Protein AF-A0A8J9ZAR3-F1 (afdb_monomer_lite)

InterPro domains:
  IPR009729 Galactose-3-O-sulfotransferase [PF06990] (63-356)
  IPR009729 Galactose-3-O-sulfotransferase [PF06990] (430-595)
  IPR009729 Galactose-3-O-sulfotransferase [PF06990] (702-1009)
  IPR009729 Galactose-3-O-sulfotransferase [PTHR14647] (44-387)
  IPR027417 P-loop containing nucleoside triphosphate hydrolase [G3DSA:3.40.50.300] (74-342)
  IPR027417 P-loop containing nucleoside triphosphate hydrolase [G3DSA:3.40.50.300] (435-631)
  IPR027417 P-loop containing nucleoside triphosphate hydrolase [G3DSA:3.40.50.300] (707-991)
  IPR027417 P-loop containing nucleoside triphosphate hydrolase [SSF52540] (73-200)
  IPR027417 P-loop containing nucleoside triphosphate hydrolase [SSF52540] (433-560)
  IPR027417 P-loop containing nucleoside triphosphate hydrolase [SSF52540] (705-833)

Structure (mmCIF, N/CA/C/O backbone):
data_AF-A0A8J9ZAR3-F1
#
_entry.id   AF-A0A8J9ZAR3-F1
#
loop_
_atom_site.group_PDB
_atom_site.id
_atom_site.type_symbol
_atom_site.label_atom_id
_atom_site.label_alt_id
_atom_site.label_comp_id
_atom_site.label_asym_id
_atom_site.label_entity_id
_atom_site.label_seq_id
_atom_site.pdbx_PDB_ins_code
_atom_site.Cartn_x
_atom_site.Cartn_y
_atom_site.Cartn_z
_atom_site.occupancy
_atom_site.B_iso_or_equiv
_atom_site.auth_seq_id
_atom_site.auth_comp_id
_atom_site.auth_asym_id
_atom_site.auth_atom_id
_atom_site.pdbx_PDB_model_num
ATOM 1 N N . MET A 1 1 ? 20.637 24.891 -60.036 1.00 37.62 1 MET A N 1
ATOM 2 C CA . MET A 1 1 ? 20.717 23.470 -60.463 1.00 37.62 1 MET A CA 1
ATOM 3 C C . MET A 1 1 ? 19.451 22.761 -59.994 1.00 37.62 1 MET A C 1
ATOM 5 O O . MET A 1 1 ? 18.877 23.207 -59.009 1.00 37.62 1 MET A O 1
ATOM 9 N N . THR A 1 2 ? 18.938 21.778 -60.740 1.00 31.28 2 THR A N 1
ATOM 10 C CA . THR A 1 2 ? 17.492 21.476 -60.756 1.00 31.28 2 THR A CA 1
ATOM 11 C C . THR A 1 2 ? 17.072 20.129 -60.167 1.00 31.28 2 THR A C 1
ATOM 13 O O . THR A 1 2 ? 17.750 19.113 -60.273 1.00 31.28 2 THR A O 1
ATOM 16 N N . LEU A 1 3 ? 15.857 20.151 -59.615 1.00 31.67 3 LEU A N 1
ATOM 17 C CA . LEU A 1 3 ? 15.049 19.060 -59.066 1.00 31.67 3 LEU A CA 1
ATOM 18 C C . LEU A 1 3 ? 14.610 18.037 -60.148 1.00 31.67 3 LEU A C 1
ATOM 20 O O . LEU A 1 3 ? 13.417 17.866 -60.385 1.00 31.67 3 LEU A O 1
ATOM 24 N N . ARG A 1 4 ? 15.551 17.414 -60.879 1.00 32.50 4 ARG A N 1
ATOM 25 C CA . ARG A 1 4 ? 15.245 16.622 -62.096 1.00 32.50 4 ARG A CA 1
ATOM 26 C C . ARG A 1 4 ? 15.806 15.193 -62.174 1.00 32.50 4 ARG A C 1
ATOM 28 O O . ARG A 1 4 ? 15.542 14.524 -63.165 1.00 32.50 4 ARG A O 1
ATOM 35 N N . THR A 1 5 ? 16.511 14.696 -61.155 1.00 39.72 5 THR A N 1
ATOM 36 C CA . THR A 1 5 ? 17.269 13.421 -61.251 1.00 39.72 5 THR A CA 1
ATOM 37 C C . THR A 1 5 ? 16.841 12.306 -60.285 1.00 39.72 5 THR A C 1
ATOM 39 O O . THR A 1 5 ? 17.501 11.275 -60.235 1.00 39.72 5 THR A O 1
ATOM 42 N N . LEU A 1 6 ? 15.753 12.477 -59.519 1.00 34.50 6 LEU A N 1
ATOM 43 C CA . LEU A 1 6 ? 15.299 11.499 -58.504 1.00 34.50 6 LEU A CA 1
ATOM 44 C C . LEU A 1 6 ? 13.783 11.192 -58.517 1.00 34.50 6 LEU A C 1
ATOM 46 O O . LEU A 1 6 ? 13.275 10.561 -57.595 1.00 34.50 6 LEU A O 1
ATOM 50 N N . LEU A 1 7 ? 13.054 11.609 -59.560 1.00 33.50 7 LEU A N 1
ATOM 51 C CA . LEU A 1 7 ? 11.605 11.377 -59.724 1.00 33.50 7 LEU A CA 1
ATOM 52 C C . LEU A 1 7 ? 11.243 10.981 -61.174 1.00 33.50 7 LEU A C 1
ATOM 54 O O . LEU A 1 7 ? 10.306 11.519 -61.753 1.00 33.50 7 LEU A O 1
ATOM 58 N N . ALA A 1 8 ? 12.018 10.074 -61.785 1.00 28.86 8 ALA A N 1
ATOM 59 C CA . ALA A 1 8 ? 11.873 9.720 -63.207 1.00 28.86 8 ALA A CA 1
ATOM 60 C C . ALA A 1 8 ? 12.062 8.221 -63.551 1.00 28.86 8 ALA A C 1
ATOM 62 O O . ALA A 1 8 ? 12.377 7.896 -64.688 1.00 28.86 8 ALA A O 1
ATOM 63 N N . TYR A 1 9 ? 11.838 7.311 -62.597 1.00 28.55 9 TYR A N 1
ATOM 64 C CA . TYR A 1 9 ? 11.561 5.884 -62.840 1.00 28.55 9 TYR A CA 1
ATOM 65 C C . TYR A 1 9 ? 10.676 5.367 -61.686 1.00 28.55 9 TYR A C 1
ATOM 67 O O . TYR A 1 9 ? 11.009 5.583 -60.526 1.00 28.55 9 TYR A O 1
ATOM 75 N N . GLY A 1 10 ? 9.543 4.695 -61.903 1.00 27.03 10 GLY A N 1
ATOM 76 C CA . GLY A 1 10 ? 8.927 4.335 -63.185 1.00 27.03 10 GLY A CA 1
ATOM 77 C C . GLY A 1 10 ? 7.759 3.354 -63.015 1.00 27.03 10 GLY A C 1
ATOM 78 O O . GLY A 1 10 ? 7.793 2.257 -63.559 1.00 27.03 10 GLY A O 1
ATOM 79 N N . LEU A 1 11 ? 6.743 3.704 -62.217 1.00 28.27 11 LEU A N 1
ATOM 80 C CA . LEU A 1 11 ? 5.525 2.890 -62.087 1.00 28.27 11 LEU A CA 1
ATOM 81 C C . LEU A 1 11 ? 4.672 2.996 -63.363 1.00 28.27 11 LEU A C 1
ATOM 83 O O . LEU A 1 11 ? 4.103 4.061 -63.579 1.00 28.27 11 LEU A O 1
ATOM 87 N N . THR A 1 12 ? 4.546 1.918 -64.156 1.00 29.23 12 THR A N 1
ATOM 88 C CA . THR A 1 12 ? 3.268 1.360 -64.695 1.00 29.23 12 THR A CA 1
ATOM 89 C C . THR A 1 12 ? 3.455 0.311 -65.813 1.00 29.23 12 THR A C 1
ATOM 91 O O . THR A 1 12 ? 3.510 0.653 -66.986 1.00 29.23 12 THR A O 1
ATOM 94 N N . VAL A 1 13 ? 3.419 -0.980 -65.453 1.00 27.97 13 VAL A N 1
ATOM 95 C CA . VAL A 1 13 ? 2.878 -2.111 -66.253 1.00 27.97 13 VAL A CA 1
ATOM 96 C C . VAL A 1 13 ? 2.355 -3.147 -65.228 1.00 27.97 13 VAL A C 1
ATOM 98 O O . VAL A 1 13 ? 2.977 -3.312 -64.183 1.00 27.97 13 VAL A O 1
ATOM 101 N N . GLY A 1 14 ? 1.234 -3.858 -65.399 1.00 24.89 14 GLY A N 1
ATOM 102 C CA . GLY A 1 14 ? 0.273 -3.765 -66.505 1.00 24.89 14 GLY A CA 1
ATOM 103 C C . GLY A 1 14 ? -0.686 -4.948 -66.740 1.00 24.89 14 GLY A C 1
ATOM 104 O O . GLY A 1 14 ? -1.208 -5.001 -67.837 1.00 24.89 14 GLY A O 1
ATOM 105 N N . VAL A 1 15 ? -0.978 -5.806 -65.741 1.00 28.30 15 VAL A N 1
ATOM 106 C CA . VAL A 1 15 ? -2.230 -6.620 -65.609 1.00 28.30 15 VAL A CA 1
ATOM 107 C C . VAL A 1 15 ? -2.513 -7.728 -66.675 1.00 28.30 15 VAL A C 1
ATOM 109 O O . VAL A 1 15 ? -2.028 -7.667 -67.794 1.00 28.30 15 VAL A O 1
ATOM 112 N N . PHE A 1 16 ? -3.348 -8.726 -66.306 1.00 25.86 16 PHE A N 1
ATOM 113 C CA . PHE A 1 16 ? -3.783 -9.945 -67.051 1.00 25.86 16 PHE A CA 1
ATOM 114 C C . PHE A 1 16 ? -2.709 -11.060 -67.170 1.00 25.86 16 PHE A C 1
ATOM 116 O O . PHE A 1 16 ? -1.546 -10.750 -67.385 1.00 25.86 16 PHE A O 1
ATOM 123 N N . THR A 1 17 ? -2.962 -12.376 -67.011 1.00 27.58 17 THR A N 1
ATOM 124 C CA . THR A 1 17 ? -4.146 -13.257 -66.730 1.00 27.58 17 THR A CA 1
ATOM 125 C C . THR A 1 17 ? -3.843 -14.188 -65.512 1.00 27.58 17 THR A C 1
ATOM 127 O O . THR A 1 17 ? -2.712 -14.152 -65.036 1.00 27.58 17 THR A O 1
ATOM 130 N N . THR A 1 18 ? -4.685 -14.982 -64.810 1.00 28.34 18 THR A N 1
ATOM 131 C CA . THR A 1 18 ? -6.079 -15.534 -64.845 1.00 28.34 18 THR A CA 1
ATOM 132 C C . THR A 1 18 ? -6.320 -16.924 -65.492 1.00 28.34 18 THR A C 1
ATOM 134 O O . THR A 1 18 ? -5.882 -17.132 -66.613 1.00 28.34 18 THR A O 1
ATOM 137 N N . LEU A 1 19 ? -7.136 -17.783 -64.821 1.00 24.70 19 LEU A N 1
ATOM 138 C CA . LEU A 1 19 ? -7.535 -19.206 -65.107 1.00 24.70 19 LEU A CA 1
ATOM 139 C C . LEU A 1 19 ? -6.501 -20.280 -64.661 1.00 24.70 19 LEU A C 1
ATOM 141 O O . LEU A 1 19 ? -5.313 -20.038 -64.824 1.00 24.70 19 LEU A O 1
ATOM 145 N N . LEU A 1 20 ? -6.805 -21.466 -64.083 1.00 23.97 20 LEU A N 1
ATOM 146 C CA . LEU A 1 20 ? -8.003 -22.155 -63.507 1.00 23.97 20 LEU A CA 1
ATOM 147 C C . LEU A 1 20 ? -7.602 -22.735 -62.106 1.00 23.97 20 LEU A C 1
ATOM 149 O O . LEU A 1 20 ? -6.415 -22.942 -61.882 1.00 23.97 20 LEU A O 1
ATOM 153 N N . LEU A 1 21 ? -8.415 -22.857 -61.037 1.00 25.56 21 LEU A N 1
ATOM 154 C CA . LEU A 1 21 ? -9.662 -23.612 -60.730 1.00 25.56 21 LEU A CA 1
ATOM 155 C C . LEU A 1 21 ? -9.514 -25.136 -60.398 1.00 25.56 21 LEU A C 1
ATOM 157 O O . LEU A 1 21 ? -8.838 -25.864 -61.106 1.00 25.56 21 LEU A O 1
ATOM 161 N N . PHE A 1 22 ? -10.235 -25.577 -59.342 1.00 23.91 22 PHE A N 1
ATOM 162 C CA . PHE A 1 22 ? -10.589 -26.956 -58.884 1.00 23.91 22 PHE A CA 1
ATOM 163 C C . PHE A 1 22 ? -9.583 -27.936 -58.186 1.00 23.91 22 PHE A C 1
ATOM 165 O O . PHE A 1 22 ? -8.956 -28.783 -58.801 1.00 23.91 22 PHE A O 1
ATOM 172 N N . THR A 1 23 ? -9.574 -27.889 -56.838 1.00 26.56 23 THR A N 1
ATOM 173 C CA . THR A 1 23 ? -9.995 -28.948 -55.857 1.00 26.56 23 THR A CA 1
ATOM 174 C C . THR A 1 23 ? -9.552 -30.445 -55.873 1.00 26.56 23 THR A C 1
ATOM 176 O O . THR A 1 23 ? -9.944 -31.191 -56.760 1.00 26.56 23 THR A O 1
ATOM 179 N N . VAL A 1 24 ? -9.105 -30.902 -54.675 1.00 25.38 24 VAL A N 1
ATOM 180 C CA . VAL A 1 24 ? -9.596 -32.075 -53.863 1.00 25.38 24 VAL A CA 1
ATOM 181 C C . VAL A 1 24 ? -8.966 -33.499 -53.969 1.00 25.38 24 VAL A C 1
ATOM 183 O O . VAL A 1 24 ? -8.701 -34.002 -55.047 1.00 25.38 24 VAL A O 1
ATOM 186 N N . HIS A 1 25 ? -8.842 -34.137 -52.776 1.00 24.30 25 HIS A N 1
ATOM 187 C CA . HIS A 1 25 ? -8.455 -35.529 -52.399 1.00 24.30 25 HIS A CA 1
ATOM 188 C C . HIS A 1 25 ? -7.043 -36.022 -52.824 1.00 24.30 25 HIS A C 1
ATOM 190 O O . HIS A 1 25 ? -6.526 -35.647 -53.863 1.00 24.30 25 HIS A O 1
ATOM 196 N N . GLN A 1 26 ? -6.232 -36.662 -51.958 1.00 25.14 26 GLN A N 1
ATOM 197 C CA . GLN A 1 26 ? -6.353 -37.986 -51.292 1.00 25.14 26 GLN A CA 1
ATOM 198 C C . GLN A 1 26 ? -6.450 -39.147 -52.308 1.00 25.14 26 GLN A C 1
ATOM 200 O O . GLN A 1 26 ? -7.188 -39.052 -53.276 1.00 25.14 26 GLN A O 1
ATOM 205 N N . SER A 1 27 ? -5.740 -40.271 -52.154 1.00 23.58 27 SER A N 1
ATOM 206 C CA . SER A 1 27 ? -5.442 -41.007 -50.907 1.00 23.58 27 SER A CA 1
ATOM 207 C C . SER A 1 27 ? -4.161 -41.861 -51.003 1.00 23.58 27 SER A C 1
ATOM 209 O O . SER A 1 27 ? -3.676 -42.068 -52.107 1.00 23.58 27 SER A O 1
ATOM 211 N N . SER A 1 28 ? -3.757 -42.487 -49.878 1.00 23.02 28 SER A N 1
ATOM 212 C CA . SER A 1 28 ? -3.041 -43.791 -49.841 1.00 23.02 28 SER A CA 1
ATOM 213 C C . SER A 1 28 ? -1.585 -43.837 -50.363 1.00 23.02 28 SER A C 1
ATOM 215 O O . SER A 1 28 ? -1.177 -43.000 -51.153 1.00 23.02 28 SER A O 1
ATOM 217 N N . LEU A 1 29 ? -0.728 -44.809 -50.014 1.00 22.06 29 LEU A N 1
ATOM 218 C CA . LEU A 1 29 ? -0.491 -45.602 -48.783 1.00 22.06 29 LEU A CA 1
ATOM 219 C C . LEU A 1 29 ? 0.869 -46.320 -48.971 1.00 22.06 29 LEU A C 1
ATOM 221 O O . LEU A 1 29 ? 1.241 -46.569 -50.112 1.00 22.06 29 LEU A O 1
ATOM 225 N N . SER A 1 30 ? 1.507 -46.781 -47.882 1.00 22.69 30 SER A N 1
ATOM 226 C CA . SER A 1 30 ? 2.518 -47.869 -47.899 1.00 22.69 30 SER A CA 1
ATOM 227 C C . SER A 1 30 ? 3.860 -47.612 -48.635 1.00 22.69 30 SER A C 1
ATOM 229 O O . SER A 1 30 ? 3.973 -46.698 -49.437 1.00 22.69 30 SER A O 1
ATOM 231 N N . TYR A 1 31 ? 4.941 -48.385 -48.438 1.00 21.36 31 TYR A N 1
ATOM 232 C CA . TYR A 1 31 ? 5.467 -49.136 -47.272 1.00 21.36 31 TYR A CA 1
ATOM 233 C C . TYR A 1 31 ? 6.929 -49.555 -47.592 1.00 21.36 31 TYR A C 1
ATOM 235 O O . TYR A 1 31 ? 7.305 -49.548 -48.758 1.00 21.36 31 TYR A O 1
ATOM 243 N N . VAL A 1 32 ? 7.708 -50.000 -46.590 1.00 22.78 32 VAL A N 1
ATOM 244 C CA . VAL A 1 32 ? 9.110 -50.503 -46.698 1.00 22.78 32 VAL A CA 1
ATOM 245 C C . VAL A 1 32 ? 10.168 -49.439 -47.097 1.00 22.78 32 VAL A C 1
ATOM 247 O O . VAL A 1 32 ? 9.927 -48.604 -47.954 1.00 22.78 32 VAL A O 1
ATOM 250 N N . GLY A 1 33 ? 11.383 -49.398 -46.532 1.00 23.41 33 GLY A N 1
ATOM 251 C CA . GLY A 1 33 ? 11.920 -50.096 -45.352 1.00 23.41 33 GLY A CA 1
ATOM 252 C C . GLY A 1 33 ? 13.386 -50.545 -45.500 1.00 23.41 33 GLY A C 1
ATOM 253 O O . GLY A 1 33 ? 13.881 -50.672 -46.611 1.00 23.41 33 GLY A O 1
ATOM 254 N N . SER A 1 34 ? 14.019 -50.883 -44.363 1.00 22.75 34 SER A N 1
ATOM 255 C CA . SER A 1 34 ? 15.344 -51.540 -44.231 1.00 22.75 34 SER A CA 1
ATOM 256 C C . SER A 1 34 ? 16.609 -50.741 -44.624 1.00 22.75 34 SER A C 1
ATOM 258 O O . SER A 1 34 ? 16.553 -49.867 -45.476 1.00 22.75 34 SER A O 1
ATOM 260 N N . ARG A 1 35 ? 17.809 -51.033 -44.078 1.00 23.91 35 ARG A N 1
ATOM 261 C CA . ARG A 1 35 ? 18.205 -51.502 -42.715 1.00 23.91 35 ARG A CA 1
ATOM 262 C C . ARG A 1 35 ? 19.744 -51.487 -42.565 1.00 23.91 35 ARG A C 1
ATOM 264 O O . ARG A 1 35 ? 20.446 -51.562 -43.563 1.00 23.91 35 ARG A O 1
ATOM 271 N N . GLY A 1 36 ? 20.227 -51.545 -41.317 1.00 24.03 36 GLY A N 1
ATOM 272 C CA . GLY A 1 36 ? 21.637 -51.788 -40.951 1.00 24.03 36 GLY A CA 1
ATOM 273 C C . GLY A 1 36 ? 22.434 -50.498 -40.693 1.00 24.03 36 GLY A C 1
ATOM 274 O O . GLY A 1 36 ? 22.288 -49.547 -41.448 1.00 24.03 36 GLY A O 1
ATOM 275 N N . GLY A 1 37 ? 23.249 -50.359 -39.639 1.00 25.17 37 GLY A N 1
ATOM 276 C CA . GLY A 1 37 ? 23.625 -51.294 -38.555 1.00 25.17 37 GLY A CA 1
ATOM 277 C C . GLY A 1 37 ? 25.127 -51.647 -38.575 1.00 25.17 37 GLY A C 1
ATOM 278 O O . GLY A 1 37 ? 25.734 -51.587 -39.635 1.00 25.17 37 GLY A O 1
ATOM 279 N N . ASN A 1 38 ? 25.771 -52.041 -37.466 1.00 25.08 38 ASN A N 1
ATOM 280 C CA . ASN A 1 38 ? 25.282 -52.184 -36.082 1.00 25.08 38 ASN A CA 1
ATOM 281 C C . ASN A 1 38 ? 26.459 -52.269 -35.062 1.00 25.08 38 ASN A C 1
ATOM 283 O O . ASN A 1 38 ? 27.609 -52.271 -35.485 1.00 25.08 38 ASN A O 1
ATOM 287 N N . ASP A 1 39 ? 26.134 -52.469 -33.767 1.00 26.23 39 ASP A N 1
ATOM 288 C CA . ASP A 1 39 ? 26.988 -53.011 -32.669 1.00 26.23 39 ASP A CA 1
ATOM 289 C C . ASP A 1 39 ? 28.058 -52.090 -32.017 1.00 26.23 39 ASP A C 1
ATOM 291 O O . ASP A 1 39 ? 28.591 -51.215 -32.686 1.00 26.23 39 ASP A O 1
ATOM 295 N N . ARG A 1 40 ? 28.474 -52.211 -30.729 1.00 26.41 40 ARG A N 1
ATOM 296 C CA . ARG A 1 40 ? 28.032 -52.865 -29.440 1.00 26.41 40 ARG A CA 1
ATOM 297 C C . ARG A 1 40 ? 28.947 -52.300 -28.297 1.00 26.41 40 ARG A C 1
ATOM 299 O O . ARG A 1 40 ? 29.947 -51.685 -28.641 1.00 26.41 40 ARG A O 1
ATOM 306 N N . LEU A 1 41 ? 28.795 -52.418 -26.959 1.00 25.44 41 LEU A N 1
ATOM 307 C CA . LEU A 1 41 ? 27.855 -52.989 -25.952 1.00 25.44 41 LEU A CA 1
ATOM 308 C C . LEU A 1 41 ? 27.579 -51.893 -24.864 1.00 25.44 41 LEU A C 1
ATOM 310 O O . LEU A 1 41 ? 28.288 -50.894 -24.859 1.00 25.44 41 LEU A O 1
ATOM 314 N N . GLN A 1 42 ? 26.641 -51.921 -23.895 1.00 22.75 42 GLN A N 1
ATOM 315 C CA . GLN A 1 42 ? 25.601 -52.868 -23.422 1.00 22.75 42 GLN A CA 1
ATOM 316 C C . GLN A 1 42 ? 25.879 -53.737 -22.151 1.00 22.75 42 GLN A C 1
ATOM 318 O O . GLN A 1 42 ? 25.969 -54.957 -22.249 1.00 22.75 42 GLN A O 1
ATOM 323 N N . THR A 1 43 ? 25.847 -53.133 -20.947 1.00 22.91 43 THR A N 1
ATOM 324 C CA . THR A 1 43 ? 25.549 -53.769 -19.625 1.00 22.91 43 THR A CA 1
ATOM 325 C C . THR A 1 43 ? 24.779 -52.784 -18.716 1.00 22.91 43 THR A C 1
ATOM 327 O O . THR A 1 43 ? 24.940 -51.579 -18.873 1.00 22.91 43 THR A O 1
ATOM 330 N N . SER A 1 44 ? 23.950 -53.164 -17.730 1.00 23.48 44 SER A N 1
ATOM 331 C CA . SER A 1 44 ? 22.990 -54.287 -17.612 1.00 23.48 44 SER A CA 1
ATOM 332 C C . SER A 1 44 ? 22.023 -54.019 -16.432 1.00 23.48 44 SER A C 1
ATOM 334 O O . SER A 1 44 ? 22.478 -53.617 -15.365 1.00 23.48 44 SER A O 1
ATOM 336 N N . LEU A 1 45 ? 20.714 -54.268 -16.592 1.00 28.75 45 LEU A N 1
ATOM 337 C CA . LEU A 1 45 ? 19.658 -54.073 -15.572 1.00 28.75 45 LEU A CA 1
ATOM 338 C C . LEU A 1 45 ? 19.018 -55.404 -15.125 1.00 28.75 45 LEU A C 1
ATOM 340 O O . LEU A 1 45 ? 18.861 -56.296 -15.958 1.00 28.75 45 LEU A O 1
ATOM 344 N N . PRO A 1 46 ? 18.487 -55.465 -13.889 1.00 27.39 46 PRO A N 1
ATOM 345 C CA . PRO A 1 46 ? 17.255 -56.190 -13.537 1.00 27.39 46 PRO A CA 1
ATOM 346 C C . PRO A 1 46 ? 16.130 -55.186 -13.156 1.00 27.39 46 PRO A C 1
ATOM 348 O O . PRO A 1 46 ? 16.427 -54.156 -12.563 1.00 27.39 46 PRO A O 1
ATOM 351 N N . THR A 1 47 ? 14.831 -55.280 -13.495 1.00 24.58 47 THR A N 1
ATOM 352 C CA . THR A 1 47 ? 13.849 -56.388 -13.661 1.00 24.58 47 THR A CA 1
ATOM 353 C C . THR A 1 47 ? 13.467 -57.090 -12.344 1.00 24.58 47 THR A C 1
ATOM 355 O O . THR A 1 47 ? 14.365 -57.411 -11.581 1.00 24.58 47 THR A O 1
ATOM 358 N N . LYS A 1 48 ? 12.200 -57.432 -12.034 1.00 27.75 48 LYS A N 1
ATOM 359 C CA . LYS A 1 48 ? 10.905 -57.328 -12.763 1.00 27.75 48 LYS A CA 1
ATOM 360 C C . LYS A 1 48 ? 9.707 -57.532 -11.793 1.00 27.75 48 LYS A C 1
ATOM 362 O O . LYS A 1 48 ? 9.942 -57.747 -10.611 1.00 27.75 48 LYS A O 1
ATOM 367 N N . ASN A 1 49 ? 8.479 -57.535 -12.349 1.00 23.14 49 ASN A N 1
ATOM 368 C CA . ASN A 1 49 ? 7.160 -58.008 -11.841 1.00 23.14 49 ASN A CA 1
ATOM 369 C C . ASN A 1 49 ? 6.112 -56.875 -11.883 1.00 23.14 49 ASN A C 1
ATOM 371 O O . ASN A 1 49 ? 6.168 -55.975 -11.057 1.00 23.14 49 ASN A O 1
ATOM 375 N N . THR A 1 50 ? 5.188 -56.748 -12.849 1.00 25.62 50 THR A N 1
ATOM 376 C CA . THR A 1 50 ? 4.524 -57.684 -13.796 1.00 25.62 50 THR A CA 1
ATOM 377 C C . THR A 1 50 ? 3.422 -58.549 -13.180 1.00 25.62 50 THR A C 1
ATOM 379 O O . THR A 1 50 ? 3.738 -59.480 -12.456 1.00 25.62 50 THR A O 1
ATOM 382 N N . LEU A 1 51 ? 2.164 -58.253 -13.549 1.00 24.92 51 LEU A N 1
ATOM 383 C CA . LEU A 1 51 ? 0.937 -59.083 -13.646 1.00 24.92 51 LEU A CA 1
ATOM 384 C C . LEU A 1 51 ? -0.233 -58.095 -13.917 1.00 24.92 51 LEU A C 1
ATOM 386 O O . LEU A 1 51 ? -0.240 -57.025 -13.322 1.00 24.92 51 LEU A O 1
ATOM 390 N N . ARG A 1 52 ? -1.241 -58.338 -14.766 1.00 22.12 52 ARG A N 1
ATOM 391 C CA . ARG A 1 52 ? -1.408 -59.264 -15.906 1.00 22.12 52 ARG A CA 1
ATOM 392 C C . ARG A 1 52 ? -2.511 -58.668 -16.810 1.00 22.12 52 ARG A C 1
ATOM 394 O O . ARG A 1 52 ? -3.419 -58.031 -16.290 1.00 22.12 52 ARG A O 1
ATOM 401 N N . TYR A 1 53 ? -2.464 -58.894 -18.121 1.00 24.78 53 TYR A N 1
ATOM 402 C CA . TYR A 1 53 ? -3.586 -58.638 -19.043 1.00 24.78 53 TYR A CA 1
ATOM 403 C C . TYR A 1 53 ? -3.883 -59.939 -19.799 1.00 24.78 53 TYR A C 1
ATOM 405 O O . TYR A 1 53 ? -2.986 -60.780 -19.918 1.00 24.78 53 TYR A O 1
ATOM 413 N N . GLY A 1 54 ? -5.112 -60.127 -20.274 1.00 26.41 54 GLY A N 1
ATOM 414 C CA . GLY A 1 54 ? -5.511 -61.332 -20.999 1.00 26.41 54 GLY A CA 1
ATOM 415 C C . GLY A 1 54 ? -6.919 -61.205 -21.567 1.00 26.41 54 GLY A C 1
ATOM 416 O O . GLY A 1 54 ? -7.877 -61.072 -20.813 1.00 26.41 54 GLY A O 1
ATOM 417 N N . GLU A 1 55 ? -7.019 -61.231 -22.891 1.00 28.44 55 GLU A N 1
ATOM 418 C CA . GLU A 1 55 ? -8.282 -61.274 -23.628 1.00 28.44 55 GLU A CA 1
ATOM 419 C C . GLU A 1 55 ? -8.799 -62.711 -23.741 1.00 28.44 55 GLU A C 1
ATOM 421 O O . GLU A 1 55 ? -8.009 -63.650 -23.861 1.00 28.44 55 GLU A O 1
ATOM 426 N N . GLN A 1 56 ? -10.119 -62.869 -23.851 1.00 25.39 56 GLN A N 1
ATOM 427 C CA . GLN A 1 56 ? -10.687 -63.928 -24.684 1.00 25.39 56 GLN A CA 1
ATOM 428 C C . GLN A 1 56 ? -12.073 -63.512 -25.196 1.00 25.39 56 GLN A C 1
ATOM 430 O O . GLN A 1 56 ? -12.935 -63.116 -24.416 1.00 25.39 56 GLN A O 1
ATOM 435 N N . LEU A 1 57 ? -12.277 -63.587 -26.513 1.00 29.92 57 LEU A N 1
ATOM 436 C CA . LEU A 1 57 ? -13.552 -63.301 -27.176 1.00 29.92 57 LEU A CA 1
ATOM 437 C C . LEU A 1 57 ? -14.310 -64.607 -27.435 1.00 29.92 57 LEU A C 1
ATOM 439 O O . LEU A 1 57 ? -13.801 -65.475 -28.137 1.00 29.92 57 LEU A O 1
ATOM 443 N N . THR A 1 58 ? -15.540 -64.708 -26.930 1.00 25.56 58 THR A N 1
ATOM 444 C CA . THR A 1 58 ? -16.606 -65.578 -27.465 1.00 25.56 58 THR A CA 1
ATOM 445 C C . THR A 1 58 ? -17.955 -64.884 -27.257 1.00 25.56 58 THR A C 1
ATOM 447 O O . THR A 1 58 ? -18.116 -64.094 -26.328 1.00 25.56 58 THR A O 1
ATOM 450 N N . GLU A 1 59 ? -18.907 -65.110 -28.160 1.00 32.47 59 GLU A N 1
ATOM 451 C CA . GLU A 1 59 ? -20.174 -64.371 -28.209 1.00 32.47 59 GLU A CA 1
ATOM 452 C C . GLU A 1 59 ? -21.214 -64.901 -27.210 1.00 32.47 59 GLU A C 1
ATOM 454 O O . GLU A 1 59 ? -21.439 -66.103 -27.143 1.00 32.47 59 GLU A O 1
ATOM 459 N N . THR A 1 60 ? -21.946 -64.011 -26.528 1.00 27.11 60 THR A N 1
ATOM 460 C CA . THR A 1 60 ? -23.402 -64.156 -26.288 1.00 27.11 60 THR A CA 1
ATOM 461 C C . THR A 1 60 ? -24.038 -62.839 -25.808 1.00 27.11 60 THR A C 1
ATOM 463 O O . THR A 1 60 ? -23.548 -62.188 -24.895 1.00 27.11 60 THR A O 1
ATOM 466 N N . GLY A 1 61 ? -25.212 -62.500 -26.352 1.00 26.73 61 GLY A N 1
ATOM 467 C CA . GLY A 1 61 ? -26.328 -62.015 -25.523 1.00 26.73 61 GLY A CA 1
ATOM 468 C C . GLY A 1 61 ? -26.291 -60.610 -24.893 1.00 26.73 61 GLY A C 1
ATOM 469 O O . GLY A 1 61 ? -26.456 -60.496 -23.684 1.00 26.73 61 GLY A O 1
ATOM 470 N N . ARG A 1 62 ? -26.245 -59.555 -25.720 1.00 36.12 62 ARG A N 1
ATOM 471 C CA . ARG A 1 62 ? -27.038 -58.303 -25.575 1.00 36.12 62 ARG A CA 1
ATOM 472 C C . ARG A 1 62 ? -27.380 -57.823 -24.142 1.00 36.12 62 ARG A C 1
ATOM 474 O O . ARG A 1 62 ? -28.413 -58.211 -23.595 1.00 36.12 62 ARG A O 1
ATOM 481 N N . LYS A 1 63 ? -26.643 -56.824 -23.647 1.00 27.33 63 LYS A N 1
ATOM 482 C CA . LYS A 1 63 ? -27.130 -55.779 -22.720 1.00 27.33 63 LYS A CA 1
ATOM 483 C C . LYS A 1 63 ? -26.504 -54.437 -23.096 1.00 27.33 63 LYS A C 1
ATOM 485 O O . LYS A 1 63 ? -25.396 -54.407 -23.621 1.00 27.33 63 LYS A O 1
ATOM 490 N N . ASP A 1 64 ? -27.237 -53.356 -22.870 1.00 31.73 64 ASP A N 1
ATOM 491 C CA . ASP A 1 64 ? -26.868 -52.016 -23.321 1.00 31.73 64 ASP A CA 1
ATOM 492 C C . ASP A 1 64 ? -25.799 -51.396 -22.403 1.00 31.73 64 ASP A C 1
ATOM 494 O O . ASP A 1 64 ? -26.080 -51.054 -21.254 1.00 31.73 64 ASP A O 1
ATOM 498 N N . GLU A 1 65 ? -24.567 -51.235 -22.901 1.00 29.03 65 GLU A N 1
ATOM 499 C CA . GLU A 1 65 ? -23.549 -50.435 -22.210 1.00 29.03 65 GLU A CA 1
ATOM 500 C C . GLU A 1 65 ? -23.816 -48.942 -22.431 1.00 29.03 65 GLU A C 1
ATOM 502 O O . GLU A 1 65 ? -23.446 -48.340 -23.442 1.00 29.03 65 GLU A O 1
ATOM 507 N N . GLU A 1 66 ? -24.486 -48.346 -21.447 1.00 31.88 66 GLU A N 1
ATOM 508 C CA . GLU A 1 66 ? -24.667 -46.906 -21.304 1.00 31.88 66 GLU A CA 1
ATOM 509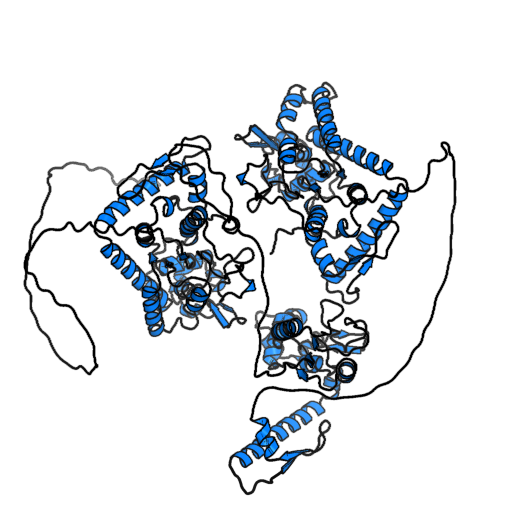 C C . GLU A 1 66 ? -23.307 -46.193 -21.382 1.00 31.88 66 GLU A C 1
ATOM 511 O O . GLU A 1 66 ? -22.418 -46.413 -20.556 1.00 31.88 66 GLU A O 1
ATOM 516 N N . SER A 1 67 ? -23.113 -45.342 -22.397 1.00 30.81 67 SER A N 1
ATOM 517 C CA . SER A 1 67 ? -21.819 -44.696 -22.618 1.00 30.81 67 SER A CA 1
ATOM 518 C C . SER A 1 67 ? -21.496 -43.755 -21.456 1.00 30.81 67 SER A C 1
ATOM 520 O O . SER A 1 67 ? -22.060 -42.661 -21.374 1.00 30.81 67 SER A O 1
ATOM 522 N N . ALA A 1 68 ? -20.576 -44.168 -20.581 1.00 31.09 68 ALA A N 1
ATOM 523 C CA . ALA A 1 68 ? -20.165 -43.420 -19.399 1.00 31.09 68 ALA A CA 1
ATOM 524 C C . ALA A 1 68 ? -19.523 -42.075 -19.787 1.00 31.09 68 ALA A C 1
ATOM 526 O O . ALA A 1 68 ? -18.306 -41.948 -19.949 1.00 31.09 68 ALA A O 1
ATOM 527 N N . SER A 1 69 ? -20.358 -41.047 -19.955 1.00 35.03 69 SER A N 1
ATOM 528 C CA . SER A 1 69 ? -19.921 -39.704 -20.308 1.00 35.03 69 SER A CA 1
ATOM 529 C C . SER A 1 69 ? -19.071 -39.149 -19.170 1.00 35.03 69 SER A C 1
ATOM 531 O O . SER A 1 69 ? -19.597 -38.826 -18.104 1.00 35.03 69 SER A O 1
ATOM 533 N N . ILE A 1 70 ? -17.759 -39.033 -19.390 1.00 45.25 70 ILE A N 1
ATOM 534 C CA . ILE A 1 70 ? -16.824 -38.484 -18.404 1.00 45.25 70 ILE A CA 1
ATOM 535 C C . ILE A 1 70 ? -17.210 -37.023 -18.142 1.00 45.25 70 ILE A C 1
ATOM 537 O O . ILE A 1 70 ? -16.865 -36.118 -18.905 1.00 45.25 70 ILE A O 1
ATOM 541 N N . SER A 1 71 ? -17.959 -36.791 -17.064 1.00 49.69 71 SER A N 1
ATOM 542 C CA . SER A 1 71 ? -18.449 -35.469 -16.693 1.00 49.69 71 SER A CA 1
ATOM 543 C C . SER A 1 71 ? -17.270 -34.602 -16.253 1.00 49.69 71 SER A C 1
ATOM 545 O O . SER A 1 71 ? -16.739 -34.764 -15.154 1.00 49.69 71 SER A O 1
ATOM 547 N N . CYS A 1 72 ? -16.837 -33.693 -17.126 1.00 79.00 72 CYS A N 1
ATOM 548 C CA . CYS A 1 72 ? -15.696 -32.812 -16.886 1.00 79.00 72 CYS A CA 1
ATOM 549 C C . CYS A 1 72 ? -16.038 -31.809 -15.766 1.00 79.00 72 CYS A C 1
ATOM 551 O O . CYS A 1 72 ? -16.672 -30.785 -16.016 1.00 79.00 72 CYS A O 1
ATOM 553 N N . VAL A 1 73 ? -15.650 -32.105 -14.520 1.00 88.62 73 VAL A N 1
ATOM 554 C CA . VAL A 1 73 ? -15.958 -31.255 -13.356 1.00 88.62 73 VAL A CA 1
ATOM 555 C C . VAL A 1 73 ? -15.032 -30.025 -13.322 1.00 88.62 73 VAL A C 1
ATOM 557 O O . VAL A 1 73 ? -13.810 -30.208 -13.254 1.00 88.62 73 VAL A O 1
ATOM 560 N N . PRO A 1 74 ? -15.565 -28.782 -13.305 1.00 93.69 74 PRO A N 1
ATOM 561 C CA . PRO A 1 74 ? -14.768 -27.554 -13.239 1.00 93.69 74 PRO A CA 1
ATOM 562 C C . PRO A 1 74 ? -13.775 -27.550 -12.073 1.00 93.69 74 PRO A C 1
ATOM 564 O O . PRO A 1 74 ? -14.148 -27.612 -10.898 1.00 93.69 74 PRO A O 1
ATOM 567 N N . GLN A 1 75 ? -12.485 -27.468 -12.394 1.00 94.88 75 GLN A N 1
ATOM 568 C CA . GLN A 1 75 ? -11.407 -27.541 -11.415 1.00 94.88 75 GLN A CA 1
ATOM 569 C C . GLN A 1 75 ? -11.360 -26.253 -10.585 1.00 94.88 75 GLN A C 1
ATOM 571 O O . GLN A 1 75 ? -11.262 -25.150 -11.129 1.00 94.88 75 GLN A O 1
ATOM 576 N N . LYS A 1 76 ? -11.443 -26.385 -9.256 1.00 93.94 76 LYS A N 1
ATOM 577 C CA . LYS A 1 76 ? -11.476 -25.250 -8.313 1.00 93.94 76 LYS A CA 1
ATOM 578 C C . LYS A 1 76 ? -10.170 -25.019 -7.552 1.00 93.94 76 LYS A C 1
ATOM 580 O O . LYS A 1 76 ? -9.925 -23.891 -7.146 1.00 93.94 76 LYS A O 1
ATOM 585 N N . LYS A 1 77 ? -9.324 -26.043 -7.407 1.00 95.31 77 LYS A N 1
ATOM 586 C CA . LYS A 1 77 ? -8.065 -25.968 -6.650 1.00 95.31 77 LYS A CA 1
ATOM 587 C C . LYS A 1 77 ? -6.874 -25.792 -7.591 1.00 95.31 77 LYS A C 1
ATOM 589 O O . LYS A 1 77 ? -6.569 -26.709 -8.357 1.00 95.31 77 LYS A O 1
ATOM 594 N N . PHE A 1 78 ? -6.215 -24.633 -7.572 1.00 96.31 78 PHE A N 1
ATOM 595 C CA . PHE A 1 78 ? -5.094 -24.341 -8.475 1.00 96.31 78 PHE A CA 1
ATOM 596 C C . PHE A 1 78 ? -4.079 -23.328 -7.925 1.00 96.31 78 PHE A C 1
ATOM 598 O O . PHE A 1 78 ? -4.401 -22.408 -7.180 1.00 96.31 78 PHE A O 1
ATOM 605 N N . VAL A 1 79 ? -2.831 -23.446 -8.366 1.00 96.38 79 VAL A N 1
ATOM 606 C CA . VAL A 1 79 ? -1.730 -22.546 -7.999 1.00 96.38 79 VAL A CA 1
ATOM 607 C C . VAL A 1 79 ? -1.104 -22.007 -9.281 1.00 96.38 79 VAL A C 1
ATOM 609 O O . VAL A 1 79 ? -0.477 -22.751 -10.032 1.00 96.38 79 VAL A O 1
ATOM 612 N N . PHE A 1 80 ? -1.278 -20.710 -9.541 1.00 96.12 80 PHE A N 1
ATOM 613 C CA . PHE A 1 80 ? -0.675 -20.011 -10.673 1.00 96.12 80 PHE A CA 1
ATOM 614 C C . PHE A 1 80 ? 0.649 -19.361 -10.255 1.00 96.12 80 PHE A C 1
ATOM 616 O O . PHE A 1 80 ? 0.668 -18.269 -9.679 1.00 96.12 80 PHE A O 1
ATOM 623 N N . ILE A 1 81 ? 1.760 -20.025 -10.570 1.00 93.81 81 ILE A N 1
ATOM 624 C CA . ILE A 1 81 ? 3.109 -19.501 -10.349 1.00 93.81 81 ILE A CA 1
ATOM 625 C C . ILE A 1 81 ? 3.375 -18.371 -11.340 1.00 93.81 81 ILE A C 1
ATOM 627 O O . ILE A 1 81 ? 3.253 -18.518 -12.558 1.00 93.81 81 ILE A O 1
ATOM 631 N N . LYS A 1 82 ? 3.710 -17.196 -10.801 1.00 91.31 82 LYS A N 1
ATOM 632 C CA . LYS A 1 82 ? 3.807 -15.963 -11.579 1.00 91.31 82 LYS A CA 1
ATOM 633 C C . LYS A 1 82 ? 5.244 -15.568 -11.861 1.00 91.31 82 LYS A C 1
ATOM 635 O O . LYS A 1 82 ? 5.794 -14.690 -11.196 1.00 91.31 82 LYS A O 1
ATOM 640 N N . THR A 1 83 ? 5.770 -16.129 -12.938 1.00 90.81 83 THR A N 1
ATOM 641 C CA . THR A 1 83 ? 7.025 -15.688 -13.542 1.00 90.81 83 THR A CA 1
ATOM 642 C C . THR A 1 83 ? 6.971 -14.211 -13.985 1.00 90.81 83 THR A C 1
ATOM 644 O O . THR A 1 83 ? 5.923 -13.638 -14.332 1.00 90.81 83 THR A O 1
ATOM 647 N N . HIS A 1 84 ? 8.117 -13.543 -13.956 1.00 90.19 84 HIS A N 1
ATOM 648 C CA . HIS A 1 84 ? 8.261 -12.142 -14.318 1.00 90.19 84 HIS A CA 1
ATOM 649 C C . HIS A 1 84 ? 8.284 -11.961 -15.842 1.00 90.19 84 HIS A C 1
ATOM 651 O O . HIS A 1 84 ? 8.880 -12.738 -16.562 1.00 90.19 84 HIS A O 1
ATOM 657 N N . LYS A 1 85 ? 7.652 -10.901 -16.367 1.00 90.44 85 LYS A N 1
ATOM 658 C CA . LYS A 1 85 ? 7.716 -10.429 -17.784 1.00 90.44 85 LYS A CA 1
ATOM 659 C C . LYS A 1 85 ? 7.233 -11.382 -18.898 1.00 90.44 85 LYS A C 1
ATOM 661 O O . LYS A 1 85 ? 7.228 -10.989 -20.067 1.00 90.44 85 LYS A O 1
ATOM 666 N N . THR A 1 86 ? 6.721 -12.546 -18.535 1.00 88.31 86 THR A N 1
ATOM 667 C CA . THR A 1 86 ? 6.098 -13.590 -19.375 1.00 88.31 86 THR A CA 1
ATOM 668 C C . THR A 1 86 ? 4.629 -13.326 -19.726 1.00 88.31 86 THR A C 1
ATOM 670 O O . THR A 1 86 ? 3.955 -14.177 -20.287 1.00 88.31 86 THR A O 1
ATOM 673 N N . GLY A 1 87 ? 4.096 -12.143 -19.405 1.00 83.69 87 GLY A N 1
ATOM 674 C CA . GLY A 1 87 ? 2.695 -11.790 -19.672 1.00 83.69 87 GLY A CA 1
ATOM 675 C C . GLY A 1 87 ? 1.726 -12.047 -18.513 1.00 83.69 87 GLY A C 1
ATOM 676 O O . GLY A 1 87 ? 0.561 -11.676 -18.636 1.00 83.69 87 GLY A O 1
ATOM 677 N N . THR A 1 88 ? 2.203 -12.549 -17.367 1.00 85.06 88 THR A N 1
ATOM 678 C CA . THR A 1 88 ? 1.423 -12.816 -16.136 1.00 85.06 88 THR A CA 1
ATOM 679 C C . THR A 1 88 ? 0.445 -11.710 -15.713 1.00 85.06 88 THR A C 1
ATOM 681 O O . THR A 1 88 ? -0.654 -12.022 -15.265 1.00 85.06 88 THR A O 1
ATOM 684 N N . SER A 1 89 ? 0.770 -10.422 -15.896 1.00 75.69 89 SER A N 1
ATOM 685 C CA . SER A 1 89 ? -0.152 -9.293 -15.628 1.00 75.69 89 SER A CA 1
ATOM 686 C C . SER A 1 89 ? -1.373 -9.209 -16.557 1.00 75.69 89 SER A C 1
ATOM 688 O O . SER A 1 89 ? -2.250 -8.384 -16.330 1.00 75.69 89 SER A O 1
ATOM 690 N N . THR A 1 90 ? -1.416 -9.989 -17.633 1.00 78.94 90 THR A N 1
ATOM 691 C CA . THR A 1 90 ? -2.593 -10.153 -18.496 1.00 78.94 90 THR A CA 1
ATOM 692 C C . THR A 1 90 ? -3.323 -11.440 -18.111 1.00 78.94 90 THR A C 1
ATOM 694 O O . THR A 1 90 ? -4.527 -11.415 -17.884 1.00 78.94 90 THR A O 1
ATOM 697 N N . THR A 1 91 ? -2.584 -12.544 -17.952 1.00 85.94 91 THR A N 1
ATOM 698 C CA . THR A 1 91 ? -3.128 -13.872 -17.619 1.00 85.94 91 THR A CA 1
ATOM 699 C C . THR A 1 91 ? -3.832 -13.915 -16.262 1.00 85.94 91 THR A C 1
ATOM 701 O O . THR A 1 91 ? -4.851 -14.585 -16.126 1.00 85.94 91 THR A O 1
ATOM 704 N N . ILE A 1 92 ? -3.349 -13.156 -15.268 1.00 85.94 92 ILE A N 1
ATOM 705 C CA . ILE A 1 92 ? -3.931 -13.112 -13.915 1.00 85.94 92 ILE A CA 1
ATOM 706 C C . ILE A 1 92 ? -5.427 -12.738 -13.910 1.00 85.94 92 ILE A C 1
ATOM 708 O O . ILE A 1 92 ? -6.150 -13.173 -13.021 1.00 85.94 92 ILE A O 1
ATOM 712 N N . ASN A 1 93 ? -5.922 -11.993 -14.908 1.00 85.88 93 ASN A N 1
ATOM 713 C CA . ASN A 1 93 ? -7.336 -11.613 -14.994 1.00 85.88 93 ASN A CA 1
ATOM 714 C C . ASN A 1 93 ? -8.282 -12.825 -15.120 1.00 85.88 93 ASN A C 1
ATOM 716 O O . ASN A 1 93 ? -9.359 -12.787 -14.534 1.00 85.88 93 ASN A O 1
ATOM 720 N N . ILE A 1 94 ? -7.864 -13.902 -15.802 1.00 89.56 94 ILE A N 1
ATOM 721 C CA . ILE A 1 94 ? -8.624 -15.164 -15.898 1.00 89.56 94 ILE A CA 1
ATOM 722 C C . ILE A 1 94 ? -8.789 -15.763 -14.502 1.00 89.56 94 ILE A C 1
ATOM 724 O O . ILE A 1 94 ? -9.901 -15.883 -13.994 1.00 89.56 94 ILE A O 1
ATOM 728 N N . PHE A 1 95 ? -7.665 -16.061 -13.847 1.00 91.75 95 PHE A N 1
ATOM 729 C CA . PHE A 1 95 ? -7.647 -16.709 -12.538 1.00 91.75 95 PHE A CA 1
ATOM 730 C C . PHE A 1 95 ? -8.364 -15.885 -11.460 1.00 91.75 95 PHE A C 1
ATOM 732 O O . PHE A 1 95 ? -9.050 -16.442 -10.609 1.00 91.75 95 PHE A O 1
ATOM 739 N N . GLN A 1 96 ? -8.256 -14.554 -11.523 1.00 84.81 96 GLN A N 1
ATOM 740 C CA . GLN A 1 96 ? -8.984 -13.642 -10.640 1.00 84.81 96 GLN A CA 1
ATOM 741 C C . GLN A 1 96 ? -10.496 -13.696 -10.855 1.00 84.81 96 GLN A C 1
ATOM 743 O O . GLN A 1 96 ? -11.237 -13.815 -9.884 1.00 84.81 96 GLN A O 1
ATOM 748 N N . ARG A 1 97 ? -10.960 -13.613 -12.109 1.00 87.69 97 ARG A N 1
ATOM 749 C CA . ARG A 1 97 ? -12.390 -13.682 -12.436 1.00 87.69 97 ARG A CA 1
ATOM 750 C C . ARG A 1 97 ? -12.974 -15.031 -12.037 1.00 87.69 97 ARG A C 1
ATOM 752 O O . ARG A 1 97 ? -13.980 -15.057 -11.337 1.00 87.69 97 ARG A O 1
ATOM 759 N N . TYR A 1 98 ? -12.298 -16.128 -12.377 1.00 88.50 98 TYR A N 1
ATOM 760 C CA . TYR A 1 98 ? -12.728 -17.471 -11.997 1.00 88.50 98 TYR A CA 1
ATOM 761 C C . TYR A 1 98 ? -12.804 -17.647 -10.471 1.00 88.50 98 TYR A C 1
ATOM 763 O O . TYR A 1 98 ? -13.806 -18.159 -9.973 1.00 88.50 98 TYR A O 1
ATOM 771 N N . ALA A 1 99 ? -11.811 -17.155 -9.714 1.00 86.94 99 ALA A N 1
ATOM 772 C CA . ALA A 1 99 ? -11.827 -17.199 -8.249 1.00 86.94 99 ALA A CA 1
ATOM 773 C C . ALA A 1 99 ? -12.959 -16.366 -7.622 1.00 86.94 99 ALA A C 1
ATOM 775 O O . ALA A 1 99 ? -13.578 -16.812 -6.657 1.00 86.94 99 ALA A O 1
ATOM 776 N N . ILE A 1 100 ? -13.264 -15.194 -8.191 1.00 80.88 100 ILE A N 1
ATOM 777 C CA . ILE A 1 100 ? -14.380 -14.337 -7.763 1.00 80.88 100 ILE A CA 1
ATOM 778 C C . ILE A 1 100 ? -15.729 -15.012 -8.055 1.00 80.88 100 ILE A C 1
ATOM 780 O O . ILE A 1 100 ? -16.566 -15.097 -7.157 1.00 80.88 100 ILE A O 1
ATOM 784 N N . TYR A 1 101 ? -15.940 -15.527 -9.272 1.00 82.94 101 TYR A N 1
ATOM 785 C CA . TYR A 1 101 ? -17.197 -16.184 -9.652 1.00 82.94 101 TYR A CA 1
ATOM 786 C C . TYR A 1 101 ? -17.438 -17.490 -8.873 1.00 82.94 101 TYR A C 1
ATOM 788 O O . TYR A 1 101 ? -18.573 -17.774 -8.498 1.00 82.94 101 TYR A O 1
ATOM 796 N N . ASN A 1 102 ? -16.381 -18.248 -8.557 1.00 84.38 102 ASN A N 1
ATOM 797 C CA . ASN A 1 102 ? -16.475 -19.517 -7.822 1.00 84.38 102 ASN A CA 1
ATOM 798 C C . ASN A 1 102 ? -16.335 -19.393 -6.292 1.00 84.38 102 ASN A C 1
ATOM 800 O O . ASN A 1 102 ? -16.373 -20.420 -5.617 1.00 84.38 102 ASN A O 1
ATOM 804 N N . LYS A 1 103 ? -16.203 -18.173 -5.742 1.00 85.12 103 LYS A N 1
ATOM 805 C CA . LYS A 1 103 ? -16.062 -17.895 -4.294 1.00 85.12 103 LYS A CA 1
ATOM 806 C C . LYS A 1 103 ? -14.891 -18.657 -3.624 1.00 85.12 103 LYS A C 1
ATOM 808 O O . LYS A 1 103 ? -15.035 -19.159 -2.515 1.00 85.12 103 LYS A O 1
ATOM 813 N N . LEU A 1 104 ? -13.748 -18.777 -4.306 1.00 87.25 104 LEU A N 1
ATOM 814 C CA . LEU A 1 104 ? -12.616 -19.617 -3.870 1.00 87.25 104 LEU A CA 1
ATOM 815 C C . LEU A 1 104 ? -11.832 -19.023 -2.687 1.00 87.25 104 LEU A C 1
ATOM 817 O O . LEU A 1 104 ? -11.566 -17.820 -2.668 1.00 87.25 104 LEU A O 1
ATOM 821 N N . LYS A 1 105 ? -11.339 -19.861 -1.764 1.00 88.31 105 LYS A N 1
ATOM 822 C CA . LYS A 1 105 ? -10.368 -19.439 -0.740 1.00 88.31 105 LYS A CA 1
ATOM 823 C C . LYS A 1 105 ? -9.023 -19.075 -1.386 1.00 88.31 105 LYS A C 1
ATOM 825 O O . LYS A 1 105 ? -8.177 -19.941 -1.617 1.00 88.31 105 LYS A O 1
ATOM 830 N N . VAL A 1 106 ? -8.804 -17.797 -1.684 1.00 87.44 106 VAL A N 1
ATOM 831 C CA . VAL A 1 106 ? -7.512 -17.312 -2.198 1.00 87.44 106 VAL A CA 1
ATOM 832 C C . VAL A 1 106 ? -6.521 -17.138 -1.044 1.00 87.44 106 VAL A C 1
ATOM 834 O O . VAL A 1 106 ? -6.837 -16.466 -0.064 1.00 87.44 106 VAL A O 1
ATOM 837 N N . LEU A 1 107 ? -5.310 -17.683 -1.174 1.00 86.25 107 LEU A N 1
ATOM 838 C CA . LEU A 1 107 ? -4.197 -17.392 -0.268 1.00 86.25 107 LEU A CA 1
ATOM 839 C C . LEU A 1 107 ? -3.672 -15.979 -0.575 1.00 86.25 107 LEU A C 1
ATOM 841 O O . LEU A 1 107 ? -3.064 -15.731 -1.622 1.00 86.25 107 LEU A O 1
ATOM 845 N N . MET A 1 108 ? -3.969 -15.047 0.331 1.00 79.38 108 MET A N 1
ATOM 846 C CA . MET A 1 108 ? -3.682 -13.617 0.202 1.00 79.38 108 MET A CA 1
ATOM 847 C C . MET A 1 108 ? -2.498 -13.211 1.093 1.00 79.38 108 MET A C 1
ATOM 849 O O . MET A 1 108 ? -2.504 -13.575 2.267 1.00 79.38 108 MET A O 1
ATOM 853 N N . PRO A 1 109 ? -1.522 -12.425 0.601 1.00 75.81 109 PRO A N 1
ATOM 854 C CA . PRO A 1 109 ? -0.490 -11.842 1.454 1.00 75.81 109 PRO A CA 1
ATOM 855 C C . PRO A 1 109 ? -1.066 -10.752 2.374 1.00 75.81 109 PRO A C 1
ATOM 857 O O . PRO A 1 109 ? -2.076 -10.121 2.048 1.00 75.81 109 PRO A O 1
ATOM 860 N N . VAL A 1 110 ? -0.391 -10.487 3.491 1.00 63.41 110 VAL A N 1
ATOM 861 C CA . VAL A 1 110 ? -0.668 -9.341 4.367 1.00 63.41 110 VAL A CA 1
ATOM 862 C C . VAL A 1 110 ? -0.197 -8.055 3.675 1.00 63.41 110 VAL A C 1
ATOM 864 O O . VAL A 1 110 ? 0.959 -7.921 3.280 1.00 63.41 110 VAL A O 1
ATOM 867 N N . GLY A 1 111 ? -1.102 -7.087 3.514 1.00 55.06 111 GLY A N 1
ATOM 868 C CA . GLY A 1 111 ? -0.810 -5.807 2.863 1.00 55.06 111 GLY A CA 1
ATOM 869 C C . GLY A 1 111 ? -0.791 -5.860 1.326 1.00 55.06 111 GLY A C 1
ATOM 870 O O . GLY A 1 111 ? -1.576 -6.561 0.687 1.00 55.06 111 GLY A O 1
ATOM 871 N N . GLN A 1 112 ? 0.062 -5.042 0.699 1.00 49.44 112 GLN A N 1
ATOM 872 C CA . GLN A 1 112 ? 0.117 -4.868 -0.762 1.00 49.44 112 GLN A CA 1
ATOM 873 C C . GLN A 1 112 ? 1.442 -5.383 -1.339 1.00 49.44 112 GLN A C 1
ATOM 875 O O . GLN A 1 112 ? 2.415 -4.635 -1.410 1.00 49.44 112 GLN A O 1
ATOM 880 N N . GLY A 1 113 ? 1.484 -6.630 -1.819 1.00 59.56 113 GLY A N 1
ATOM 881 C CA . GLY A 1 113 ? 2.757 -7.200 -2.265 1.00 59.56 113 GLY A CA 1
ATOM 882 C C . GLY A 1 113 ? 2.715 -8.496 -3.085 1.00 59.56 113 GLY A C 1
ATOM 883 O O . GLY A 1 113 ? 1.647 -8.963 -3.511 1.00 59.56 113 GLY A O 1
ATOM 884 N N . PRO A 1 114 ? 3.906 -9.073 -3.347 1.00 72.69 114 PRO A N 1
ATOM 885 C CA . PRO A 1 114 ? 4.038 -10.510 -3.565 1.00 72.69 114 PRO A CA 1
ATOM 886 C C . PRO A 1 114 ? 3.577 -11.288 -2.319 1.00 72.69 114 PRO A C 1
ATOM 888 O O . PRO A 1 114 ? 3.395 -10.714 -1.252 1.00 72.69 114 PRO A O 1
ATOM 891 N N . LEU A 1 115 ? 3.435 -12.602 -2.461 1.00 74.12 115 LEU A N 1
ATOM 892 C CA . LEU A 1 115 ? 3.516 -13.532 -1.341 1.00 74.12 115 LEU A CA 1
ATOM 893 C C . LEU A 1 115 ? 5.007 -13.868 -1.166 1.00 74.12 115 LEU A C 1
ATOM 895 O O . LEU A 1 115 ? 5.514 -14.819 -1.760 1.00 74.12 115 LEU A O 1
ATOM 899 N N . SER A 1 116 ? 5.708 -12.975 -0.467 1.00 74.75 116 SER A N 1
ATOM 900 C CA . SER A 1 116 ? 7.104 -13.113 -0.011 1.00 74.75 116 SER A CA 1
ATOM 901 C C . SER A 1 116 ? 8.218 -13.210 -1.064 1.00 74.75 116 SER A C 1
ATOM 903 O O . SER A 1 116 ? 9.386 -13.226 -0.692 1.00 74.75 116 SER A O 1
ATOM 905 N N . TRP A 1 117 ? 7.922 -13.209 -2.373 1.00 82.00 117 TRP A N 1
ATOM 906 C CA . TRP A 1 117 ? 8.950 -13.229 -3.435 1.00 82.00 117 TRP A CA 1
ATOM 907 C C . TRP A 1 117 ? 10.067 -12.182 -3.205 1.00 82.00 117 TRP A C 1
ATOM 909 O O . TRP A 1 117 ? 9.735 -11.009 -2.996 1.00 82.00 117 TRP A O 1
ATOM 919 N N . PRO A 1 118 ? 11.364 -12.547 -3.320 1.00 80.31 118 PRO A N 1
ATOM 920 C CA . PRO A 1 118 ? 11.910 -13.811 -3.839 1.00 80.31 118 PRO A CA 1
ATOM 921 C C . PRO A 1 118 ? 12.165 -14.894 -2.768 1.00 80.31 118 PRO A C 1
ATOM 923 O O . PRO A 1 118 ? 12.946 -15.814 -2.999 1.00 80.31 118 PRO A O 1
ATOM 926 N N . PHE A 1 119 ? 11.544 -14.786 -1.595 1.00 81.81 119 PHE A N 1
ATOM 927 C CA . PHE A 1 119 ? 11.804 -15.619 -0.420 1.00 81.81 119 PHE A CA 1
ATOM 928 C C . PHE A 1 119 ? 10.708 -16.685 -0.196 1.00 81.81 119 PHE A C 1
ATOM 930 O O . PHE A 1 119 ? 9.597 -16.549 -0.721 1.00 81.81 119 PHE A O 1
ATOM 937 N N . PRO A 1 120 ? 10.979 -17.743 0.597 1.00 75.75 120 PRO A N 1
ATOM 938 C CA . PRO A 1 120 ? 9.932 -18.581 1.183 1.00 75.75 120 PRO A CA 1
ATOM 939 C C . PRO A 1 120 ? 9.068 -17.747 2.151 1.00 75.75 120 PRO A C 1
ATOM 941 O O . PRO A 1 120 ? 9.651 -16.972 2.907 1.00 75.75 120 PRO A O 1
ATOM 944 N N . PRO A 1 121 ? 7.730 -17.900 2.180 1.00 79.31 121 PRO A N 1
ATOM 945 C CA . PRO A 1 121 ? 6.891 -17.117 3.085 1.00 79.31 121 PRO A CA 1
ATOM 946 C C . PRO A 1 121 ? 7.090 -17.449 4.563 1.00 79.31 121 PRO A C 1
ATOM 948 O O . PRO A 1 121 ? 7.013 -18.618 4.951 1.00 79.31 121 PRO A O 1
ATOM 951 N N . GLU A 1 122 ? 7.263 -16.416 5.388 1.00 79.00 122 GLU A N 1
ATOM 952 C CA . GLU A 1 122 ? 7.059 -16.514 6.836 1.00 79.00 122 GLU A CA 1
ATOM 953 C C . GLU A 1 122 ? 5.549 -16.492 7.151 1.00 79.00 122 GLU A C 1
ATOM 955 O O . GLU A 1 122 ? 4.761 -15.874 6.433 1.00 79.00 122 GLU A O 1
ATOM 960 N N . GLU A 1 123 ? 5.117 -17.165 8.226 1.00 76.19 123 GLU A N 1
ATOM 961 C CA . GLU A 1 123 ? 3.685 -17.331 8.548 1.00 76.19 123 GLU A CA 1
ATOM 962 C C . GLU A 1 123 ? 2.939 -15.981 8.653 1.00 76.19 123 GLU A C 1
ATOM 964 O O . GLU A 1 123 ? 1.834 -15.828 8.144 1.00 76.19 123 GLU A O 1
ATOM 969 N N . ASN A 1 124 ? 3.579 -14.952 9.215 1.00 71.75 124 ASN A N 1
ATOM 970 C CA . ASN A 1 124 ? 3.009 -13.609 9.371 1.00 71.75 124 ASN A CA 1
ATOM 971 C C . ASN A 1 124 ? 2.896 -12.787 8.070 1.00 71.75 124 ASN A C 1
ATOM 973 O O . ASN A 1 124 ? 2.462 -11.635 8.127 1.00 71.75 124 ASN A O 1
ATOM 977 N N . GLU A 1 125 ? 3.308 -13.318 6.917 1.00 66.25 125 GLU A N 1
ATOM 978 C CA . GLU A 1 125 ? 3.237 -12.617 5.628 1.00 66.25 125 GLU A CA 1
ATOM 979 C C . GLU A 1 125 ? 1.943 -12.894 4.847 1.00 66.25 125 GLU A C 1
ATOM 981 O O . GLU A 1 125 ? 1.745 -12.317 3.774 1.00 66.25 125 GLU A O 1
ATOM 986 N N . TYR A 1 126 ? 1.032 -13.730 5.360 1.00 74.31 126 TYR A N 1
ATOM 987 C CA . TYR A 1 126 ? -0.241 -14.035 4.702 1.00 74.31 126 TYR A CA 1
ATOM 988 C C . TYR A 1 126 ? -1.432 -14.191 5.653 1.00 74.31 126 TYR A C 1
ATOM 990 O O . TYR A 1 126 ? -1.306 -14.287 6.870 1.00 74.31 126 TYR A O 1
ATOM 998 N N . VAL A 1 127 ? -2.632 -14.127 5.074 1.00 72.81 127 VAL A N 1
ATOM 999 C CA . VAL A 1 127 ? -3.896 -14.208 5.807 1.00 72.81 127 VAL A CA 1
ATOM 1000 C C . VAL A 1 127 ? -4.179 -15.667 6.154 1.00 72.81 127 VAL A C 1
ATOM 1002 O O . VAL A 1 127 ? -4.637 -16.441 5.308 1.00 72.81 127 VAL A O 1
ATOM 1005 N N . HIS A 1 128 ? -3.896 -16.025 7.404 1.00 76.31 128 HIS A N 1
ATOM 1006 C CA . HIS A 1 128 ? -4.208 -17.330 7.979 1.00 76.31 128 HIS A CA 1
ATOM 1007 C C . HIS A 1 128 ? -5.697 -17.681 7.894 1.00 76.31 128 HIS A C 1
ATOM 1009 O O . HIS A 1 128 ? -6.569 -16.820 8.042 1.00 76.31 128 HIS A O 1
ATOM 1015 N N . MET A 1 129 ? -5.978 -18.969 7.708 1.00 70.12 129 MET A N 1
ATOM 1016 C CA . MET A 1 129 ? -7.324 -19.545 7.763 1.00 70.12 129 MET A CA 1
ATOM 1017 C C . MET A 1 129 ? -7.389 -20.574 8.901 1.00 70.12 129 MET A C 1
ATOM 1019 O O . MET A 1 129 ? -6.397 -21.260 9.128 1.00 70.12 129 MET A O 1
ATOM 1023 N N . PRO A 1 130 ? -8.532 -20.763 9.594 1.00 70.06 130 PRO A N 1
ATOM 1024 C CA . PRO A 1 130 ? -8.615 -21.689 10.733 1.00 70.06 130 PRO A CA 1
ATOM 1025 C C . PRO A 1 130 ? -8.235 -23.147 10.425 1.00 70.06 130 PRO A C 1
ATOM 1027 O O . PRO A 1 130 ? -7.891 -23.891 11.337 1.00 70.06 130 PRO A O 1
ATOM 1030 N N . ASP A 1 131 ? -8.304 -23.553 9.154 1.00 79.31 131 ASP A N 1
ATOM 1031 C CA . ASP A 1 131 ? -7.904 -24.870 8.659 1.00 79.31 131 ASP A CA 1
ATOM 1032 C C . ASP A 1 131 ? -6.586 -24.869 7.859 1.00 79.31 131 ASP A C 1
ATOM 1034 O O . ASP A 1 131 ? -6.148 -25.928 7.416 1.00 79.31 131 ASP A O 1
ATOM 1038 N N . GLU A 1 132 ? -5.959 -23.704 7.644 1.00 80.12 132 GLU A N 1
ATOM 1039 C CA . GLU A 1 132 ? -4.763 -23.504 6.803 1.00 80.12 132 GLU A CA 1
ATOM 1040 C C . GLU A 1 132 ? -4.848 -24.157 5.404 1.00 80.12 132 GLU A C 1
ATOM 1042 O O . GLU A 1 132 ? -3.829 -24.491 4.792 1.00 80.12 132 GLU A O 1
ATOM 1047 N N . LYS A 1 133 ? -6.070 -24.329 4.872 1.00 84.50 133 LYS A N 1
ATOM 1048 C CA . LYS A 1 133 ? -6.325 -24.885 3.535 1.00 84.50 133 LYS A CA 1
ATOM 1049 C C . LYS A 1 133 ? -6.974 -23.873 2.605 1.00 84.50 133 LYS A C 1
ATOM 1051 O O . LYS A 1 133 ? -8.066 -23.363 2.869 1.00 84.50 133 LYS A O 1
ATOM 1056 N N . TYR A 1 134 ? -6.312 -23.662 1.472 1.00 91.25 134 TYR A N 1
ATOM 1057 C CA . TYR A 1 134 ? -6.673 -22.697 0.439 1.00 91.25 134 TYR A CA 1
ATOM 1058 C C . TYR A 1 134 ? -7.014 -23.402 -0.884 1.00 91.25 134 TYR A C 1
ATOM 1060 O O . TYR A 1 134 ? -6.538 -24.503 -1.162 1.00 91.25 134 TYR A O 1
ATOM 1068 N N . ASP A 1 135 ? -7.826 -22.746 -1.714 1.00 93.25 135 ASP A N 1
ATOM 1069 C CA . ASP A 1 135 ? -8.205 -23.220 -3.050 1.00 93.25 135 ASP A CA 1
ATOM 1070 C C . ASP A 1 135 ? -7.304 -22.626 -4.141 1.00 93.25 135 ASP A C 1
ATOM 1072 O O . ASP A 1 135 ? -6.977 -23.309 -5.110 1.00 93.25 135 ASP A O 1
ATOM 1076 N N . ALA A 1 136 ? -6.899 -21.355 -4.009 1.00 93.69 136 ALA A N 1
ATOM 1077 C CA . ALA A 1 136 ? -6.190 -20.640 -5.071 1.00 93.69 136 ALA A CA 1
ATOM 1078 C C . ALA A 1 136 ? -4.961 -19.844 -4.596 1.00 93.69 136 ALA A C 1
ATOM 1080 O O . ALA A 1 136 ? -5.053 -19.052 -3.660 1.00 93.69 136 ALA A O 1
ATOM 1081 N N . LEU A 1 137 ? -3.836 -19.953 -5.316 1.00 92.31 137 LEU A N 1
ATOM 1082 C CA . LEU A 1 137 ? -2.708 -19.006 -5.230 1.00 92.31 137 LEU A CA 1
ATOM 1083 C C . LEU A 1 137 ? -2.468 -18.329 -6.582 1.00 92.31 137 LEU A C 1
ATOM 1085 O O . LEU A 1 137 ? -2.368 -18.988 -7.611 1.00 92.31 137 LEU A O 1
ATOM 1089 N N . ILE A 1 138 ? -2.365 -16.999 -6.564 1.00 89.00 138 ILE A N 1
ATOM 1090 C CA . ILE A 1 138 ? -2.310 -16.131 -7.758 1.00 89.00 138 ILE A CA 1
ATOM 1091 C C . ILE A 1 138 ? -1.426 -14.881 -7.552 1.00 89.00 138 ILE A C 1
ATOM 1093 O O . ILE A 1 138 ? -1.495 -13.916 -8.319 1.00 89.00 138 ILE A O 1
ATOM 1097 N N . HIS A 1 139 ? -0.579 -14.885 -6.519 1.00 83.19 139 HIS A N 1
ATOM 1098 C CA . HIS A 1 139 ? 0.388 -13.822 -6.209 1.00 83.19 139 HIS A CA 1
ATOM 1099 C C . HIS A 1 139 ? 1.794 -14.157 -6.753 1.00 83.19 139 HIS A C 1
ATOM 1101 O O . HIS A 1 139 ? 1.991 -15.189 -7.386 1.00 83.19 139 HIS A O 1
ATOM 1107 N N . HIS A 1 140 ? 2.768 -13.244 -6.633 1.00 82.00 140 HIS A N 1
ATOM 1108 C CA . HIS A 1 140 ? 4.171 -13.591 -6.926 1.00 82.00 140 HIS A CA 1
ATOM 1109 C C . HIS A 1 140 ? 4.743 -14.371 -5.742 1.00 82.00 140 HIS A C 1
ATOM 1111 O O . HIS A 1 140 ? 4.662 -13.878 -4.625 1.00 82.00 140 HIS A O 1
ATOM 1117 N N . PHE A 1 141 ? 5.282 -15.553 -6.013 1.00 87.69 141 PHE A N 1
ATOM 1118 C CA . PHE A 1 141 ? 5.785 -16.548 -5.066 1.00 87.69 141 PHE A CA 1
ATOM 1119 C C . PHE A 1 141 ? 6.766 -17.434 -5.851 1.00 87.69 141 PHE A C 1
ATOM 1121 O O . PHE A 1 141 ? 6.517 -17.683 -7.034 1.00 87.69 141 PHE A O 1
ATOM 1128 N N . VAL A 1 142 ? 7.867 -17.867 -5.234 1.00 92.19 142 VAL A N 1
ATOM 1129 C CA . VAL A 1 142 ? 8.846 -18.783 -5.852 1.00 92.19 142 VAL A CA 1
ATOM 1130 C C . VAL A 1 142 ? 8.368 -20.220 -5.646 1.00 92.19 142 VAL A C 1
ATOM 1132 O O . VAL A 1 142 ? 8.083 -20.598 -4.513 1.00 92.19 142 VAL A O 1
ATOM 1135 N N . TYR A 1 143 ? 8.254 -21.023 -6.711 1.00 94.12 143 TYR A N 1
ATOM 1136 C CA . TYR A 1 143 ? 7.677 -22.373 -6.604 1.00 94.12 143 TYR A CA 1
ATOM 1137 C C . TYR A 1 143 ? 8.425 -23.265 -5.595 1.00 94.12 143 TYR A C 1
ATOM 1139 O O . TYR A 1 143 ? 9.578 -23.637 -5.790 1.00 94.12 143 TYR A O 1
ATOM 1147 N N . ASN A 1 144 ? 7.724 -23.653 -4.528 1.00 92.44 144 ASN A N 1
ATOM 1148 C CA . ASN A 1 144 ? 8.190 -24.593 -3.517 1.00 92.44 144 ASN A CA 1
ATOM 1149 C C . ASN A 1 144 ? 7.083 -25.620 -3.248 1.00 92.44 144 ASN A C 1
ATOM 1151 O O . ASN A 1 144 ? 6.144 -25.352 -2.494 1.00 92.44 144 ASN A O 1
ATOM 1155 N N . LYS A 1 145 ? 7.187 -26.797 -3.879 1.00 91.38 145 LYS A N 1
ATOM 1156 C CA . LYS A 1 145 ? 6.184 -27.870 -3.777 1.00 91.38 145 LYS A CA 1
ATOM 1157 C C . LYS A 1 145 ? 5.929 -28.301 -2.331 1.00 91.38 145 LYS A C 1
ATOM 1159 O O . LYS A 1 145 ? 4.780 -28.478 -1.943 1.00 91.38 145 LYS A O 1
ATOM 1164 N N . THR A 1 146 ? 6.983 -28.442 -1.527 1.00 91.31 146 THR A N 1
ATOM 1165 C CA . THR A 1 146 ? 6.893 -28.904 -0.134 1.00 91.31 146 THR A CA 1
ATOM 1166 C C . THR A 1 146 ? 6.096 -27.928 0.729 1.00 91.31 146 THR A C 1
ATOM 1168 O O . THR A 1 146 ? 5.215 -28.349 1.476 1.00 91.31 146 THR A O 1
ATOM 1171 N N . TRP A 1 147 ? 6.342 -26.621 0.582 1.00 91.00 147 TRP A N 1
ATOM 1172 C CA . TRP A 1 147 ? 5.552 -25.590 1.261 1.00 91.00 147 TRP A CA 1
ATOM 1173 C C . TRP A 1 147 ? 4.105 -25.570 0.750 1.00 91.00 147 TRP A C 1
ATOM 1175 O O . TRP A 1 147 ? 3.170 -25.571 1.551 1.00 91.00 147 TRP A O 1
ATOM 1185 N N . LEU A 1 148 ? 3.904 -25.643 -0.571 1.00 92.44 148 LEU A N 1
ATOM 1186 C CA . LEU A 1 148 ? 2.571 -25.646 -1.182 1.00 92.44 148 LEU A CA 1
ATOM 1187 C C . LEU A 1 148 ? 1.714 -26.830 -0.710 1.00 92.44 148 LEU A C 1
ATOM 1189 O O . LEU A 1 148 ? 0.562 -26.614 -0.352 1.00 92.44 148 LEU A O 1
ATOM 1193 N N . LEU A 1 149 ? 2.265 -28.042 -0.596 1.00 92.00 149 LEU A N 1
ATOM 1194 C CA . LEU A 1 149 ? 1.545 -29.215 -0.071 1.00 92.00 149 LEU A CA 1
ATOM 1195 C C . LEU A 1 149 ? 1.112 -29.068 1.403 1.00 92.00 149 LEU A C 1
ATOM 1197 O O . LEU A 1 149 ? 0.165 -29.727 1.834 1.00 92.00 149 LEU A O 1
ATOM 1201 N N . SER A 1 150 ? 1.748 -28.184 2.182 1.00 90.81 150 SER A N 1
ATOM 1202 C CA . SER A 1 150 ? 1.281 -27.880 3.542 1.00 90.81 150 SER A CA 1
ATOM 1203 C C . SER A 1 150 ? -0.005 -27.039 3.541 1.00 90.81 150 SER A C 1
ATOM 1205 O O . SER A 1 150 ? -0.897 -27.305 4.348 1.00 90.81 150 SER A O 1
ATOM 1207 N N . LYS A 1 151 ? -0.159 -26.102 2.592 1.00 90.50 151 LYS A N 1
ATOM 1208 C CA . LYS A 1 151 ? -1.278 -25.136 2.525 1.00 90.50 151 LYS A CA 1
ATOM 1209 C C . LYS A 1 151 ? -2.364 -25.488 1.489 1.00 90.50 151 LYS A C 1
ATOM 1211 O O . LYS A 1 151 ? -3.490 -25.003 1.576 1.00 90.50 151 LYS A O 1
ATOM 1216 N N . PHE A 1 152 ? -2.067 -26.368 0.533 1.00 92.88 152 PHE A N 1
ATOM 1217 C CA . PHE A 1 152 ? -2.969 -26.790 -0.547 1.00 92.88 152 PHE A CA 1
ATOM 1218 C C . PHE A 1 152 ? -3.197 -28.313 -0.540 1.00 92.88 152 PHE A C 1
ATOM 1220 O O . PHE A 1 152 ? -2.287 -29.067 -0.192 1.00 92.88 152 PHE A O 1
ATOM 1227 N N . PRO A 1 153 ? -4.395 -28.802 -0.914 1.00 90.56 153 PRO A N 1
ATOM 1228 C CA . PRO A 1 153 ? -4.656 -30.236 -1.080 1.00 90.56 153 PRO A CA 1
ATOM 1229 C C . PRO A 1 153 ? -3.836 -30.879 -2.226 1.00 90.56 153 PRO A C 1
ATOM 1231 O O . PRO A 1 153 ? -3.544 -30.185 -3.206 1.00 90.56 153 PRO A O 1
ATOM 1234 N N . PRO A 1 154 ? -3.474 -32.179 -2.163 1.00 89.69 154 PRO A N 1
ATOM 1235 C CA . PRO A 1 154 ? -2.590 -32.822 -3.148 1.00 89.69 154 PRO A CA 1
ATOM 1236 C C . PRO A 1 154 ? -3.087 -32.808 -4.603 1.00 89.69 154 PRO A C 1
ATOM 1238 O O . PRO A 1 154 ? -2.279 -32.848 -5.525 1.00 89.69 154 PRO A O 1
ATOM 1241 N N . GLU A 1 155 ? -4.400 -32.733 -4.829 1.00 89.81 155 GLU A N 1
ATOM 1242 C CA . GLU A 1 155 ? -5.027 -32.736 -6.156 1.00 89.81 155 GLU A CA 1
ATOM 1243 C C . GLU A 1 155 ? -4.946 -31.392 -6.913 1.00 89.81 155 GLU A C 1
ATOM 1245 O O . GLU A 1 155 ? -5.368 -31.311 -8.076 1.00 89.81 155 GLU A O 1
ATOM 1250 N N . THR A 1 156 ? -4.417 -30.353 -6.256 1.00 95.50 156 THR A N 1
ATOM 1251 C CA . THR A 1 156 ? -4.300 -28.964 -6.735 1.00 95.50 156 THR A CA 1
ATOM 1252 C C . THR A 1 156 ? -3.523 -28.857 -8.049 1.00 95.50 156 THR A C 1
ATOM 1254 O O . THR A 1 156 ? -2.432 -29.405 -8.192 1.00 95.50 156 THR A O 1
ATOM 1257 N N . LYS A 1 157 ? -4.064 -28.109 -9.019 1.00 96.69 157 LYS A N 1
ATOM 1258 C CA . LYS A 1 157 ? -3.459 -27.950 -10.352 1.00 96.69 157 LYS A CA 1
ATOM 1259 C C . LYS A 1 157 ? -2.398 -26.850 -10.362 1.00 96.69 157 LYS A C 1
ATOM 1261 O O . LYS A 1 157 ? -2.722 -25.675 -10.186 1.00 96.69 157 LYS A O 1
ATOM 1266 N N . TYR A 1 158 ? -1.138 -27.214 -10.592 1.00 97.31 158 TYR A N 1
ATOM 1267 C CA . TYR A 1 158 ? -0.039 -26.255 -10.743 1.00 97.31 158 TYR A CA 1
ATOM 1268 C C . TYR A 1 158 ? 0.011 -25.716 -12.174 1.00 97.31 158 TYR A C 1
ATOM 1270 O O . TYR A 1 158 ? 0.006 -26.473 -13.147 1.00 97.31 158 TYR A O 1
ATOM 1278 N N . ILE A 1 159 ? 0.020 -24.390 -12.304 1.00 97.69 159 ILE A N 1
ATOM 1279 C CA . ILE A 1 159 ? -0.109 -23.673 -13.574 1.00 97.69 159 ILE A CA 1
ATOM 1280 C C . ILE A 1 159 ? 0.945 -22.563 -13.628 1.00 97.69 159 ILE A C 1
ATOM 1282 O O . ILE A 1 159 ? 1.216 -21.905 -12.627 1.00 97.69 159 ILE A O 1
ATOM 1286 N N . SER A 1 160 ? 1.533 -22.313 -14.796 1.00 96.94 160 SER A N 1
ATOM 1287 C CA . SER A 1 160 ? 2.468 -21.199 -15.010 1.00 96.94 160 SER A CA 1
ATOM 1288 C C . SER A 1 160 ? 2.348 -20.638 -16.431 1.00 96.94 160 SER A C 1
ATOM 1290 O O . SER A 1 160 ? 1.540 -21.099 -17.239 1.00 96.94 160 SER A O 1
ATOM 1292 N N . ILE A 1 161 ? 3.136 -19.614 -16.746 1.00 96.44 161 ILE A N 1
ATOM 1293 C CA . ILE A 1 161 ? 3.360 -19.116 -18.105 1.00 96.44 161 ILE A CA 1
ATOM 1294 C C . ILE A 1 161 ? 4.835 -18.753 -18.271 1.00 96.44 161 ILE A C 1
ATOM 1296 O O . ILE A 1 161 ? 5.418 -18.126 -17.391 1.00 96.44 161 ILE A O 1
ATOM 1300 N N . ILE A 1 162 ? 5.439 -19.116 -19.396 1.00 97.19 162 ILE A N 1
ATOM 1301 C CA . ILE A 1 162 ? 6.814 -18.755 -19.762 1.00 97.19 162 ILE A CA 1
ATOM 1302 C C . ILE A 1 162 ? 6.850 -18.099 -21.146 1.00 97.19 162 ILE A C 1
ATOM 1304 O O . ILE A 1 162 ? 5.811 -17.834 -21.757 1.00 97.19 162 ILE A O 1
ATOM 1308 N N . ARG A 1 163 ? 8.049 -17.746 -21.606 1.00 95.50 163 ARG A N 1
ATOM 1309 C CA . ARG A 1 163 ? 8.264 -16.936 -22.805 1.00 95.50 163 ARG A CA 1
ATOM 1310 C C . ARG A 1 163 ? 9.598 -17.272 -23.460 1.00 95.50 163 ARG A C 1
ATOM 1312 O O . ARG A 1 163 ? 10.523 -17.642 -22.754 1.00 95.50 163 ARG A O 1
ATOM 1319 N N . GLU A 1 164 ? 9.717 -17.066 -24.767 1.00 96.38 164 GLU A N 1
ATOM 1320 C CA . GLU A 1 164 ? 10.993 -17.172 -25.490 1.00 96.38 164 GLU A CA 1
ATOM 1321 C C . GLU A 1 164 ? 12.097 -16.331 -24.785 1.00 96.38 164 GLU A C 1
ATOM 1323 O O . GLU A 1 164 ? 11.907 -15.114 -24.623 1.00 96.38 164 GLU A O 1
ATOM 1328 N N . PRO A 1 165 ? 13.221 -16.931 -24.324 1.00 96.94 165 PRO A N 1
ATOM 1329 C CA . PRO A 1 165 ? 14.157 -16.274 -23.403 1.00 96.94 165 PRO A CA 1
ATOM 1330 C C . PRO A 1 165 ? 14.804 -14.980 -23.915 1.00 96.94 165 PRO A C 1
ATOM 1332 O O . PRO A 1 165 ? 14.972 -14.033 -23.150 1.00 96.94 165 PRO A O 1
ATOM 1335 N N . PHE A 1 166 ? 15.132 -14.855 -25.201 1.00 95.38 166 PHE A N 1
ATOM 1336 C CA . PHE A 1 166 ? 15.706 -13.615 -25.733 1.00 95.38 166 PHE A CA 1
ATOM 1337 C C . PHE A 1 166 ? 14.668 -12.480 -25.777 1.00 95.38 166 PHE A C 1
ATOM 1339 O O . PHE A 1 166 ? 14.934 -11.318 -25.437 1.00 95.38 166 PHE A O 1
ATOM 1346 N N . SER A 1 167 ? 13.431 -12.807 -26.143 1.00 93.62 167 SER A N 1
ATOM 1347 C CA . SER A 1 167 ? 12.277 -11.912 -26.047 1.00 93.62 167 SER A CA 1
ATOM 1348 C C . SER A 1 167 ? 11.929 -11.549 -24.602 1.00 93.62 167 SER A C 1
ATOM 1350 O O . SER A 1 167 ? 11.439 -10.436 -24.352 1.00 93.62 167 SER A O 1
ATOM 1352 N N . HIS A 1 168 ? 12.225 -12.439 -23.654 1.00 94.94 168 HIS A N 1
ATOM 1353 C CA . HIS A 1 168 ? 12.148 -12.206 -22.216 1.00 94.94 168 HIS A CA 1
ATOM 1354 C C . HIS A 1 168 ? 13.229 -11.234 -21.724 1.00 94.94 168 HIS A C 1
ATOM 1356 O O . HIS A 1 168 ? 12.854 -10.181 -21.200 1.00 94.94 168 HIS A O 1
ATOM 1362 N N . LEU A 1 169 ? 14.518 -11.464 -22.018 1.00 94.94 169 LEU A N 1
ATOM 1363 C CA . LEU A 1 169 ? 15.631 -10.550 -21.704 1.00 94.94 169 LEU A CA 1
ATOM 1364 C C . LEU A 1 169 ? 15.357 -9.131 -22.219 1.00 94.94 169 LEU A C 1
ATOM 1366 O O . LEU A 1 169 ? 15.439 -8.158 -21.462 1.00 94.94 169 LEU A O 1
ATOM 1370 N N . LYS A 1 170 ? 14.934 -8.994 -23.486 1.00 93.19 170 LYS A N 1
ATOM 1371 C CA . LYS A 1 170 ? 14.531 -7.699 -24.071 1.00 93.19 170 LYS A CA 1
ATOM 1372 C C . LYS A 1 170 ? 13.456 -6.991 -23.235 1.00 93.19 170 LYS A C 1
ATOM 1374 O O . LYS A 1 170 ? 13.394 -5.762 -23.230 1.00 93.19 170 LYS A O 1
ATOM 1379 N N . SER A 1 171 ? 12.597 -7.728 -22.531 1.00 91.38 171 SER A N 1
ATOM 1380 C CA . SER A 1 171 ? 11.579 -7.173 -21.634 1.00 91.38 171 SER A CA 1
ATOM 1381 C C . SER A 1 171 ? 12.050 -6.971 -20.188 1.00 91.38 171 SER A C 1
ATOM 1383 O O . SER A 1 171 ? 11.505 -6.080 -19.529 1.00 91.38 171 SER A O 1
ATOM 1385 N N . GLN A 1 172 ? 13.018 -7.749 -19.699 1.00 90.12 172 GLN A N 1
ATOM 1386 C CA . GLN A 1 172 ? 13.672 -7.556 -18.399 1.00 90.12 172 GLN A CA 1
ATOM 1387 C C . GLN A 1 172 ? 14.504 -6.270 -18.404 1.00 90.12 172 GLN A C 1
ATOM 1389 O O . GLN A 1 172 ? 14.238 -5.354 -17.619 1.00 90.12 172 GLN A O 1
ATOM 1394 N N . MET A 1 173 ? 15.407 -6.148 -19.385 1.00 90.12 173 MET A N 1
ATOM 1395 C CA . MET A 1 173 ? 16.294 -5.002 -19.614 1.00 90.12 173 MET A CA 1
ATOM 1396 C C . MET A 1 173 ? 15.530 -3.667 -19.597 1.00 90.12 173 MET A C 1
ATOM 1398 O O . MET A 1 173 ? 15.925 -2.719 -18.914 1.00 90.12 173 MET A O 1
ATOM 1402 N N . ASN A 1 174 ? 14.377 -3.602 -20.277 1.00 90.25 174 ASN A N 1
ATOM 1403 C CA . ASN A 1 174 ? 13.538 -2.402 -20.287 1.00 90.25 174 ASN A CA 1
ATOM 1404 C C . ASN A 1 174 ? 12.727 -2.202 -18.996 1.00 90.25 174 ASN A C 1
ATOM 1406 O O . ASN A 1 174 ? 12.480 -1.057 -18.617 1.00 90.25 174 ASN A O 1
ATOM 1410 N N . TYR A 1 175 ? 12.261 -3.262 -18.333 1.00 87.38 175 TYR A N 1
ATOM 1411 C CA . TYR A 1 175 ? 11.387 -3.114 -17.168 1.00 87.38 175 TYR A CA 1
ATOM 1412 C C . TYR A 1 175 ? 12.163 -2.737 -15.906 1.00 87.38 175 TYR A C 1
ATOM 1414 O O . TYR A 1 175 ? 11.880 -1.695 -15.320 1.00 87.38 175 TYR A O 1
ATOM 1422 N N . PHE A 1 176 ? 13.169 -3.533 -15.542 1.00 85.31 176 PHE A N 1
ATOM 1423 C CA . PHE A 1 176 ? 14.011 -3.299 -14.366 1.00 85.31 176 PHE A CA 1
ATOM 1424 C C . PHE A 1 176 ? 15.140 -2.284 -14.622 1.00 85.31 176 PHE A C 1
ATOM 1426 O O . PHE A 1 176 ? 15.897 -1.959 -13.714 1.00 85.31 176 PHE A O 1
ATOM 1433 N N . LYS A 1 177 ? 15.242 -1.743 -15.849 1.00 87.75 177 LYS A N 1
ATOM 1434 C CA . LYS A 1 177 ? 16.278 -0.777 -16.269 1.00 87.75 177 LYS A CA 1
ATOM 1435 C C . LYS A 1 177 ? 17.698 -1.307 -16.055 1.00 87.75 177 LYS A C 1
ATOM 1437 O O . LYS A 1 177 ? 18.594 -0.546 -15.693 1.00 87.75 177 LYS A O 1
ATOM 1442 N N . LEU A 1 178 ? 17.892 -2.599 -16.329 1.00 87.81 178 LEU A N 1
ATOM 1443 C CA . LEU A 1 178 ? 19.125 -3.331 -16.030 1.00 87.81 178 LEU A CA 1
ATOM 1444 C C . LEU A 1 178 ? 20.361 -2.667 -16.648 1.00 87.81 178 LEU A C 1
ATOM 1446 O O . LEU A 1 178 ? 21.385 -2.608 -15.987 1.00 87.81 178 LEU A O 1
ATOM 1450 N N . SER A 1 179 ? 20.257 -2.017 -17.812 1.00 87.00 179 SER A N 1
ATOM 1451 C CA . SER A 1 179 ? 21.369 -1.253 -18.404 1.00 87.00 179 SER A CA 1
ATOM 1452 C C . SER A 1 179 ? 22.001 -0.218 -17.454 1.00 87.00 179 SER A C 1
ATOM 1454 O O . SER A 1 179 ? 23.202 0.023 -17.532 1.00 87.00 179 SER A O 1
ATOM 1456 N N . LYS A 1 180 ? 21.225 0.356 -16.518 1.00 86.06 180 LYS A N 1
ATOM 1457 C CA . LYS A 1 180 ? 21.735 1.238 -15.453 1.00 86.06 180 LYS A CA 1
ATOM 1458 C C . LYS A 1 180 ? 22.428 0.474 -14.320 1.00 86.06 180 LYS A C 1
ATOM 1460 O O . LYS A 1 180 ? 23.399 0.981 -13.770 1.00 86.06 180 LYS A O 1
ATOM 1465 N N . VAL A 1 181 ? 21.931 -0.714 -13.977 1.00 84.25 181 VAL A N 1
ATOM 1466 C CA . VAL A 1 181 ? 22.468 -1.594 -12.921 1.00 84.25 181 VAL A CA 1
ATOM 1467 C C . VAL A 1 181 ? 23.809 -2.188 -13.364 1.00 84.25 181 VAL A C 1
ATOM 1469 O O . VAL A 1 181 ? 24.820 -2.025 -12.686 1.00 84.25 181 VAL A O 1
ATOM 1472 N N . LEU A 1 182 ? 23.842 -2.741 -14.580 1.00 86.88 182 LEU A N 1
ATOM 1473 C CA . LEU A 1 182 ? 25.029 -3.291 -15.242 1.00 86.88 182 LEU A CA 1
ATOM 1474 C C . LEU A 1 182 ? 26.070 -2.213 -15.611 1.00 86.88 182 LEU A C 1
ATOM 1476 O O . LEU A 1 182 ? 27.225 -2.534 -15.897 1.00 86.88 182 LEU A O 1
ATOM 1480 N N . LYS A 1 183 ? 25.679 -0.930 -15.573 1.00 87.62 183 LYS A N 1
ATOM 1481 C CA . LYS A 1 183 ? 26.465 0.248 -15.989 1.00 87.62 183 LYS A CA 1
ATOM 1482 C C . LYS A 1 183 ? 26.918 0.194 -17.456 1.00 87.62 183 LYS A C 1
ATOM 1484 O O . LYS A 1 183 ? 28.044 0.573 -17.767 1.00 87.62 183 LYS A O 1
ATOM 1489 N N . ILE A 1 184 ? 26.038 -0.260 -18.349 1.00 86.62 184 ILE A N 1
ATOM 1490 C CA . ILE A 1 184 ? 26.265 -0.226 -19.801 1.00 86.62 184 ILE A CA 1
ATOM 1491 C C . ILE A 1 184 ? 26.248 1.242 -20.250 1.00 86.62 184 ILE A C 1
ATOM 1493 O O . ILE A 1 184 ? 25.243 1.934 -20.069 1.00 86.62 184 ILE A O 1
ATOM 1497 N N . GLN A 1 185 ? 27.369 1.720 -20.794 1.00 70.81 185 GLN A N 1
ATOM 1498 C CA . GLN A 1 185 ? 27.551 3.110 -21.228 1.00 70.81 185 GLN A CA 1
ATOM 1499 C C . GLN A 1 185 ? 27.307 3.284 -22.737 1.00 70.81 185 GLN A C 1
ATOM 1501 O O . GLN A 1 185 ? 27.325 2.321 -23.501 1.00 70.81 185 GLN A O 1
ATOM 1506 N N . GLY A 1 186 ? 27.096 4.534 -23.163 1.00 62.22 186 GLY A N 1
ATOM 1507 C CA . GLY A 1 186 ? 26.882 4.912 -24.563 1.00 62.22 186 GLY A CA 1
ATOM 1508 C C . GLY A 1 186 ? 25.410 5.067 -24.971 1.00 62.22 186 GLY A C 1
ATOM 1509 O O . GLY A 1 186 ? 24.487 4.703 -24.245 1.00 62.22 186 GLY A O 1
ATOM 1510 N N . HIS A 1 187 ? 25.195 5.629 -26.163 1.00 60.56 187 HIS A N 1
ATOM 1511 C CA . HIS A 1 187 ? 23.865 5.941 -26.717 1.00 60.56 187 HIS A CA 1
ATOM 1512 C C . HIS A 1 187 ? 23.241 4.791 -27.541 1.00 60.56 187 HIS A C 1
ATOM 1514 O O . HIS A 1 187 ? 22.188 4.967 -28.153 1.00 60.56 187 HIS A O 1
ATOM 1520 N N . GLY A 1 188 ? 23.892 3.623 -27.585 1.00 75.19 188 GLY A N 1
ATOM 1521 C CA . GLY A 1 188 ? 23.485 2.473 -28.396 1.00 75.19 188 GLY A CA 1
ATOM 1522 C C . GLY A 1 188 ? 22.368 1.613 -27.791 1.00 75.19 188 GLY A C 1
ATOM 1523 O O . GLY A 1 188 ? 21.778 1.921 -26.756 1.00 75.19 188 GLY A O 1
ATOM 1524 N N . ASN A 1 189 ? 22.084 0.480 -28.440 1.00 89.12 189 ASN A N 1
ATOM 1525 C CA . ASN A 1 189 ? 21.171 -0.534 -27.912 1.00 89.12 189 ASN A CA 1
ATOM 1526 C C . ASN A 1 189 ? 21.837 -1.297 -26.743 1.00 89.12 189 ASN A C 1
ATOM 1528 O O . ASN A 1 189 ? 22.746 -2.087 -27.003 1.00 89.12 189 ASN A O 1
ATOM 1532 N N . PRO A 1 190 ? 21.367 -1.168 -25.485 1.00 90.94 190 PRO A N 1
ATOM 1533 C CA . PRO A 1 190 ? 21.991 -1.844 -24.350 1.00 90.94 190 PRO A CA 1
ATOM 1534 C C . PRO A 1 190 ? 21.793 -3.363 -24.363 1.00 90.94 190 PRO A C 1
ATOM 1536 O O . PRO A 1 190 ? 22.539 -4.065 -23.695 1.00 90.94 190 PRO A O 1
ATOM 1539 N N . VAL A 1 191 ? 20.814 -3.886 -25.117 1.00 93.44 191 VAL A N 1
ATOM 1540 C CA . VAL A 1 191 ? 20.709 -5.335 -25.336 1.00 93.44 191 VAL A CA 1
ATOM 1541 C C . VAL A 1 191 ? 21.866 -5.803 -26.213 1.00 93.44 191 VAL A C 1
ATOM 1543 O O . VAL A 1 191 ? 22.534 -6.744 -25.822 1.00 93.44 191 VAL A O 1
ATOM 1546 N N . LYS A 1 192 ? 22.177 -5.118 -27.326 1.00 93.88 192 LYS A N 1
ATOM 1547 C CA . LYS A 1 192 ? 23.326 -5.486 -28.175 1.00 93.88 192 LYS A CA 1
ATOM 1548 C C . LYS A 1 192 ? 24.628 -5.508 -27.371 1.00 93.88 192 LYS A C 1
ATOM 1550 O O . LYS A 1 192 ? 25.328 -6.507 -27.408 1.00 93.88 192 LYS A O 1
ATOM 1555 N N . VAL A 1 193 ? 24.910 -4.452 -26.600 1.00 92.62 193 VAL A N 1
ATOM 1556 C CA . VAL A 1 193 ? 26.152 -4.358 -25.804 1.00 92.62 193 VAL A CA 1
ATOM 1557 C C . VAL A 1 193 ? 26.244 -5.452 -24.730 1.00 92.62 193 VAL A C 1
ATOM 1559 O O . VAL A 1 193 ? 27.329 -5.951 -24.457 1.00 92.62 193 VAL A O 1
ATOM 1562 N N . PHE A 1 194 ? 25.114 -5.868 -24.150 1.00 94.19 194 PHE A N 1
ATOM 1563 C CA . PHE A 1 194 ? 25.075 -7.000 -23.220 1.00 94.19 194 PHE A CA 1
ATOM 1564 C C . PHE A 1 194 ? 25.376 -8.348 -23.899 1.00 94.19 194 PHE A C 1
ATOM 1566 O O . PHE A 1 194 ? 26.024 -9.193 -23.298 1.00 94.19 194 PHE A O 1
ATOM 1573 N N . LEU A 1 195 ? 24.933 -8.553 -25.144 1.00 95.00 195 LEU A N 1
ATOM 1574 C CA . LEU A 1 195 ? 25.123 -9.816 -25.873 1.00 95.00 195 LEU A CA 1
ATOM 1575 C C . LEU A 1 195 ? 26.542 -10.025 -26.422 1.00 95.00 195 LEU A C 1
ATOM 1577 O O . LEU A 1 195 ? 26.869 -11.145 -26.800 1.00 95.00 195 LEU A O 1
ATOM 1581 N N . GLN A 1 196 ? 27.375 -8.981 -26.489 1.00 93.25 196 GLN A N 1
ATOM 1582 C CA . GLN A 1 196 ? 28.764 -9.108 -26.955 1.00 93.25 196 GLN A CA 1
ATOM 1583 C C . GLN A 1 196 ? 29.608 -9.956 -25.993 1.00 93.25 196 GLN A C 1
ATOM 1585 O O . GLN A 1 196 ? 30.398 -10.778 -26.434 1.00 93.25 196 GLN A O 1
ATOM 1590 N N . ASP A 1 197 ? 29.393 -9.777 -24.690 1.00 91.44 197 ASP A N 1
ATOM 1591 C CA . ASP A 1 197 ? 29.888 -10.644 -23.619 1.00 91.44 197 ASP A CA 1
ATOM 1592 C C . ASP A 1 197 ? 28.970 -10.430 -22.398 1.00 91.44 197 ASP A C 1
ATOM 1594 O O . ASP A 1 197 ? 29.067 -9.384 -21.744 1.00 91.44 197 ASP A O 1
ATOM 1598 N N . PRO A 1 198 ? 28.057 -11.373 -22.102 1.00 93.19 198 PRO A N 1
ATOM 1599 C CA . PRO A 1 198 ? 27.239 -11.349 -20.889 1.00 93.19 198 PRO A CA 1
ATOM 1600 C C . PRO A 1 198 ? 28.032 -11.549 -19.586 1.00 93.19 198 PRO A C 1
ATOM 1602 O O . PRO A 1 198 ? 27.679 -10.970 -18.556 1.00 93.19 198 PRO A O 1
ATOM 1605 N N . TRP A 1 199 ? 29.110 -12.339 -19.610 1.00 92.00 199 TRP A N 1
ATOM 1606 C CA . TRP A 1 199 ? 29.847 -12.771 -18.419 1.00 92.00 199 TRP A CA 1
ATOM 1607 C C . TRP A 1 199 ? 30.597 -11.622 -17.734 1.00 92.00 199 TRP A C 1
ATOM 1609 O O . TRP A 1 199 ? 30.626 -11.592 -16.500 1.00 92.00 199 TRP A O 1
ATOM 1619 N N . GLN A 1 200 ? 31.080 -10.607 -18.470 1.00 92.00 200 GLN A N 1
ATOM 1620 C CA . GLN A 1 200 ? 31.636 -9.377 -17.863 1.00 92.00 200 GLN A CA 1
ATOM 1621 C C . GLN A 1 200 ? 30.664 -8.679 -16.887 1.00 92.00 200 GLN A C 1
ATOM 1623 O O . GLN A 1 200 ? 31.082 -7.883 -16.038 1.00 92.00 200 GLN A O 1
ATOM 1628 N N . TYR A 1 201 ? 29.356 -8.930 -17.025 1.00 90.00 201 TYR A N 1
ATOM 1629 C CA . TYR A 1 201 ? 28.307 -8.291 -16.239 1.00 90.00 201 TYR A CA 1
ATOM 1630 C C . TYR A 1 201 ? 27.841 -9.115 -15.029 1.00 90.00 201 TYR A C 1
ATOM 1632 O O . TYR A 1 201 ? 27.122 -8.539 -14.212 1.00 90.00 201 TYR A O 1
ATOM 1640 N N . ARG A 1 202 ? 28.290 -10.373 -14.848 1.00 86.69 202 ARG A N 1
ATOM 1641 C CA . ARG A 1 202 ? 27.856 -11.292 -13.767 1.00 86.69 202 ARG A CA 1
ATOM 1642 C C . ARG A 1 202 ? 27.811 -10.623 -12.390 1.00 86.69 202 ARG A C 1
ATOM 1644 O O . ARG A 1 202 ? 26.754 -10.465 -11.787 1.00 86.69 202 ARG A O 1
ATOM 1651 N N . ASN A 1 203 ? 28.945 -10.068 -11.966 1.00 83.81 203 ASN A N 1
ATOM 1652 C CA . ASN A 1 203 ? 29.114 -9.398 -10.666 1.00 83.81 203 ASN A CA 1
ATOM 1653 C C . ASN A 1 203 ? 28.324 -8.069 -10.527 1.00 83.81 203 ASN A C 1
ATOM 1655 O O . ASN A 1 203 ? 28.514 -7.329 -9.559 1.00 83.81 203 ASN A O 1
ATOM 1659 N N . ARG A 1 204 ? 27.507 -7.699 -11.524 1.00 85.62 204 ARG A N 1
ATOM 1660 C CA . ARG A 1 204 ? 26.611 -6.529 -11.539 1.00 85.62 204 ARG A CA 1
ATOM 1661 C C . ARG A 1 204 ? 25.150 -6.897 -11.828 1.00 85.62 204 ARG A C 1
ATOM 1663 O O . ARG A 1 204 ? 24.291 -6.033 -11.656 1.00 85.62 204 ARG A O 1
ATOM 1670 N N . SER A 1 205 ? 24.873 -8.104 -12.320 1.00 81.00 205 SER A N 1
ATOM 1671 C CA . SER A 1 205 ? 23.530 -8.616 -12.605 1.00 81.00 205 SER A CA 1
ATOM 1672 C C . SER A 1 205 ? 22.961 -9.395 -11.416 1.00 81.00 205 SER A C 1
ATOM 1674 O O . SER A 1 205 ? 21.779 -9.244 -11.097 1.00 81.00 205 SER A O 1
ATOM 1676 N N . GLU A 1 206 ? 23.822 -10.130 -10.708 1.00 84.75 206 GLU A N 1
ATOM 1677 C CA . GLU A 1 206 ? 23.515 -10.820 -9.456 1.00 84.75 206 GLU A CA 1
ATOM 1678 C C . GLU A 1 206 ? 23.166 -9.829 -8.324 1.00 84.75 206 GLU A C 1
ATOM 1680 O O . GLU A 1 206 ? 23.894 -8.881 -8.021 1.00 84.75 206 GLU A O 1
ATOM 1685 N N . THR A 1 207 ? 22.034 -10.069 -7.661 1.00 81.44 207 THR A N 1
ATOM 1686 C CA . THR A 1 207 ? 21.561 -9.368 -6.461 1.00 81.44 207 THR A CA 1
ATOM 1687 C C . THR A 1 207 ? 21.464 -10.371 -5.316 1.00 81.44 207 THR A C 1
ATOM 1689 O O . THR A 1 207 ? 20.519 -11.154 -5.247 1.00 81.44 207 THR A O 1
ATOM 1692 N N . PHE A 1 208 ? 22.444 -10.358 -4.412 1.00 79.94 208 PHE A N 1
ATOM 1693 C CA . PHE A 1 208 ? 22.457 -11.221 -3.229 1.00 79.94 208 PHE A CA 1
ATOM 1694 C C . PHE A 1 208 ? 21.621 -10.631 -2.081 1.00 79.94 208 PHE A C 1
ATOM 1696 O O . PHE A 1 208 ? 21.734 -9.442 -1.769 1.00 79.94 208 PHE A O 1
ATOM 1703 N N . PHE A 1 209 ? 20.825 -11.472 -1.416 1.00 74.56 209 PHE A N 1
ATOM 1704 C CA . PHE A 1 209 ? 20.005 -11.150 -0.245 1.00 74.56 209 PHE A CA 1
ATOM 1705 C C . PHE A 1 209 ? 20.569 -11.857 1.011 1.00 74.56 209 PHE A C 1
ATOM 1707 O O . PHE A 1 209 ? 20.175 -12.984 1.326 1.00 74.56 209 PHE A O 1
ATOM 1714 N N . PRO A 1 210 ? 21.464 -11.213 1.794 1.00 67.88 210 PRO A N 1
ATOM 1715 C CA . PRO A 1 210 ? 22.243 -11.899 2.838 1.00 67.88 210 PRO A CA 1
ATOM 1716 C C . PRO A 1 210 ? 21.444 -12.370 4.061 1.00 67.88 210 PRO A C 1
ATOM 1718 O O . PRO A 1 210 ? 22.000 -13.024 4.935 1.00 67.88 210 PRO A O 1
ATOM 1721 N N . HIS A 1 211 ? 20.172 -11.982 4.172 1.00 55.72 211 HIS A N 1
ATOM 1722 C CA . HIS A 1 211 ? 19.293 -12.316 5.298 1.00 55.72 211 HIS A CA 1
ATOM 1723 C C . HIS A 1 211 ? 18.552 -13.650 5.111 1.00 55.72 211 HIS A C 1
ATOM 1725 O O . HIS A 1 211 ? 18.063 -14.204 6.088 1.00 55.72 211 HIS A O 1
ATOM 1731 N N . VAL A 1 212 ? 18.516 -14.165 3.879 1.00 65.31 212 VAL A N 1
ATOM 1732 C CA . VAL A 1 212 ? 17.902 -15.451 3.494 1.00 65.31 212 VAL A CA 1
ATOM 1733 C C . VAL A 1 212 ? 18.876 -16.382 2.760 1.00 65.31 212 VAL A C 1
ATOM 1735 O O . VAL A 1 212 ? 18.535 -17.527 2.496 1.00 65.31 212 VAL A O 1
ATOM 1738 N N . ASN A 1 213 ? 20.080 -15.896 2.425 1.00 77.19 213 ASN A N 1
ATOM 1739 C CA . ASN A 1 213 ? 21.060 -16.575 1.572 1.00 77.19 213 ASN A CA 1
ATOM 1740 C C . ASN A 1 213 ? 20.467 -17.006 0.213 1.00 77.19 213 ASN A C 1
ATOM 1742 O O . ASN A 1 213 ? 20.533 -18.172 -0.169 1.00 77.19 213 ASN A O 1
ATOM 1746 N N . ILE A 1 214 ? 19.867 -16.041 -0.489 1.00 81.94 214 ILE A N 1
ATOM 1747 C CA . ILE A 1 214 ? 19.305 -16.205 -1.836 1.00 81.94 214 ILE A CA 1
ATOM 1748 C C . ILE A 1 214 ? 19.911 -15.141 -2.750 1.00 81.94 214 ILE A C 1
ATOM 1750 O O . ILE A 1 214 ? 19.978 -13.966 -2.383 1.00 81.94 214 ILE A O 1
ATOM 1754 N N . THR A 1 215 ? 20.307 -15.538 -3.951 1.00 85.38 215 THR A N 1
ATOM 1755 C CA . THR A 1 215 ? 20.738 -14.660 -5.041 1.00 85.38 215 THR A CA 1
ATOM 1756 C C . THR A 1 215 ? 19.650 -14.601 -6.103 1.00 85.38 215 THR A C 1
ATOM 1758 O O . THR A 1 215 ? 18.988 -15.595 -6.385 1.00 85.38 215 THR A O 1
ATOM 1761 N N . TRP A 1 216 ? 19.463 -13.437 -6.719 1.00 87.81 216 TRP A N 1
ATOM 1762 C CA . TRP A 1 216 ? 18.598 -13.273 -7.885 1.00 87.81 216 TRP A CA 1
ATOM 1763 C C . TRP A 1 216 ? 19.333 -12.535 -8.998 1.00 87.81 216 TRP A C 1
ATOM 1765 O O . TRP A 1 216 ? 19.949 -11.503 -8.742 1.00 87.81 216 TRP A O 1
ATOM 1775 N N . ASP A 1 217 ? 19.220 -13.012 -10.236 1.00 88.31 217 ASP A N 1
ATOM 1776 C CA . ASP A 1 217 ? 19.750 -12.332 -11.417 1.00 88.31 217 ASP A CA 1
ATOM 1777 C C . ASP A 1 217 ? 18.606 -12.006 -12.396 1.00 88.31 217 ASP A C 1
ATOM 1779 O O . ASP A 1 217 ? 17.861 -12.874 -12.849 1.00 88.31 217 ASP A O 1
ATOM 1783 N N . GLY A 1 218 ? 18.446 -10.723 -12.735 1.00 87.50 218 GLY A N 1
ATOM 1784 C CA . GLY A 1 218 ? 17.411 -10.259 -13.669 1.00 87.50 218 GLY A CA 1
ATOM 1785 C C . GLY A 1 218 ? 17.712 -10.509 -15.154 1.00 87.50 218 GLY A C 1
ATOM 1786 O O . GLY A 1 218 ? 16.869 -10.211 -16.005 1.00 87.50 218 GLY A O 1
ATOM 1787 N N . THR A 1 219 ? 18.908 -11.009 -15.462 1.00 90.75 219 THR A N 1
ATOM 1788 C CA . THR A 1 219 ? 19.436 -11.344 -16.793 1.00 90.75 219 THR A CA 1
ATOM 1789 C C . THR A 1 219 ? 19.699 -12.838 -16.982 1.00 90.75 219 THR A C 1
ATOM 1791 O O . THR A 1 219 ? 19.677 -13.286 -18.125 1.00 90.75 219 THR A O 1
ATOM 1794 N N . ARG A 1 220 ? 19.963 -13.591 -15.903 1.00 92.38 220 ARG A N 1
ATOM 1795 C CA . ARG A 1 220 ? 20.406 -14.992 -15.947 1.00 92.38 220 ARG A CA 1
ATOM 1796 C C . ARG A 1 220 ? 19.371 -15.938 -15.347 1.00 92.38 220 ARG A C 1
ATOM 1798 O O . ARG A 1 220 ? 19.095 -15.873 -14.155 1.00 92.38 220 ARG A O 1
ATOM 1805 N N . ASN A 1 221 ? 18.799 -16.810 -16.177 1.00 94.62 221 ASN A N 1
ATOM 1806 C CA . ASN A 1 221 ? 17.807 -17.817 -15.777 1.00 94.62 221 ASN A CA 1
ATOM 1807 C C . ASN A 1 221 ? 16.611 -17.302 -14.913 1.00 94.62 221 ASN A C 1
ATOM 1809 O O . ASN A 1 221 ? 16.156 -17.999 -14.000 1.00 94.62 221 ASN A O 1
ATOM 1813 N N . PRO A 1 222 ? 16.065 -16.084 -15.146 1.00 93.25 222 PRO A N 1
ATOM 1814 C CA . PRO A 1 222 ? 15.049 -15.501 -14.268 1.00 93.25 222 PRO A CA 1
ATOM 1815 C C . PRO A 1 222 ? 13.685 -16.215 -14.288 1.00 93.25 222 PRO A C 1
ATOM 1817 O O . PRO A 1 222 ? 12.920 -16.045 -13.339 1.00 93.25 222 PRO A O 1
ATOM 1820 N N . MET A 1 223 ? 13.324 -16.967 -15.338 1.00 95.56 223 MET A N 1
ATOM 1821 C CA . MET A 1 223 ? 12.054 -17.711 -15.361 1.00 95.56 223 MET A CA 1
ATOM 1822 C C . MET A 1 223 ? 12.141 -18.997 -14.542 1.00 95.56 223 MET A C 1
ATOM 1824 O O . MET A 1 223 ? 11.198 -19.309 -13.817 1.00 95.56 223 MET A O 1
ATOM 1828 N N . THR A 1 224 ? 13.257 -19.725 -14.620 1.00 95.31 224 THR A N 1
ATOM 1829 C CA . THR A 1 224 ? 13.501 -20.896 -13.769 1.00 95.31 224 THR A CA 1
ATOM 1830 C C . THR A 1 224 ? 13.687 -20.515 -12.309 1.00 95.31 224 THR A C 1
ATOM 1832 O O . THR A 1 224 ? 13.202 -21.255 -11.456 1.00 95.31 224 THR A O 1
ATOM 1835 N N . PHE A 1 225 ? 14.228 -19.329 -12.008 1.00 95.06 225 PHE A N 1
ATOM 1836 C CA . PHE A 1 225 ? 14.207 -18.786 -10.647 1.00 95.06 225 PHE A CA 1
ATOM 1837 C C . PHE A 1 225 ? 12.788 -18.665 -10.080 1.00 95.06 225 PHE A C 1
ATOM 1839 O O . PHE A 1 225 ? 12.494 -19.201 -9.014 1.00 95.06 225 PHE A O 1
ATOM 1846 N N . ASP A 1 226 ? 11.868 -18.029 -10.810 1.00 94.12 226 ASP A N 1
ATOM 1847 C CA . ASP A 1 226 ? 10.462 -17.936 -10.389 1.00 94.12 226 ASP A CA 1
ATOM 1848 C C . ASP A 1 226 ? 9.790 -19.328 -10.255 1.00 94.12 226 ASP A C 1
ATOM 1850 O O . ASP A 1 226 ? 8.866 -19.505 -9.458 1.00 94.12 226 ASP A O 1
ATOM 1854 N N . MET A 1 227 ? 10.281 -20.325 -11.002 1.00 94.75 227 MET A N 1
ATOM 1855 C CA . MET A 1 227 ? 9.865 -21.736 -10.953 1.00 94.75 227 MET A CA 1
ATOM 1856 C C . MET A 1 227 ? 10.664 -22.594 -9.946 1.00 94.75 227 MET A C 1
ATOM 1858 O O . MET A 1 227 ? 10.508 -23.812 -9.962 1.00 94.75 227 MET A O 1
ATOM 1862 N N . GLY A 1 228 ? 11.465 -21.994 -9.056 1.00 92.75 228 GLY A N 1
ATOM 1863 C CA . GLY A 1 228 ? 12.100 -22.677 -7.918 1.00 92.75 228 GLY A CA 1
ATOM 1864 C C . GLY A 1 228 ? 13.555 -23.133 -8.102 1.00 92.75 228 GLY A C 1
ATOM 1865 O O . GLY A 1 228 ? 14.087 -23.802 -7.215 1.00 92.75 228 GLY A O 1
ATOM 1866 N N . TRP A 1 229 ? 14.224 -22.773 -9.204 1.00 94.00 229 TRP A N 1
ATOM 1867 C CA . TRP A 1 229 ? 15.652 -23.054 -9.407 1.00 94.00 229 TRP A CA 1
ATOM 1868 C C . TRP A 1 229 ? 16.544 -21.929 -8.837 1.00 94.00 229 TRP A C 1
ATOM 1870 O O . TRP A 1 229 ? 16.425 -20.787 -9.278 1.00 94.00 229 TRP A O 1
ATOM 1880 N N . PRO A 1 230 ? 17.447 -22.191 -7.874 1.00 90.94 230 PRO A N 1
ATOM 1881 C CA . PRO A 1 230 ? 18.278 -21.144 -7.268 1.00 90.94 230 PRO A CA 1
ATOM 1882 C C . PRO A 1 230 ? 19.311 -20.575 -8.256 1.00 90.94 230 PRO A C 1
ATOM 1884 O O . PRO A 1 230 ? 19.936 -21.319 -9.014 1.00 90.94 230 PRO A O 1
ATOM 1887 N N . ALA A 1 231 ? 19.527 -19.255 -8.229 1.00 88.31 231 ALA A N 1
ATOM 1888 C CA . ALA A 1 231 ? 20.416 -18.571 -9.176 1.00 88.31 231 ALA A CA 1
ATOM 1889 C C . ALA A 1 231 ? 21.902 -18.924 -8.968 1.00 88.31 231 ALA A C 1
ATOM 1891 O O . ALA A 1 231 ? 22.685 -18.883 -9.912 1.00 88.31 231 ALA A O 1
ATOM 1892 N N . GLU A 1 232 ? 22.279 -19.336 -7.756 1.00 87.44 232 GLU A N 1
ATOM 1893 C CA . GLU A 1 232 ? 23.590 -19.900 -7.420 1.00 87.44 232 GLU A CA 1
ATOM 1894 C C . GLU A 1 232 ? 23.934 -21.115 -8.293 1.00 87.44 232 GLU A C 1
ATOM 1896 O O . GLU A 1 232 ? 25.091 -21.308 -8.656 1.00 87.44 232 GLU A O 1
ATOM 1901 N N . ARG A 1 233 ? 22.916 -21.896 -8.677 1.00 90.31 233 ARG A N 1
ATOM 1902 C CA . ARG A 1 233 ? 23.030 -23.118 -9.486 1.00 90.31 233 ARG A CA 1
ATOM 1903 C C . ARG A 1 233 ? 22.740 -22.851 -10.970 1.00 90.31 233 ARG A C 1
ATOM 1905 O O . ARG A 1 233 ? 22.352 -23.749 -11.713 1.00 90.31 233 ARG A O 1
ATOM 1912 N N . ALA A 1 234 ? 22.892 -21.605 -11.428 1.00 86.25 234 ALA A N 1
ATOM 1913 C CA . ALA A 1 234 ? 22.669 -21.217 -12.826 1.00 86.25 234 ALA A CA 1
ATOM 1914 C C . ALA A 1 234 ? 23.674 -21.835 -13.819 1.00 86.25 234 ALA A C 1
ATOM 1916 O O . ALA A 1 234 ? 23.411 -21.804 -15.019 1.00 86.25 234 ALA A O 1
ATOM 1917 N N . ASP A 1 235 ? 24.795 -22.367 -13.319 1.00 87.00 235 ASP A N 1
ATOM 1918 C CA . ASP A 1 235 ? 25.827 -23.087 -14.077 1.00 87.00 235 ASP A CA 1
ATOM 1919 C C . ASP A 1 235 ? 25.630 -24.632 -14.055 1.00 87.00 235 ASP A C 1
ATOM 1921 O O . ASP A 1 235 ? 26.316 -25.349 -14.777 1.00 87.00 235 ASP A O 1
ATOM 1925 N N . GLU A 1 236 ? 24.694 -25.167 -13.255 1.00 92.56 236 GLU A N 1
ATOM 1926 C CA . GLU A 1 236 ? 24.480 -26.617 -13.051 1.00 92.56 236 GLU A CA 1
ATOM 1927 C C . GLU A 1 236 ? 23.422 -27.190 -14.014 1.00 92.56 236 GLU A C 1
ATOM 1929 O O . GLU A 1 236 ? 22.277 -27.471 -13.647 1.00 92.56 236 GLU A O 1
ATOM 1934 N N . GLU A 1 237 ? 23.790 -27.320 -15.291 1.00 92.19 237 GLU A N 1
ATOM 1935 C CA . GLU A 1 237 ? 22.858 -27.676 -16.371 1.00 92.19 237 GLU A CA 1
ATOM 1936 C C . GLU A 1 237 ? 22.219 -29.075 -16.265 1.00 92.19 237 GLU A C 1
ATOM 1938 O O . GLU A 1 237 ? 21.076 -29.253 -16.696 1.00 92.19 237 GLU A O 1
ATOM 1943 N N . GLU A 1 238 ? 22.912 -30.075 -15.712 1.00 93.25 238 GLU A N 1
ATOM 1944 C CA . GLU A 1 238 ? 22.398 -31.452 -15.647 1.00 93.25 238 GLU A CA 1
ATOM 1945 C C . GLU A 1 238 ? 21.333 -31.596 -14.552 1.00 93.25 238 GLU A C 1
ATOM 1947 O O . GLU A 1 238 ? 20.220 -32.075 -14.791 1.00 93.25 238 GLU A O 1
ATOM 1952 N N . GLU A 1 239 ? 21.624 -31.101 -13.352 1.00 94.50 239 GLU A N 1
ATOM 1953 C CA . GLU A 1 239 ? 20.682 -31.052 -12.241 1.00 94.50 239 GLU A CA 1
ATOM 1954 C C . GLU A 1 239 ? 19.491 -30.141 -12.562 1.00 94.50 239 GLU A C 1
ATOM 1956 O O . GLU A 1 239 ? 18.355 -30.469 -12.199 1.00 94.50 239 GLU A O 1
ATOM 1961 N N . ALA A 1 240 ? 19.714 -29.048 -13.301 1.00 95.31 240 ALA A N 1
ATOM 1962 C CA . ALA A 1 240 ? 18.644 -28.197 -13.809 1.00 95.31 240 ALA A CA 1
ATOM 1963 C C . ALA A 1 240 ? 17.726 -28.952 -14.785 1.00 95.31 240 ALA A C 1
ATOM 1965 O O . ALA A 1 240 ? 16.502 -28.844 -14.688 1.00 95.31 240 ALA A O 1
ATOM 1966 N N . ARG A 1 241 ? 18.279 -29.778 -15.683 1.00 95.50 241 ARG A N 1
ATOM 1967 C CA . ARG A 1 241 ? 17.497 -30.625 -16.601 1.00 95.50 241 ARG A CA 1
ATOM 1968 C C . ARG A 1 241 ? 16.665 -31.665 -15.850 1.00 95.50 241 ARG A C 1
ATOM 1970 O O . ARG A 1 241 ? 15.481 -31.840 -16.147 1.00 95.50 241 ARG A O 1
ATOM 1977 N N . GLN A 1 242 ? 17.238 -32.296 -14.825 1.00 95.88 242 GLN A N 1
ATOM 1978 C CA . GLN A 1 242 ? 16.508 -33.202 -13.931 1.00 95.88 242 GLN A CA 1
ATOM 1979 C C . GLN A 1 242 ? 15.405 -32.481 -13.137 1.00 95.88 242 GLN A C 1
ATOM 1981 O O . GLN A 1 242 ? 14.349 -33.063 -12.881 1.00 95.88 242 GLN A O 1
ATOM 1986 N N . TYR A 1 243 ? 15.620 -31.222 -12.747 1.00 96.81 243 TYR A N 1
ATOM 1987 C CA . TYR A 1 243 ? 14.607 -30.400 -12.085 1.00 96.81 243 TYR A CA 1
ATOM 1988 C C . TYR A 1 243 ? 13.475 -30.003 -13.041 1.00 96.81 243 TYR A C 1
ATOM 1990 O O . TYR A 1 243 ? 12.308 -30.182 -12.706 1.00 96.81 243 TYR A O 1
ATOM 1998 N N . ILE A 1 244 ? 13.793 -29.573 -14.264 1.00 97.44 244 ILE A N 1
ATOM 1999 C CA . ILE A 1 244 ? 12.806 -29.254 -15.308 1.00 97.44 244 ILE A CA 1
ATOM 2000 C C . ILE A 1 244 ? 11.957 -30.485 -15.670 1.00 97.44 244 ILE A C 1
ATOM 2002 O O . ILE A 1 244 ? 10.747 -30.357 -15.834 1.00 97.44 244 ILE A O 1
ATOM 2006 N N . SER A 1 245 ? 12.543 -31.687 -15.694 1.00 95.12 245 SER A N 1
ATOM 2007 C CA . SER A 1 245 ? 11.793 -32.945 -15.857 1.00 95.12 245 SER A CA 1
ATOM 2008 C C . SER A 1 245 ? 10.780 -33.189 -14.722 1.00 95.12 245 SER A C 1
ATOM 2010 O O . SER A 1 245 ? 9.654 -33.617 -14.969 1.00 95.12 245 SER A O 1
ATOM 2012 N N . LYS A 1 246 ? 11.125 -32.831 -13.475 1.00 95.56 246 LYS A N 1
ATOM 2013 C CA . LYS A 1 246 ? 10.183 -32.865 -12.338 1.00 95.56 246 LYS A CA 1
ATOM 2014 C C . LYS A 1 246 ? 9.095 -31.795 -12.477 1.00 95.56 246 LYS A C 1
ATOM 2016 O O . LYS A 1 246 ? 7.942 -32.074 -12.168 1.00 95.56 246 LYS A O 1
ATOM 2021 N N . LEU A 1 247 ? 9.419 -30.610 -13.004 1.00 96.56 247 LEU A N 1
ATOM 2022 C CA . LEU A 1 247 ? 8.417 -29.583 -13.309 1.00 96.56 247 LEU A CA 1
ATOM 2023 C C . LEU A 1 247 ? 7.417 -30.046 -14.391 1.00 96.56 247 LEU A C 1
ATOM 2025 O O . LEU A 1 247 ? 6.238 -29.729 -14.264 1.00 96.56 247 LEU A O 1
ATOM 2029 N N . ASP A 1 248 ? 7.839 -30.796 -15.422 1.00 94.38 248 ASP A N 1
ATOM 2030 C CA . ASP A 1 248 ? 6.929 -31.321 -16.470 1.00 94.38 248 ASP A CA 1
ATOM 2031 C C . ASP A 1 248 ? 5.951 -32.382 -15.931 1.00 94.38 248 ASP A C 1
ATOM 2033 O O . ASP A 1 248 ? 4.858 -32.544 -16.468 1.00 94.38 248 ASP A O 1
ATOM 2037 N N . ALA A 1 249 ? 6.314 -33.066 -14.839 1.00 92.44 249 ALA A N 1
ATOM 2038 C CA . ALA A 1 249 ? 5.429 -33.974 -14.105 1.00 92.44 249 ALA A CA 1
ATOM 2039 C C . ALA A 1 249 ? 4.541 -33.257 -13.063 1.00 92.44 249 ALA A C 1
ATOM 2041 O O . ALA A 1 249 ? 3.427 -33.702 -12.790 1.00 92.44 249 ALA A O 1
ATOM 2042 N N . ASP A 1 250 ? 5.021 -32.157 -12.474 1.00 93.81 250 ASP A N 1
ATOM 2043 C CA . ASP A 1 250 ? 4.305 -31.385 -11.450 1.00 93.81 250 ASP A CA 1
ATOM 2044 C C . ASP A 1 250 ? 3.233 -30.449 -12.032 1.00 93.81 250 ASP A C 1
ATOM 2046 O O . ASP A 1 250 ? 2.161 -30.281 -11.443 1.00 93.81 250 ASP A O 1
ATOM 2050 N N . PHE A 1 251 ? 3.523 -29.791 -13.158 1.00 96.69 251 PHE A N 1
ATOM 2051 C CA . PHE A 1 251 ? 2.666 -28.742 -13.706 1.00 96.69 251 PHE A CA 1
ATOM 2052 C C . PHE A 1 251 ? 1.599 -29.301 -14.643 1.00 96.69 251 PHE A C 1
ATOM 2054 O O . PHE A 1 251 ? 1.882 -29.839 -15.707 1.00 96.69 251 PHE A O 1
ATOM 2061 N N . THR A 1 252 ? 0.335 -29.052 -14.295 1.00 96.00 252 THR A N 1
ATOM 2062 C CA . THR A 1 252 ? -0.823 -29.342 -15.151 1.00 96.00 252 THR A CA 1
ATOM 2063 C C . THR A 1 252 ? -0.749 -28.568 -16.469 1.00 96.00 252 THR A C 1
ATOM 2065 O O . THR A 1 252 ? -1.127 -29.095 -17.513 1.00 96.00 252 THR A O 1
ATOM 2068 N N . LEU A 1 253 ? -0.253 -27.323 -16.438 1.00 97.50 253 LEU A N 1
ATOM 2069 C CA . LEU A 1 253 ? 0.051 -26.557 -17.647 1.00 97.50 253 LEU A CA 1
ATOM 2070 C C . LEU A 1 253 ? 1.059 -25.430 -17.389 1.00 97.50 253 LEU A C 1
ATOM 2072 O O . LEU A 1 253 ? 0.791 -24.507 -16.619 1.00 97.50 253 LEU A O 1
ATOM 2076 N N . VAL A 1 254 ? 2.161 -25.420 -18.137 1.00 97.88 254 VAL A N 1
ATOM 2077 C CA . VAL A 1 254 ? 2.970 -24.212 -18.344 1.00 97.88 254 VAL A CA 1
ATOM 2078 C C . VAL A 1 254 ? 2.633 -23.640 -19.719 1.00 97.88 254 VAL A C 1
ATOM 2080 O O . VAL A 1 254 ? 2.908 -24.245 -20.751 1.00 97.88 254 VAL A O 1
ATOM 2083 N N . MET A 1 255 ? 1.984 -22.479 -19.731 1.00 98.00 255 MET A N 1
ATOM 2084 C CA . MET A 1 255 ? 1.577 -21.786 -20.954 1.00 98.00 255 MET A CA 1
ATOM 2085 C C . MET A 1 255 ? 2.784 -21.148 -21.658 1.00 98.00 255 MET A C 1
ATOM 2087 O O . MET A 1 255 ? 3.708 -20.675 -20.998 1.00 98.00 255 MET A O 1
ATOM 2091 N N . ILE A 1 256 ? 2.744 -21.038 -22.986 1.00 97.31 256 ILE A N 1
ATOM 2092 C CA . ILE A 1 256 ? 3.771 -20.343 -23.778 1.00 97.31 256 ILE A CA 1
ATOM 2093 C C . ILE A 1 256 ? 3.199 -19.011 -24.276 1.00 97.31 256 ILE A C 1
ATOM 2095 O O . ILE A 1 256 ? 2.171 -18.998 -24.951 1.00 97.31 256 ILE A O 1
ATOM 2099 N N . LEU A 1 257 ? 3.840 -17.877 -23.968 1.00 94.06 257 LEU A N 1
ATOM 2100 C CA . LEU A 1 257 ? 3.336 -16.550 -24.364 1.00 94.06 257 LEU A CA 1
ATOM 2101 C C . LEU A 1 257 ? 3.289 -16.357 -25.891 1.00 94.06 257 LEU A C 1
ATOM 2103 O O . LEU A 1 257 ? 2.410 -15.667 -26.410 1.00 94.06 257 LEU A O 1
ATOM 2107 N N . GLU A 1 258 ? 4.219 -16.970 -26.615 1.00 93.19 258 GLU A N 1
ATOM 2108 C CA . GLU A 1 258 ? 4.262 -16.983 -28.078 1.00 93.19 258 GLU A CA 1
ATOM 2109 C C . GLU A 1 258 ? 3.098 -17.799 -28.693 1.00 93.19 258 GLU A C 1
ATOM 2111 O O . GLU A 1 258 ? 2.658 -17.503 -29.805 1.00 93.19 258 GLU A O 1
ATOM 2116 N N . HIS A 1 259 ? 2.524 -18.743 -27.936 1.00 95.56 259 HIS A N 1
ATOM 2117 C CA . HIS A 1 259 ? 1.383 -19.597 -28.301 1.00 95.56 259 HIS A CA 1
ATOM 2118 C C . HIS A 1 259 ? 0.238 -19.436 -27.285 1.00 95.56 259 HIS A C 1
ATOM 2120 O O . HIS A 1 259 ? -0.309 -20.401 -26.744 1.00 95.56 259 HIS A O 1
ATOM 2126 N N . PHE A 1 260 ? -0.074 -18.182 -26.941 1.00 93.56 260 PHE A N 1
ATOM 2127 C CA . PHE A 1 260 ? -0.943 -17.873 -25.805 1.00 93.56 260 PHE A CA 1
ATOM 2128 C C . PHE A 1 260 ? -2.409 -18.267 -26.030 1.00 93.56 260 PHE A C 1
ATOM 2130 O O . PHE A 1 260 ? -3.057 -18.721 -25.096 1.00 93.56 260 PHE A O 1
ATOM 2137 N N . ASP A 1 261 ? -2.940 -18.152 -27.251 1.00 94.69 261 ASP A N 1
ATOM 2138 C CA . ASP A 1 261 ? -4.330 -18.553 -27.525 1.00 94.69 261 ASP A CA 1
ATOM 2139 C C . ASP A 1 261 ? -4.488 -20.079 -27.465 1.00 94.69 261 ASP A C 1
ATOM 2141 O O . ASP A 1 261 ? -5.423 -20.582 -26.851 1.00 94.69 261 ASP A O 1
ATOM 2145 N N . GLU A 1 262 ? -3.535 -20.805 -28.052 1.00 97.31 262 GLU A N 1
ATOM 2146 C CA . GLU A 1 262 ? -3.393 -22.257 -27.961 1.00 97.31 262 GLU A CA 1
ATOM 2147 C C . GLU A 1 262 ? -3.325 -22.697 -26.489 1.00 97.31 262 GLU A C 1
ATOM 2149 O O . GLU A 1 262 ? -4.079 -23.564 -26.047 1.00 97.31 262 GLU A O 1
ATOM 2154 N N . SER A 1 263 ? -2.481 -22.026 -25.702 1.00 97.12 263 SER A N 1
ATOM 2155 C CA . SER A 1 263 ? -2.328 -22.272 -24.267 1.00 97.12 263 SER A CA 1
ATOM 2156 C C . SER A 1 263 ? -3.629 -22.055 -23.480 1.00 97.12 263 SER A C 1
ATOM 2158 O O . SER A 1 263 ? -3.906 -22.808 -22.551 1.00 97.12 263 SER A O 1
ATOM 2160 N N . LEU A 1 264 ? -4.450 -21.062 -23.843 1.00 96.75 264 LEU A N 1
ATOM 2161 C CA . LEU A 1 264 ? -5.721 -20.778 -23.163 1.00 96.75 264 LEU A CA 1
ATOM 2162 C C . LEU A 1 264 ? -6.844 -21.756 -23.526 1.00 96.75 264 LEU A C 1
ATOM 2164 O O . LEU A 1 264 ? -7.652 -22.092 -22.662 1.00 96.75 264 LEU A O 1
ATOM 2168 N N . VAL A 1 265 ? -6.884 -22.252 -24.765 1.00 97.19 265 VAL A N 1
ATOM 2169 C CA . VAL A 1 265 ? -7.821 -23.321 -25.153 1.00 97.19 265 VAL A CA 1
ATOM 2170 C C . VAL A 1 265 ? -7.450 -24.632 -24.453 1.00 97.19 265 VAL A C 1
ATOM 2172 O O . VAL A 1 265 ? -8.329 -25.318 -23.933 1.00 97.19 265 VAL A O 1
ATOM 2175 N N . LEU A 1 266 ? -6.153 -24.948 -24.347 1.00 97.62 266 LEU A N 1
ATOM 2176 C CA . LEU A 1 266 ? -5.697 -26.106 -23.575 1.00 97.62 266 LEU A CA 1
ATOM 2177 C C . LEU A 1 266 ? -6.001 -25.944 -22.075 1.00 97.62 266 LEU A C 1
ATOM 2179 O O . LEU A 1 266 ? -6.535 -26.873 -21.473 1.00 97.62 266 LEU A O 1
ATOM 2183 N N . LEU A 1 267 ? -5.748 -24.764 -21.490 1.00 97.44 267 LEU A N 1
ATOM 2184 C CA . LEU A 1 267 ? -6.115 -24.443 -20.103 1.00 97.44 267 LEU A CA 1
ATOM 2185 C C . LEU A 1 267 ? -7.606 -24.690 -19.849 1.00 97.44 267 LEU A C 1
ATOM 2187 O O . LEU A 1 267 ? -7.957 -25.334 -18.863 1.00 97.44 267 LEU A O 1
ATOM 2191 N N . ARG A 1 268 ? -8.479 -24.219 -20.752 1.00 96.12 268 ARG A N 1
ATOM 2192 C CA . ARG A 1 268 ? -9.931 -24.402 -20.636 1.00 96.12 268 ARG A CA 1
ATOM 2193 C C . ARG A 1 268 ? -10.307 -25.878 -20.525 1.00 96.12 268 ARG A C 1
ATOM 2195 O O . ARG A 1 268 ? -11.084 -26.241 -19.645 1.00 96.12 268 ARG A O 1
ATOM 2202 N N . ARG A 1 269 ? -9.747 -26.720 -21.400 1.00 95.31 269 ARG A N 1
ATOM 2203 C CA . ARG A 1 269 ? -10.025 -28.162 -21.428 1.00 95.31 269 ARG A CA 1
ATOM 2204 C C . ARG A 1 269 ? -9.473 -28.882 -20.199 1.00 95.31 269 ARG A C 1
ATOM 2206 O O . ARG A 1 269 ? -10.227 -29.587 -19.541 1.00 95.31 269 ARG A O 1
ATOM 2213 N N . LEU A 1 270 ? -8.202 -28.661 -19.852 1.00 95.44 270 LEU A N 1
ATOM 2214 C CA . LEU A 1 270 ? -7.553 -29.312 -18.703 1.00 95.44 270 LEU A CA 1
ATOM 2215 C C . LEU A 1 270 ? -8.186 -28.936 -17.354 1.00 95.44 270 LEU A C 1
ATOM 2217 O O . LEU A 1 270 ? -8.127 -29.720 -16.410 1.00 95.44 270 LEU A O 1
ATOM 2221 N N . MET A 1 271 ? -8.797 -27.752 -17.261 1.00 95.81 271 MET A N 1
ATOM 2222 C CA . MET A 1 271 ? -9.478 -27.282 -16.054 1.00 95.81 271 MET A CA 1
ATOM 2223 C C . MET A 1 271 ? -11.002 -27.497 -16.073 1.00 95.81 271 MET A C 1
ATOM 2225 O O . MET A 1 271 ? -11.667 -27.143 -15.101 1.00 95.81 271 MET A O 1
ATOM 2229 N N . CYS A 1 272 ? -11.572 -28.060 -17.146 1.00 94.38 272 CYS A N 1
ATOM 2230 C CA . CYS A 1 272 ? -13.023 -28.151 -17.368 1.00 94.38 272 CYS A CA 1
ATOM 2231 C C . CYS A 1 272 ? -13.760 -26.799 -17.203 1.00 94.38 272 CYS A C 1
ATOM 2233 O O . CYS A 1 272 ? -14.860 -26.744 -16.656 1.00 94.38 272 CYS A O 1
ATOM 2235 N N . TRP A 1 273 ? -13.146 -25.689 -17.625 1.00 94.44 273 TRP A N 1
ATOM 2236 C CA . TRP A 1 273 ? -13.720 -24.340 -17.495 1.00 94.44 273 TRP A CA 1
ATOM 2237 C C . TRP A 1 273 ? -14.612 -23.972 -18.686 1.00 94.44 273 TRP A C 1
ATOM 2239 O O . TRP A 1 273 ? -14.519 -24.551 -19.774 1.00 94.44 273 TRP A O 1
ATOM 2249 N N . GLU A 1 274 ? -15.475 -22.974 -18.515 1.00 92.50 274 GLU A N 1
ATOM 2250 C CA . GLU A 1 274 ? -16.266 -22.453 -19.624 1.00 92.50 274 GLU A CA 1
ATOM 2251 C C . GLU A 1 274 ? -15.433 -21.524 -20.513 1.00 92.50 274 GLU A C 1
ATOM 2253 O O . GLU A 1 274 ? -14.403 -20.974 -20.116 1.00 92.50 274 GLU A O 1
ATOM 2258 N N . LEU A 1 275 ? -15.906 -21.294 -21.742 1.00 93.00 275 LEU A N 1
ATOM 2259 C CA . LEU A 1 275 ? -15.275 -20.336 -22.650 1.00 93.00 275 LEU A CA 1
ATOM 2260 C C . LEU A 1 275 ? -15.169 -18.943 -22.012 1.00 93.00 275 LEU A C 1
ATOM 2262 O O . LEU A 1 275 ? -14.118 -18.310 -22.100 1.00 93.00 275 LEU A O 1
ATOM 2266 N N . ARG A 1 276 ? -16.229 -18.487 -21.330 1.00 91.88 276 ARG A N 1
ATOM 2267 C CA . ARG A 1 276 ? -16.282 -17.168 -20.680 1.00 91.88 276 ARG A CA 1
ATOM 2268 C C . ARG A 1 276 ? -15.153 -16.949 -19.668 1.00 91.88 276 ARG A C 1
ATOM 2270 O O . ARG A 1 276 ? -14.636 -15.836 -19.574 1.00 91.88 276 ARG A O 1
ATOM 2277 N N . ASP A 1 277 ? -14.712 -17.989 -18.964 1.00 91.88 277 ASP A N 1
ATOM 2278 C CA . ASP A 1 277 ? -13.694 -17.871 -17.915 1.00 91.88 277 ASP A CA 1
ATOM 2279 C C . ASP A 1 277 ? -12.322 -17.511 -18.500 1.00 91.88 277 ASP A C 1
ATOM 2281 O O . ASP A 1 277 ? -11.649 -16.598 -18.017 1.00 91.88 277 ASP A O 1
ATOM 2285 N N . VAL A 1 278 ? -11.942 -18.173 -19.599 1.00 92.88 278 VAL A N 1
ATOM 2286 C CA . VAL A 1 278 ? -10.630 -18.023 -20.259 1.00 92.88 278 VAL A CA 1
ATOM 2287 C C . VAL A 1 278 ? -10.546 -16.871 -21.271 1.00 92.88 278 VAL A C 1
ATOM 2289 O O . VAL A 1 278 ? -9.459 -16.566 -21.767 1.00 92.88 278 VAL A O 1
ATOM 2292 N N . LEU A 1 279 ? -11.659 -16.206 -21.601 1.00 90.75 279 LEU A N 1
ATOM 2293 C CA . LEU A 1 279 ? -11.650 -15.058 -22.516 1.00 90.75 279 LEU A CA 1
ATOM 2294 C C . LEU A 1 279 ? -10.875 -13.861 -21.937 1.00 90.75 279 LEU A C 1
ATOM 2296 O O . LEU A 1 279 ? -11.032 -13.499 -20.771 1.00 90.75 279 LEU A O 1
ATOM 2300 N N . LEU A 1 280 ? -10.096 -13.188 -22.794 1.00 85.06 280 LEU A N 1
ATOM 2301 C CA . LEU A 1 280 ? -9.296 -12.001 -22.463 1.00 85.06 280 LEU A CA 1
ATOM 2302 C C . LEU A 1 280 ? -9.466 -10.865 -23.480 1.00 85.06 280 LEU A C 1
ATOM 2304 O O . LEU A 1 280 ? -9.689 -11.087 -24.669 1.00 85.06 280 LEU A O 1
ATOM 2308 N N . TYR A 1 281 ? -9.290 -9.627 -23.012 1.00 82.00 281 TYR A N 1
ATOM 2309 C CA . TYR A 1 281 ? -9.424 -8.427 -23.835 1.00 82.00 281 TYR A CA 1
ATOM 2310 C C . TYR A 1 281 ? -8.228 -8.226 -24.780 1.00 82.00 281 TYR A C 1
ATOM 2312 O O . TYR A 1 281 ? -7.090 -8.008 -24.359 1.00 82.00 281 TYR A O 1
ATOM 2320 N N . SER A 1 282 ? -8.499 -8.246 -26.085 1.00 72.69 282 SER A N 1
ATOM 2321 C CA . SER A 1 282 ? -7.484 -8.341 -27.144 1.00 72.69 282 SER A CA 1
ATOM 2322 C C . SER A 1 282 ? -6.651 -7.070 -27.358 1.00 72.69 282 SER A C 1
ATOM 2324 O O . SER A 1 282 ? -5.548 -7.149 -27.910 1.00 72.69 282 SER A O 1
ATOM 2326 N N . LYS A 1 283 ? -7.113 -5.882 -26.927 1.00 65.75 283 LYS A N 1
ATOM 2327 C CA . LYS A 1 283 ? -6.299 -4.657 -27.047 1.00 65.75 283 LYS A CA 1
ATOM 2328 C C . LYS A 1 283 ? -5.179 -4.695 -26.005 1.00 65.75 283 LYS A C 1
ATOM 2330 O O . LYS A 1 283 ? -5.420 -4.537 -24.810 1.00 65.75 283 LYS A O 1
ATOM 2335 N N . ARG A 1 284 ? -3.942 -4.885 -26.479 1.00 59.78 284 ARG A N 1
ATOM 2336 C CA . ARG A 1 284 ? -2.726 -5.184 -25.694 1.00 59.78 284 ARG A CA 1
ATOM 2337 C C . ARG A 1 284 ? -2.261 -4.038 -24.760 1.00 59.78 284 ARG A C 1
ATOM 2339 O O . ARG A 1 284 ? -1.140 -3.555 -24.911 1.00 59.78 284 ARG A O 1
ATOM 2346 N N . LYS A 1 285 ? -3.062 -3.634 -23.759 1.00 55.69 285 LYS A N 1
ATOM 2347 C CA . LYS A 1 285 ? -2.763 -2.556 -22.777 1.00 55.69 285 LYS A CA 1
ATOM 2348 C C . LYS A 1 285 ? -1.376 -2.682 -22.115 1.00 55.69 285 LYS A C 1
ATOM 2350 O O . LYS A 1 285 ? -0.725 -1.678 -21.845 1.00 55.69 285 LYS A O 1
ATOM 2355 N N . ASN A 1 286 ? -0.898 -3.911 -21.907 1.00 56.31 286 ASN A N 1
ATOM 2356 C CA . ASN A 1 286 ? 0.409 -4.201 -21.304 1.00 56.31 286 ASN A CA 1
ATOM 2357 C C . ASN A 1 286 ? 1.599 -4.183 -22.303 1.00 56.31 286 ASN A C 1
ATOM 2359 O O . ASN A 1 286 ? 2.754 -4.200 -21.880 1.00 56.31 286 ASN A O 1
ATOM 2363 N N . SER A 1 287 ? 1.366 -4.116 -23.621 1.00 64.31 287 SER A N 1
ATOM 2364 C CA . SER A 1 287 ? 2.407 -4.206 -24.665 1.00 64.31 287 SER A CA 1
ATOM 2365 C C . SER A 1 287 ? 3.052 -2.850 -24.989 1.00 64.31 287 SER A C 1
ATOM 2367 O O . SER A 1 287 ? 3.015 -2.374 -26.125 1.00 64.31 287 SER A O 1
ATOM 2369 N N . ARG A 1 288 ? 3.700 -2.227 -23.999 1.00 65.88 288 ARG A N 1
ATOM 2370 C CA . ARG A 1 288 ? 4.407 -0.945 -24.189 1.00 65.88 288 ARG A CA 1
ATOM 2371 C C . ARG A 1 288 ? 5.486 -1.042 -25.291 1.00 65.88 288 ARG A C 1
ATOM 2373 O O . ARG A 1 288 ? 6.151 -2.083 -25.379 1.00 65.88 288 ARG A O 1
ATOM 2380 N N . PRO A 1 289 ? 5.676 -0.013 -26.137 1.00 76.00 289 PRO A N 1
ATOM 2381 C CA . PRO A 1 289 ? 6.839 0.088 -27.017 1.00 76.00 289 PRO A CA 1
ATOM 2382 C C . PRO A 1 289 ? 8.105 0.418 -26.208 1.00 76.00 289 PRO A C 1
ATOM 2384 O O . PRO A 1 289 ? 8.025 0.956 -25.104 1.00 76.00 289 PRO A O 1
ATOM 2387 N N . TYR A 1 290 ? 9.270 0.068 -26.749 1.00 82.69 290 TYR A N 1
ATOM 2388 C CA . TYR A 1 290 ? 10.597 0.469 -26.264 1.00 82.69 290 TYR A CA 1
ATOM 2389 C C . TYR A 1 290 ? 11.631 0.244 -27.386 1.00 82.69 290 TYR A C 1
ATOM 2391 O O . TYR A 1 290 ? 11.374 -0.611 -28.239 1.00 82.69 290 TYR A O 1
ATOM 2399 N N . PRO A 1 291 ? 12.766 0.975 -27.423 1.00 83.12 291 PRO A N 1
ATOM 2400 C CA . PRO A 1 291 ? 13.593 1.095 -28.634 1.00 83.12 291 PRO A CA 1
ATOM 2401 C C . PRO A 1 291 ? 14.041 -0.246 -29.230 1.00 83.12 291 PRO A C 1
ATOM 2403 O O . PRO A 1 291 ? 13.816 -0.523 -30.402 1.00 83.12 291 PRO A O 1
ATOM 2406 N N . TYR A 1 292 ? 14.572 -1.136 -28.392 1.00 88.12 292 TYR A N 1
ATOM 2407 C CA . TYR A 1 292 ? 15.089 -2.451 -28.784 1.00 88.12 292 TYR A CA 1
ATOM 2408 C C . TYR A 1 292 ? 14.044 -3.583 -28.748 1.00 88.12 292 TYR A C 1
ATOM 2410 O O . TYR A 1 292 ? 14.396 -4.759 -28.782 1.00 88.12 292 TYR A O 1
ATOM 2418 N N . LYS A 1 293 ? 12.739 -3.275 -28.702 1.00 87.25 293 LYS A N 1
ATOM 2419 C CA . LYS A 1 293 ? 11.682 -4.308 -28.688 1.00 87.25 293 LYS A CA 1
ATOM 2420 C C . LYS A 1 293 ? 11.668 -5.159 -29.961 1.00 87.25 293 LYS A C 1
ATOM 2422 O O . LYS A 1 293 ? 11.447 -6.363 -29.881 1.00 87.25 293 LYS A O 1
ATOM 2427 N N . LYS A 1 294 ? 11.913 -4.526 -31.113 1.00 88.75 294 LYS A N 1
ATOM 2428 C CA . LYS A 1 294 ? 12.047 -5.175 -32.428 1.00 88.75 294 LYS A CA 1
ATOM 2429 C C . LYS A 1 294 ? 13.485 -5.632 -32.733 1.00 88.75 294 LYS A C 1
ATOM 2431 O O . LYS A 1 294 ? 13.756 -5.997 -33.868 1.00 88.75 294 LYS A O 1
ATOM 2436 N N . TYR A 1 295 ? 14.411 -5.582 -31.768 1.00 91.25 295 TYR A N 1
ATOM 2437 C CA . TYR A 1 295 ? 15.802 -5.953 -32.027 1.00 91.25 295 TYR A CA 1
ATOM 2438 C C . TYR A 1 295 ? 15.924 -7.446 -32.364 1.00 91.25 295 TYR A C 1
ATOM 2440 O O . TYR A 1 295 ? 15.458 -8.305 -31.602 1.00 91.25 295 TYR A O 1
ATOM 2448 N N . VAL A 1 296 ? 16.556 -7.711 -33.505 1.00 92.81 296 VAL A N 1
ATOM 2449 C CA . VAL A 1 296 ? 17.010 -9.024 -33.967 1.00 92.81 296 VAL A CA 1
ATOM 2450 C C . VAL A 1 296 ? 18.511 -9.071 -33.695 1.00 92.81 296 VAL A C 1
ATOM 2452 O O . VAL A 1 296 ? 19.217 -8.130 -34.048 1.00 92.81 296 VAL A O 1
ATOM 2455 N N . ALA A 1 297 ? 18.960 -10.120 -33.016 1.00 92.62 297 ALA A N 1
ATOM 2456 C CA . ALA A 1 297 ? 20.365 -10.351 -32.703 1.00 92.62 297 ALA A CA 1
ATOM 2457 C C . ALA A 1 297 ? 21.047 -11.144 -33.831 1.00 92.62 297 ALA A C 1
ATOM 2459 O O . ALA A 1 297 ? 20.367 -11.807 -34.619 1.00 92.62 297 ALA A O 1
ATOM 2460 N N . THR A 1 298 ? 22.377 -11.077 -33.910 1.00 95.38 298 THR A N 1
ATOM 2461 C CA . THR A 1 298 ? 23.168 -11.968 -34.779 1.00 95.38 298 THR A CA 1
ATOM 2462 C C . THR A 1 298 ? 23.136 -13.413 -34.246 1.00 95.38 298 THR A C 1
ATOM 2464 O O . THR A 1 298 ? 22.761 -13.621 -33.090 1.00 95.38 298 THR A O 1
ATOM 2467 N N . PRO A 1 299 ? 23.525 -14.432 -35.040 1.00 95.19 299 PRO A N 1
ATOM 2468 C CA . PRO A 1 299 ? 23.644 -15.805 -34.540 1.00 95.19 299 PRO A CA 1
ATOM 2469 C C . PRO A 1 299 ? 24.587 -15.917 -33.331 1.00 95.19 299 PRO A C 1
ATOM 2471 O O . PRO A 1 299 ? 24.232 -16.536 -32.337 1.00 95.19 299 PRO A O 1
ATOM 2474 N N . GLU A 1 300 ? 25.728 -15.228 -33.383 1.00 94.94 300 GLU A N 1
ATOM 2475 C CA . GLU A 1 300 ? 26.710 -15.089 -32.296 1.00 94.94 300 GLU A CA 1
ATOM 2476 C C . GLU A 1 300 ? 26.105 -14.449 -31.032 1.00 94.94 300 GLU A C 1
ATOM 2478 O O . GLU A 1 300 ? 26.174 -15.017 -29.946 1.00 94.94 300 GLU A O 1
ATOM 2483 N N . GLU A 1 301 ? 25.425 -13.305 -31.171 1.00 95.12 301 GLU A N 1
ATOM 2484 C CA . GLU A 1 301 ? 24.736 -12.635 -30.059 1.00 95.12 301 GLU A CA 1
ATOM 2485 C C . GLU A 1 301 ? 23.634 -13.516 -29.432 1.00 95.12 301 GLU A C 1
ATOM 2487 O O . GLU A 1 301 ? 23.357 -13.409 -28.236 1.00 95.12 301 GLU A O 1
ATOM 2492 N N . LEU A 1 302 ? 22.986 -14.382 -30.222 1.00 94.75 302 LEU A N 1
ATOM 2493 C CA . LEU A 1 302 ? 22.016 -15.361 -29.722 1.00 94.75 302 LEU A CA 1
ATOM 2494 C C . LEU A 1 302 ? 22.691 -16.537 -29.012 1.00 94.75 302 LEU A C 1
ATOM 2496 O O . LEU A 1 302 ? 22.152 -16.999 -28.008 1.00 94.75 302 LEU A O 1
ATOM 2500 N N . GLU A 1 303 ? 23.845 -17.006 -29.482 1.00 95.31 303 GLU A N 1
ATOM 2501 C CA . GLU A 1 303 ? 24.577 -18.105 -28.845 1.00 95.31 303 GLU A CA 1
ATOM 2502 C C . GLU A 1 303 ? 25.181 -17.674 -27.503 1.00 95.31 303 GLU A C 1
ATOM 2504 O O . GLU A 1 303 ? 25.008 -18.361 -26.497 1.00 95.31 303 GLU A O 1
ATOM 2509 N N . ASN A 1 304 ? 25.725 -16.456 -27.426 1.00 95.62 304 ASN A N 1
ATOM 2510 C CA . ASN A 1 304 ? 26.124 -15.839 -26.159 1.00 95.62 304 ASN A CA 1
ATOM 2511 C C . ASN A 1 304 ? 24.947 -15.754 -25.168 1.00 95.62 304 ASN A C 1
ATOM 2513 O O . ASN A 1 304 ? 25.116 -15.993 -23.972 1.00 95.62 304 ASN A O 1
ATOM 2517 N N . HIS A 1 305 ? 23.726 -15.472 -25.646 1.00 96.12 305 HIS A N 1
ATOM 2518 C CA . HIS A 1 305 ? 22.533 -15.501 -24.794 1.00 96.12 305 HIS A CA 1
ATOM 2519 C C . HIS A 1 305 ? 22.136 -16.919 -24.352 1.00 96.12 305 HIS A C 1
ATOM 2521 O O . HIS A 1 305 ? 21.664 -17.093 -23.225 1.00 96.12 305 HIS A O 1
ATOM 2527 N N . ARG A 1 306 ? 22.316 -17.926 -25.218 1.00 95.31 306 ARG A N 1
ATOM 2528 C CA . ARG A 1 306 ? 22.069 -19.337 -24.888 1.00 95.31 306 ARG A CA 1
ATOM 2529 C C . ARG A 1 306 ? 23.025 -19.821 -23.810 1.00 95.31 306 ARG A C 1
ATOM 2531 O O . ARG A 1 306 ? 22.536 -20.309 -22.803 1.00 95.31 306 ARG A O 1
ATOM 2538 N N . GLY A 1 307 ? 24.332 -19.603 -23.959 1.00 94.12 307 GLY A N 1
ATOM 2539 C CA . GLY A 1 307 ? 25.317 -19.961 -22.932 1.00 94.12 307 GLY A CA 1
ATOM 2540 C C . GLY A 1 307 ? 25.123 -19.194 -21.618 1.00 94.12 307 GLY A C 1
ATOM 2541 O O . GLY A 1 307 ? 25.274 -19.760 -20.538 1.00 94.12 307 GLY A O 1
ATOM 2542 N N . TRP A 1 308 ? 24.718 -17.919 -21.673 1.00 94.94 308 TRP A N 1
ATOM 2543 C CA . TRP A 1 308 ? 24.426 -17.158 -20.456 1.00 94.94 308 TRP A CA 1
ATOM 2544 C C . TRP A 1 308 ? 23.207 -17.705 -19.701 1.00 94.94 308 TRP A C 1
ATOM 2546 O O . TRP A 1 308 ? 23.271 -17.894 -18.486 1.00 94.94 308 TRP A O 1
ATOM 2556 N N . SER A 1 309 ? 22.100 -17.965 -20.406 1.00 95.31 309 SER A N 1
ATOM 2557 C CA . SER A 1 309 ? 20.798 -18.304 -19.813 1.00 95.31 309 SER A CA 1
ATOM 2558 C C . SER A 1 309 ? 20.275 -19.688 -20.239 1.00 95.31 309 SER A C 1
ATOM 2560 O O . SER A 1 309 ? 19.084 -19.850 -20.528 1.00 95.31 309 SER A O 1
ATOM 2562 N N . ALA A 1 310 ? 21.166 -20.684 -20.288 1.00 95.75 310 ALA A N 1
ATOM 2563 C CA . ALA A 1 310 ? 20.906 -22.020 -20.831 1.00 95.75 310 ALA A CA 1
ATOM 2564 C C . ALA A 1 310 ? 19.703 -22.727 -20.187 1.00 95.75 310 ALA A C 1
ATOM 2566 O O . ALA A 1 310 ? 18.868 -23.309 -20.882 1.00 95.75 310 ALA A O 1
ATOM 2567 N N . VAL A 1 311 ? 19.558 -22.618 -18.866 1.00 97.31 311 VAL A N 1
ATOM 2568 C CA . VAL A 1 311 ? 18.501 -23.292 -18.099 1.00 97.31 311 VAL A CA 1
ATOM 2569 C C . VAL A 1 311 ? 17.104 -22.747 -18.446 1.00 97.31 311 VAL A C 1
ATOM 2571 O O . VAL A 1 311 ? 16.163 -23.526 -18.611 1.00 97.31 311 VAL A O 1
ATOM 2574 N N . ASP A 1 312 ? 16.959 -21.439 -18.691 1.00 97.31 312 ASP A N 1
ATOM 2575 C CA . ASP A 1 312 ? 15.703 -20.860 -19.205 1.00 97.31 312 ASP A CA 1
ATOM 2576 C C . ASP A 1 312 ? 15.399 -21.288 -20.657 1.00 97.31 312 ASP A C 1
ATOM 2578 O O . ASP A 1 312 ? 14.226 -21.416 -21.023 1.00 97.31 312 ASP A O 1
ATOM 2582 N N . TYR A 1 313 ? 16.416 -21.573 -21.481 1.00 97.38 313 TYR A N 1
ATOM 2583 C CA . TYR A 1 313 ? 16.213 -22.196 -22.797 1.00 97.38 313 TYR A CA 1
ATOM 2584 C C . TYR A 1 313 ? 15.771 -23.659 -22.687 1.00 97.38 313 TYR A C 1
ATOM 2586 O O . TYR A 1 313 ? 14.874 -24.070 -23.426 1.00 97.38 313 TYR A O 1
ATOM 2594 N N . MET A 1 314 ? 16.326 -24.438 -21.754 1.00 97.19 314 MET A N 1
ATOM 2595 C CA . MET A 1 314 ? 15.864 -25.807 -21.489 1.00 97.19 314 MET A CA 1
ATOM 2596 C C . MET A 1 314 ? 14.416 -25.825 -20.992 1.00 97.19 314 MET A C 1
ATOM 2598 O O . MET A 1 314 ? 13.616 -26.633 -21.472 1.00 97.19 314 MET A O 1
ATOM 2602 N N . LEU A 1 315 ? 14.055 -24.900 -20.095 1.00 97.75 315 LEU A N 1
ATOM 2603 C CA . LEU A 1 315 ? 12.685 -24.713 -19.617 1.00 97.75 315 LEU A CA 1
ATOM 2604 C C . LEU A 1 315 ? 11.736 -24.407 -20.784 1.00 97.75 315 LEU A C 1
ATOM 2606 O O . LEU A 1 315 ? 10.707 -25.069 -20.934 1.00 97.75 315 LEU A O 1
ATOM 2610 N N . TYR A 1 316 ? 12.096 -23.434 -21.629 1.00 98.12 316 TYR A N 1
ATOM 2611 C CA . TYR A 1 316 ? 11.285 -23.041 -22.780 1.00 98.12 316 TYR A CA 1
ATOM 2612 C C . TYR A 1 316 ? 11.098 -24.185 -23.780 1.00 98.12 316 TYR A C 1
ATOM 2614 O O . TYR A 1 316 ? 9.969 -24.481 -24.169 1.00 98.12 316 TYR A O 1
ATOM 2622 N N . ASN A 1 317 ? 12.183 -24.862 -24.162 1.00 97.44 317 ASN A N 1
ATOM 2623 C CA . ASN A 1 317 ? 12.136 -25.964 -25.120 1.00 97.44 317 ASN A CA 1
ATOM 2624 C C . ASN A 1 317 ? 11.303 -27.140 -24.589 1.00 97.44 317 ASN A C 1
ATOM 2626 O O . ASN A 1 317 ? 10.475 -27.678 -25.325 1.00 97.44 317 ASN A O 1
ATOM 2630 N N . THR A 1 318 ? 11.473 -27.500 -23.311 1.00 97.50 318 THR A N 1
ATOM 2631 C CA . THR A 1 318 ? 10.712 -28.587 -22.674 1.00 97.50 318 THR A CA 1
ATOM 2632 C C . THR A 1 318 ? 9.222 -28.273 -22.686 1.00 97.50 318 THR A C 1
ATOM 2634 O O . THR A 1 318 ? 8.449 -29.015 -23.289 1.00 97.50 318 THR A O 1
ATOM 2637 N N . PHE A 1 319 ? 8.812 -27.137 -22.117 1.00 97.81 319 PHE A N 1
ATOM 2638 C CA . PHE A 1 319 ? 7.391 -26.817 -21.990 1.00 97.81 319 PHE A CA 1
ATOM 2639 C C . PHE A 1 319 ? 6.717 -26.412 -23.303 1.00 97.81 319 PHE A C 1
ATOM 2641 O O . PHE A 1 319 ? 5.520 -26.645 -23.454 1.00 97.81 319 PHE A O 1
ATOM 2648 N N . ASN A 1 320 ? 7.452 -25.899 -24.295 1.00 97.88 320 ASN A N 1
ATOM 2649 C CA . ASN A 1 320 ? 6.921 -25.760 -25.651 1.00 97.88 320 ASN A CA 1
ATOM 2650 C C . ASN A 1 320 ? 6.628 -27.137 -26.269 1.00 97.88 320 ASN A C 1
ATOM 2652 O O . ASN A 1 320 ? 5.540 -27.355 -26.802 1.00 97.88 320 ASN A O 1
ATOM 2656 N N . ASN A 1 321 ? 7.547 -28.098 -26.138 1.00 97.25 321 ASN A N 1
ATOM 2657 C CA . ASN A 1 321 ? 7.317 -29.462 -26.613 1.00 97.25 321 ASN A CA 1
ATOM 2658 C C . ASN A 1 321 ? 6.159 -30.140 -25.858 1.00 97.25 321 ASN A C 1
ATOM 2660 O O . ASN A 1 321 ? 5.340 -30.810 -26.486 1.00 97.25 321 ASN A O 1
ATOM 2664 N N . SER A 1 322 ? 6.034 -29.929 -24.544 1.00 95.50 322 SER A N 1
ATOM 2665 C CA . SER A 1 322 ? 4.911 -30.425 -23.737 1.00 95.50 322 SER A CA 1
ATOM 2666 C C . SER A 1 322 ? 3.577 -29.770 -24.103 1.00 95.50 322 SER A C 1
ATOM 2668 O O . SER A 1 322 ? 2.570 -30.469 -24.194 1.00 95.50 322 SER A O 1
ATOM 2670 N N . LEU A 1 323 ? 3.552 -28.466 -24.404 1.00 97.25 323 LEU A N 1
ATOM 2671 C CA . LEU A 1 323 ? 2.362 -27.781 -24.918 1.00 97.25 323 LEU A CA 1
ATOM 2672 C C . LEU A 1 323 ? 1.872 -28.448 -26.212 1.00 97.25 323 LEU A C 1
ATOM 2674 O O . LEU A 1 323 ? 0.705 -28.826 -26.299 1.00 97.25 323 LEU A O 1
ATOM 2678 N N . TRP A 1 324 ? 2.754 -28.660 -27.193 1.00 97.50 324 TRP A N 1
ATOM 2679 C CA . TRP A 1 324 ? 2.375 -29.289 -28.464 1.00 97.50 324 TRP A CA 1
ATOM 2680 C C . TRP A 1 324 ? 2.025 -30.779 -28.325 1.00 97.50 324 TRP A C 1
ATOM 2682 O O . TRP A 1 324 ? 1.087 -31.242 -28.976 1.00 97.50 324 TRP A O 1
ATOM 2692 N N . ARG A 1 325 ? 2.700 -31.515 -27.430 1.00 96.31 325 ARG A N 1
ATOM 2693 C CA . ARG A 1 325 ? 2.353 -32.895 -27.032 1.00 96.31 325 ARG A CA 1
ATOM 2694 C C . ARG A 1 325 ? 0.924 -32.960 -26.482 1.00 96.31 325 ARG A C 1
ATOM 2696 O O . ARG A 1 325 ? 0.117 -33.759 -26.956 1.00 96.31 325 ARG A O 1
ATOM 2703 N N . ASN A 1 326 ? 0.597 -32.071 -25.546 1.00 95.56 326 ASN A N 1
ATOM 2704 C CA . ASN A 1 326 ? -0.708 -32.016 -24.894 1.00 95.56 326 ASN A CA 1
ATOM 2705 C C . ASN A 1 326 ? -1.806 -31.557 -25.864 1.00 95.56 326 ASN A C 1
ATOM 2707 O O . ASN A 1 326 ? -2.880 -32.151 -25.866 1.00 95.56 326 ASN A O 1
ATOM 2711 N N . ILE A 1 327 ? -1.535 -30.580 -26.742 1.00 97.31 327 ILE A N 1
ATOM 2712 C CA . ILE A 1 327 ? -2.446 -30.169 -27.827 1.00 97.31 327 ILE A CA 1
ATOM 2713 C C . ILE A 1 327 ? -2.722 -31.330 -28.790 1.00 97.31 327 ILE A C 1
ATOM 2715 O O . ILE A 1 327 ? -3.877 -31.568 -29.131 1.00 97.31 327 ILE A O 1
ATOM 2719 N N . LYS A 1 328 ? -1.702 -32.100 -29.194 1.00 95.25 328 LYS A N 1
ATOM 2720 C CA . LYS A 1 328 ? -1.893 -33.268 -30.072 1.00 95.25 328 LYS A CA 1
ATOM 2721 C C . LYS A 1 328 ? -2.814 -34.318 -29.433 1.00 95.25 328 LYS A C 1
ATOM 2723 O O . LYS A 1 328 ? -3.634 -34.906 -30.134 1.00 95.25 328 LYS A O 1
ATOM 2728 N N . ALA A 1 329 ? -2.738 -34.497 -28.113 1.00 94.75 329 ALA A N 1
ATOM 2729 C CA . ALA A 1 329 ? -3.635 -35.374 -27.358 1.00 94.75 329 ALA A CA 1
ATOM 2730 C C . ALA A 1 329 ? -5.089 -34.853 -27.244 1.00 94.75 329 ALA A C 1
ATOM 2732 O O . ALA A 1 329 ? -5.980 -35.626 -26.908 1.00 94.75 329 ALA A O 1
ATOM 2733 N N . GLN A 1 330 ? -5.366 -33.579 -27.558 1.00 92.62 330 GLN A N 1
ATOM 2734 C CA . GLN A 1 330 ? -6.726 -33.006 -27.554 1.00 92.62 330 GLN A CA 1
ATOM 2735 C C . GLN A 1 330 ? -7.560 -33.325 -28.813 1.00 92.62 330 GLN A C 1
ATOM 2737 O O . GLN A 1 330 ? -8.732 -32.936 -28.889 1.00 92.62 330 GLN A O 1
ATOM 2742 N N . GLY A 1 331 ? -6.973 -34.008 -29.802 1.00 90.50 331 GLY A N 1
ATOM 2743 C CA . GLY A 1 331 ? -7.628 -34.369 -31.061 1.00 90.50 331 GLY A CA 1
ATOM 2744 C C . GLY A 1 331 ? -7.867 -33.187 -32.021 1.00 90.50 331 GLY A C 1
ATOM 2745 O O . GLY A 1 331 ? -7.708 -32.019 -31.654 1.00 90.50 331 GLY A O 1
ATOM 2746 N N . PRO A 1 332 ? -8.276 -33.457 -33.276 1.00 86.44 332 PRO A N 1
ATOM 2747 C CA . PRO A 1 332 ? -8.348 -32.441 -34.334 1.00 86.44 332 PRO A CA 1
ATOM 2748 C C . PRO A 1 332 ? -9.334 -31.301 -34.030 1.00 86.44 332 PRO A C 1
ATOM 2750 O O . PRO A 1 332 ? -9.071 -30.149 -34.377 1.00 86.44 332 PRO A O 1
ATOM 2753 N N . GLY A 1 333 ? -10.420 -31.584 -33.298 1.00 90.69 333 GLY A N 1
ATOM 2754 C CA . GLY A 1 333 ? -11.415 -30.587 -32.883 1.00 90.69 333 GLY A CA 1
ATOM 2755 C C . GLY A 1 333 ? -10.879 -29.475 -31.966 1.00 90.69 333 GLY A C 1
ATOM 2756 O O . GLY A 1 333 ? -11.598 -28.511 -31.702 1.00 90.69 333 GLY A O 1
ATOM 2757 N N . PHE A 1 334 ? -9.632 -29.574 -31.489 1.00 95.94 334 PHE A N 1
ATOM 2758 C CA . PHE A 1 334 ? -8.925 -28.476 -30.826 1.00 95.94 334 PHE A CA 1
ATOM 2759 C C . PHE A 1 334 ? -8.691 -27.276 -31.759 1.00 95.94 334 PHE A C 1
ATOM 2761 O O . PHE A 1 334 ? -8.821 -26.130 -31.333 1.00 95.94 334 PHE A O 1
ATOM 2768 N N . TYR A 1 335 ? -8.381 -27.504 -33.039 1.00 95.44 335 TYR A N 1
ATOM 2769 C CA . TYR A 1 335 ? -8.075 -26.413 -33.973 1.00 95.44 335 TYR A CA 1
ATOM 2770 C C . TYR A 1 335 ? -9.334 -25.659 -34.427 1.00 95.44 335 TYR A C 1
ATOM 2772 O O . TYR A 1 335 ? -9.296 -24.432 -34.557 1.00 95.44 335 TYR A O 1
ATOM 2780 N N . ASP A 1 336 ? -10.468 -26.356 -34.562 1.00 95.25 336 ASP A N 1
ATOM 2781 C CA . ASP A 1 336 ? -11.781 -25.713 -34.690 1.00 95.25 336 ASP A CA 1
ATOM 2782 C C . ASP A 1 336 ? -12.073 -24.820 -33.468 1.00 95.25 336 ASP A C 1
ATOM 2784 O O . ASP A 1 336 ? -12.491 -23.670 -33.619 1.00 95.25 336 ASP A O 1
ATOM 2788 N N . GLU A 1 337 ? -11.834 -25.337 -32.254 1.00 96.25 337 GLU A N 1
ATOM 2789 C CA . GLU A 1 337 ? -12.067 -24.603 -31.005 1.00 96.25 337 GLU A CA 1
ATOM 2790 C C . GLU A 1 337 ? -11.189 -23.360 -30.918 1.00 96.25 337 GLU A C 1
ATOM 2792 O O . GLU A 1 337 ? -11.665 -22.289 -30.562 1.00 96.25 337 GLU A O 1
ATOM 2797 N N . LEU A 1 338 ? -9.922 -23.466 -31.311 1.00 96.56 338 LEU A N 1
ATOM 2798 C CA . LEU A 1 338 ? -8.986 -22.350 -31.371 1.00 96.56 338 LEU A CA 1
ATOM 2799 C C . LEU A 1 338 ? -9.431 -21.268 -32.366 1.00 96.56 338 LEU A C 1
ATOM 2801 O O . LEU A 1 338 ? -9.322 -20.075 -32.069 1.00 96.56 338 LEU A O 1
ATOM 2805 N N . LYS A 1 339 ? -9.979 -21.662 -33.522 1.00 96.38 339 LYS A N 1
ATOM 2806 C CA . LYS A 1 339 ? -10.580 -20.742 -34.503 1.00 96.38 339 LYS A CA 1
ATOM 2807 C C . LYS A 1 339 ? -11.817 -20.044 -33.923 1.00 96.38 339 LYS A C 1
ATOM 2809 O O . LYS A 1 339 ? -11.961 -18.830 -34.077 1.00 96.38 339 LYS A O 1
ATOM 2814 N N . TYR A 1 340 ? -12.668 -20.777 -33.204 1.00 96.00 340 TYR A N 1
ATOM 2815 C CA . TYR A 1 340 ? -13.855 -20.239 -32.537 1.00 96.00 340 TYR A CA 1
ATOM 2816 C C . TYR A 1 340 ? -13.509 -19.308 -31.362 1.00 96.00 340 TYR A C 1
ATOM 2818 O O . TYR A 1 340 ? -13.984 -18.174 -31.320 1.00 96.00 340 TYR A O 1
ATOM 2826 N N . PHE A 1 341 ? -12.610 -19.727 -30.468 1.00 95.94 341 PHE A N 1
ATOM 2827 C CA . PHE A 1 341 ? -12.057 -18.934 -29.366 1.00 95.94 341 PHE A CA 1
ATOM 2828 C C . PHE A 1 341 ? -11.491 -17.609 -29.879 1.00 95.94 341 PHE A C 1
ATOM 2830 O O . PHE A 1 341 ? -11.839 -16.549 -29.364 1.00 95.94 341 PHE A O 1
ATOM 2837 N N . ARG A 1 342 ? -10.675 -17.643 -30.943 1.00 95.00 342 ARG A N 1
ATOM 2838 C CA . ARG A 1 342 ? -10.115 -16.438 -31.576 1.00 95.00 342 ARG A CA 1
ATOM 2839 C C . ARG A 1 342 ? -11.196 -15.485 -32.090 1.00 95.00 342 ARG A C 1
ATOM 2841 O O . ARG A 1 342 ? -11.049 -14.279 -31.891 1.00 95.00 342 ARG A O 1
ATOM 2848 N N . ARG A 1 343 ? -12.278 -16.010 -32.678 1.00 94.81 343 ARG A N 1
ATOM 2849 C CA . ARG A 1 343 ? -13.449 -15.229 -33.109 1.00 94.81 343 ARG A CA 1
ATOM 2850 C C . ARG A 1 343 ? -14.160 -14.584 -31.915 1.00 94.81 343 ARG A C 1
ATOM 2852 O O . ARG A 1 343 ? -14.123 -13.364 -31.796 1.00 94.81 343 ARG A O 1
ATOM 2859 N N . ILE A 1 344 ? -14.680 -15.374 -30.971 1.00 94.75 344 ILE A N 1
ATOM 2860 C CA . ILE A 1 344 ? -15.436 -14.857 -29.814 1.00 94.75 344 ILE A CA 1
ATOM 2861 C C . ILE A 1 344 ? -14.592 -13.876 -28.982 1.00 94.75 344 ILE A C 1
ATOM 2863 O O . ILE A 1 344 ? -15.071 -12.812 -28.598 1.00 94.75 344 ILE A O 1
ATOM 2867 N N . LYS A 1 345 ? -13.300 -14.162 -28.772 1.00 92.56 345 LYS A N 1
ATOM 2868 C CA . LYS A 1 345 ? -12.357 -13.248 -28.109 1.00 92.56 345 LYS A CA 1
ATOM 2869 C C . LYS A 1 345 ? -12.212 -11.916 -28.850 1.00 92.56 345 LYS A C 1
ATOM 2871 O O . LYS A 1 345 ? -12.120 -10.878 -28.192 1.00 92.56 345 LYS A O 1
ATOM 2876 N N . SER A 1 346 ? -12.195 -11.919 -30.185 1.00 90.94 346 SER A N 1
ATOM 2877 C CA . SER A 1 346 ? -12.213 -10.696 -31.001 1.00 90.94 346 SER A CA 1
ATOM 2878 C C . SER A 1 346 ? -13.525 -9.936 -30.806 1.00 90.94 346 SER A C 1
ATOM 2880 O O . SER A 1 346 ? -13.499 -8.760 -30.450 1.00 90.94 346 SER A O 1
ATOM 2882 N N . ASP A 1 347 ? -14.663 -10.611 -30.949 1.00 90.88 347 ASP A N 1
ATOM 2883 C CA . ASP A 1 347 ? -15.994 -9.993 -30.950 1.00 90.88 347 ASP A CA 1
ATOM 2884 C C . ASP A 1 347 ? -16.330 -9.360 -29.595 1.00 90.88 347 ASP A C 1
ATOM 2886 O O . ASP A 1 347 ? -16.643 -8.170 -29.523 1.00 90.88 347 ASP A O 1
ATOM 2890 N N . VAL A 1 348 ? -16.109 -10.102 -28.506 1.00 90.44 348 VAL A N 1
ATOM 2891 C CA . VAL A 1 348 ? -16.218 -9.617 -27.120 1.00 90.44 348 VAL A CA 1
ATOM 2892 C C . VAL A 1 348 ? -15.254 -8.455 -26.860 1.00 90.44 348 VAL A C 1
ATOM 2894 O O . VAL A 1 348 ? -15.622 -7.465 -26.228 1.00 90.44 348 VAL A O 1
ATOM 2897 N N . SER A 1 349 ? -14.028 -8.504 -27.398 1.00 88.31 349 SER A N 1
ATOM 2898 C CA . SER A 1 349 ? -13.086 -7.378 -27.292 1.00 88.31 349 SER A CA 1
ATOM 2899 C C . SER A 1 349 ? -13.531 -6.153 -28.089 1.00 88.31 349 SER A C 1
ATOM 2901 O O . SER A 1 349 ? -13.277 -5.023 -27.673 1.00 88.31 349 SER A O 1
ATOM 2903 N N . ASN A 1 350 ? -14.185 -6.347 -29.232 1.00 87.56 350 ASN A N 1
ATOM 2904 C CA . ASN A 1 350 ? -14.711 -5.266 -30.052 1.00 87.56 350 ASN A CA 1
ATOM 2905 C C . ASN A 1 350 ? -15.905 -4.608 -29.354 1.00 87.56 350 ASN A C 1
ATOM 2907 O O . ASN A 1 350 ? -15.888 -3.384 -29.199 1.00 87.56 350 ASN A O 1
ATOM 2911 N N . PHE A 1 351 ? -16.857 -5.403 -28.854 1.00 87.19 351 PHE A N 1
ATOM 2912 C CA . PHE A 1 351 ? -17.997 -4.963 -28.046 1.00 87.19 351 PHE A CA 1
ATOM 2913 C C . PHE A 1 351 ? -17.541 -4.182 -26.804 1.00 87.19 351 PHE A C 1
ATOM 2915 O O . PHE A 1 351 ? -17.788 -2.978 -26.723 1.00 87.19 351 PHE A O 1
ATOM 2922 N N . CYS A 1 352 ? -16.736 -4.797 -25.928 1.00 85.25 352 CYS A N 1
ATOM 2923 C CA . CYS A 1 352 ? -16.194 -4.165 -24.716 1.00 85.25 352 CYS A CA 1
ATOM 2924 C C . CYS A 1 352 ? -15.201 -3.012 -24.976 1.00 85.25 352 CYS A C 1
ATOM 2926 O O . CYS A 1 352 ? -14.658 -2.437 -24.033 1.00 85.25 352 CYS A O 1
ATOM 2928 N N . SER A 1 353 ? -14.925 -2.669 -26.240 1.00 79.69 353 SER A N 1
ATOM 2929 C CA . SER A 1 353 ? -14.163 -1.471 -26.618 1.00 79.69 353 SER A CA 1
ATOM 2930 C C . SER A 1 353 ? -14.993 -0.374 -27.292 1.00 79.69 353 SER A C 1
ATOM 2932 O O . SER A 1 353 ? -14.457 0.700 -27.570 1.00 79.69 353 SER A O 1
ATOM 2934 N N . LYS A 1 354 ? -16.274 -0.651 -27.565 1.00 70.69 354 LYS A N 1
ATOM 2935 C CA . LYS A 1 354 ? -17.271 0.254 -28.162 1.00 70.69 354 LYS A CA 1
ATOM 2936 C C . LYS A 1 354 ? -18.421 0.582 -27.191 1.00 70.69 354 LYS A C 1
ATOM 2938 O O . LYS A 1 354 ? -19.304 1.368 -27.541 1.00 70.69 354 LYS A O 1
ATOM 2943 N N . THR A 1 355 ? -18.437 -0.008 -25.995 1.00 56.53 355 THR A N 1
ATOM 2944 C CA . THR A 1 355 ? -19.400 0.280 -24.927 1.00 56.53 355 THR A CA 1
ATOM 2945 C C . THR A 1 355 ? -19.093 1.614 -24.237 1.00 56.53 355 THR A C 1
ATOM 2947 O O . THR A 1 355 ? -18.139 1.755 -23.475 1.00 56.53 355 THR A O 1
ATOM 2950 N N . LYS A 1 356 ? -19.954 2.604 -24.485 1.00 50.44 356 LYS A N 1
ATOM 2951 C CA . LYS A 1 356 ? -20.320 3.624 -23.488 1.00 50.44 356 LYS A CA 1
ATOM 2952 C C . LYS A 1 356 ? -21.498 3.051 -22.668 1.00 50.44 356 LYS A C 1
ATOM 2954 O O . LYS A 1 356 ? -22.201 2.189 -23.203 1.00 50.44 356 LYS A O 1
ATOM 2959 N N . LYS A 1 357 ? -21.722 3.486 -21.411 1.00 44.03 357 LYS A N 1
ATOM 2960 C CA . LYS A 1 357 ? -22.900 3.059 -20.608 1.00 44.03 357 LYS A CA 1
ATOM 2961 C C . LYS A 1 357 ? -24.182 3.249 -21.451 1.00 44.03 357 LYS A C 1
ATOM 2963 O O . LYS A 1 357 ? -24.321 4.288 -22.092 1.00 44.03 357 LYS A O 1
ATOM 2968 N N . GLY A 1 358 ? -25.085 2.260 -21.452 1.00 50.62 358 GLY A N 1
ATOM 2969 C CA . GLY A 1 358 ? -26.397 2.338 -22.124 1.00 50.62 358 GLY A CA 1
ATOM 2970 C C . GLY A 1 358 ? -26.621 1.449 -23.360 1.00 50.62 358 GLY A C 1
ATOM 2971 O O . GLY A 1 358 ? -27.652 1.588 -24.007 1.00 50.62 358 GLY A O 1
ATOM 2972 N N . ARG A 1 359 ? -25.704 0.533 -23.714 1.00 57.84 359 ARG A N 1
ATOM 2973 C CA . ARG A 1 359 ? -25.976 -0.514 -24.725 1.00 57.84 359 ARG A CA 1
ATOM 2974 C C . ARG A 1 359 ? -26.509 -1.800 -24.088 1.00 57.84 359 ARG A C 1
ATOM 2976 O O . ARG A 1 359 ? -26.024 -2.197 -23.030 1.00 57.84 359 ARG A O 1
ATOM 2983 N N . GLN A 1 360 ? -27.439 -2.452 -24.789 1.00 68.44 360 GLN A N 1
ATOM 2984 C CA . GLN A 1 360 ? -27.852 -3.838 -24.549 1.00 68.44 360 GLN A CA 1
ATOM 2985 C C . GLN A 1 360 ? -26.630 -4.770 -24.599 1.00 68.44 360 GLN A C 1
ATOM 2987 O O . GLN A 1 360 ? -25.688 -4.524 -25.362 1.00 68.44 360 GLN A O 1
ATOM 2992 N N . ALA A 1 361 ? -26.632 -5.805 -23.762 1.00 80.25 361 ALA A N 1
ATOM 2993 C CA . ALA A 1 361 ? -25.540 -6.763 -23.669 1.00 80.25 361 ALA A CA 1
ATOM 2994 C C . ALA A 1 361 ? -25.390 -7.612 -24.940 1.00 80.25 361 ALA A C 1
ATOM 2996 O O . ALA A 1 361 ? -26.340 -7.817 -25.697 1.00 80.25 361 ALA A O 1
ATOM 2997 N N . MET A 1 362 ? -24.180 -8.123 -25.169 1.00 88.19 362 MET A N 1
ATOM 2998 C CA . MET A 1 362 ? -23.907 -9.056 -26.259 1.00 88.19 362 MET A CA 1
ATOM 2999 C C . MET A 1 362 ? -24.133 -10.488 -25.765 1.00 88.19 362 MET A C 1
ATOM 3001 O O . MET A 1 362 ? -23.374 -10.976 -24.934 1.00 88.19 362 MET A O 1
ATOM 3005 N N . VAL A 1 363 ? -25.132 -11.184 -26.302 1.00 91.25 363 VAL A N 1
ATOM 3006 C CA . VAL A 1 363 ? -25.307 -12.623 -26.057 1.00 91.25 363 VAL A CA 1
ATOM 3007 C C . VAL A 1 363 ? -24.352 -13.410 -26.958 1.00 91.25 363 VAL A C 1
ATOM 3009 O O . VAL A 1 363 ? -24.316 -13.205 -28.173 1.00 91.25 363 VAL A O 1
ATOM 3012 N N . VAL A 1 364 ? -23.564 -14.310 -26.370 1.00 91.88 364 VAL A N 1
ATOM 3013 C CA . VAL A 1 364 ? -22.776 -15.310 -27.096 1.00 91.88 364 VAL A CA 1
ATOM 3014 C C . VAL A 1 364 ? -23.594 -16.595 -27.144 1.00 91.88 364 VAL A C 1
ATOM 3016 O O . VAL A 1 364 ? -23.673 -17.317 -26.152 1.00 91.88 364 VAL A O 1
ATOM 3019 N N . ALA A 1 365 ? -24.192 -16.854 -28.309 1.00 89.38 365 ALA A N 1
ATOM 3020 C CA . ALA A 1 365 ? -25.032 -18.018 -28.588 1.00 89.38 365 ALA A CA 1
ATOM 3021 C C . ALA A 1 365 ? -24.361 -19.360 -28.204 1.00 89.38 365 ALA A C 1
ATOM 3023 O O . ALA A 1 365 ? -23.123 -19.467 -28.230 1.00 89.38 365 ALA A O 1
ATOM 3024 N N . PRO A 1 366 ? -25.150 -20.403 -27.880 1.00 91.88 366 PRO A N 1
ATOM 3025 C CA . PRO A 1 366 ? -24.621 -21.716 -27.532 1.00 91.88 366 PRO A CA 1
ATOM 3026 C C . PRO A 1 366 ? -23.903 -22.367 -28.725 1.00 91.88 366 PRO A C 1
ATOM 3028 O O . PRO A 1 366 ? -24.237 -22.141 -29.889 1.00 91.88 366 PRO A O 1
ATOM 3031 N N . SER A 1 367 ? -22.894 -23.189 -28.442 1.00 91.88 367 SER A N 1
ATOM 3032 C CA . SER A 1 367 ? -22.110 -23.906 -29.454 1.00 91.88 367 SER A CA 1
ATOM 3033 C C . SER A 1 367 ? -21.548 -25.221 -28.905 1.00 91.88 367 SER A C 1
ATOM 3035 O O . SER A 1 367 ? -21.624 -25.476 -27.704 1.00 91.88 367 SER A O 1
ATOM 3037 N N . LYS A 1 368 ? -20.859 -26.012 -29.746 1.00 90.62 368 LYS A N 1
ATOM 3038 C CA . LYS A 1 368 ? -20.127 -27.222 -29.310 1.00 90.62 368 LYS A CA 1
ATOM 3039 C C . LYS A 1 368 ? -18.979 -26.964 -28.305 1.00 90.62 368 LYS A C 1
ATOM 3041 O O . LYS A 1 368 ? -18.287 -27.905 -27.929 1.00 90.62 368 LYS A O 1
ATOM 3046 N N . TRP A 1 369 ? -18.766 -25.713 -27.873 1.00 90.88 369 TRP A N 1
ATOM 3047 C CA . TRP A 1 369 ? -17.727 -25.302 -26.914 1.00 90.88 369 TRP A CA 1
ATOM 3048 C C . TRP A 1 369 ? -18.206 -24.405 -25.764 1.00 90.88 369 TRP A C 1
ATOM 3050 O O . TRP A 1 369 ? -17.417 -24.127 -24.858 1.00 90.88 369 TRP A O 1
ATOM 3060 N N . ASN A 1 370 ? -19.448 -23.914 -25.790 1.00 91.25 370 ASN A N 1
ATOM 3061 C CA . ASN A 1 370 ? -19.987 -23.052 -24.736 1.00 91.25 370 ASN A CA 1
ATOM 3062 C C . ASN A 1 370 ? -21.514 -23.188 -24.607 1.00 91.25 370 ASN A C 1
ATOM 3064 O O . ASN A 1 370 ? -22.188 -23.228 -25.638 1.00 91.25 370 ASN A O 1
ATOM 3068 N N . PRO A 1 371 ? -22.071 -23.161 -23.380 1.00 90.06 371 PRO A N 1
ATOM 3069 C CA . PRO A 1 371 ? -23.467 -22.774 -23.190 1.00 90.06 371 PRO A CA 1
ATOM 3070 C C . PRO A 1 371 ? -23.652 -21.306 -23.599 1.00 90.06 371 PRO A C 1
ATOM 3072 O O . PRO A 1 371 ? -22.672 -20.574 -23.771 1.00 90.06 371 PRO A O 1
ATOM 3075 N N . GLU A 1 372 ? -24.894 -20.854 -23.745 1.00 91.88 372 GLU A N 1
ATOM 3076 C CA . GLU A 1 372 ? -25.161 -19.429 -23.954 1.00 91.88 372 GLU A CA 1
ATOM 3077 C C . GLU A 1 372 ? -24.645 -18.595 -22.770 1.00 91.88 372 GLU A C 1
ATOM 3079 O O . GLU A 1 372 ? -24.792 -18.996 -21.613 1.00 91.88 372 GLU A O 1
ATOM 3084 N N . PHE A 1 373 ? -24.031 -17.439 -23.039 1.00 91.88 373 PHE A N 1
ATOM 3085 C CA . PHE A 1 373 ? -23.673 -16.495 -21.979 1.00 91.88 373 PHE A CA 1
ATOM 3086 C C . PHE A 1 373 ? -23.768 -15.034 -22.418 1.00 91.88 373 PHE A C 1
ATOM 3088 O O . PHE A 1 373 ? -23.452 -14.668 -23.550 1.00 91.88 373 PHE A O 1
ATOM 3095 N N . GLU A 1 374 ? -24.172 -14.184 -21.479 1.00 89.94 374 GLU A N 1
ATOM 3096 C CA . GLU A 1 374 ? -24.275 -12.740 -21.659 1.00 89.94 374 GLU A CA 1
ATOM 3097 C C . GLU A 1 374 ? -22.929 -12.041 -21.401 1.00 89.94 374 GLU A C 1
ATOM 3099 O O . GLU A 1 374 ? -22.194 -12.364 -20.464 1.00 89.94 374 GLU A O 1
ATOM 3104 N N . VAL A 1 375 ? -22.608 -11.056 -22.239 1.00 87.44 375 VAL A N 1
ATOM 3105 C CA . VAL A 1 375 ? -21.469 -10.144 -22.096 1.00 87.44 375 VAL A CA 1
ATOM 3106 C C . VAL A 1 375 ? -22.021 -8.750 -21.818 1.00 87.44 375 VAL A C 1
ATOM 3108 O O . VAL A 1 375 ? -22.323 -7.973 -22.728 1.00 87.44 375 VAL A O 1
ATOM 3111 N N . ASP A 1 376 ? -22.173 -8.460 -20.530 1.00 85.50 376 ASP A N 1
ATOM 3112 C CA . ASP A 1 376 ? -22.735 -7.219 -20.007 1.00 85.50 376 ASP A CA 1
ATOM 3113 C C . ASP A 1 376 ? -21.648 -6.161 -19.700 1.00 85.50 376 ASP A C 1
ATOM 3115 O O . ASP A 1 376 ? -20.448 -6.338 -19.950 1.00 85.50 376 ASP A O 1
ATOM 3119 N N . ASN A 1 377 ? -22.060 -5.028 -19.122 1.00 81.25 377 ASN A N 1
ATOM 3120 C CA . ASN A 1 377 ? -21.136 -3.969 -18.708 1.00 81.25 377 ASN A CA 1
ATOM 3121 C C . ASN A 1 377 ? -20.187 -4.413 -17.574 1.00 81.25 377 ASN A C 1
ATOM 3123 O O . ASN A 1 377 ? -19.030 -3.987 -17.552 1.00 81.25 377 ASN A O 1
ATOM 3127 N N . THR A 1 378 ? -20.634 -5.288 -16.673 1.00 80.12 378 THR A N 1
ATOM 3128 C CA . THR A 1 378 ? -19.866 -5.859 -15.555 1.00 80.12 378 THR A CA 1
ATOM 3129 C C . THR A 1 378 ? -18.766 -6.789 -16.066 1.00 80.12 378 THR A C 1
ATOM 3131 O O . THR A 1 378 ? -17.593 -6.638 -15.713 1.00 80.12 378 THR A O 1
ATOM 3134 N N . TYR A 1 379 ? -19.104 -7.696 -16.982 1.00 83.06 379 TYR A N 1
ATOM 3135 C CA . TYR A 1 379 ? -18.152 -8.552 -17.680 1.00 83.06 379 TYR A CA 1
ATOM 3136 C C . TYR A 1 379 ? -17.123 -7.716 -18.455 1.00 83.06 379 TYR A C 1
ATOM 3138 O O . TYR A 1 379 ? -15.914 -7.931 -18.317 1.00 83.06 379 TYR A O 1
ATOM 3146 N N . CYS A 1 380 ? -17.572 -6.699 -19.203 1.00 84.50 380 CYS A N 1
ATOM 3147 C CA . CYS A 1 380 ? -16.678 -5.766 -19.890 1.00 84.50 380 CYS A CA 1
ATOM 3148 C C . CYS A 1 380 ? -15.769 -4.979 -18.925 1.00 84.50 380 CYS A C 1
ATOM 3150 O O . CYS A 1 380 ? -14.593 -4.755 -19.229 1.00 84.50 380 CYS A O 1
ATOM 3152 N N . HIS A 1 381 ? -16.256 -4.589 -17.746 1.00 80.94 381 HIS A N 1
ATOM 3153 C CA . HIS A 1 381 ? -15.449 -3.936 -16.714 1.00 80.94 381 HIS A CA 1
ATOM 3154 C C . HIS A 1 381 ? -14.328 -4.857 -16.206 1.00 80.94 381 HIS A C 1
ATOM 3156 O O . HIS A 1 381 ? -13.170 -4.435 -16.139 1.00 80.94 381 HIS A O 1
ATOM 3162 N N . TYR A 1 382 ? -14.637 -6.123 -15.905 1.00 77.75 382 TYR A N 1
ATOM 3163 C CA . TYR A 1 382 ? -13.636 -7.082 -15.436 1.00 77.75 382 TYR A CA 1
ATOM 3164 C C . TYR A 1 382 ? -12.622 -7.465 -16.520 1.00 77.75 382 TYR A C 1
ATOM 3166 O O . TYR A 1 382 ? -11.421 -7.404 -16.262 1.00 77.75 382 TYR A O 1
ATOM 3174 N N . ILE A 1 383 ? -13.060 -7.815 -17.734 1.00 80.00 383 ILE A N 1
ATOM 3175 C CA . ILE A 1 383 ? -12.159 -8.300 -18.798 1.00 80.00 383 ILE A CA 1
ATOM 3176 C C . ILE A 1 383 ? -11.235 -7.198 -19.349 1.00 80.00 383 ILE A C 1
ATOM 3178 O O . ILE A 1 383 ? -10.126 -7.478 -19.804 1.00 80.00 383 ILE A O 1
ATOM 3182 N N . THR A 1 384 ? -11.652 -5.925 -19.302 1.00 76.00 384 THR A N 1
ATOM 3183 C CA . THR A 1 384 ? -10.837 -4.802 -19.805 1.00 76.00 384 THR A CA 1
ATOM 3184 C C . THR A 1 384 ? -9.819 -4.267 -18.790 1.00 76.00 384 THR A C 1
ATOM 3186 O O . THR A 1 384 ? -8.942 -3.480 -19.178 1.00 76.00 384 THR A O 1
ATOM 3189 N N . ARG A 1 385 ? -9.892 -4.649 -17.507 1.00 66.19 385 ARG A N 1
ATOM 3190 C CA . ARG A 1 385 ? -8.952 -4.211 -16.459 1.00 66.19 385 ARG A CA 1
ATOM 3191 C C . ARG A 1 385 ? -7.689 -5.083 -16.432 1.00 66.19 385 ARG A C 1
ATOM 3193 O O . ARG A 1 385 ? -7.742 -6.302 -16.479 1.00 66.19 385 ARG A O 1
ATOM 3200 N N . THR A 1 386 ? -6.521 -4.446 -16.310 1.00 51.81 386 THR A N 1
ATOM 3201 C CA . THR A 1 386 ? -5.205 -5.127 -16.259 1.00 51.81 386 THR A CA 1
ATOM 3202 C C . THR A 1 386 ? -4.846 -5.695 -14.882 1.00 51.81 386 THR A C 1
ATOM 3204 O O . THR A 1 386 ? -3.810 -6.334 -14.738 1.00 51.81 386 THR A O 1
ATOM 3207 N N . ARG A 1 387 ? -5.675 -5.434 -13.867 1.00 47.41 387 ARG A N 1
ATOM 3208 C CA . ARG A 1 387 ? -5.750 -6.148 -12.586 1.00 47.41 387 ARG A CA 1
ATOM 3209 C C . ARG A 1 387 ? -7.192 -6.048 -12.093 1.00 47.41 387 ARG A C 1
ATOM 3211 O O . ARG A 1 387 ? -7.763 -4.959 -12.116 1.00 47.41 387 ARG A O 1
ATOM 3218 N N . SER A 1 388 ? -7.742 -7.157 -11.624 1.00 38.88 388 SER A N 1
ATOM 3219 C CA . SER A 1 388 ? -8.878 -7.173 -10.696 1.00 38.88 388 SER A CA 1
ATOM 3220 C C . SER A 1 388 ? -8.299 -7.096 -9.279 1.00 38.88 388 SER A C 1
ATOM 3222 O O . SER A 1 388 ? -7.237 -7.672 -9.025 1.00 38.88 388 SER A O 1
ATOM 3224 N N . ASN A 1 389 ? -8.953 -6.395 -8.353 1.00 37.31 389 ASN A N 1
ATOM 3225 C CA . ASN A 1 389 ? -8.515 -6.392 -6.957 1.00 37.31 389 ASN A CA 1
ATOM 3226 C C . ASN A 1 389 ? -9.028 -7.664 -6.271 1.00 37.31 389 ASN A C 1
ATOM 3228 O O . ASN A 1 389 ? -10.225 -7.932 -6.277 1.00 37.31 389 ASN A O 1
ATOM 3232 N N . LEU A 1 390 ? -8.111 -8.453 -5.704 1.00 36.38 390 LEU A N 1
ATOM 3233 C CA . LEU A 1 390 ? -8.413 -9.725 -5.032 1.00 36.38 390 LEU A CA 1
ATOM 3234 C C . LEU A 1 390 ? -8.827 -9.581 -3.565 1.00 36.38 390 LEU A C 1
ATOM 3236 O O . LEU A 1 390 ? -9.190 -10.566 -2.929 1.00 36.38 390 LEU A O 1
ATOM 3240 N N . SER A 1 391 ? -8.849 -8.355 -3.046 1.00 34.53 391 SER A N 1
ATOM 3241 C CA . SER A 1 391 ? -9.357 -7.967 -1.724 1.00 34.53 391 SER A CA 1
ATOM 3242 C C . SER A 1 391 ? -10.888 -8.120 -1.589 1.00 34.53 391 SER A C 1
ATOM 3244 O O . SER A 1 391 ? -11.548 -7.276 -0.991 1.00 34.53 391 SER A O 1
ATOM 3246 N N . HIS A 1 392 ? -11.464 -9.151 -2.214 1.00 32.69 392 HIS A N 1
ATOM 3247 C CA . HIS A 1 392 ? -12.903 -9.368 -2.398 1.00 32.69 392 HIS A CA 1
ATOM 3248 C C . HIS A 1 392 ? -13.350 -10.831 -2.236 1.00 32.69 392 HIS A C 1
ATOM 3250 O O . HIS A 1 392 ? -14.551 -11.084 -2.271 1.00 32.69 392 HIS A O 1
ATOM 3256 N N . VAL A 1 393 ? -12.433 -11.796 -2.067 1.00 33.31 393 VAL A N 1
ATOM 3257 C CA . VAL A 1 393 ? -12.801 -13.229 -1.992 1.00 33.31 393 VAL A CA 1
ATOM 3258 C C . VAL A 1 393 ? -12.806 -13.792 -0.559 1.00 33.31 393 VAL A C 1
ATOM 3260 O O . VAL A 1 393 ? -13.393 -14.838 -0.317 1.00 33.31 393 VAL A O 1
ATOM 3263 N N . GLY A 1 394 ? -12.252 -13.070 0.422 1.00 26.45 394 GLY A N 1
ATOM 3264 C CA . GLY A 1 394 ? -12.211 -13.495 1.833 1.00 26.45 394 GLY A CA 1
ATOM 3265 C C . GLY A 1 394 ? -13.491 -13.256 2.652 1.00 26.45 394 GLY A C 1
ATOM 3266 O O . GLY A 1 394 ? -13.457 -13.405 3.868 1.00 26.45 394 GLY A O 1
ATOM 3267 N N . SER A 1 395 ? -14.602 -12.827 2.037 1.00 28.53 395 SER A N 1
ATOM 3268 C CA . SER A 1 395 ? -15.763 -12.276 2.771 1.00 28.53 395 SER A CA 1
ATOM 3269 C C . SER A 1 395 ? -17.128 -12.730 2.230 1.00 28.53 395 SER A C 1
ATOM 3271 O O . SER A 1 395 ? -18.067 -11.938 2.183 1.00 28.53 395 SER A O 1
ATOM 3273 N N . ARG A 1 396 ? -17.257 -13.991 1.782 1.00 29.39 396 ARG A N 1
ATOM 3274 C CA . ARG A 1 396 ? -18.537 -14.569 1.305 1.00 29.39 396 ARG A CA 1
ATOM 3275 C C . ARG A 1 396 ? -18.766 -16.028 1.733 1.00 29.39 396 ARG A C 1
ATOM 3277 O O . ARG A 1 396 ? -18.865 -16.917 0.890 1.00 29.39 396 ARG A O 1
ATOM 3284 N N . GLY A 1 397 ? -18.915 -16.251 3.039 1.00 25.25 397 GLY A N 1
ATOM 3285 C CA . GLY A 1 397 ? -19.519 -17.465 3.606 1.00 25.25 397 GLY A CA 1
ATOM 3286 C C . GLY A 1 397 ? -20.863 -17.135 4.264 1.00 25.25 397 GLY A C 1
ATOM 3287 O O . GLY A 1 397 ? -20.868 -16.561 5.346 1.00 25.25 397 GLY A O 1
ATOM 3288 N N . GLY A 1 398 ? -21.981 -17.475 3.607 1.00 25.83 398 GLY A N 1
ATOM 3289 C CA . GLY A 1 398 ? -23.342 -17.061 4.001 1.00 25.83 398 GLY A CA 1
ATOM 3290 C C . GLY A 1 398 ? -23.623 -15.569 3.716 1.00 25.83 398 GLY A C 1
ATOM 3291 O O . GLY A 1 398 ? -22.755 -14.728 3.905 1.00 25.83 398 GLY A O 1
ATOM 3292 N N . ASN A 1 399 ? -24.788 -15.143 3.225 1.00 25.23 399 ASN A N 1
ATOM 3293 C CA . ASN A 1 399 ? -26.054 -15.846 2.991 1.00 25.23 399 ASN A CA 1
ATOM 3294 C C . ASN A 1 399 ? -26.752 -15.282 1.726 1.00 25.23 399 ASN A C 1
ATOM 3296 O O . ASN A 1 399 ? -26.323 -14.251 1.200 1.00 25.23 399 ASN A O 1
ATOM 3300 N N . ASP A 1 400 ? -27.796 -15.938 1.215 1.00 28.56 400 ASP A N 1
ATOM 3301 C CA . ASP A 1 400 ? -28.379 -15.606 -0.097 1.00 28.56 400 ASP A CA 1
ATOM 3302 C C . ASP A 1 400 ? -29.439 -14.490 -0.093 1.00 28.56 400 ASP A C 1
ATOM 3304 O O . ASP A 1 400 ? -30.339 -14.457 0.746 1.00 28.56 400 ASP A O 1
ATOM 3308 N N . ARG A 1 401 ? -29.412 -13.663 -1.151 1.00 24.02 401 ARG A N 1
ATOM 3309 C CA . ARG A 1 401 ? -30.607 -13.089 -1.802 1.00 24.02 401 ARG A CA 1
ATOM 3310 C C . ARG A 1 401 ? -30.389 -13.000 -3.313 1.00 24.02 401 ARG A C 1
ATOM 3312 O O . ARG A 1 401 ? -29.873 -12.006 -3.815 1.00 24.02 401 ARG A O 1
ATOM 3319 N N . LEU A 1 402 ? -30.790 -14.051 -4.028 1.00 26.83 402 LEU A N 1
ATOM 3320 C CA . LEU A 1 402 ? -30.786 -14.105 -5.493 1.00 26.83 402 LEU A CA 1
ATOM 3321 C C . LEU A 1 402 ? -32.153 -14.596 -6.006 1.00 26.83 402 LEU A C 1
ATOM 3323 O O . LEU A 1 402 ? -32.334 -15.744 -6.396 1.00 26.83 402 LEU A O 1
ATOM 3327 N N . GLN A 1 403 ? -33.133 -13.696 -5.951 1.00 24.30 403 GLN A N 1
ATOM 3328 C CA . GLN A 1 403 ? -34.419 -13.757 -6.654 1.00 24.30 403 GLN A CA 1
ATOM 3329 C C . GLN A 1 403 ? -34.700 -12.321 -7.127 1.00 24.30 403 GLN A C 1
ATOM 3331 O O . GLN A 1 403 ? -34.420 -11.381 -6.388 1.00 24.30 403 GLN A O 1
ATOM 3336 N N . THR A 1 404 ? -35.211 -12.063 -8.327 1.00 24.02 404 THR A N 1
ATOM 3337 C CA . THR A 1 404 ? -35.976 -12.909 -9.265 1.00 24.02 404 THR A CA 1
ATOM 3338 C C . THR A 1 404 ? -35.160 -13.243 -10.541 1.00 24.02 404 THR A C 1
ATOM 3340 O O . THR A 1 404 ? -34.086 -12.688 -10.738 1.00 24.02 404 THR A O 1
ATOM 3343 N N . SER A 1 405 ? -35.542 -14.170 -11.430 1.00 22.30 405 SER A N 1
ATOM 3344 C CA . SER A 1 405 ? -36.883 -14.668 -11.797 1.00 22.30 405 SER A CA 1
ATOM 3345 C C . SER A 1 405 ? -36.862 -16.089 -12.417 1.00 22.30 405 SER A C 1
ATOM 3347 O O . SER A 1 405 ? -35.788 -16.629 -12.666 1.00 22.30 405 SER A O 1
ATOM 3349 N N . LEU A 1 406 ? -38.057 -16.635 -12.722 1.00 21.81 406 LEU A N 1
ATOM 3350 C CA . LEU A 1 406 ? -38.324 -17.909 -13.436 1.00 21.81 406 LEU A CA 1
ATOM 3351 C C . LEU A 1 406 ? -38.060 -19.203 -12.602 1.00 21.81 406 LEU A C 1
ATOM 3353 O O . LEU A 1 406 ? -37.486 -19.118 -11.520 1.00 21.81 406 LEU A O 1
ATOM 3357 N N . PRO A 1 407 ? -38.687 -20.358 -12.937 1.00 26.38 407 PRO A N 1
ATOM 3358 C CA . PRO A 1 407 ? -40.048 -20.623 -12.451 1.00 26.38 407 PRO A CA 1
ATOM 3359 C C . PRO A 1 407 ? -40.206 -21.896 -11.582 1.00 26.38 407 PRO A C 1
ATOM 3361 O O . PRO A 1 407 ? -39.269 -22.631 -11.292 1.00 26.38 407 PRO A O 1
ATOM 3364 N N . THR A 1 408 ? -41.439 -22.140 -11.131 1.00 28.31 408 THR A N 1
ATOM 3365 C CA . THR A 1 408 ? -41.828 -23.151 -10.130 1.00 28.31 408 THR A CA 1
ATOM 3366 C C . THR A 1 408 ? -41.825 -24.608 -10.612 1.00 28.31 408 THR A C 1
ATOM 3368 O O . THR A 1 408 ? -42.489 -24.899 -11.606 1.00 28.31 408 THR A O 1
ATOM 3371 N N . LYS A 1 409 ? -41.263 -25.527 -9.802 1.00 26.08 409 LYS A N 1
ATOM 3372 C CA . LYS A 1 409 ? -41.947 -26.694 -9.169 1.00 26.08 409 LYS A CA 1
ATOM 3373 C C . LYS A 1 409 ? -40.955 -27.782 -8.708 1.00 26.08 409 LYS A C 1
ATOM 3375 O O . LYS A 1 409 ? -40.448 -28.535 -9.529 1.00 26.08 409 LYS A O 1
ATOM 3380 N N . ASN A 1 410 ? -40.771 -27.939 -7.395 1.00 25.58 410 ASN A N 1
ATOM 3381 C CA . ASN A 1 410 ? -41.281 -29.103 -6.645 1.00 25.58 410 ASN A CA 1
ATOM 3382 C C . ASN A 1 410 ? -40.845 -29.063 -5.174 1.00 25.58 410 ASN A C 1
ATOM 3384 O O . ASN A 1 410 ? -39.747 -28.634 -4.833 1.00 25.58 410 ASN A O 1
ATOM 3388 N N . THR A 1 411 ? -41.743 -29.507 -4.300 1.00 25.38 411 THR A N 1
ATOM 3389 C CA . THR A 1 411 ? -41.556 -29.567 -2.849 1.00 25.38 411 THR A CA 1
ATOM 3390 C C . THR A 1 411 ? -40.864 -30.860 -2.440 1.00 25.38 411 THR A C 1
ATOM 3392 O O . THR A 1 411 ? -41.253 -31.924 -2.908 1.00 25.38 411 THR A O 1
ATOM 3395 N N . LEU A 1 412 ? -39.980 -30.793 -1.445 1.00 23.92 412 LEU A N 1
ATOM 3396 C CA . LEU A 1 412 ? -39.872 -31.839 -0.426 1.00 23.92 412 LEU A CA 1
ATOM 3397 C C . LEU A 1 412 ? -39.381 -31.210 0.883 1.00 23.92 412 LEU A C 1
ATOM 3399 O O . LEU A 1 412 ? -38.387 -30.487 0.902 1.00 23.92 412 LEU A O 1
ATOM 3403 N N . ARG A 1 413 ? -40.119 -31.443 1.972 1.00 24.64 413 ARG A N 1
ATOM 3404 C CA . ARG A 1 413 ? -39.675 -31.121 3.333 1.00 24.64 413 ARG A CA 1
ATOM 3405 C C . ARG A 1 413 ? -38.850 -32.293 3.852 1.00 24.64 413 ARG A C 1
ATOM 3407 O O . ARG A 1 413 ? -39.283 -33.423 3.680 1.00 24.64 413 ARG A O 1
ATOM 3414 N N . TYR A 1 414 ? -37.796 -32.008 4.603 1.00 22.12 414 TYR A N 1
ATOM 3415 C CA . TYR A 1 414 ? -37.610 -32.555 5.949 1.00 22.12 414 TYR A CA 1
ATOM 3416 C C . TYR A 1 414 ? -36.643 -31.640 6.707 1.00 22.12 414 TYR A C 1
ATOM 3418 O O . TYR A 1 414 ? -35.873 -30.899 6.097 1.00 22.12 414 TYR A O 1
ATOM 3426 N N . GLY A 1 415 ? -36.712 -31.652 8.030 1.00 24.69 415 GLY A N 1
ATOM 3427 C CA . GLY A 1 415 ? -35.799 -30.921 8.897 1.00 24.69 415 GLY A CA 1
ATOM 3428 C C . GLY A 1 415 ? -36.025 -31.345 10.337 1.00 24.69 415 GLY A C 1
ATOM 3429 O O . GLY A 1 415 ? -37.121 -31.789 10.670 1.00 24.69 415 GLY A O 1
ATOM 3430 N N . GLU A 1 416 ? -35.004 -31.207 11.175 1.00 25.81 416 GLU A N 1
ATOM 3431 C CA . GLU A 1 416 ? -35.121 -31.442 12.612 1.00 25.81 416 GLU A CA 1
ATOM 3432 C C . GLU A 1 416 ? -34.066 -30.637 13.387 1.00 25.81 416 GLU A C 1
ATOM 3434 O O . GLU A 1 416 ? -33.202 -29.986 12.795 1.00 25.81 416 GLU A O 1
ATOM 3439 N N . GLN A 1 417 ? -34.214 -30.598 14.710 1.00 27.27 417 GLN A N 1
ATOM 3440 C CA . GLN A 1 417 ? -33.429 -29.768 15.630 1.00 27.27 417 GLN A CA 1
ATOM 3441 C C . GLN A 1 417 ? -32.281 -30.572 16.282 1.00 27.27 417 GLN A C 1
ATOM 3443 O O . GLN A 1 417 ? -31.991 -31.684 15.856 1.00 27.27 417 GLN A O 1
ATOM 3448 N N . LEU A 1 418 ? -31.720 -29.997 17.362 1.00 24.61 418 LEU A N 1
ATOM 3449 C CA . LEU A 1 418 ? -30.899 -30.556 18.462 1.00 24.61 418 LEU A CA 1
ATOM 3450 C C . LEU A 1 418 ? -29.514 -29.877 18.545 1.00 24.61 418 LEU A C 1
ATOM 3452 O O . LEU A 1 418 ? -28.619 -30.177 17.766 1.00 24.61 418 LEU A O 1
ATOM 3456 N N . THR A 1 419 ? -29.373 -28.757 19.271 1.00 26.55 419 THR A N 1
ATOM 3457 C CA . THR A 1 419 ? -29.254 -28.569 20.749 1.00 26.55 419 THR A CA 1
ATOM 3458 C C . THR A 1 419 ? -27.834 -28.744 21.295 1.00 26.55 419 THR A C 1
ATOM 3460 O O . THR A 1 419 ? -27.120 -29.670 20.931 1.00 26.55 419 THR A O 1
ATOM 3463 N N . GLU A 1 420 ? -27.443 -27.852 22.208 1.00 38.44 420 GLU A N 1
ATOM 3464 C CA . GLU A 1 420 ? -26.125 -27.821 22.854 1.00 38.44 420 GLU A CA 1
ATOM 3465 C C . GLU A 1 420 ? -25.947 -28.904 23.933 1.00 38.44 420 GLU A C 1
ATOM 3467 O O . GLU A 1 420 ? -26.901 -29.276 24.612 1.00 38.44 420 GLU A O 1
ATOM 3472 N N . THR A 1 421 ? -24.702 -29.348 24.148 1.00 30.81 421 THR A N 1
ATOM 3473 C CA . THR A 1 421 ? -24.067 -29.707 25.445 1.00 30.81 421 THR A CA 1
ATOM 3474 C C . THR A 1 421 ? -22.631 -30.206 25.177 1.00 30.81 421 THR A C 1
ATOM 3476 O O . THR A 1 421 ? -22.290 -30.514 24.037 1.00 30.81 421 THR A O 1
ATOM 3479 N N . GLY A 1 422 ? -21.744 -30.273 26.183 1.00 29.75 422 GLY A N 1
ATOM 3480 C CA . GLY A 1 422 ? -20.358 -30.737 25.969 1.00 29.75 422 GLY A CA 1
ATOM 3481 C C . GLY A 1 422 ? -19.564 -31.056 27.242 1.00 29.75 422 GLY A C 1
ATOM 3482 O O . GLY A 1 422 ? -19.992 -30.708 28.345 1.00 29.75 422 GLY A O 1
ATOM 3483 N N . ARG A 1 423 ? -18.404 -31.735 27.109 1.00 32.31 423 ARG A N 1
ATOM 3484 C CA . ARG A 1 423 ? -17.504 -32.052 28.245 1.00 32.31 423 ARG A CA 1
ATOM 3485 C C . ARG A 1 423 ? -16.058 -32.476 27.865 1.00 32.31 423 ARG A C 1
ATOM 3487 O O . ARG A 1 423 ? -15.870 -33.479 27.196 1.00 32.31 423 ARG A O 1
ATOM 3494 N N . LYS A 1 424 ? -15.081 -31.719 28.386 1.00 33.41 424 LYS A N 1
ATOM 3495 C CA . LYS A 1 424 ? -13.790 -32.084 29.040 1.00 33.41 424 LYS A CA 1
ATOM 3496 C C . LYS A 1 424 ? -12.840 -33.212 28.543 1.00 33.41 424 LYS A C 1
ATOM 3498 O O . LYS A 1 424 ? -13.173 -34.387 28.595 1.00 33.41 424 LYS A O 1
ATOM 3503 N N . ASP A 1 425 ? -11.584 -32.783 28.336 1.00 39.62 425 ASP A N 1
ATOM 3504 C CA . ASP A 1 425 ? -10.304 -33.209 28.971 1.00 39.62 425 ASP A CA 1
ATOM 3505 C C . ASP A 1 425 ? -9.733 -34.655 28.861 1.00 39.62 425 ASP A C 1
ATOM 3507 O O . ASP A 1 425 ? -10.360 -35.625 29.285 1.00 39.62 425 ASP A O 1
ATOM 3511 N N . LYS A 1 426 ? -8.443 -34.765 28.460 1.00 34.09 426 LYS A N 1
ATOM 3512 C CA . LYS A 1 426 ? -7.443 -35.800 28.863 1.00 34.09 426 LYS A CA 1
ATOM 3513 C C . LYS A 1 426 ? -5.999 -35.388 28.475 1.00 34.09 426 LYS A C 1
ATOM 3515 O O . LYS A 1 426 ? -5.831 -34.634 27.523 1.00 34.09 426 LYS A O 1
ATOM 3520 N N . GLU A 1 427 ? -4.970 -35.858 29.199 1.00 40.66 427 GLU A N 1
ATOM 3521 C CA . GLU A 1 427 ? -3.569 -35.363 29.117 1.00 40.66 427 GLU A CA 1
ATOM 3522 C C . GLU A 1 427 ? -2.514 -36.419 29.583 1.00 40.66 427 GLU A C 1
ATOM 3524 O O . GLU A 1 427 ? -2.897 -37.398 30.223 1.00 40.66 427 GLU A O 1
ATOM 3529 N N . ASN A 1 428 ? -1.209 -36.143 29.350 1.00 40.34 428 ASN A N 1
ATOM 3530 C CA . ASN A 1 428 ? 0.031 -36.689 29.979 1.00 40.34 428 ASN A CA 1
ATOM 3531 C C . ASN A 1 428 ? 0.673 -37.994 29.421 1.00 40.34 428 ASN A C 1
ATOM 3533 O O . ASN A 1 428 ? -0.043 -38.897 29.007 1.00 40.34 428 ASN A O 1
ATOM 3537 N N . ALA A 1 429 ? 2.015 -38.196 29.413 1.00 42.59 429 ALA A N 1
ATOM 3538 C CA . ALA A 1 429 ? 3.192 -37.301 29.613 1.00 42.59 429 ALA A CA 1
ATOM 3539 C C . ALA A 1 429 ? 4.554 -37.991 29.246 1.00 42.59 429 ALA A C 1
ATOM 3541 O O . ALA A 1 429 ? 4.570 -39.169 28.901 1.00 42.59 429 ALA A O 1
ATOM 3542 N N . SER A 1 430 ? 5.685 -37.274 29.453 1.00 37.28 430 SER A N 1
ATOM 3543 C CA . SER A 1 430 ? 7.116 -37.709 29.445 1.00 37.28 430 SER A CA 1
ATOM 3544 C C . SER A 1 430 ? 7.880 -37.611 28.101 1.00 37.28 430 SER A C 1
ATOM 3546 O O . SER A 1 430 ? 7.314 -37.902 27.057 1.00 37.28 430 SER A O 1
ATOM 3548 N N . THR A 1 431 ? 9.164 -37.208 28.017 1.00 39.34 431 THR A N 1
ATOM 3549 C CA . THR A 1 431 ? 10.139 -36.716 29.029 1.00 39.34 431 THR A CA 1
ATOM 3550 C C . THR A 1 431 ? 10.472 -35.227 28.822 1.00 39.34 431 THR A C 1
ATOM 3552 O O . THR A 1 431 ? 10.848 -34.829 27.719 1.00 39.34 431 THR A O 1
ATOM 3555 N N . SER A 1 432 ? 10.419 -34.389 29.864 1.00 42.88 432 SER A N 1
ATOM 3556 C CA . SER A 1 432 ? 10.607 -32.933 29.729 1.00 42.88 432 SER A CA 1
ATOM 3557 C C . SER A 1 432 ? 12.040 -32.445 29.990 1.00 42.88 432 SER A C 1
ATOM 3559 O O . SER A 1 432 ? 12.501 -32.437 31.132 1.00 42.88 432 SER A O 1
ATOM 3561 N N . CYS A 1 433 ? 12.704 -31.897 28.966 1.00 40.69 433 CYS A N 1
ATOM 3562 C CA . CYS A 1 433 ? 13.818 -30.968 29.183 1.00 40.69 433 CYS A CA 1
ATOM 3563 C C . CYS A 1 433 ? 13.256 -29.671 29.787 1.00 40.69 433 CYS A C 1
ATOM 3565 O O . CYS A 1 433 ? 12.545 -28.935 29.102 1.00 40.69 433 CYS A O 1
ATOM 3567 N N . VAL A 1 434 ? 13.551 -29.391 31.060 1.00 59.78 434 VAL A N 1
ATOM 3568 C CA . VAL A 1 434 ? 13.029 -28.199 31.750 1.00 59.78 434 VAL A CA 1
ATOM 3569 C C . VAL A 1 434 ? 13.592 -26.931 31.083 1.00 59.78 434 VAL A C 1
ATOM 3571 O O . VAL A 1 434 ? 14.816 -26.777 31.035 1.00 59.78 434 VAL A O 1
ATOM 3574 N N . PRO A 1 435 ? 12.751 -26.018 30.553 1.00 66.56 435 PRO A N 1
ATOM 3575 C CA . PRO A 1 435 ? 13.238 -24.827 29.858 1.00 66.56 435 PRO A CA 1
ATOM 3576 C C . PRO A 1 435 ? 14.012 -23.897 30.805 1.00 66.56 435 PRO A C 1
ATOM 3578 O O . PRO A 1 435 ? 13.525 -23.574 31.887 1.00 66.56 435 PRO A O 1
ATOM 3581 N N . GLN A 1 436 ? 15.199 -23.427 30.404 1.00 78.25 436 GLN A N 1
ATOM 3582 C CA . GLN A 1 436 ? 15.970 -22.445 31.180 1.00 78.25 436 GLN A CA 1
ATOM 3583 C C . GLN A 1 436 ? 15.275 -21.076 31.125 1.00 78.25 436 GLN A C 1
ATOM 3585 O O . GLN A 1 436 ? 15.179 -20.468 30.058 1.00 78.25 436 GLN A O 1
ATOM 3590 N N . LYS A 1 437 ? 14.777 -20.600 32.269 1.00 83.56 437 LYS A N 1
ATOM 3591 C CA . LYS A 1 437 ? 13.997 -19.360 32.405 1.00 83.56 437 LYS A CA 1
ATOM 3592 C C . LYS A 1 437 ? 14.803 -18.144 32.882 1.00 83.56 437 LYS A C 1
ATOM 3594 O O . LYS A 1 437 ? 14.283 -17.042 32.799 1.00 83.56 437 LYS A O 1
ATOM 3599 N N . LYS A 1 438 ? 16.051 -18.320 33.337 1.00 88.31 438 LYS A N 1
ATOM 3600 C CA . LYS A 1 438 ? 16.932 -17.250 33.839 1.00 88.31 438 LYS A CA 1
ATOM 3601 C C . LYS A 1 438 ? 18.119 -17.005 32.887 1.00 88.31 438 LYS A C 1
ATOM 3603 O O . LYS A 1 438 ? 19.090 -17.769 32.904 1.00 88.31 438 LYS A O 1
ATOM 3608 N N . PHE A 1 439 ? 18.074 -15.966 32.045 1.00 89.00 439 PHE A N 1
ATOM 3609 C CA . PHE A 1 439 ? 19.171 -15.647 31.104 1.00 89.00 439 PHE A CA 1
ATOM 3610 C C . PHE A 1 439 ? 19.298 -14.152 30.757 1.00 89.00 439 PHE A C 1
ATOM 3612 O O . PHE A 1 439 ? 18.305 -13.447 30.641 1.00 89.00 439 PHE A O 1
ATOM 3619 N N . VAL A 1 440 ? 20.514 -13.667 30.486 1.00 89.62 440 VAL A N 1
ATOM 3620 C CA . VAL A 1 440 ? 20.739 -12.309 29.956 1.00 89.62 440 VAL A CA 1
ATOM 3621 C C . VAL A 1 440 ? 21.448 -12.364 28.611 1.00 89.62 440 VAL A C 1
ATOM 3623 O O . VAL A 1 440 ? 22.569 -12.854 28.534 1.00 89.62 440 VAL A O 1
ATOM 3626 N N . PHE A 1 441 ? 20.827 -11.824 27.560 1.00 88.44 441 PHE A N 1
ATOM 3627 C CA . PHE A 1 441 ? 21.439 -11.642 26.245 1.00 88.44 441 PHE A CA 1
ATOM 3628 C C . PHE A 1 441 ? 21.952 -10.206 26.056 1.00 88.44 441 PHE A C 1
ATOM 3630 O O . PHE A 1 441 ? 21.179 -9.277 25.816 1.00 88.44 441 PHE A O 1
ATOM 3637 N N . ILE A 1 442 ? 23.267 -10.023 26.127 1.00 85.75 442 ILE A N 1
ATOM 3638 C CA . ILE A 1 442 ? 23.928 -8.739 25.880 1.00 85.75 442 ILE A CA 1
ATOM 3639 C C . ILE A 1 442 ? 23.993 -8.531 24.363 1.00 85.75 442 ILE A C 1
ATOM 3641 O O . ILE A 1 442 ? 24.703 -9.247 23.652 1.00 85.75 442 ILE A O 1
ATOM 3645 N N . LYS A 1 443 ? 23.252 -7.549 23.838 1.00 81.69 443 LYS A N 1
ATOM 3646 C CA . LYS A 1 443 ? 23.433 -7.113 22.449 1.00 81.69 443 LYS A CA 1
ATOM 3647 C C . LYS A 1 443 ? 24.664 -6.211 22.376 1.00 81.69 443 LYS A C 1
ATOM 3649 O O . LYS A 1 443 ? 24.662 -5.132 22.946 1.00 81.69 443 LYS A O 1
ATOM 3654 N N . THR A 1 444 ? 25.647 -6.637 21.596 1.00 78.38 444 THR A N 1
ATOM 3655 C CA . THR A 1 444 ? 26.748 -5.817 21.076 1.00 78.38 444 THR A CA 1
ATOM 3656 C C . THR A 1 444 ? 26.394 -5.211 19.703 1.00 78.38 444 THR A C 1
ATOM 3658 O O . THR A 1 444 ? 25.472 -5.660 18.996 1.00 78.38 444 THR A O 1
ATOM 3661 N N . HIS A 1 445 ? 27.135 -4.186 19.294 1.00 72.50 445 HIS A N 1
ATOM 3662 C CA . HIS A 1 445 ? 27.003 -3.485 18.025 1.00 72.50 445 HIS A CA 1
ATOM 3663 C C . HIS A 1 445 ? 27.280 -4.398 16.817 1.00 72.50 445 HIS A C 1
ATOM 3665 O O . HIS A 1 445 ? 28.327 -5.011 16.695 1.00 72.50 445 HIS A O 1
ATOM 3671 N N . LYS A 1 446 ? 26.327 -4.461 15.872 1.00 72.06 446 LYS A N 1
ATOM 3672 C CA . LYS A 1 446 ? 26.468 -5.024 14.500 1.00 72.06 446 LYS A CA 1
ATOM 3673 C C . LYS A 1 446 ? 27.092 -6.430 14.380 1.00 72.06 446 LYS A C 1
ATOM 3675 O O . LYS A 1 446 ? 27.574 -6.818 13.311 1.00 72.06 446 LYS A O 1
ATOM 3680 N N . THR A 1 447 ? 26.968 -7.233 15.427 1.00 62.75 447 THR A N 1
ATOM 3681 C CA . THR A 1 447 ? 27.377 -8.644 15.511 1.00 62.75 447 THR A CA 1
ATOM 3682 C C . THR A 1 447 ? 26.297 -9.643 15.057 1.00 62.75 447 THR A C 1
ATOM 3684 O O . THR A 1 447 ? 26.553 -10.839 15.027 1.00 62.75 447 THR A O 1
ATOM 3687 N N . GLY A 1 448 ? 25.103 -9.170 14.665 1.00 60.03 448 GLY A N 1
ATOM 3688 C CA . GLY A 1 448 ? 23.938 -9.998 14.270 1.00 60.03 448 GLY A CA 1
ATOM 3689 C C . GLY A 1 448 ? 22.775 -9.981 15.281 1.00 60.03 448 GLY A C 1
ATOM 3690 O O . GLY A 1 448 ? 21.689 -10.493 15.022 1.00 60.03 448 GLY A O 1
ATOM 3691 N N . THR A 1 449 ? 22.981 -9.307 16.409 1.00 58.50 449 THR A N 1
ATOM 3692 C CA . THR A 1 449 ? 22.171 -9.303 17.640 1.00 58.50 449 THR A CA 1
ATOM 3693 C C . THR A 1 449 ? 20.673 -9.008 17.542 1.00 58.50 449 THR A C 1
ATOM 3695 O O . THR A 1 449 ? 19.947 -9.360 18.468 1.00 58.50 449 THR A O 1
ATOM 3698 N N . SER A 1 450 ? 20.159 -8.365 16.487 1.00 57.53 450 SER A N 1
ATOM 3699 C CA . SER A 1 450 ? 18.705 -8.133 16.370 1.00 57.53 450 SER A CA 1
ATOM 3700 C C . SER A 1 450 ? 17.923 -9.420 16.089 1.00 57.53 450 SER A C 1
ATOM 3702 O O . SER A 1 450 ? 16.859 -9.609 16.667 1.00 57.53 450 SER A O 1
ATOM 3704 N N . THR A 1 451 ? 18.455 -10.331 15.270 1.00 56.62 451 THR A N 1
ATOM 3705 C CA . THR A 1 451 ? 17.782 -11.605 14.967 1.00 56.62 451 THR A CA 1
ATOM 3706 C C . THR A 1 451 ? 17.755 -12.514 16.197 1.00 56.62 451 THR A C 1
ATOM 3708 O O . THR A 1 451 ? 16.734 -13.128 16.499 1.00 56.62 451 THR A O 1
ATOM 3711 N N . THR A 1 452 ? 18.845 -12.533 16.970 1.00 54.94 452 THR A N 1
ATOM 3712 C CA . THR A 1 452 ? 18.946 -13.287 18.229 1.00 54.94 452 THR A CA 1
ATOM 3713 C C . THR A 1 452 ? 17.982 -12.760 19.298 1.00 54.94 452 THR A C 1
ATOM 3715 O O . THR A 1 452 ? 17.369 -13.554 20.012 1.00 54.94 452 THR A O 1
ATOM 3718 N N . ILE A 1 453 ? 17.765 -11.439 19.360 1.00 63.88 453 ILE A N 1
ATOM 3719 C CA . ILE A 1 453 ? 16.724 -10.835 20.209 1.00 63.88 453 ILE A CA 1
ATOM 3720 C C . ILE A 1 453 ? 15.325 -11.334 19.812 1.00 63.88 453 ILE A C 1
ATOM 3722 O O . ILE A 1 453 ? 14.557 -11.720 20.685 1.00 63.88 453 ILE A O 1
ATOM 3726 N N . ASN A 1 454 ? 14.994 -11.462 18.526 1.00 55.94 454 ASN A N 1
ATOM 3727 C CA . ASN A 1 454 ? 13.679 -11.993 18.139 1.00 55.94 454 ASN A CA 1
ATOM 3728 C C . ASN A 1 454 ? 13.476 -13.475 18.530 1.00 55.94 454 ASN A C 1
ATOM 3730 O O . ASN A 1 454 ? 12.337 -13.925 18.657 1.00 55.94 454 ASN A O 1
ATOM 3734 N N . ILE A 1 455 ? 14.540 -14.262 18.726 1.00 64.25 455 ILE A N 1
ATOM 3735 C CA . ILE A 1 455 ? 14.444 -15.650 19.222 1.00 64.25 455 ILE A CA 1
ATOM 3736 C C . ILE A 1 455 ? 14.137 -15.647 20.722 1.00 64.25 455 ILE A C 1
ATOM 3738 O O . ILE A 1 455 ? 13.109 -16.172 21.153 1.00 64.25 455 ILE A O 1
ATOM 3742 N N . PHE A 1 456 ? 14.998 -15.005 21.510 1.00 67.62 456 PHE A N 1
ATOM 3743 C CA . PHE A 1 456 ? 14.869 -14.965 22.964 1.00 67.62 456 PHE A CA 1
ATOM 3744 C C . PHE A 1 456 ? 13.603 -14.200 23.431 1.00 67.62 456 PHE A C 1
ATOM 3746 O O . PHE A 1 456 ? 13.038 -14.576 24.452 1.00 67.62 456 PHE A O 1
ATOM 3753 N N . GLN A 1 457 ? 13.084 -13.213 22.675 1.00 59.31 457 GLN A N 1
ATOM 3754 C CA . GLN A 1 457 ? 11.851 -12.481 23.024 1.00 59.31 457 GLN A CA 1
ATOM 3755 C C . GLN A 1 457 ? 10.626 -13.377 22.865 1.00 59.31 457 GLN A C 1
ATOM 3757 O O . GLN A 1 457 ? 9.791 -13.436 23.762 1.00 59.31 457 GLN A O 1
ATOM 3762 N N . ARG A 1 458 ? 10.538 -14.127 21.757 1.00 60.03 458 ARG A N 1
ATOM 3763 C CA . ARG A 1 458 ? 9.467 -15.116 21.554 1.00 60.03 458 ARG A CA 1
ATOM 3764 C C . ARG A 1 458 ? 9.511 -16.196 22.631 1.00 60.03 458 ARG A C 1
ATOM 3766 O O . ARG A 1 458 ? 8.475 -16.517 23.201 1.00 60.03 458 ARG A O 1
ATOM 3773 N N . TYR A 1 459 ? 10.703 -16.693 22.965 1.00 62.78 459 TYR A N 1
ATOM 3774 C CA . TYR A 1 459 ? 10.890 -17.652 24.055 1.00 62.78 459 TYR A CA 1
ATOM 3775 C C . TYR A 1 459 ? 10.458 -17.088 25.420 1.00 62.78 459 TYR A C 1
ATOM 3777 O O . TYR A 1 459 ? 9.785 -17.784 26.182 1.00 62.78 459 TYR A O 1
ATOM 3785 N N . ALA A 1 460 ? 10.791 -15.828 25.712 1.00 59.94 460 ALA A N 1
ATOM 3786 C CA . ALA A 1 460 ? 10.420 -15.157 26.952 1.00 59.94 460 ALA A CA 1
ATOM 3787 C C . ALA A 1 460 ? 8.908 -14.907 27.062 1.00 59.94 460 ALA A C 1
ATOM 3789 O O . ALA A 1 460 ? 8.312 -15.241 28.083 1.00 59.94 460 ALA A O 1
ATOM 3790 N N . ILE A 1 461 ? 8.272 -14.407 25.998 1.00 54.94 461 ILE A N 1
ATOM 3791 C CA . ILE A 1 461 ? 6.815 -14.206 25.926 1.00 54.94 461 ILE A CA 1
ATOM 3792 C C . ILE A 1 461 ? 6.079 -15.545 26.077 1.00 54.94 461 ILE A C 1
ATOM 3794 O O . ILE A 1 461 ? 5.160 -15.651 26.887 1.00 54.94 461 ILE A O 1
ATOM 3798 N N . TYR A 1 462 ? 6.517 -16.589 25.364 1.00 55.78 462 TYR A N 1
ATOM 3799 C CA . TYR A 1 462 ? 5.917 -17.927 25.428 1.00 55.78 462 TYR A CA 1
ATOM 3800 C C . TYR A 1 462 ? 5.995 -18.540 26.836 1.00 55.78 462 TYR A C 1
ATOM 3802 O O . TYR A 1 462 ? 5.018 -19.096 27.332 1.00 55.78 462 TYR A O 1
ATOM 3810 N N . ASN A 1 463 ? 7.135 -18.386 27.518 1.00 60.00 463 ASN A N 1
ATOM 3811 C CA . ASN A 1 463 ? 7.326 -18.861 28.892 1.00 60.00 463 ASN A CA 1
ATOM 3812 C C . ASN A 1 463 ? 6.796 -17.895 29.972 1.00 60.00 463 ASN A C 1
ATOM 3814 O O . ASN A 1 463 ? 6.929 -18.211 31.156 1.00 60.00 463 ASN A O 1
ATOM 3818 N N . LYS A 1 464 ? 6.198 -16.756 29.578 1.00 71.81 464 LYS A N 1
ATOM 3819 C CA . LYS A 1 464 ? 5.698 -15.673 30.450 1.00 71.81 464 LYS A CA 1
ATOM 3820 C C . LYS A 1 464 ? 6.756 -15.124 31.420 1.00 71.81 464 LYS A C 1
ATOM 3822 O O . LYS A 1 464 ? 6.467 -14.871 32.586 1.00 71.81 464 LYS A O 1
ATOM 3827 N N . LEU A 1 465 ? 7.985 -14.968 30.932 1.00 76.31 465 LEU A N 1
ATOM 3828 C CA . LEU A 1 465 ? 9.126 -14.501 31.719 1.00 76.31 465 LEU A CA 1
ATOM 3829 C C . LEU A 1 465 ? 9.015 -13.012 32.071 1.00 76.31 465 LEU A C 1
ATOM 3831 O O . LEU A 1 465 ? 8.636 -12.189 31.237 1.00 76.31 465 LEU A O 1
ATOM 3835 N N . LYS A 1 466 ? 9.446 -12.659 33.283 1.00 77.88 466 LYS A N 1
ATOM 3836 C CA . LYS A 1 466 ? 9.661 -11.287 33.759 1.00 77.88 466 LYS A CA 1
ATOM 3837 C C . LYS A 1 466 ? 10.872 -10.665 33.053 1.00 77.88 466 LYS A C 1
ATOM 3839 O O . LYS A 1 466 ? 11.993 -10.709 33.563 1.00 77.88 466 LYS A O 1
ATOM 3844 N N . VAL A 1 467 ? 10.662 -10.130 31.850 1.00 75.31 467 VAL A N 1
ATOM 3845 C CA . VAL A 1 467 ? 11.726 -9.481 31.066 1.00 75.31 467 VAL A CA 1
ATOM 3846 C C . VAL A 1 467 ? 12.002 -8.070 31.592 1.00 75.31 467 VAL A C 1
ATOM 3848 O O . VAL A 1 467 ? 11.100 -7.236 31.620 1.00 75.31 467 VAL A O 1
ATOM 3851 N N . LEU A 1 468 ? 13.256 -7.783 31.940 1.00 75.38 468 LEU A N 1
ATOM 3852 C CA . LEU A 1 468 ? 13.767 -6.433 32.165 1.00 75.38 468 LEU A CA 1
ATOM 3853 C C . LEU A 1 468 ? 13.802 -5.710 30.813 1.00 75.38 468 LEU A C 1
ATOM 3855 O O . LEU A 1 468 ? 14.634 -5.997 29.945 1.00 75.38 468 LEU A O 1
ATOM 3859 N N . MET A 1 469 ? 12.848 -4.802 30.629 1.00 65.44 469 MET A N 1
ATOM 3860 C CA . MET A 1 469 ? 12.642 -4.029 29.406 1.00 65.44 469 MET A CA 1
ATOM 3861 C C . MET A 1 469 ? 13.061 -2.572 29.638 1.00 65.44 469 MET A C 1
ATOM 3863 O O . MET A 1 469 ? 12.737 -2.029 30.694 1.00 65.44 469 MET A O 1
ATOM 3867 N N . PRO A 1 470 ? 13.751 -1.915 28.687 1.00 63.81 470 PRO A N 1
ATOM 3868 C CA . PRO A 1 470 ? 14.168 -0.525 28.846 1.00 63.81 470 PRO A CA 1
ATOM 3869 C C . PRO A 1 470 ? 12.982 0.447 28.902 1.00 63.81 470 PRO A C 1
ATOM 3871 O O . PRO A 1 470 ? 11.947 0.233 28.262 1.00 63.81 470 PRO A O 1
ATOM 3874 N N . VAL A 1 471 ? 13.181 1.573 29.586 1.00 51.59 471 VAL A N 1
ATOM 3875 C CA . VAL A 1 471 ? 12.259 2.717 29.689 1.00 51.59 471 VAL A CA 1
ATOM 3876 C C . VAL A 1 471 ? 12.370 3.579 28.422 1.00 51.59 471 VAL A C 1
ATOM 3878 O O . VAL A 1 471 ? 12.651 4.772 28.433 1.00 51.59 471 VAL A O 1
ATOM 3881 N N . GLY A 1 472 ? 12.168 2.956 27.256 1.00 52.28 472 GLY A N 1
ATOM 3882 C CA . GLY A 1 472 ? 12.203 3.658 25.977 1.00 52.28 472 GLY A CA 1
ATOM 3883 C C . GLY A 1 472 ? 12.246 2.770 24.734 1.00 52.28 472 GLY A C 1
ATOM 3884 O O . GLY A 1 472 ? 12.119 1.551 24.777 1.00 52.28 472 GLY A O 1
ATOM 3885 N N . GLN A 1 473 ? 12.448 3.421 23.587 1.00 42.25 473 GLN A N 1
ATOM 3886 C CA . GLN A 1 473 ? 12.859 2.779 22.334 1.00 42.25 473 GLN A CA 1
ATOM 3887 C C . GLN A 1 473 ? 14.212 3.359 21.915 1.00 42.25 473 GLN A C 1
ATOM 3889 O O . GLN A 1 473 ? 14.303 4.246 21.064 1.00 42.25 473 GLN A O 1
ATOM 3894 N N . GLY A 1 474 ? 15.245 2.829 22.546 1.00 51.50 474 GLY A N 1
ATOM 3895 C CA . GLY A 1 474 ? 16.664 3.062 22.314 1.00 51.50 474 GLY A CA 1
ATOM 3896 C C . GLY A 1 474 ? 17.423 1.914 22.981 1.00 51.50 474 GLY A C 1
ATOM 3897 O O . GLY A 1 474 ? 16.773 1.006 23.503 1.00 51.50 474 GLY A O 1
ATOM 3898 N N . PRO A 1 475 ? 18.763 1.895 22.961 1.00 56.00 475 PRO A N 1
ATOM 3899 C CA . PRO A 1 475 ? 19.527 1.044 23.866 1.00 56.00 475 PRO A CA 1
ATOM 3900 C C . PRO A 1 475 ? 19.050 1.181 25.318 1.00 56.00 475 PRO A C 1
ATOM 3902 O O . PRO A 1 475 ? 18.495 2.207 25.698 1.00 56.00 475 PRO A O 1
ATOM 3905 N N . LEU A 1 476 ? 19.278 0.143 26.117 1.00 69.31 476 LEU A N 1
ATOM 3906 C CA . LEU A 1 476 ? 19.230 0.269 27.565 1.00 69.31 476 LEU A CA 1
ATOM 3907 C C . LEU A 1 476 ? 20.559 0.934 27.936 1.00 69.31 476 LEU A C 1
ATOM 3909 O O . LEU A 1 476 ? 21.593 0.272 27.887 1.00 69.31 476 LEU A O 1
ATOM 3913 N N . SER A 1 477 ? 20.537 2.241 28.191 1.00 65.56 477 SER A N 1
ATOM 3914 C CA . SER A 1 477 ? 21.634 2.981 28.844 1.00 65.56 477 SER A CA 1
ATOM 3915 C C . SER A 1 477 ? 22.934 3.167 28.063 1.00 65.56 477 SER A C 1
ATOM 3917 O O . SER A 1 477 ? 23.719 4.055 28.374 1.00 65.56 477 SER A O 1
ATOM 3919 N N . TRP A 1 478 ? 23.177 2.376 27.016 1.00 64.25 478 TRP A N 1
ATOM 3920 C CA . TRP A 1 478 ? 24.372 2.467 26.177 1.00 64.25 478 TRP A CA 1
ATOM 3921 C C . TRP A 1 478 ? 24.591 3.909 25.664 1.00 64.25 478 TRP A C 1
ATOM 3923 O O . TRP A 1 478 ? 23.653 4.468 25.082 1.00 64.25 478 TRP A O 1
ATOM 3933 N N . PRO A 1 479 ? 25.801 4.496 25.786 1.00 58.72 479 PRO A N 1
ATOM 3934 C CA . PRO A 1 479 ? 27.090 3.850 26.072 1.00 58.72 479 PRO A CA 1
ATOM 3935 C C . PRO A 1 479 ? 27.469 3.693 27.563 1.00 58.72 479 PRO A C 1
ATOM 3937 O O . PRO A 1 479 ? 28.652 3.614 27.883 1.00 58.72 479 PRO A O 1
ATOM 3940 N N . PHE A 1 480 ? 26.497 3.602 28.475 1.00 68.44 480 PHE A N 1
ATOM 3941 C CA . PHE A 1 480 ? 26.708 3.536 29.928 1.00 68.44 480 PHE A CA 1
ATOM 3942 C C . PHE A 1 480 ? 26.126 2.252 30.567 1.00 68.44 480 PHE A C 1
ATOM 3944 O O . PHE A 1 480 ? 25.331 1.543 29.932 1.00 68.44 480 PHE A O 1
ATOM 3951 N N . PRO A 1 481 ? 26.531 1.907 31.809 1.00 62.50 481 PRO A N 1
ATOM 3952 C CA . PRO A 1 481 ? 25.849 0.906 32.634 1.00 62.50 481 PRO A CA 1
ATOM 3953 C C . PRO A 1 481 ? 24.409 1.332 32.969 1.00 62.50 481 PRO A C 1
ATOM 3955 O O . PRO A 1 481 ? 24.182 2.532 33.088 1.00 62.50 481 PRO A O 1
ATOM 3958 N N . PRO A 1 482 ? 23.453 0.405 33.183 1.00 68.06 482 PRO A N 1
ATOM 3959 C CA . PRO A 1 482 ? 22.065 0.825 33.362 1.00 68.06 482 PRO A CA 1
ATOM 3960 C C . PRO A 1 482 ? 21.698 1.450 34.706 1.00 68.06 482 PRO A C 1
ATOM 3962 O O . PRO A 1 482 ? 21.892 0.841 35.759 1.00 68.06 482 PRO A O 1
ATOM 3965 N N . GLU A 1 483 ? 21.094 2.639 34.652 1.00 67.88 483 GLU A N 1
ATOM 3966 C CA . GLU A 1 483 ? 20.555 3.340 35.817 1.00 67.88 483 GLU A CA 1
ATOM 3967 C C . GLU A 1 483 ? 19.118 2.900 36.146 1.00 67.88 483 GLU A C 1
ATOM 3969 O O . GLU A 1 483 ? 18.378 2.394 35.301 1.00 67.88 483 GLU A O 1
ATOM 3974 N N . GLU A 1 484 ? 18.705 3.071 37.406 1.00 64.81 484 GLU A N 1
ATOM 3975 C CA . GLU A 1 484 ? 17.423 2.558 37.919 1.00 64.81 484 GLU A CA 1
ATOM 3976 C C . GLU A 1 484 ? 16.193 3.112 37.184 1.00 64.81 484 GLU A C 1
ATOM 3978 O O . GLU A 1 484 ? 15.169 2.446 37.110 1.00 64.81 484 GLU A O 1
ATOM 3983 N N . ASN A 1 485 ? 16.270 4.316 36.628 1.00 63.19 485 ASN A N 1
ATOM 3984 C CA . ASN A 1 485 ? 15.196 4.955 35.866 1.00 63.19 485 ASN A CA 1
ATOM 3985 C C . ASN A 1 485 ? 15.104 4.481 34.400 1.00 63.19 485 ASN A C 1
ATOM 3987 O O . ASN A 1 485 ? 14.145 4.838 33.717 1.00 63.19 485 ASN A O 1
ATOM 3991 N N . GLU A 1 486 ? 16.057 3.687 33.902 1.00 58.72 486 GLU A N 1
ATOM 3992 C CA . GLU A 1 486 ? 16.156 3.321 32.482 1.00 58.72 486 GLU A CA 1
ATOM 3993 C C . GLU A 1 486 ? 15.531 1.965 32.124 1.00 58.72 486 GLU A C 1
ATOM 3995 O O . GLU A 1 486 ? 15.592 1.541 30.966 1.00 58.72 486 GLU A O 1
ATOM 4000 N N . TYR A 1 487 ? 14.887 1.281 33.071 1.00 64.38 487 TYR A N 1
ATOM 4001 C CA . TYR A 1 487 ? 14.165 0.031 32.830 1.00 64.38 487 TYR A CA 1
ATOM 4002 C C . TYR A 1 487 ? 12.931 -0.129 33.724 1.00 64.38 487 TYR A C 1
ATOM 4004 O O . TYR A 1 487 ? 12.815 0.470 34.788 1.00 64.38 487 TYR A O 1
ATOM 4012 N N . VAL A 1 488 ? 11.958 -0.898 33.229 1.00 63.91 488 VAL A N 1
ATOM 4013 C CA . VAL A 1 488 ? 10.622 -0.995 33.825 1.00 63.91 488 VAL A CA 1
ATOM 4014 C C . VAL A 1 488 ? 10.692 -1.805 35.113 1.00 63.91 488 VAL A C 1
ATOM 4016 O O . VAL A 1 488 ? 10.911 -3.018 35.067 1.00 63.91 488 VAL A O 1
ATOM 4019 N N . HIS A 1 489 ? 10.477 -1.137 36.249 1.00 59.91 489 HIS A N 1
ATOM 4020 C CA . HIS A 1 489 ? 10.498 -1.789 37.556 1.00 59.91 489 HIS A CA 1
ATOM 4021 C C . HIS A 1 489 ? 9.262 -2.630 37.837 1.00 59.91 489 HIS A C 1
ATOM 4023 O O . HIS A 1 489 ? 8.133 -2.190 37.626 1.00 59.91 489 HIS A O 1
ATOM 4029 N N . MET A 1 490 ? 9.490 -3.824 38.384 1.00 56.97 490 MET A N 1
ATOM 4030 C CA . MET A 1 490 ? 8.455 -4.658 38.990 1.00 56.97 490 MET A CA 1
ATOM 4031 C C . MET A 1 490 ? 8.727 -4.831 40.494 1.00 56.97 490 MET A C 1
ATOM 4033 O O . MET A 1 490 ? 9.888 -5.005 40.864 1.00 56.97 490 MET A O 1
ATOM 4037 N N . PRO A 1 491 ? 7.698 -4.783 41.364 1.00 45.72 491 PRO A N 1
ATOM 4038 C CA . PRO A 1 491 ? 7.891 -4.900 42.809 1.00 45.72 491 PRO A CA 1
ATOM 4039 C C . PRO A 1 491 ? 8.540 -6.227 43.230 1.00 45.72 491 PRO A C 1
ATOM 4041 O O . PRO A 1 491 ? 8.157 -7.292 42.747 1.00 45.72 491 PRO A O 1
ATOM 4044 N N . ASP A 1 492 ? 9.499 -6.126 44.152 1.00 50.91 492 ASP A N 1
ATOM 4045 C CA . ASP A 1 492 ? 10.056 -7.175 45.021 1.00 50.91 492 ASP A CA 1
ATOM 4046 C C . ASP A 1 492 ? 10.614 -8.474 44.398 1.00 50.91 492 ASP A C 1
ATOM 4048 O O . ASP A 1 492 ? 10.986 -9.388 45.135 1.00 50.91 492 ASP A O 1
ATOM 4052 N N . GLU A 1 493 ? 10.795 -8.571 43.075 1.00 57.56 493 GLU A N 1
ATOM 4053 C CA . GLU A 1 493 ? 11.426 -9.745 42.452 1.00 57.56 493 GLU A CA 1
ATOM 4054 C C . GLU A 1 493 ? 12.522 -9.428 41.426 1.00 57.56 493 GLU A C 1
ATOM 4056 O O . GLU A 1 493 ? 12.412 -8.531 40.591 1.00 57.56 493 GLU A O 1
ATOM 4061 N N . LYS A 1 494 ? 13.575 -10.257 41.442 1.00 74.94 494 LYS A N 1
ATOM 4062 C CA . LYS A 1 494 ? 14.623 -10.257 40.416 1.00 74.94 494 LYS A CA 1
ATOM 4063 C C . LYS A 1 494 ? 14.105 -10.809 39.085 1.00 74.94 494 LYS A C 1
ATOM 4065 O O . LYS A 1 494 ? 13.378 -11.803 39.047 1.00 74.94 494 LYS A O 1
ATOM 4070 N N . TYR A 1 495 ? 14.566 -10.217 37.991 1.00 82.38 495 TYR A N 1
ATOM 4071 C CA . TYR A 1 495 ? 14.074 -10.493 36.642 1.00 82.38 495 TYR A CA 1
ATOM 4072 C C . TYR A 1 495 ? 14.448 -11.895 36.139 1.00 82.38 495 TYR A C 1
ATOM 4074 O O . TYR A 1 495 ? 15.416 -12.519 36.580 1.00 82.38 495 TYR A O 1
ATOM 4082 N N . ASP A 1 496 ? 13.664 -12.389 35.182 1.00 82.25 496 ASP A N 1
ATOM 4083 C CA . ASP A 1 496 ? 13.907 -13.658 34.496 1.00 82.25 496 ASP A CA 1
ATOM 4084 C C . ASP A 1 496 ? 14.871 -13.479 33.324 1.00 82.25 496 ASP A C 1
ATOM 4086 O O . ASP A 1 496 ? 15.820 -14.247 33.166 1.00 82.25 496 ASP A O 1
ATOM 4090 N N . ALA A 1 497 ? 14.651 -12.447 32.504 1.00 82.75 497 ALA A N 1
ATOM 4091 C CA . ALA A 1 497 ? 15.501 -12.193 31.352 1.00 82.75 497 ALA A CA 1
ATOM 4092 C C . ALA A 1 497 ? 15.800 -10.713 31.122 1.00 82.75 497 ALA A C 1
ATOM 4094 O O . ALA A 1 497 ? 14.932 -9.869 31.287 1.00 82.75 497 ALA A O 1
ATOM 4095 N N . LEU A 1 498 ? 17.009 -10.395 30.666 1.00 84.06 498 LEU A N 1
ATOM 4096 C CA . LEU A 1 498 ? 17.318 -9.128 29.994 1.00 84.06 498 LEU A CA 1
ATOM 4097 C C . LEU A 1 498 ? 17.848 -9.464 28.618 1.00 84.06 498 LEU A C 1
ATOM 4099 O O . LEU A 1 498 ? 18.611 -10.406 28.442 1.00 84.06 498 LEU A O 1
ATOM 4103 N N . MET A 1 499 ? 17.456 -8.689 27.624 1.00 80.81 499 MET A N 1
ATOM 4104 C CA . MET A 1 499 ? 17.909 -8.924 26.270 1.00 80.81 499 MET A CA 1
ATOM 4105 C C . MET A 1 499 ? 17.926 -7.654 25.441 1.00 80.81 499 MET A C 1
ATOM 4107 O O . MET A 1 499 ? 17.134 -7.454 24.518 1.00 80.81 499 MET A O 1
ATOM 4111 N N . HIS A 1 500 ? 18.838 -6.769 25.821 1.00 74.50 500 HIS A N 1
ATOM 4112 C CA . HIS A 1 500 ? 18.923 -5.446 25.242 1.00 74.50 500 HIS A CA 1
ATOM 4113 C C . HIS A 1 500 ? 20.356 -5.027 24.925 1.00 74.50 500 HIS A C 1
ATOM 4115 O O . HIS A 1 500 ? 21.316 -5.749 25.185 1.00 74.50 500 HIS A O 1
ATOM 4121 N N . HIS A 1 501 ? 20.476 -3.875 24.273 1.00 76.75 501 HIS A N 1
ATOM 4122 C CA . HIS A 1 501 ? 21.750 -3.230 23.980 1.00 76.75 501 HIS A CA 1
ATOM 4123 C C . HIS A 1 501 ? 22.145 -2.392 25.193 1.00 76.75 501 HIS A C 1
ATOM 4125 O O . HIS A 1 501 ? 21.467 -1.403 25.437 1.00 76.75 501 HIS A O 1
ATOM 4131 N N . PHE A 1 502 ? 23.164 -2.792 25.945 1.00 78.88 502 PHE A N 1
ATOM 4132 C CA . PHE A 1 502 ? 23.661 -2.076 27.125 1.00 78.88 502 PHE A CA 1
ATOM 4133 C C . PHE A 1 502 ? 25.145 -2.375 27.313 1.00 78.88 502 PHE A C 1
ATOM 4135 O O . PHE A 1 502 ? 25.631 -3.369 26.770 1.00 78.88 502 PHE A O 1
ATOM 4142 N N . VAL A 1 503 ? 25.857 -1.536 28.067 1.00 79.00 503 VAL A N 1
ATOM 4143 C CA . VAL A 1 503 ? 27.239 -1.833 28.459 1.00 79.00 503 VAL A CA 1
ATOM 4144 C C . VAL A 1 503 ? 27.228 -2.817 29.626 1.00 79.00 503 VAL A C 1
ATOM 4146 O O . VAL A 1 503 ? 26.591 -2.572 30.653 1.00 79.00 503 VAL A O 1
ATOM 4149 N N . TYR A 1 504 ? 27.914 -3.951 29.472 1.00 82.69 504 TYR A N 1
ATOM 4150 C CA . TYR A 1 504 ? 27.960 -4.990 30.501 1.00 82.69 504 TYR A CA 1
ATOM 4151 C C . TYR A 1 504 ? 28.556 -4.469 31.819 1.00 82.69 504 TYR A C 1
ATOM 4153 O O . TYR A 1 504 ? 29.724 -4.096 31.892 1.00 82.69 504 TYR A O 1
ATOM 4161 N N . ASN A 1 505 ? 27.759 -4.523 32.888 1.00 80.88 505 ASN A N 1
ATOM 4162 C CA . ASN A 1 505 ? 28.191 -4.255 34.255 1.00 80.88 505 ASN A CA 1
ATOM 4163 C C . ASN A 1 505 ? 27.788 -5.436 35.150 1.00 80.88 505 ASN A C 1
ATOM 4165 O O . ASN A 1 505 ? 26.604 -5.662 35.410 1.00 80.88 505 ASN A O 1
ATOM 4169 N N . LYS A 1 506 ? 28.785 -6.198 35.618 1.00 78.94 506 LYS A N 1
ATOM 4170 C CA . LYS A 1 506 ? 28.590 -7.404 36.439 1.00 78.94 506 LYS A CA 1
ATOM 4171 C C . LYS A 1 506 ? 27.877 -7.104 37.763 1.00 78.94 506 LYS A C 1
ATOM 4173 O O . LYS A 1 506 ? 27.022 -7.881 38.175 1.00 78.94 506 LYS A O 1
ATOM 4178 N N . THR A 1 507 ? 28.211 -5.993 38.416 1.00 78.56 507 THR A N 1
ATOM 4179 C CA . THR A 1 507 ? 27.666 -5.613 39.729 1.00 78.56 507 THR A CA 1
ATOM 4180 C C . THR A 1 507 ? 26.186 -5.251 39.630 1.00 78.56 507 THR A C 1
ATOM 4182 O O . THR A 1 507 ? 25.379 -5.740 40.418 1.00 78.56 507 THR A O 1
ATOM 4185 N N . TRP A 1 508 ? 25.808 -4.470 38.612 1.00 82.00 508 TRP A N 1
ATOM 4186 C CA . TRP A 1 508 ? 24.404 -4.152 38.332 1.00 82.00 508 TRP A CA 1
ATOM 4187 C C . TRP A 1 508 ? 23.605 -5.398 37.910 1.00 82.00 508 TRP A C 1
ATOM 4189 O O . TRP A 1 508 ? 22.521 -5.653 38.431 1.00 82.00 508 TRP A O 1
ATOM 4199 N N . LEU A 1 509 ? 24.162 -6.245 37.039 1.00 83.44 509 LEU A N 1
ATOM 4200 C CA . LEU A 1 509 ? 23.492 -7.483 36.632 1.00 83.44 509 LEU A CA 1
ATOM 4201 C C . LEU A 1 509 ? 23.249 -8.433 37.812 1.00 83.44 509 LEU A C 1
ATOM 4203 O O . LEU A 1 509 ? 22.157 -8.982 37.931 1.00 83.44 509 LEU A O 1
ATOM 4207 N N . LEU A 1 510 ? 24.213 -8.587 38.724 1.00 81.19 510 LEU A N 1
ATOM 4208 C CA . LEU A 1 510 ? 24.044 -9.424 39.916 1.00 81.19 510 LEU A CA 1
ATOM 4209 C C . LEU A 1 510 ? 23.047 -8.849 40.934 1.00 81.19 510 LEU A C 1
ATOM 4211 O O . LEU A 1 510 ? 22.469 -9.626 41.697 1.00 81.19 510 LEU A O 1
ATOM 4215 N N . SER A 1 511 ? 22.786 -7.536 40.950 1.00 81.12 511 SER A N 1
ATOM 4216 C CA . SER A 1 511 ? 21.717 -6.979 41.791 1.00 81.12 511 SER A CA 1
ATOM 4217 C C . SER A 1 511 ? 20.329 -7.258 41.198 1.00 81.12 511 SER A C 1
ATOM 4219 O O . SER A 1 511 ? 19.425 -7.633 41.944 1.00 81.12 511 SER A O 1
ATOM 4221 N N . LYS A 1 512 ? 20.165 -7.193 39.867 1.00 81.56 512 LYS A N 1
ATOM 4222 C CA . LYS A 1 512 ? 18.859 -7.352 39.191 1.00 81.56 512 LYS A CA 1
ATOM 4223 C C . LYS A 1 512 ? 18.507 -8.775 38.751 1.00 81.56 512 LYS A C 1
ATOM 4225 O O . LYS A 1 512 ? 17.322 -9.074 38.612 1.00 81.56 512 LYS A O 1
ATOM 4230 N N . PHE A 1 513 ? 19.486 -9.667 38.601 1.00 85.75 513 PHE A N 1
ATOM 4231 C CA . PHE A 1 513 ? 19.283 -11.060 38.184 1.00 85.75 513 PHE A CA 1
ATOM 4232 C C . PHE A 1 513 ? 19.672 -12.075 39.271 1.00 85.75 513 PHE A C 1
ATOM 4234 O O . PHE A 1 513 ? 20.559 -11.803 40.091 1.00 85.75 513 PHE A O 1
ATOM 4241 N N . PRO A 1 514 ? 19.005 -13.243 39.340 1.00 82.12 514 PRO A N 1
ATOM 4242 C CA . PRO A 1 514 ? 19.428 -14.341 40.208 1.00 82.12 514 PRO A CA 1
ATOM 4243 C C . PRO A 1 514 ? 20.838 -14.848 39.850 1.00 82.12 514 PRO A C 1
ATOM 4245 O O . PRO A 1 514 ? 21.216 -14.790 38.677 1.00 82.12 514 PRO A O 1
ATOM 4248 N N . PRO A 1 515 ? 21.626 -15.360 40.810 1.00 78.25 515 PRO A N 1
ATOM 4249 C CA . PRO A 1 515 ? 23.016 -15.762 40.573 1.00 78.25 515 PRO A CA 1
ATOM 4250 C C . PRO A 1 515 ? 23.163 -16.912 39.563 1.00 78.25 515 PRO A C 1
ATOM 4252 O O . PRO A 1 515 ? 24.180 -16.999 38.880 1.00 78.25 515 PRO A O 1
ATOM 4255 N N . GLU A 1 516 ? 22.141 -17.754 39.386 1.00 81.38 516 GLU A N 1
ATOM 4256 C CA . GLU A 1 516 ? 22.135 -18.819 38.378 1.00 81.38 516 GLU A CA 1
ATOM 4257 C C . GLU A 1 516 ? 21.999 -18.353 36.920 1.00 81.38 516 GLU A C 1
ATOM 4259 O O . GLU A 1 516 ? 22.157 -19.165 35.998 1.00 81.38 516 GLU A O 1
ATOM 4264 N N . THR A 1 517 ? 21.673 -17.075 36.713 1.00 88.31 517 THR A N 1
ATOM 4265 C CA . THR A 1 517 ? 21.323 -16.496 35.412 1.00 88.31 517 THR A CA 1
ATOM 4266 C C . THR A 1 517 ? 22.465 -16.633 34.416 1.00 88.31 517 THR A C 1
ATOM 4268 O O . THR A 1 517 ? 23.599 -16.231 34.677 1.00 88.31 517 THR A O 1
ATOM 4271 N N . LYS A 1 518 ? 22.174 -17.198 33.240 1.00 89.06 518 LYS A N 1
ATOM 4272 C CA . LYS A 1 518 ? 23.199 -17.425 32.215 1.00 89.06 518 LYS A CA 1
ATOM 4273 C C . LYS A 1 518 ? 23.375 -16.186 31.340 1.00 89.06 518 LYS A C 1
ATOM 4275 O O . LYS A 1 518 ? 22.454 -15.789 30.629 1.00 89.06 518 LYS A O 1
ATOM 4280 N N . TYR A 1 519 ? 24.566 -15.595 31.388 1.00 86.50 519 TYR A N 1
ATOM 4281 C CA . TYR A 1 519 ? 24.965 -14.485 30.524 1.00 86.50 519 TYR A CA 1
ATOM 4282 C C . TYR A 1 519 ? 25.380 -15.013 29.150 1.00 86.50 519 TYR A C 1
ATOM 4284 O O . TYR A 1 519 ? 26.177 -15.943 29.037 1.00 86.50 519 TYR A O 1
ATOM 4292 N N . ILE A 1 520 ? 24.809 -14.428 28.104 1.00 85.44 520 ILE A N 1
ATOM 4293 C CA . ILE A 1 520 ? 24.968 -14.819 26.707 1.00 85.44 520 ILE A CA 1
ATOM 4294 C C . ILE A 1 520 ? 25.262 -13.542 25.918 1.00 85.44 520 ILE A C 1
ATOM 4296 O O . ILE A 1 520 ? 24.617 -12.516 26.108 1.00 85.44 520 ILE A O 1
ATOM 4300 N N . SER A 1 521 ? 26.230 -13.595 25.015 1.00 84.81 521 SER A N 1
ATOM 4301 C CA . SER A 1 521 ? 26.548 -12.507 24.090 1.00 84.81 521 SER A CA 1
ATOM 4302 C C . SER A 1 521 ? 26.955 -13.109 22.748 1.00 84.81 521 SER A C 1
ATOM 4304 O O . SER A 1 521 ? 27.136 -14.323 22.628 1.00 84.81 521 SER A O 1
ATOM 4306 N N . ILE A 1 522 ? 27.090 -12.273 21.726 1.00 79.12 522 ILE A N 1
ATOM 4307 C CA . ILE A 1 522 ? 27.665 -12.660 20.439 1.00 79.12 522 ILE A CA 1
ATOM 4308 C C . ILE A 1 522 ? 28.692 -11.612 20.022 1.00 79.12 522 ILE A C 1
ATOM 4310 O O . ILE A 1 522 ? 28.422 -10.412 20.024 1.00 79.12 522 ILE A O 1
ATOM 4314 N N . ILE A 1 523 ? 29.881 -12.081 19.664 1.00 78.44 523 ILE A N 1
ATOM 4315 C CA . ILE A 1 523 ? 30.967 -11.274 19.105 1.00 78.44 523 ILE A CA 1
ATOM 4316 C C . ILE A 1 523 ? 31.148 -11.619 17.626 1.00 78.44 523 ILE A C 1
ATOM 4318 O O . ILE A 1 523 ? 30.703 -12.668 17.160 1.00 78.44 523 ILE A O 1
ATOM 4322 N N . ARG A 1 524 ? 31.786 -10.726 16.870 1.00 74.00 524 ARG A N 1
ATOM 4323 C CA . ARG A 1 524 ? 32.030 -10.886 15.432 1.00 74.00 524 ARG A CA 1
ATOM 4324 C C . ARG A 1 524 ? 33.510 -10.688 15.137 1.00 74.00 524 ARG A C 1
ATOM 4326 O O . ARG A 1 524 ? 34.194 -9.974 15.859 1.00 74.00 524 ARG A O 1
ATOM 4333 N N . GLU A 1 525 ? 33.989 -11.286 14.052 1.00 79.69 525 GLU A N 1
ATOM 4334 C CA . GLU A 1 525 ? 35.322 -11.010 13.509 1.00 79.69 525 GLU A CA 1
ATOM 4335 C C . GLU A 1 525 ? 35.508 -9.475 13.327 1.00 79.69 525 GLU A C 1
ATOM 4337 O O . GLU A 1 525 ? 34.665 -8.853 12.662 1.00 79.69 525 GLU A O 1
ATOM 4342 N N . PRO A 1 526 ? 36.529 -8.838 13.945 1.00 74.31 526 PRO A N 1
ATOM 4343 C CA . PRO A 1 526 ? 36.617 -7.377 14.059 1.00 74.31 526 PRO A CA 1
ATOM 4344 C C . PRO A 1 526 ? 36.595 -6.598 12.738 1.00 74.31 526 PRO A C 1
ATOM 4346 O O . PRO A 1 526 ? 35.971 -5.540 12.666 1.00 74.31 526 PRO A O 1
ATOM 4349 N N . PHE A 1 527 ? 37.209 -7.099 11.667 1.00 72.00 527 PHE A N 1
ATOM 4350 C CA . PHE A 1 527 ? 37.228 -6.418 10.373 1.00 72.00 527 PHE A CA 1
ATOM 4351 C C . PHE A 1 527 ? 35.873 -6.511 9.656 1.00 72.00 527 PHE A C 1
ATOM 4353 O O . PHE A 1 527 ? 35.384 -5.535 9.077 1.00 72.00 527 PHE A O 1
ATOM 4360 N N . SER A 1 528 ? 35.206 -7.661 9.746 1.00 75.56 528 SER A N 1
ATOM 4361 C CA . SER A 1 528 ? 33.817 -7.848 9.317 1.00 75.56 528 SER A CA 1
ATOM 4362 C C . SER A 1 528 ? 32.842 -7.001 10.135 1.00 75.56 528 SER A C 1
ATOM 4364 O O . SER A 1 528 ? 31.838 -6.530 9.594 1.00 75.56 528 SER A O 1
ATOM 4366 N N . HIS A 1 529 ? 33.147 -6.753 11.411 1.00 80.25 529 HIS A N 1
ATOM 4367 C CA . HIS A 1 529 ? 32.428 -5.781 12.224 1.00 80.25 529 HIS A CA 1
ATOM 4368 C C . HIS A 1 529 ? 32.680 -4.340 11.742 1.00 80.25 529 HIS A C 1
ATOM 4370 O O . HIS A 1 529 ? 31.710 -3.641 11.447 1.00 80.25 529 HIS A O 1
ATOM 4376 N N . LEU A 1 530 ? 33.933 -3.914 11.539 1.00 78.19 530 LEU A N 1
ATOM 4377 C CA . LEU A 1 530 ? 34.283 -2.573 11.042 1.00 78.19 530 LEU A CA 1
ATOM 4378 C C . LEU A 1 530 ? 33.592 -2.247 9.705 1.00 78.19 530 LEU A C 1
ATOM 4380 O O . LEU A 1 530 ? 32.992 -1.181 9.560 1.00 78.19 530 LEU A O 1
ATOM 4384 N N . LYS A 1 531 ? 33.573 -3.190 8.750 1.00 76.62 531 LYS A N 1
ATOM 4385 C CA . LYS A 1 531 ? 32.802 -3.067 7.492 1.00 76.62 531 LYS A CA 1
ATOM 4386 C C . LYS A 1 531 ? 31.309 -2.820 7.746 1.00 76.62 531 LYS A C 1
ATOM 4388 O O . LYS A 1 531 ? 30.663 -2.072 7.011 1.00 76.62 531 LYS A O 1
ATOM 4393 N N . SER A 1 532 ? 30.751 -3.439 8.786 1.00 75.25 532 SER A N 1
ATOM 4394 C CA . SER A 1 532 ? 29.350 -3.289 9.184 1.00 75.25 532 SER A CA 1
ATOM 4395 C C . SER A 1 532 ? 29.070 -1.953 9.886 1.00 75.25 532 SER A C 1
ATOM 4397 O O . SER A 1 532 ? 28.010 -1.373 9.648 1.00 75.25 532 SER A O 1
ATOM 4399 N N . GLN A 1 533 ? 30.008 -1.439 10.691 1.00 71.88 533 GLN A N 1
ATOM 4400 C CA . GLN A 1 533 ? 29.935 -0.107 11.312 1.00 71.88 533 GLN A CA 1
ATOM 4401 C C . GLN A 1 533 ? 29.998 0.991 10.244 1.00 71.88 533 GLN A C 1
ATOM 4403 O O . GLN A 1 533 ? 29.081 1.809 10.145 1.00 71.88 533 GLN A O 1
ATOM 4408 N N . MET A 1 534 ? 31.012 0.933 9.371 1.00 73.94 534 MET A N 1
ATOM 4409 C CA . MET A 1 534 ? 31.207 1.834 8.227 1.00 73.94 534 MET A CA 1
ATOM 4410 C C . MET A 1 534 ? 29.943 1.954 7.366 1.00 73.94 534 MET A C 1
ATOM 4412 O O . MET A 1 534 ? 29.500 3.062 7.054 1.00 73.94 534 MET A O 1
ATOM 4416 N N . ASN A 1 535 ? 29.313 0.820 7.036 1.00 73.88 535 ASN A N 1
ATOM 4417 C CA . ASN A 1 535 ? 28.090 0.791 6.235 1.00 73.88 535 ASN A CA 1
ATOM 4418 C C . ASN A 1 535 ? 26.825 1.228 6.988 1.00 73.88 535 ASN A C 1
ATOM 4420 O O . ASN A 1 535 ? 25.939 1.806 6.354 1.00 73.88 535 ASN A O 1
ATOM 4424 N N . TYR A 1 536 ? 26.700 0.962 8.293 1.00 69.62 536 TYR A N 1
ATOM 4425 C CA . TYR A 1 536 ? 25.507 1.330 9.064 1.00 69.62 536 TYR A CA 1
ATOM 4426 C C . TYR A 1 536 ? 25.520 2.811 9.456 1.00 69.62 536 TYR A C 1
ATOM 4428 O O . TYR A 1 536 ? 24.632 3.558 9.052 1.00 69.62 536 TYR A O 1
ATOM 4436 N N . PHE A 1 537 ? 26.552 3.244 10.185 1.00 69.00 537 PHE A N 1
ATOM 4437 C CA . PHE A 1 537 ? 26.689 4.617 10.683 1.00 69.00 537 PHE A CA 1
ATOM 4438 C C . PHE A 1 537 ? 27.146 5.612 9.604 1.00 69.00 537 PHE A C 1
ATOM 4440 O O . PHE A 1 537 ? 27.247 6.804 9.867 1.00 69.00 537 PHE A O 1
ATOM 4447 N N . LYS A 1 538 ? 27.404 5.136 8.375 1.00 74.00 538 LYS A N 1
ATOM 4448 C CA . LYS A 1 538 ? 27.926 5.935 7.252 1.00 74.00 538 LYS A CA 1
ATOM 4449 C C . LYS A 1 538 ? 29.222 6.659 7.622 1.00 74.00 538 LYS A C 1
ATOM 4451 O O . LYS A 1 538 ? 29.423 7.802 7.217 1.00 74.00 538 LYS A O 1
ATOM 4456 N N . LEU A 1 539 ? 30.111 5.979 8.353 1.00 72.88 539 LEU A N 1
ATOM 4457 C CA . LEU A 1 539 ? 31.347 6.566 8.886 1.00 72.88 539 LEU A CA 1
ATOM 4458 C C . LEU A 1 539 ? 32.232 7.172 7.788 1.00 72.88 539 LEU A C 1
ATOM 4460 O O . LEU A 1 539 ? 32.864 8.188 8.022 1.00 72.88 539 LEU A O 1
ATOM 4464 N N . SER A 1 540 ? 32.178 6.669 6.550 1.00 74.25 540 SER A N 1
ATOM 4465 C CA . SER A 1 540 ? 32.850 7.305 5.405 1.00 74.25 540 SER A CA 1
ATOM 4466 C C . SER A 1 540 ? 32.463 8.776 5.175 1.00 74.25 540 SER A C 1
ATOM 4468 O O . SER A 1 540 ? 33.239 9.515 4.583 1.00 74.25 540 SER A O 1
ATOM 4470 N N . LYS A 1 541 ? 31.268 9.199 5.613 1.00 74.81 541 LYS A N 1
ATOM 4471 C CA . LYS A 1 541 ? 30.831 10.602 5.622 1.00 74.81 541 LYS A CA 1
ATOM 4472 C C . LYS A 1 541 ? 31.229 11.335 6.901 1.00 74.81 541 LYS A C 1
ATOM 4474 O O . LYS A 1 541 ? 31.603 12.491 6.809 1.00 74.81 541 LYS A O 1
ATOM 4479 N N . VAL A 1 542 ? 31.146 10.674 8.059 1.00 74.69 542 VAL A N 1
ATOM 4480 C CA . VAL A 1 542 ? 31.498 11.253 9.373 1.00 74.69 542 VAL A CA 1
ATOM 4481 C C . VAL A 1 542 ? 32.992 11.589 9.443 1.00 74.69 542 VAL A C 1
ATOM 4483 O O . VAL A 1 542 ? 33.368 12.663 9.886 1.00 74.69 542 VAL A O 1
ATOM 4486 N N . LEU A 1 543 ? 33.833 10.700 8.912 1.00 76.50 543 LEU A N 1
ATOM 4487 C CA . LEU A 1 543 ? 35.285 10.864 8.813 1.00 76.50 543 LEU A CA 1
ATOM 4488 C C . LEU A 1 543 ? 35.712 11.714 7.591 1.00 76.50 543 LEU A C 1
ATOM 4490 O O . LEU A 1 543 ? 36.896 11.996 7.420 1.00 76.50 543 LEU A O 1
ATOM 4494 N N . GLU A 1 544 ? 34.753 12.113 6.744 1.00 79.88 544 GLU A N 1
ATOM 4495 C CA . GLU A 1 544 ? 34.931 12.838 5.472 1.00 79.88 544 GLU A CA 1
ATOM 4496 C C . GLU A 1 544 ? 35.935 12.188 4.496 1.00 79.88 544 GLU A C 1
ATOM 4498 O O . GLU A 1 544 ? 36.758 12.864 3.879 1.00 79.88 544 GLU A O 1
ATOM 4503 N N . ILE A 1 545 ? 35.883 10.862 4.336 1.00 77.69 545 ILE A N 1
ATOM 4504 C CA . ILE A 1 545 ? 36.824 10.119 3.483 1.00 77.69 545 ILE A CA 1
ATOM 4505 C C . ILE A 1 545 ? 36.619 10.513 2.011 1.00 77.69 545 ILE A C 1
ATOM 4507 O O . ILE A 1 545 ? 35.645 10.098 1.377 1.00 77.69 545 ILE A O 1
ATOM 4511 N N . GLN A 1 546 ? 37.540 11.313 1.468 1.00 60.84 546 GLN A N 1
ATOM 4512 C CA . GLN A 1 546 ? 37.471 11.813 0.094 1.00 60.84 546 GLN A CA 1
ATOM 4513 C C . GLN A 1 546 ? 38.011 10.806 -0.938 1.00 60.84 546 GLN A C 1
ATOM 4515 O O . GLN A 1 546 ? 38.862 9.968 -0.644 1.00 60.84 546 GLN A O 1
ATOM 4520 N N . GLY A 1 547 ? 37.521 10.923 -2.178 1.00 57.12 547 GLY A N 1
ATOM 4521 C CA . GLY A 1 547 ? 37.943 10.118 -3.330 1.00 57.12 547 GLY A CA 1
ATOM 4522 C C . GLY A 1 547 ? 36.921 9.066 -3.784 1.00 57.12 547 GLY A C 1
ATOM 4523 O O . GLY A 1 547 ? 36.108 8.560 -3.013 1.00 57.12 547 GLY A O 1
ATOM 4524 N N . HIS A 1 548 ? 36.966 8.703 -5.069 1.00 51.19 548 HIS A N 1
ATOM 4525 C CA . HIS A 1 548 ? 36.049 7.735 -5.694 1.00 51.19 548 HIS A CA 1
ATOM 4526 C C . HIS A 1 548 ? 36.464 6.263 -5.464 1.00 51.19 548 HIS A C 1
ATOM 4528 O O . HIS A 1 548 ? 36.452 5.449 -6.386 1.00 51.19 548 HIS A O 1
ATOM 4534 N N . GLY A 1 549 ? 36.851 5.920 -4.230 1.00 58.75 549 GLY A N 1
ATOM 4535 C CA . GLY A 1 549 ? 37.340 4.593 -3.836 1.00 58.75 549 GLY A CA 1
ATOM 4536 C C . GLY A 1 549 ? 36.428 3.847 -2.854 1.00 58.75 549 GLY A C 1
ATOM 4537 O O . GLY A 1 549 ? 35.369 4.330 -2.460 1.00 58.75 549 GLY A O 1
ATOM 4538 N N . ASN A 1 550 ? 36.853 2.653 -2.423 1.00 73.25 550 ASN A N 1
ATOM 4539 C CA . ASN A 1 550 ? 36.227 1.945 -1.301 1.00 73.25 550 ASN A CA 1
ATOM 4540 C C . ASN A 1 550 ? 36.660 2.616 0.021 1.00 73.25 550 ASN A C 1
ATOM 4542 O O . ASN A 1 550 ? 37.847 2.526 0.348 1.00 73.25 550 ASN A O 1
ATOM 4546 N N . PRO A 1 551 ? 35.751 3.223 0.813 1.00 74.75 551 PRO A N 1
ATOM 4547 C CA . PRO A 1 551 ? 36.143 3.977 2.004 1.00 74.75 551 PRO A CA 1
ATOM 4548 C C . PRO A 1 551 ? 36.850 3.137 3.069 1.00 74.75 551 PRO A C 1
ATOM 4550 O O . PRO A 1 551 ? 37.699 3.655 3.783 1.00 74.75 551 PRO A O 1
ATOM 4553 N N . VAL A 1 552 ? 36.562 1.831 3.147 1.00 79.50 552 VAL A N 1
ATOM 4554 C CA . VAL A 1 552 ? 37.246 0.921 4.081 1.00 79.50 552 VAL A CA 1
ATOM 4555 C C . VAL A 1 552 ? 38.711 0.726 3.678 1.00 79.50 552 VAL A C 1
ATOM 4557 O O . VAL A 1 552 ? 39.567 0.619 4.548 1.00 79.50 552 VAL A O 1
ATOM 4560 N N . LYS A 1 553 ? 39.026 0.728 2.372 1.00 79.56 553 LYS A N 1
ATOM 4561 C CA . LYS A 1 553 ? 40.418 0.651 1.898 1.00 79.56 553 LYS A CA 1
ATOM 4562 C C . LYS A 1 553 ? 41.182 1.934 2.235 1.00 79.56 553 LYS A C 1
ATOM 4564 O O . LYS A 1 553 ? 42.301 1.835 2.714 1.00 79.56 553 LYS A O 1
ATOM 4569 N N . VAL A 1 554 ? 40.566 3.102 2.033 1.00 79.06 554 VAL A N 1
ATOM 4570 C CA . VAL A 1 554 ? 41.193 4.402 2.337 1.00 79.06 554 VAL A CA 1
ATOM 4571 C C . VAL A 1 554 ? 41.398 4.579 3.846 1.00 79.06 554 VAL A C 1
ATOM 4573 O O . VAL A 1 554 ? 42.486 4.955 4.271 1.00 79.06 554 VAL A O 1
ATOM 4576 N N . PHE A 1 555 ? 40.410 4.201 4.667 1.00 82.56 555 PHE A N 1
ATOM 4577 C CA . PHE A 1 555 ? 40.544 4.178 6.127 1.00 82.56 555 PHE A CA 1
ATOM 4578 C C . PHE A 1 555 ? 41.724 3.310 6.592 1.00 82.56 555 PHE A C 1
ATOM 4580 O O . PHE A 1 555 ? 42.519 3.748 7.415 1.00 82.56 555 PHE A O 1
ATOM 4587 N N . LEU A 1 556 ? 41.884 2.106 6.030 1.00 80.12 556 LEU A N 1
ATOM 4588 C CA . LEU A 1 556 ? 42.981 1.198 6.387 1.00 80.12 556 LEU A CA 1
ATOM 4589 C C . LEU A 1 556 ? 44.380 1.686 5.977 1.00 80.12 556 LEU A C 1
ATOM 4591 O O . LEU A 1 556 ? 45.353 1.200 6.544 1.00 80.12 556 LEU A O 1
ATOM 4595 N N . GLN A 1 557 ? 44.513 2.603 5.010 1.00 79.69 557 GLN A N 1
ATOM 4596 C CA . GLN A 1 557 ? 45.831 3.095 4.579 1.00 79.69 557 GLN A CA 1
ATOM 4597 C C . GLN A 1 557 ? 46.502 3.975 5.642 1.00 79.69 557 GLN A C 1
ATOM 4599 O O . GLN A 1 557 ? 47.721 3.950 5.772 1.00 79.69 557 GLN A O 1
ATOM 4604 N N . ASN A 1 558 ? 45.711 4.725 6.412 1.00 77.38 558 ASN A N 1
ATOM 4605 C CA . ASN A 1 558 ? 46.145 5.406 7.629 1.00 77.38 558 ASN A CA 1
ATOM 4606 C C . ASN A 1 558 ? 44.897 5.675 8.496 1.00 77.38 558 ASN A C 1
ATOM 4608 O O . ASN A 1 558 ? 44.208 6.670 8.258 1.00 77.38 558 ASN A O 1
ATOM 4612 N N . PRO A 1 559 ? 44.579 4.806 9.476 1.00 75.12 559 PRO A N 1
ATOM 4613 C CA . PRO A 1 559 ? 43.435 5.009 10.365 1.00 75.12 559 PRO A CA 1
ATOM 4614 C C . PRO A 1 559 ? 43.609 6.224 11.285 1.00 75.12 559 PRO A C 1
ATOM 4616 O O . PRO A 1 559 ? 42.646 6.937 11.559 1.00 75.12 559 PRO A O 1
ATOM 4619 N N . TRP A 1 560 ? 44.843 6.490 11.726 1.00 75.69 560 TRP A N 1
ATOM 4620 C CA . TRP A 1 560 ? 45.164 7.514 12.723 1.00 75.69 560 TRP A CA 1
ATOM 4621 C C . TRP A 1 560 ? 44.825 8.937 12.268 1.00 75.69 560 TRP A C 1
ATOM 4623 O O . TRP A 1 560 ? 44.389 9.736 13.091 1.00 75.69 560 TRP A O 1
ATOM 4633 N N . GLN A 1 561 ? 44.911 9.243 10.965 1.00 78.06 561 GLN A N 1
ATOM 4634 C CA . GLN A 1 561 ? 44.489 10.551 10.426 1.00 78.06 561 GLN A CA 1
ATOM 4635 C C . GLN A 1 561 ? 43.002 10.869 10.697 1.00 78.06 561 GLN A C 1
ATOM 4637 O O . GLN A 1 561 ? 42.593 12.027 10.649 1.00 78.06 561 GLN A O 1
ATOM 4642 N N . TYR A 1 562 ? 42.186 9.839 10.950 1.00 77.12 562 TYR A N 1
ATOM 4643 C CA . TYR A 1 562 ? 40.753 9.959 11.199 1.00 77.12 562 TYR A CA 1
ATOM 4644 C C . TYR A 1 562 ? 40.390 9.928 12.692 1.00 77.12 562 TYR A C 1
ATOM 4646 O O . TYR A 1 562 ? 39.218 10.130 12.999 1.00 77.12 562 TYR A O 1
ATOM 4654 N N . ARG A 1 563 ? 41.357 9.734 13.607 1.00 70.75 563 ARG A N 1
ATOM 4655 C CA . ARG A 1 563 ? 41.138 9.583 15.062 1.00 70.75 563 ARG A CA 1
ATOM 4656 C C . ARG A 1 563 ? 40.244 10.686 15.640 1.00 70.75 563 ARG A C 1
ATOM 4658 O O . ARG A 1 563 ? 39.152 10.416 16.127 1.00 70.75 563 ARG A O 1
ATOM 4665 N N . ASN A 1 564 ? 40.639 11.945 15.453 1.00 67.81 564 ASN A N 1
ATOM 4666 C CA . ASN A 1 564 ? 39.924 13.128 15.953 1.00 67.81 564 ASN A CA 1
ATOM 4667 C C . ASN A 1 564 ? 38.546 13.355 15.275 1.00 67.81 564 ASN A C 1
ATOM 4669 O O . ASN A 1 564 ? 37.913 14.387 15.486 1.00 67.81 564 ASN A O 1
ATOM 4673 N N . ARG A 1 565 ? 38.115 12.436 14.399 1.00 74.31 565 ARG A N 1
ATOM 4674 C CA . ARG A 1 565 ? 36.823 12.414 13.693 1.00 74.31 565 ARG A CA 1
ATOM 4675 C C . ARG A 1 565 ? 36.026 11.130 13.979 1.00 74.31 565 ARG A C 1
ATOM 4677 O O . ARG A 1 565 ? 34.831 11.095 13.690 1.00 74.31 565 ARG A O 1
ATOM 4684 N N . SER A 1 566 ? 36.670 10.073 14.488 1.00 69.12 566 SER A N 1
ATOM 4685 C CA . SER A 1 566 ? 36.045 8.807 14.898 1.00 69.12 566 SER A CA 1
ATOM 4686 C C . SER A 1 566 ? 35.699 8.783 16.386 1.00 69.12 566 SER A C 1
ATOM 4688 O O . SER A 1 566 ? 34.685 8.191 16.762 1.00 69.12 566 SER A O 1
ATOM 4690 N N . GLU A 1 567 ? 36.497 9.463 17.210 1.00 70.94 567 GLU A N 1
ATOM 4691 C CA . GLU A 1 567 ? 36.265 9.639 18.642 1.00 70.94 567 GLU A CA 1
ATOM 4692 C C . GLU A 1 567 ? 35.093 10.601 18.901 1.00 70.94 567 GLU A C 1
ATOM 4694 O O . GLU A 1 567 ? 35.074 11.750 18.463 1.00 70.94 567 GLU A O 1
ATOM 4699 N N . THR A 1 568 ? 34.094 10.115 19.635 1.00 67.25 568 THR A N 1
ATOM 4700 C CA . THR A 1 568 ? 32.952 10.871 20.154 1.00 67.25 568 THR A CA 1
ATOM 4701 C C . THR A 1 568 ? 33.101 10.960 21.669 1.00 67.25 568 THR A C 1
ATOM 4703 O O . THR A 1 568 ? 32.833 9.993 22.380 1.00 67.25 568 THR A O 1
ATOM 4706 N N . PHE A 1 569 ? 33.558 12.108 22.164 1.00 66.62 569 PHE A N 1
ATOM 4707 C CA . PHE A 1 569 ? 33.650 12.379 23.599 1.00 66.62 569 PHE A CA 1
ATOM 4708 C C . PHE A 1 569 ? 32.281 12.778 24.169 1.00 66.62 569 PHE A C 1
ATOM 4710 O O . PHE A 1 569 ? 31.568 13.582 23.565 1.00 66.62 569 PHE A O 1
ATOM 4717 N N . PHE A 1 570 ? 31.924 12.243 25.339 1.00 61.47 570 PHE A N 1
ATOM 4718 C CA . PHE A 1 570 ? 30.713 12.571 26.093 1.00 61.47 570 PHE A CA 1
ATOM 4719 C C . PHE A 1 570 ? 31.089 13.363 27.363 1.00 61.47 570 PHE A C 1
ATOM 4721 O O . PHE A 1 570 ? 31.392 12.759 28.398 1.00 61.47 570 PHE A O 1
ATOM 4728 N N . PRO A 1 571 ? 31.049 14.714 27.334 1.00 52.12 571 PRO A N 1
ATOM 4729 C CA . PRO A 1 571 ? 31.619 15.544 28.403 1.00 52.12 571 PRO A CA 1
ATOM 4730 C C . PRO A 1 571 ? 30.937 15.385 29.764 1.00 52.12 571 PRO A C 1
ATOM 4732 O O . PRO A 1 571 ? 31.544 15.648 30.793 1.00 52.12 571 PRO A O 1
ATOM 4735 N N . HIS A 1 572 ? 29.672 14.960 29.776 1.00 50.84 572 HIS A N 1
ATOM 4736 C CA . HIS A 1 572 ? 28.849 14.865 30.986 1.00 50.84 572 HIS A CA 1
ATOM 4737 C C . HIS A 1 572 ? 29.204 13.682 31.900 1.00 50.84 572 HIS A C 1
ATOM 4739 O O . HIS A 1 572 ? 28.715 13.621 33.021 1.00 50.84 572 HIS A O 1
ATOM 4745 N N . VAL A 1 573 ? 30.033 12.752 31.418 1.00 52.75 573 VAL A N 1
ATOM 4746 C CA . VAL A 1 573 ? 30.426 11.515 32.120 1.00 52.75 573 VAL A CA 1
ATOM 4747 C C . VAL A 1 573 ? 31.914 11.177 31.961 1.00 52.75 573 VAL A C 1
ATOM 4749 O O . VAL A 1 573 ? 32.366 10.167 32.486 1.00 52.75 573 VAL A O 1
ATOM 4752 N N . ASN A 1 574 ? 32.676 12.009 31.237 1.00 61.34 574 ASN A N 1
ATOM 4753 C CA . ASN A 1 574 ? 34.088 11.792 30.904 1.00 61.34 574 ASN A CA 1
ATOM 4754 C C . ASN A 1 574 ? 34.366 10.408 30.274 1.00 61.34 574 ASN A C 1
ATOM 4756 O O . ASN A 1 574 ? 35.269 9.691 30.698 1.00 61.34 574 ASN A O 1
ATOM 4760 N N . ILE A 1 575 ? 33.557 10.039 29.273 1.00 64.62 575 ILE A N 1
ATOM 4761 C CA . ILE A 1 575 ? 33.691 8.793 28.502 1.00 64.62 575 ILE A CA 1
ATOM 4762 C C . ILE A 1 575 ? 33.791 9.128 27.015 1.00 64.62 575 ILE A C 1
ATOM 4764 O O . ILE A 1 575 ? 32.999 9.905 26.481 1.00 64.62 575 ILE A O 1
ATOM 4768 N N . THR A 1 576 ? 34.725 8.486 26.332 1.00 65.81 576 THR A N 1
ATOM 4769 C CA . THR A 1 576 ? 34.930 8.540 24.886 1.00 65.81 576 THR A CA 1
ATOM 4770 C C . THR A 1 576 ? 34.415 7.253 24.256 1.00 65.81 576 THR A C 1
ATOM 4772 O O . THR A 1 576 ? 34.593 6.162 24.794 1.00 65.81 576 THR A O 1
ATOM 4775 N N . TRP A 1 577 ? 33.796 7.352 23.084 1.00 71.38 577 TRP A N 1
ATOM 4776 C CA . TRP A 1 577 ? 33.465 6.191 22.261 1.00 71.38 577 TRP A CA 1
ATOM 4777 C C . TRP A 1 577 ? 33.978 6.364 20.838 1.00 71.38 577 TRP A C 1
ATOM 4779 O O . TRP A 1 577 ? 33.848 7.436 20.257 1.00 71.38 577 TRP A O 1
ATOM 4789 N N . ASP A 1 578 ? 34.497 5.294 20.243 1.00 69.12 578 ASP A N 1
ATOM 4790 C CA . ASP A 1 578 ? 34.934 5.282 18.851 1.00 69.12 578 ASP A CA 1
ATOM 4791 C C . ASP A 1 578 ? 34.293 4.098 18.105 1.00 69.12 578 ASP A C 1
ATOM 4793 O O . ASP A 1 578 ? 34.512 2.923 18.405 1.00 69.12 578 ASP A O 1
ATOM 4797 N N . GLY A 1 579 ? 33.487 4.405 17.084 1.00 69.31 579 GLY A N 1
ATOM 4798 C CA . GLY A 1 579 ? 32.798 3.396 16.269 1.00 69.31 579 GLY A CA 1
ATOM 4799 C C . GLY A 1 579 ? 33.708 2.555 15.363 1.00 69.31 579 GLY A C 1
ATOM 4800 O O . GLY A 1 579 ? 33.231 1.602 14.738 1.00 69.31 579 GLY A O 1
ATOM 4801 N N . THR A 1 580 ? 34.993 2.903 15.284 1.00 69.88 580 THR A N 1
ATOM 4802 C CA . THR A 1 580 ? 36.063 2.222 14.544 1.00 69.88 580 THR A CA 1
ATOM 4803 C C . THR A 1 580 ? 37.076 1.514 15.454 1.00 69.88 580 THR A C 1
ATOM 4805 O O . THR A 1 580 ? 37.616 0.486 15.040 1.00 69.88 580 THR A O 1
ATOM 4808 N N . ARG A 1 581 ? 37.292 1.996 16.689 1.00 69.06 581 ARG A N 1
ATOM 4809 C CA . ARG A 1 581 ? 38.270 1.474 17.663 1.00 69.06 581 ARG A CA 1
ATOM 4810 C C . ARG A 1 581 ? 37.578 0.765 18.836 1.00 69.06 581 ARG A C 1
ATOM 4812 O O . ARG A 1 581 ? 36.924 1.382 19.662 1.00 69.06 581 ARG A O 1
ATOM 4819 N N . ASN A 1 582 ? 37.747 -0.558 18.910 1.00 70.19 582 ASN A N 1
ATOM 4820 C CA . ASN A 1 582 ? 37.306 -1.420 20.021 1.00 70.19 582 ASN A CA 1
ATOM 4821 C C . ASN A 1 582 ? 35.802 -1.390 20.444 1.00 70.19 582 ASN A C 1
ATOM 4823 O O . ASN A 1 582 ? 35.501 -1.679 21.604 1.00 70.19 582 ASN A O 1
ATOM 4827 N N . PRO A 1 583 ? 34.805 -1.175 19.553 1.00 73.81 583 PRO A N 1
ATOM 4828 C CA . PRO A 1 583 ? 33.404 -1.030 19.978 1.00 73.81 583 PRO A CA 1
ATOM 4829 C C . PRO A 1 583 ? 32.786 -2.272 20.655 1.00 73.81 583 PRO A C 1
ATOM 4831 O O . PRO A 1 583 ? 31.894 -2.115 21.478 1.00 73.81 583 PRO A O 1
ATOM 4834 N N . MET A 1 584 ? 33.240 -3.502 20.363 1.00 80.31 584 MET A N 1
ATOM 4835 C CA . MET A 1 584 ? 32.678 -4.711 21.006 1.00 80.31 584 MET A CA 1
ATOM 4836 C C . MET A 1 584 ? 33.143 -4.905 22.449 1.00 80.31 584 MET A C 1
ATOM 4838 O O . MET A 1 584 ? 32.381 -5.425 23.256 1.00 80.31 584 MET A O 1
ATOM 4842 N N . THR A 1 585 ? 34.386 -4.543 22.779 1.00 75.38 585 THR A N 1
ATOM 4843 C CA . THR A 1 585 ? 34.870 -4.612 24.167 1.00 75.38 585 THR A CA 1
ATOM 4844 C C . THR A 1 585 ? 34.281 -3.474 24.988 1.00 75.38 585 THR A C 1
ATOM 4846 O O . THR A 1 585 ? 33.953 -3.689 26.150 1.00 75.38 585 THR A O 1
ATOM 4849 N N . PHE A 1 586 ? 34.024 -2.323 24.358 1.00 76.50 586 PHE A N 1
ATOM 4850 C CA . PHE A 1 586 ? 33.233 -1.244 24.942 1.00 76.50 586 PHE A CA 1
ATOM 4851 C C . PHE A 1 586 ? 31.819 -1.707 25.331 1.00 76.50 586 PHE A C 1
ATOM 4853 O O . PHE A 1 586 ? 31.434 -1.589 26.490 1.00 76.50 586 PHE A O 1
ATOM 4860 N N . ASP A 1 587 ? 31.073 -2.342 24.414 1.00 80.56 587 ASP A N 1
ATOM 4861 C CA . ASP A 1 587 ? 29.762 -2.943 24.730 1.00 80.56 587 ASP A CA 1
ATOM 4862 C C . ASP A 1 587 ? 29.845 -3.986 25.878 1.00 80.56 587 ASP A C 1
ATOM 4864 O O . ASP A 1 587 ? 28.879 -4.211 26.606 1.00 80.56 587 ASP A O 1
ATOM 4868 N N . MET A 1 588 ? 31.008 -4.621 26.061 1.00 80.69 588 MET A N 1
ATOM 4869 C CA . MET A 1 588 ? 31.282 -5.611 27.110 1.00 80.69 588 MET A CA 1
ATOM 4870 C C . MET A 1 588 ? 31.920 -5.015 28.387 1.00 80.69 588 MET A C 1
ATOM 4872 O O . MET A 1 588 ? 32.365 -5.780 29.242 1.00 80.69 588 MET A O 1
ATOM 4876 N N . GLY A 1 589 ? 31.926 -3.685 28.554 1.00 71.56 589 GLY A N 1
ATOM 4877 C CA . GLY A 1 589 ? 32.313 -3.011 29.804 1.00 71.56 589 GLY A CA 1
ATOM 4878 C C . GLY A 1 589 ? 33.709 -2.379 29.842 1.00 71.56 589 GLY A C 1
ATOM 4879 O O . GLY A 1 589 ? 34.128 -1.940 30.911 1.00 71.56 589 GLY A O 1
ATOM 4880 N N . TRP A 1 590 ? 34.443 -2.329 28.724 1.00 67.38 590 TRP A N 1
ATOM 4881 C CA . TRP A 1 590 ? 35.809 -1.784 28.681 1.00 67.38 590 TRP A CA 1
ATOM 4882 C C . TRP A 1 590 ? 35.839 -0.303 28.243 1.00 67.38 590 TRP A C 1
ATOM 4884 O O . TRP A 1 590 ? 35.462 -0.019 27.104 1.00 67.38 590 TRP A O 1
ATOM 4894 N N . PRO A 1 591 ? 36.290 0.649 29.084 1.00 58.97 591 PRO A N 1
ATOM 4895 C CA . PRO A 1 591 ? 36.345 2.069 28.721 1.00 58.97 591 PRO A CA 1
ATOM 4896 C C . PRO A 1 591 ? 37.387 2.343 27.625 1.00 58.97 591 PRO A C 1
ATOM 4898 O O . PRO A 1 591 ? 38.377 1.618 27.498 1.00 58.97 591 PRO A O 1
ATOM 4901 N N . ALA A 1 592 ? 37.178 3.396 26.830 1.00 54.28 592 ALA A N 1
ATOM 4902 C CA . ALA A 1 592 ? 38.047 3.705 25.693 1.00 54.28 592 ALA A CA 1
ATOM 4903 C C . ALA A 1 592 ? 39.342 4.427 26.101 1.00 54.28 592 ALA A C 1
ATOM 4905 O O . ALA A 1 592 ? 40.368 4.214 25.462 1.00 54.28 592 ALA A O 1
ATOM 4906 N N . GLU A 1 593 ? 39.323 5.217 27.177 1.00 52.75 593 GLU A N 1
ATOM 4907 C CA . GLU A 1 593 ? 40.485 5.945 27.709 1.00 52.75 593 GLU A CA 1
ATOM 4908 C C . GLU A 1 593 ? 41.620 4.979 28.070 1.00 52.75 593 GLU A C 1
ATOM 4910 O O . GLU A 1 593 ? 42.768 5.165 27.665 1.00 52.75 593 GLU A O 1
ATOM 4915 N N . ARG A 1 594 ? 41.283 3.870 28.743 1.00 50.19 594 ARG A N 1
ATOM 4916 C CA . ARG A 1 594 ? 42.256 2.829 29.107 1.00 50.19 594 ARG A CA 1
ATOM 4917 C C . ARG A 1 594 ? 42.873 2.129 27.899 1.00 50.19 594 ARG A C 1
ATOM 4919 O O . ARG A 1 594 ? 43.956 1.576 28.016 1.00 50.19 594 ARG A O 1
ATOM 4926 N N . ALA A 1 595 ? 42.234 2.175 26.728 1.00 49.81 595 ALA A N 1
ATOM 4927 C CA . ALA A 1 595 ? 42.821 1.638 25.502 1.00 49.81 595 ALA A CA 1
ATOM 4928 C C . ALA A 1 595 ? 43.939 2.532 24.919 1.00 49.81 595 ALA A C 1
ATOM 4930 O O . ALA A 1 595 ? 44.608 2.105 23.978 1.00 49.81 595 ALA A O 1
ATOM 4931 N N . ASP A 1 596 ? 44.143 3.745 25.451 1.00 45.97 596 ASP A N 1
ATOM 4932 C CA . ASP A 1 596 ? 45.368 4.533 25.261 1.00 45.97 596 ASP A CA 1
ATOM 4933 C C . ASP A 1 596 ? 46.357 4.342 26.430 1.00 45.97 596 ASP A C 1
ATOM 4935 O O . ASP A 1 596 ? 47.554 4.223 26.178 1.00 45.97 596 ASP A O 1
ATOM 4939 N N . GLU A 1 597 ? 45.889 4.226 27.684 1.00 47.47 597 GLU A N 1
ATOM 4940 C CA . GLU A 1 597 ? 46.760 3.943 28.850 1.00 47.47 597 GLU A CA 1
ATOM 4941 C C . GLU A 1 597 ? 47.459 2.570 28.767 1.00 47.47 597 GLU A C 1
ATOM 4943 O O . GLU A 1 597 ? 48.586 2.414 29.230 1.00 47.47 597 GLU A O 1
ATOM 4948 N N . GLU A 1 598 ? 46.827 1.574 28.139 1.00 47.34 598 GLU A N 1
ATOM 4949 C CA . GLU A 1 598 ? 47.391 0.233 27.919 1.00 47.34 598 GLU A CA 1
ATOM 4950 C C . GLU A 1 598 ? 48.186 0.110 26.601 1.00 47.34 598 GLU A C 1
ATOM 4952 O O . GLU A 1 598 ? 48.463 -0.994 26.127 1.00 47.34 598 GLU A O 1
ATOM 4957 N N . GLY A 1 599 ? 48.581 1.233 25.995 1.00 52.16 599 GLY A N 1
ATOM 4958 C CA . GLY A 1 599 ? 49.646 1.277 24.993 1.00 52.16 599 GLY A CA 1
ATOM 4959 C C . GLY A 1 599 ? 51.008 1.480 25.672 1.00 52.16 599 GLY A C 1
ATOM 4960 O O . GLY A 1 599 ? 51.490 2.612 25.673 1.00 52.16 599 GLY A O 1
ATOM 4961 N N . PRO A 1 600 ? 51.644 0.427 26.233 1.00 45.41 600 PRO A N 1
ATOM 4962 C CA . PRO A 1 600 ? 51.948 -0.786 25.459 1.00 45.41 600 PRO A CA 1
ATOM 4963 C C . PRO A 1 600 ? 51.399 -2.115 26.011 1.00 45.41 600 PRO A C 1
ATOM 4965 O O . PRO A 1 600 ? 51.318 -3.074 25.241 1.00 45.41 600 PRO A O 1
ATOM 4968 N N . ASP A 1 601 ? 51.034 -2.194 27.294 1.00 44.97 601 ASP A N 1
ATOM 4969 C CA . ASP A 1 601 ? 50.701 -3.438 28.010 1.00 44.97 601 ASP A CA 1
ATOM 4970 C C . ASP A 1 601 ? 49.722 -4.363 27.268 1.00 44.97 601 ASP A C 1
ATOM 4972 O O . ASP A 1 601 ? 49.917 -5.577 27.254 1.00 44.97 601 ASP A O 1
ATOM 4976 N N . PHE A 1 602 ? 48.694 -3.831 26.597 1.00 44.38 602 PHE A N 1
ATOM 4977 C CA . PHE A 1 602 ? 47.707 -4.651 25.882 1.00 44.38 602 PHE A CA 1
ATOM 4978 C C . PHE A 1 602 ? 48.320 -5.422 24.701 1.00 44.38 602 PHE A C 1
ATOM 4980 O O . PHE A 1 602 ? 47.835 -6.493 24.333 1.00 44.38 602 PHE A O 1
ATOM 4987 N N . TYR A 1 603 ? 49.404 -4.913 24.103 1.00 48.50 603 TYR A N 1
ATOM 4988 C CA . TYR A 1 603 ? 50.153 -5.628 23.067 1.00 48.50 603 TYR A CA 1
ATOM 4989 C C . TYR A 1 603 ? 50.996 -6.767 23.642 1.00 48.50 603 TYR A C 1
ATOM 4991 O O . TYR A 1 603 ? 51.137 -7.794 22.975 1.00 48.50 603 TYR A O 1
ATOM 4999 N N . ASP A 1 604 ? 51.534 -6.614 24.851 1.00 50.50 604 ASP A N 1
ATOM 5000 C CA . ASP A 1 604 ? 52.291 -7.661 25.539 1.00 50.50 604 ASP A CA 1
ATOM 5001 C C . ASP A 1 604 ? 51.373 -8.715 26.167 1.00 50.50 604 ASP A C 1
ATOM 5003 O O . ASP A 1 604 ? 51.632 -9.907 26.002 1.00 50.50 604 ASP A O 1
ATOM 5007 N N . GLU A 1 605 ? 50.213 -8.332 26.703 1.00 51.34 605 GLU A N 1
ATOM 5008 C CA . GLU A 1 605 ? 49.188 -9.291 27.126 1.00 51.34 605 GLU A CA 1
ATOM 5009 C C . GLU A 1 605 ? 48.596 -10.045 25.914 1.00 51.34 605 GLU A C 1
ATOM 5011 O O . GLU A 1 605 ? 48.285 -11.232 26.000 1.00 51.34 605 GLU A O 1
ATOM 5016 N N . LEU A 1 606 ? 48.532 -9.420 24.726 1.00 50.62 606 LEU A N 1
ATOM 5017 C CA . LEU A 1 606 ? 48.232 -10.117 23.465 1.00 50.62 606 LEU A CA 1
ATOM 5018 C C . LEU A 1 606 ? 49.351 -11.069 23.014 1.00 50.62 606 LEU A C 1
ATOM 5020 O O . LEU A 1 606 ? 49.044 -12.087 22.388 1.00 50.62 606 LEU A O 1
ATOM 5024 N N . LYS A 1 607 ? 50.629 -10.779 23.300 1.00 56.16 607 LYS A N 1
ATOM 5025 C CA . LYS A 1 607 ? 51.729 -11.741 23.088 1.00 56.16 607 LYS A CA 1
ATOM 5026 C C . LYS A 1 607 ? 51.601 -12.904 24.071 1.00 56.16 607 LYS A C 1
ATOM 5028 O O . LYS A 1 607 ? 51.663 -14.045 23.622 1.00 56.16 607 LYS A O 1
ATOM 5033 N N . TYR A 1 608 ? 51.338 -12.634 25.353 1.00 62.94 608 TYR A N 1
ATOM 5034 C CA . TYR A 1 608 ? 51.055 -13.641 26.379 1.00 62.94 608 TYR A CA 1
ATOM 5035 C C . TYR A 1 608 ? 49.880 -14.533 25.959 1.00 62.94 608 TYR A C 1
ATOM 5037 O O . TYR A 1 608 ? 50.079 -15.726 25.766 1.00 62.94 608 TYR A O 1
ATOM 5045 N N . PHE A 1 609 ? 48.696 -13.988 25.662 1.00 51.41 609 PHE A N 1
ATOM 5046 C CA . PHE A 1 609 ? 47.541 -14.788 25.230 1.00 51.41 609 PHE A CA 1
ATOM 5047 C C . PHE A 1 609 ? 47.789 -15.589 23.943 1.00 51.41 609 PHE A C 1
ATOM 5049 O O . PHE A 1 609 ? 47.262 -16.694 23.807 1.00 51.41 609 PHE A O 1
ATOM 5056 N N . ARG A 1 610 ? 48.587 -15.083 22.990 1.00 62.12 610 ARG A N 1
ATOM 5057 C CA . ARG A 1 610 ? 48.997 -15.863 21.806 1.00 62.12 610 ARG A CA 1
ATOM 5058 C C . ARG A 1 610 ? 49.953 -16.996 22.172 1.00 62.12 610 ARG A C 1
ATOM 5060 O O . ARG A 1 610 ? 49.787 -18.090 21.642 1.00 62.12 610 ARG A O 1
ATOM 5067 N N . ARG A 1 611 ? 50.904 -16.739 23.073 1.00 69.88 611 ARG A N 1
ATOM 5068 C CA . ARG A 1 611 ? 51.862 -17.718 23.595 1.00 69.88 611 ARG A CA 1
ATOM 5069 C C . ARG A 1 611 ? 51.139 -18.809 24.385 1.00 69.88 611 ARG A C 1
ATOM 5071 O O . ARG A 1 611 ? 51.138 -19.939 23.928 1.00 69.88 611 ARG A O 1
ATOM 5078 N N . ILE A 1 612 ? 50.381 -18.458 25.427 1.00 67.31 612 ILE A N 1
ATOM 5079 C CA . ILE A 1 612 ? 49.539 -19.386 26.201 1.00 67.31 612 ILE A CA 1
ATOM 5080 C C . ILE A 1 612 ? 48.604 -20.191 25.293 1.00 67.31 612 ILE A C 1
ATOM 5082 O O . ILE A 1 612 ? 48.493 -21.401 25.450 1.00 67.31 612 ILE A O 1
ATOM 5086 N N . LYS A 1 613 ? 47.953 -19.568 24.299 1.00 62.53 613 LYS A N 1
ATOM 5087 C CA . LYS A 1 613 ? 47.109 -20.309 23.349 1.00 62.53 613 LYS A CA 1
ATOM 5088 C C . LYS A 1 613 ? 47.915 -21.291 22.492 1.00 62.53 613 LYS A C 1
ATOM 5090 O O . LYS A 1 613 ? 47.395 -22.362 22.188 1.00 62.53 613 LYS A O 1
ATOM 5095 N N . SER A 1 614 ? 49.133 -20.936 22.086 1.00 70.19 614 SER A N 1
ATOM 5096 C CA . SER A 1 614 ? 50.042 -21.852 21.394 1.00 70.19 614 SER A CA 1
ATOM 5097 C C . SER A 1 614 ? 50.425 -23.004 22.319 1.00 70.19 614 SER A C 1
ATOM 5099 O O . SER A 1 614 ? 50.173 -24.150 21.975 1.00 70.19 614 SER A O 1
ATOM 5101 N N . ASP A 1 615 ? 50.922 -22.699 23.515 1.00 72.25 615 ASP A N 1
ATOM 5102 C CA . ASP A 1 615 ? 51.462 -23.657 24.479 1.00 72.25 615 ASP A CA 1
ATOM 5103 C C . ASP A 1 615 ? 50.377 -24.636 24.973 1.00 72.25 615 ASP A C 1
ATOM 5105 O O . ASP A 1 615 ? 50.583 -25.846 24.937 1.00 72.25 615 ASP A O 1
ATOM 5109 N N . VAL A 1 616 ? 49.171 -24.150 25.302 1.00 68.94 616 VAL A N 1
ATOM 5110 C CA . VAL A 1 616 ? 47.994 -24.984 25.630 1.00 68.94 616 VAL A CA 1
ATOM 5111 C C . VAL A 1 616 ? 47.548 -25.824 24.431 1.00 68.94 616 VAL A C 1
ATOM 5113 O O . VAL A 1 616 ? 47.199 -26.993 24.592 1.00 68.94 616 VAL A O 1
ATOM 5116 N N . SER A 1 617 ? 47.552 -25.263 23.216 1.00 66.25 617 SER A N 1
ATOM 5117 C CA . SER A 1 617 ? 47.181 -26.017 22.013 1.00 66.25 617 SER A CA 1
ATOM 5118 C C . SER A 1 617 ? 48.200 -27.110 21.693 1.00 66.25 617 SER A C 1
ATOM 5120 O O . SER A 1 617 ? 47.803 -28.185 21.244 1.00 66.25 617 SER A O 1
ATOM 5122 N N . ASP A 1 618 ? 49.487 -26.862 21.929 1.00 72.38 618 ASP A N 1
ATOM 5123 C CA . ASP A 1 618 ? 50.563 -27.826 21.725 1.00 72.38 618 ASP A CA 1
ATOM 5124 C C . ASP A 1 618 ? 50.524 -28.918 22.799 1.00 72.38 618 ASP A C 1
ATOM 5126 O O . ASP A 1 618 ? 50.510 -30.098 22.456 1.00 72.38 618 ASP A O 1
ATOM 5130 N N . PHE A 1 619 ? 50.381 -28.540 24.073 1.00 73.19 619 PHE A N 1
ATOM 5131 C CA . PHE A 1 619 ? 50.180 -29.446 25.206 1.00 73.19 619 PHE A CA 1
ATOM 5132 C C . PHE A 1 619 ? 48.996 -30.391 24.960 1.00 73.19 619 PHE A C 1
ATOM 5134 O O . PHE A 1 619 ? 49.187 -31.599 24.819 1.00 73.19 619 PHE A O 1
ATOM 5141 N N . CYS A 1 620 ? 47.791 -29.849 24.746 1.00 68.00 620 CYS A N 1
ATOM 5142 C CA . CYS A 1 620 ? 46.603 -30.655 24.463 1.00 68.00 620 CYS A CA 1
ATOM 5143 C C . CYS A 1 620 ? 46.718 -31.489 23.169 1.00 68.00 620 CYS A C 1
ATOM 5145 O O . CYS A 1 620 ? 46.041 -32.513 23.037 1.00 68.00 620 CYS A O 1
ATOM 5147 N N . SER A 1 621 ? 47.566 -31.089 22.211 1.00 68.62 621 SER A N 1
ATOM 5148 C CA . SER A 1 621 ? 47.847 -31.872 20.997 1.00 68.62 621 SER A CA 1
ATOM 5149 C C . SER A 1 621 ? 48.842 -33.011 21.233 1.00 68.62 621 SER A C 1
ATOM 5151 O O . SER A 1 621 ? 48.695 -34.064 20.612 1.00 68.62 621 SER A O 1
ATOM 5153 N N . ARG A 1 622 ? 49.819 -32.840 22.133 1.00 66.81 622 ARG A N 1
ATOM 5154 C CA . ARG A 1 622 ? 50.751 -33.894 22.572 1.00 66.81 622 ARG A CA 1
ATOM 5155 C C . ARG A 1 622 ? 50.019 -34.925 23.436 1.00 66.81 622 ARG A C 1
ATOM 5157 O O . ARG A 1 622 ? 50.068 -36.110 23.110 1.00 66.81 622 ARG A O 1
ATOM 5164 N N . THR A 1 623 ? 49.191 -34.480 24.389 1.00 62.84 623 THR A N 1
ATOM 5165 C CA . THR A 1 623 ? 48.244 -35.338 25.129 1.00 62.84 623 THR A CA 1
ATOM 5166 C C . THR A 1 623 ? 47.362 -36.151 24.176 1.00 62.84 623 THR A C 1
ATOM 5168 O O . THR A 1 623 ? 47.273 -37.370 24.299 1.00 62.84 623 THR A O 1
ATOM 5171 N N . ARG A 1 624 ? 46.744 -35.515 23.165 1.00 59.12 624 ARG A N 1
ATOM 5172 C CA . ARG A 1 624 ? 45.911 -36.218 22.165 1.00 59.12 624 ARG A CA 1
ATOM 5173 C C . ARG A 1 624 ? 46.669 -37.210 21.281 1.00 59.12 624 ARG A C 1
ATOM 5175 O O . ARG A 1 624 ? 46.028 -38.085 20.707 1.00 59.12 624 ARG A O 1
ATOM 5182 N N . LYS A 1 625 ? 47.988 -37.069 21.141 1.00 56.25 625 LYS A N 1
ATOM 5183 C CA . LYS A 1 625 ? 48.849 -38.016 20.417 1.00 56.25 625 LYS A CA 1
ATOM 5184 C C . LYS A 1 625 ? 49.370 -39.154 21.302 1.00 56.25 625 LYS A C 1
ATOM 5186 O O . LYS A 1 625 ? 50.047 -40.032 20.781 1.00 56.25 625 LYS A O 1
ATOM 5191 N N . GLY A 1 626 ? 49.035 -39.167 22.596 1.00 57.16 626 GLY A N 1
ATOM 5192 C CA . GLY A 1 626 ? 49.474 -40.203 23.530 1.00 57.16 626 GLY A CA 1
ATOM 5193 C C . GLY A 1 626 ? 50.951 -40.098 23.909 1.00 57.16 626 GLY A C 1
ATOM 5194 O O . GLY A 1 626 ? 51.569 -41.119 24.187 1.00 57.16 626 GLY A O 1
ATOM 5195 N N . ASP A 1 627 ? 51.525 -38.890 23.899 1.00 51.97 627 ASP A N 1
ATOM 5196 C CA . ASP A 1 627 ? 52.905 -38.664 24.335 1.00 51.97 627 ASP A CA 1
ATOM 5197 C C . ASP A 1 627 ? 53.040 -38.926 25.845 1.00 51.97 627 ASP A C 1
ATOM 5199 O O . ASP A 1 627 ? 52.661 -38.102 26.679 1.00 51.97 627 ASP A O 1
ATOM 5203 N N . THR A 1 628 ? 53.585 -40.093 26.196 1.00 51.53 628 THR A N 1
ATOM 5204 C CA . THR A 1 628 ? 53.755 -40.550 27.583 1.00 51.53 628 THR A CA 1
ATOM 5205 C C . THR A 1 628 ? 54.850 -39.806 28.354 1.00 51.53 628 THR A C 1
ATOM 5207 O O . THR A 1 628 ? 55.098 -40.146 29.508 1.00 51.53 628 THR A O 1
ATOM 5210 N N . THR A 1 629 ? 55.520 -38.820 27.744 1.00 51.78 629 THR A N 1
ATOM 5211 C CA . THR A 1 629 ? 56.515 -37.962 28.412 1.00 51.78 629 THR A CA 1
ATOM 5212 C C . THR A 1 629 ? 56.003 -36.552 28.721 1.00 51.78 629 THR A C 1
ATOM 5214 O O . THR A 1 629 ? 56.679 -35.796 29.418 1.00 51.78 629 THR A O 1
ATOM 5217 N N . ALA A 1 630 ? 54.797 -36.195 28.267 1.00 52.78 630 ALA A N 1
ATOM 5218 C CA . ALA A 1 630 ? 54.151 -34.941 28.644 1.00 52.78 630 ALA A CA 1
ATOM 5219 C C . ALA A 1 630 ? 53.701 -34.959 30.120 1.00 52.78 630 ALA A C 1
ATOM 5221 O O . ALA A 1 630 ? 53.183 -35.961 30.617 1.00 52.78 630 ALA A O 1
ATOM 5222 N N . GLN A 1 631 ? 53.869 -33.832 30.822 1.00 56.16 631 GLN A N 1
ATOM 5223 C CA . GLN A 1 631 ? 53.365 -33.659 32.190 1.00 56.16 631 GLN A CA 1
ATOM 5224 C C . GLN A 1 631 ? 51.832 -33.821 32.224 1.00 56.16 631 GLN A C 1
ATOM 5226 O O . GLN A 1 631 ? 51.146 -33.434 31.283 1.00 56.16 631 GLN A O 1
ATOM 5231 N N . GLN A 1 632 ? 51.275 -34.385 33.301 1.00 61.16 632 GLN A N 1
ATOM 5232 C CA . GLN A 1 632 ? 49.817 -34.586 33.416 1.00 61.16 632 GLN A CA 1
ATOM 5233 C C . GLN A 1 632 ? 49.037 -33.271 33.597 1.00 61.16 632 GLN A C 1
ATOM 5235 O O . GLN A 1 632 ? 47.864 -33.193 33.222 1.00 61.16 632 GLN A O 1
ATOM 5240 N N . THR A 1 633 ? 49.707 -32.249 34.128 1.00 60.34 633 THR A N 1
ATOM 5241 C CA . THR A 1 633 ? 49.258 -30.860 34.218 1.00 60.34 633 THR A CA 1
ATOM 5242 C C . THR A 1 633 ? 50.319 -29.933 33.631 1.00 60.34 633 THR A C 1
ATOM 5244 O O . THR A 1 633 ? 51.520 -30.171 33.764 1.00 60.34 633 THR A O 1
ATOM 5247 N N . MET A 1 634 ? 49.877 -28.855 32.985 1.00 71.19 634 MET A N 1
ATOM 5248 C CA . MET A 1 634 ? 50.718 -27.723 32.607 1.00 71.19 634 MET A CA 1
ATOM 5249 C C . MET A 1 634 ? 50.299 -26.503 33.425 1.00 71.19 634 MET A C 1
ATOM 5251 O O . MET A 1 634 ? 49.192 -25.990 33.254 1.00 71.19 634 MET A O 1
ATOM 5255 N N . VAL A 1 635 ? 51.188 -26.023 34.294 1.00 73.00 635 VAL A N 1
ATOM 5256 C CA . VAL A 1 635 ? 50.982 -24.788 35.061 1.00 73.00 635 VAL A CA 1
ATOM 5257 C C . VAL A 1 635 ? 51.068 -23.587 34.112 1.00 73.00 635 VAL A C 1
ATOM 5259 O O . VAL A 1 635 ? 52.121 -23.303 33.539 1.00 73.00 635 VAL A O 1
ATOM 5262 N N . VAL A 1 636 ? 49.958 -22.873 33.928 1.00 70.75 636 VAL A N 1
ATOM 5263 C CA . VAL A 1 636 ? 49.899 -21.622 33.164 1.00 70.75 636 VAL A CA 1
ATOM 5264 C C . VAL A 1 636 ? 50.255 -20.471 34.098 1.00 70.75 636 VAL A C 1
ATOM 5266 O O . VAL A 1 636 ? 49.413 -20.005 34.866 1.00 70.75 636 VAL A O 1
ATOM 5269 N N . ALA A 1 637 ? 51.512 -20.029 34.017 1.00 57.94 637 ALA A N 1
ATOM 5270 C CA . ALA A 1 637 ? 52.072 -18.947 34.826 1.00 57.94 637 ALA A CA 1
ATOM 5271 C C . ALA A 1 637 ? 51.211 -17.660 34.780 1.00 57.94 637 ALA A C 1
ATOM 5273 O O . ALA A 1 637 ? 50.652 -17.332 33.721 1.00 57.94 637 ALA A O 1
ATOM 5274 N N . PRO A 1 638 ? 51.116 -16.910 35.895 1.00 58.81 638 PRO A N 1
ATOM 5275 C CA . PRO A 1 638 ? 50.184 -15.798 36.047 1.00 58.81 638 PRO A CA 1
ATOM 5276 C C . PRO A 1 638 ? 50.516 -14.609 35.138 1.00 58.81 638 PRO A C 1
ATOM 5278 O O . PRO A 1 638 ? 51.646 -14.420 34.687 1.00 58.81 638 PRO A O 1
ATOM 5281 N N . SER A 1 639 ? 49.510 -13.768 34.914 1.00 65.81 639 SER A N 1
ATOM 5282 C CA . SER A 1 639 ? 49.601 -12.503 34.178 1.00 65.81 639 SER A CA 1
ATOM 5283 C C . SER A 1 639 ? 48.885 -11.382 34.930 1.00 65.81 639 SER A C 1
ATOM 5285 O O . SER A 1 639 ? 48.283 -11.608 35.981 1.00 65.81 639 SER A O 1
ATOM 5287 N N . LYS A 1 640 ? 48.916 -10.159 34.388 1.00 49.91 640 LYS A N 1
ATOM 5288 C CA . LYS A 1 640 ? 48.293 -8.978 35.010 1.00 49.91 640 LYS A CA 1
ATOM 5289 C C . LYS A 1 640 ? 46.776 -9.148 35.188 1.00 49.91 640 LYS A C 1
ATOM 5291 O O . LYS A 1 640 ? 46.197 -8.540 36.087 1.00 49.91 640 LYS A O 1
ATOM 5296 N N . TRP A 1 641 ? 46.148 -9.990 34.360 1.00 45.38 641 TRP A N 1
ATOM 5297 C CA . TRP A 1 641 ? 44.698 -10.213 34.348 1.00 45.38 641 TRP A CA 1
ATOM 5298 C C . TRP A 1 641 ? 44.250 -11.656 34.649 1.00 45.38 641 TRP A C 1
ATOM 5300 O O . TRP A 1 641 ? 43.047 -11.885 34.767 1.00 45.38 641 TRP A O 1
ATOM 5310 N N . ASN A 1 642 ? 45.167 -12.623 34.798 1.00 45.38 642 ASN A N 1
ATOM 5311 C CA . ASN A 1 642 ? 44.832 -14.009 35.163 1.00 45.38 642 ASN A CA 1
ATOM 5312 C C . ASN A 1 642 ? 45.776 -14.538 36.258 1.00 45.38 642 ASN A C 1
ATOM 5314 O O . ASN A 1 642 ? 46.992 -14.455 36.075 1.00 45.38 642 ASN A O 1
ATOM 5318 N N . PRO A 1 643 ? 45.259 -15.125 37.356 1.00 52.69 643 PRO A N 1
ATOM 5319 C CA . PRO A 1 643 ? 46.086 -15.874 38.299 1.00 52.69 643 PRO A CA 1
ATOM 5320 C C . PRO A 1 643 ? 46.633 -17.153 37.647 1.00 52.69 643 PRO A C 1
ATOM 5322 O O . PRO A 1 643 ? 46.182 -17.555 36.575 1.00 52.69 643 PRO A O 1
ATOM 5325 N N . GLU A 1 644 ? 47.587 -17.799 38.313 1.00 67.44 644 GLU A N 1
ATOM 5326 C CA . GLU A 1 644 ? 48.141 -19.082 37.879 1.00 67.44 644 GLU A CA 1
ATOM 5327 C C . GLU A 1 644 ? 47.059 -20.175 37.875 1.00 67.44 644 GLU A C 1
ATOM 5329 O O . GLU A 1 644 ? 46.238 -20.240 38.794 1.00 67.44 644 GLU A O 1
ATOM 5334 N N . PHE A 1 645 ? 47.037 -21.027 36.846 1.00 58.59 645 PHE A N 1
ATOM 5335 C CA . PHE A 1 645 ? 46.103 -22.155 36.773 1.00 58.59 645 PHE A CA 1
ATOM 5336 C C . PHE A 1 645 ? 46.705 -23.361 36.053 1.00 58.59 645 PHE A C 1
ATOM 5338 O O . PHE A 1 645 ? 47.418 -23.217 35.064 1.00 58.59 645 PHE A O 1
ATOM 5345 N N . GLU A 1 646 ? 46.392 -24.570 36.515 1.00 68.69 646 GLU A N 1
ATOM 5346 C CA . GLU A 1 646 ? 46.792 -25.793 35.819 1.00 68.69 646 GLU A CA 1
ATOM 5347 C C . GLU A 1 646 ? 45.823 -26.144 34.686 1.00 68.69 646 GLU A C 1
ATOM 5349 O O . GLU A 1 646 ? 44.601 -26.151 34.849 1.00 68.69 646 GLU A O 1
ATOM 5354 N N . VAL A 1 647 ? 46.390 -26.477 33.529 1.00 62.53 647 VAL A N 1
ATOM 5355 C CA . VAL A 1 647 ? 45.697 -27.120 32.413 1.00 62.53 647 VAL A CA 1
ATOM 5356 C C . VAL A 1 647 ? 46.027 -28.602 32.459 1.00 62.53 647 VAL A C 1
ATOM 5358 O O . VAL A 1 647 ? 47.151 -29.002 32.167 1.00 62.53 647 VAL A O 1
ATOM 5361 N N . ASP A 1 648 ? 45.050 -29.416 32.838 1.00 67.69 648 ASP A N 1
ATOM 5362 C CA . ASP A 1 648 ? 45.186 -30.867 32.897 1.00 67.69 648 ASP A CA 1
ATOM 5363 C C . ASP A 1 648 ? 44.628 -31.552 31.635 1.00 67.69 648 ASP A C 1
ATOM 5365 O O . ASP A 1 648 ? 43.994 -30.944 30.761 1.00 67.69 648 ASP A O 1
ATOM 5369 N N . ASN A 1 649 ? 44.820 -32.867 31.558 1.00 63.28 649 ASN A N 1
ATOM 5370 C CA . ASN A 1 649 ? 44.270 -33.683 30.477 1.00 63.28 649 ASN A CA 1
ATOM 5371 C C . ASN A 1 649 ? 42.725 -33.617 30.399 1.00 63.28 649 ASN A C 1
ATOM 5373 O O . ASN A 1 649 ? 42.166 -33.699 29.301 1.00 63.28 649 ASN A O 1
ATOM 5377 N N . THR A 1 650 ? 42.021 -33.405 31.519 1.00 57.53 650 THR A N 1
ATOM 5378 C CA . THR A 1 650 ? 40.558 -33.223 31.569 1.00 57.53 650 THR A CA 1
ATOM 5379 C C . THR A 1 650 ? 40.127 -31.898 30.936 1.00 57.53 650 THR A C 1
ATOM 5381 O O . THR A 1 650 ? 39.173 -31.880 30.153 1.00 57.53 650 THR A O 1
ATOM 5384 N N . TYR A 1 651 ? 40.848 -30.801 31.188 1.00 56.34 651 TYR A N 1
ATOM 5385 C CA . TYR A 1 651 ? 40.624 -29.491 30.570 1.00 56.34 651 TYR A CA 1
ATOM 5386 C C . TYR A 1 651 ? 40.753 -29.571 29.043 1.00 56.34 651 TYR A C 1
ATOM 5388 O O . TYR A 1 651 ? 39.837 -29.170 28.315 1.00 56.34 651 TYR A O 1
ATOM 5396 N N . CYS A 1 652 ? 41.838 -30.184 28.554 1.00 62.56 652 CYS A N 1
ATOM 5397 C CA . CYS A 1 652 ? 42.042 -30.476 27.131 1.00 62.56 652 CYS A CA 1
ATOM 5398 C C . CYS A 1 652 ? 40.888 -31.297 26.525 1.00 62.56 652 CYS A C 1
ATOM 5400 O O . CYS A 1 652 ? 40.507 -31.105 25.364 1.00 62.56 652 CYS A O 1
ATOM 5402 N N . HIS A 1 653 ? 40.296 -32.201 27.309 1.00 54.12 653 HIS A N 1
ATOM 5403 C CA . HIS A 1 653 ? 39.162 -33.008 26.878 1.00 54.12 653 HIS A CA 1
ATOM 5404 C C . HIS A 1 653 ? 37.836 -32.221 26.851 1.00 54.12 653 HIS A C 1
ATOM 5406 O O . HIS A 1 653 ? 37.002 -32.464 25.971 1.00 54.12 653 HIS A O 1
ATOM 5412 N N . TYR A 1 654 ? 37.653 -31.257 27.761 1.00 43.34 654 TYR A N 1
ATOM 5413 C CA . TYR A 1 654 ? 36.443 -30.437 27.890 1.00 43.34 654 TYR A CA 1
ATOM 5414 C C . TYR A 1 654 ? 36.286 -29.412 26.764 1.00 43.34 654 TYR A C 1
ATOM 5416 O O . TYR A 1 654 ? 35.221 -29.334 26.147 1.00 43.34 654 TYR A O 1
ATOM 5424 N N . ILE A 1 655 ? 37.352 -28.676 26.428 1.00 43.09 655 ILE A N 1
ATOM 5425 C CA . ILE A 1 655 ? 37.323 -27.611 25.403 1.00 43.09 655 ILE A CA 1
ATOM 5426 C C . ILE A 1 655 ? 37.078 -28.121 23.968 1.00 43.09 655 ILE A C 1
ATOM 5428 O O . ILE A 1 655 ? 37.023 -27.330 23.029 1.00 43.09 655 ILE A O 1
ATOM 5432 N N . THR A 1 656 ? 36.911 -29.438 23.780 1.00 48.94 656 THR A N 1
ATOM 5433 C CA . THR A 1 656 ? 36.688 -30.074 22.471 1.00 48.94 656 THR A CA 1
ATOM 5434 C C . THR A 1 656 ? 35.317 -30.756 22.301 1.00 48.94 656 THR A C 1
ATOM 5436 O O . THR A 1 656 ? 35.108 -31.446 21.301 1.00 48.94 656 THR A O 1
ATOM 5439 N N . ARG A 1 657 ? 34.349 -30.543 23.213 1.00 35.50 657 ARG A N 1
ATOM 5440 C CA . ARG A 1 657 ? 32.937 -30.987 23.067 1.00 35.50 657 ARG A CA 1
ATOM 5441 C C . ARG A 1 657 ? 31.921 -29.853 23.317 1.00 35.50 657 ARG A C 1
ATOM 5443 O O . ARG A 1 657 ? 32.291 -28.757 23.716 1.00 35.50 657 ARG A O 1
ATOM 5450 N N . THR A 1 658 ? 30.650 -30.066 22.944 1.00 41.22 658 THR A N 1
ATOM 5451 C CA . THR A 1 658 ? 29.716 -28.980 22.554 1.00 41.22 658 THR A CA 1
ATOM 5452 C C . THR A 1 658 ? 28.326 -29.017 23.222 1.00 41.22 658 THR A C 1
ATOM 5454 O O . THR A 1 658 ? 27.832 -30.089 23.546 1.00 41.22 658 THR A O 1
ATOM 5457 N N . ARG A 1 659 ? 27.669 -27.836 23.273 1.00 27.34 659 ARG A N 1
ATOM 5458 C CA . ARG A 1 659 ? 26.225 -27.543 23.519 1.00 27.34 659 ARG A CA 1
ATOM 5459 C C . ARG A 1 659 ? 25.604 -27.752 24.933 1.00 27.34 659 ARG A C 1
ATOM 5461 O O . ARG A 1 659 ? 25.560 -28.855 25.453 1.00 27.34 659 ARG A O 1
ATOM 5468 N N . SER A 1 660 ? 24.882 -26.700 25.371 1.00 26.06 660 SER A N 1
ATOM 5469 C CA . SER A 1 660 ? 23.630 -26.653 26.193 1.00 26.06 660 SER A CA 1
ATOM 5470 C C . SER A 1 660 ? 23.583 -27.027 27.703 1.00 26.06 660 SER A C 1
ATOM 5472 O O . SER A 1 660 ? 24.097 -28.058 28.106 1.00 26.06 660 SER A O 1
ATOM 5474 N N . ASN A 1 661 ? 22.775 -26.247 28.467 1.00 22.58 661 ASN A N 1
ATOM 5475 C CA . ASN A 1 661 ? 22.182 -26.492 29.820 1.00 22.58 661 ASN A CA 1
ATOM 5476 C C . ASN A 1 661 ? 23.101 -26.331 31.079 1.00 22.58 661 ASN A C 1
ATOM 5478 O O . ASN A 1 661 ? 24.314 -26.318 30.937 1.00 22.58 661 ASN A O 1
ATOM 5482 N N . LEU A 1 662 ? 22.633 -26.129 32.341 1.00 22.17 662 LEU A N 1
ATOM 5483 C CA . LEU A 1 662 ? 21.270 -25.871 32.894 1.00 22.17 662 LEU A CA 1
ATOM 5484 C C . LEU A 1 662 ? 21.202 -24.789 34.040 1.00 22.17 662 LEU A C 1
ATOM 5486 O O . LEU A 1 662 ? 21.351 -23.608 33.724 1.00 22.17 662 LEU A O 1
ATOM 5490 N N . SER A 1 663 ? 20.931 -25.132 35.321 1.00 20.25 663 SER A N 1
ATOM 5491 C CA . SER A 1 663 ? 20.124 -24.360 36.324 1.00 20.25 663 SER A CA 1
ATOM 5492 C C . SER A 1 663 ? 20.723 -24.035 37.730 1.00 20.25 663 SER A C 1
ATOM 5494 O O . SER A 1 663 ? 21.612 -24.742 38.177 1.00 20.25 663 SER A O 1
ATOM 5496 N N . TYR A 1 664 ? 20.119 -23.032 38.414 1.00 22.00 664 TYR A N 1
ATOM 5497 C CA . TYR A 1 664 ? 19.907 -22.729 39.874 1.00 22.00 664 TYR A CA 1
ATOM 5498 C C . TYR A 1 664 ? 21.017 -22.678 40.974 1.00 22.00 664 TYR A C 1
ATOM 5500 O O . TYR A 1 664 ? 21.846 -23.577 41.035 1.00 22.00 664 TYR A O 1
ATOM 5508 N N . VAL A 1 665 ? 20.926 -21.674 41.897 1.00 21.80 665 VAL A N 1
ATOM 5509 C CA . VAL A 1 665 ? 20.997 -21.710 43.409 1.00 21.80 665 VAL A CA 1
ATOM 5510 C C . VAL A 1 665 ? 21.484 -20.377 44.080 1.00 21.80 665 VAL A C 1
ATOM 5512 O O . VAL A 1 665 ? 22.602 -19.959 43.817 1.00 21.80 665 VAL A O 1
ATOM 5515 N N . GLY A 1 666 ? 20.668 -19.801 45.004 1.00 21.50 666 GLY A N 1
ATOM 5516 C CA . GLY A 1 666 ? 20.939 -19.021 46.269 1.00 21.50 666 GLY A CA 1
ATOM 5517 C C . GLY A 1 666 ? 21.991 -17.874 46.399 1.00 21.50 666 GLY A C 1
ATOM 5518 O O . GLY A 1 666 ? 22.943 -17.826 45.640 1.00 21.50 666 GLY A O 1
ATOM 5519 N N . SER A 1 667 ? 21.989 -16.935 47.380 1.00 23.39 667 SER A N 1
ATOM 5520 C CA . SER A 1 667 ? 21.079 -16.544 48.502 1.00 23.39 667 SER A CA 1
ATOM 5521 C C . SER A 1 667 ? 21.548 -15.224 49.214 1.00 23.39 667 SER A C 1
ATOM 5523 O O . SER A 1 667 ? 22.743 -14.952 49.192 1.00 23.39 667 SER A O 1
ATOM 5525 N N . ARG A 1 668 ? 20.657 -14.505 49.955 1.00 22.61 668 ARG A N 1
ATOM 5526 C CA . ARG A 1 668 ? 20.878 -13.311 50.867 1.00 22.61 668 ARG A CA 1
ATOM 5527 C C . ARG A 1 668 ? 21.312 -11.968 50.196 1.00 22.61 668 ARG A C 1
ATOM 5529 O O . ARG A 1 668 ? 21.990 -12.013 49.182 1.00 22.61 668 ARG A O 1
ATOM 5536 N N . GLY A 1 669 ? 21.004 -10.742 50.679 1.00 23.17 669 GLY A N 1
ATOM 5537 C CA . GLY A 1 669 ? 20.039 -10.211 51.686 1.00 23.17 669 GLY A CA 1
ATOM 5538 C C . GLY A 1 669 ? 20.383 -8.764 52.180 1.00 23.17 669 GLY A C 1
ATOM 5539 O O . GLY A 1 669 ? 21.570 -8.469 52.254 1.00 23.17 669 GLY A O 1
ATOM 5540 N N . GLY A 1 670 ? 19.409 -7.891 52.552 1.00 23.64 670 GLY A N 1
ATOM 5541 C CA . GLY A 1 670 ? 19.647 -6.678 53.404 1.00 23.64 670 GLY A CA 1
ATOM 5542 C C . GLY A 1 670 ? 19.017 -5.285 53.064 1.00 23.64 670 GLY A C 1
ATOM 5543 O O . GLY A 1 670 ? 19.618 -4.524 52.323 1.00 23.64 670 GLY A O 1
AT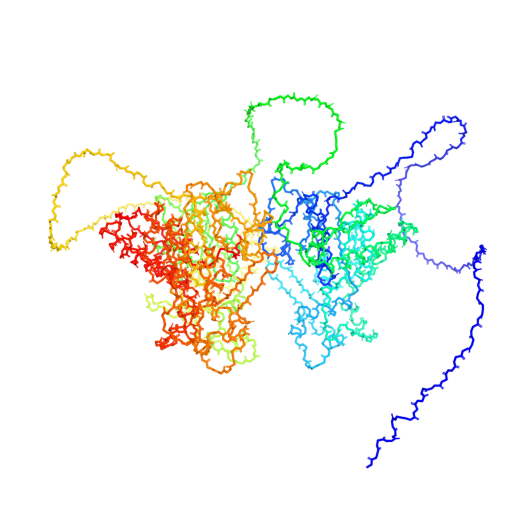OM 5544 N N . ASN A 1 671 ? 17.873 -4.959 53.701 1.00 24.33 671 ASN A N 1
ATOM 5545 C CA . ASN A 1 671 ? 17.419 -3.716 54.409 1.00 24.33 671 ASN A CA 1
ATOM 5546 C C . ASN A 1 671 ? 17.461 -2.212 53.942 1.00 24.33 671 ASN A C 1
ATOM 5548 O O . ASN A 1 671 ? 18.459 -1.714 53.444 1.00 24.33 671 ASN A O 1
ATOM 5552 N N . ASP A 1 672 ? 16.384 -1.501 54.377 1.00 25.84 672 ASP A N 1
ATOM 5553 C CA . ASP A 1 672 ? 16.167 -0.065 54.780 1.00 25.84 672 ASP A CA 1
ATOM 5554 C C . ASP A 1 672 ? 16.216 1.100 53.731 1.00 25.84 672 ASP A C 1
ATOM 5556 O O . ASP A 1 672 ? 17.129 1.158 52.921 1.00 25.84 672 ASP A O 1
ATOM 5560 N N . LYS A 1 673 ? 15.164 1.945 53.524 1.00 26.33 673 LYS A N 1
ATOM 5561 C CA . LYS A 1 673 ? 14.538 3.108 54.274 1.00 26.33 673 LYS A CA 1
ATOM 5562 C C . LYS A 1 673 ? 15.349 4.441 54.180 1.00 26.33 673 LYS A C 1
ATOM 5564 O O . LYS A 1 673 ? 16.562 4.358 54.109 1.00 26.33 673 LYS A O 1
ATOM 5569 N N . LEU A 1 674 ? 14.838 5.699 54.168 1.00 23.73 674 LEU A N 1
ATOM 5570 C CA . LEU A 1 674 ? 13.555 6.413 54.478 1.00 23.73 674 LEU A CA 1
ATOM 5571 C C . LEU A 1 674 ? 13.218 7.511 53.395 1.00 23.73 674 LEU A C 1
ATOM 5573 O O . LEU A 1 674 ? 14.080 7.814 52.581 1.00 23.73 674 LEU A O 1
ATOM 5577 N N . GLN A 1 675 ? 11.966 7.990 53.188 1.00 23.95 675 GLN A N 1
ATOM 5578 C CA . GLN A 1 675 ? 11.314 9.279 53.631 1.00 23.95 675 GLN A CA 1
ATOM 5579 C C . GLN A 1 675 ? 12.209 10.561 53.660 1.00 23.95 675 GLN A C 1
ATOM 5581 O O . GLN A 1 675 ? 13.371 10.451 54.021 1.00 23.95 675 GLN A O 1
ATOM 5586 N N . THR A 1 676 ? 11.805 11.821 53.352 1.00 24.45 676 THR A N 1
ATOM 5587 C CA . THR A 1 676 ? 10.502 12.577 53.227 1.00 24.45 676 THR A CA 1
ATOM 5588 C C . THR A 1 676 ? 10.735 13.897 52.389 1.00 24.45 676 THR A C 1
ATOM 5590 O O . THR A 1 676 ? 11.850 14.038 51.905 1.00 24.45 676 THR A O 1
ATOM 5593 N N . SER A 1 677 ? 9.893 14.940 52.137 1.00 21.62 677 SER A N 1
ATOM 5594 C CA . SER A 1 677 ? 8.495 15.386 52.452 1.00 21.62 677 SER A CA 1
ATOM 5595 C C . SER A 1 677 ? 7.900 16.399 51.393 1.00 21.62 677 SER A C 1
ATOM 5597 O O . SER A 1 677 ? 7.869 16.075 50.212 1.00 21.62 677 SER A O 1
ATOM 5599 N N . LEU A 1 678 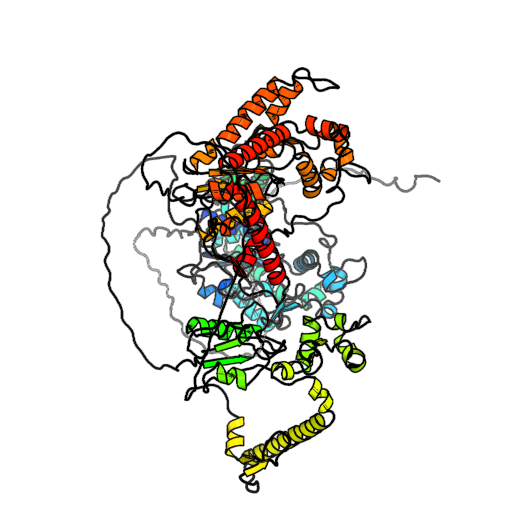? 7.356 17.572 51.808 1.00 19.88 678 LEU A N 1
ATOM 5600 C CA . LEU A 1 678 ? 6.545 18.639 51.129 1.00 19.88 678 LEU A CA 1
ATOM 5601 C C . LEU A 1 678 ? 6.634 19.961 51.979 1.00 19.88 678 LEU A C 1
ATOM 5603 O O . LEU A 1 678 ? 7.355 19.899 52.979 1.00 19.88 678 LEU A O 1
ATOM 5607 N N . PRO A 1 679 ? 5.882 21.096 51.783 1.00 35.03 679 PRO A N 1
ATOM 5608 C CA . PRO A 1 679 ? 5.020 21.642 50.691 1.00 35.03 679 PRO A CA 1
ATOM 5609 C C . PRO A 1 679 ? 5.533 23.060 50.202 1.00 35.03 679 PRO A C 1
ATOM 5611 O O . PRO A 1 679 ? 6.730 23.137 49.970 1.00 35.03 679 PRO A O 1
ATOM 5614 N N . THR A 1 680 ? 4.864 24.231 49.964 1.00 24.44 680 THR A N 1
ATOM 5615 C CA . THR A 1 680 ? 3.468 24.792 50.050 1.00 24.44 680 THR A CA 1
ATOM 5616 C C . THR A 1 680 ? 3.297 26.168 49.315 1.00 24.44 680 THR A C 1
ATOM 5618 O O . THR A 1 680 ? 4.220 26.969 49.375 1.00 24.44 680 THR A O 1
ATOM 5621 N N . LYS A 1 681 ? 2.063 26.521 48.860 1.00 25.12 681 LYS A N 1
ATOM 5622 C CA . LYS A 1 681 ? 1.450 27.899 48.717 1.00 25.12 681 LYS A CA 1
ATOM 5623 C C . LYS A 1 681 ? 2.041 28.910 47.672 1.00 25.12 681 LYS A C 1
ATOM 5625 O O . LYS A 1 681 ? 3.141 28.706 47.192 1.00 25.12 681 LYS A O 1
ATOM 5630 N N . ASN A 1 682 ? 1.358 29.991 47.217 1.00 23.89 682 ASN A N 1
ATOM 5631 C CA . ASN A 1 682 ? 0.063 30.600 47.619 1.00 23.89 682 ASN A CA 1
ATOM 5632 C C . ASN A 1 682 ? -0.782 31.274 46.479 1.00 23.89 682 ASN A C 1
ATOM 5634 O O . ASN A 1 682 ? -0.352 31.390 45.339 1.00 23.89 682 ASN A O 1
ATOM 5638 N N . THR A 1 683 ? -1.994 31.720 46.850 1.00 23.02 683 THR A N 1
ATOM 5639 C CA . THR A 1 683 ? -3.159 32.303 46.115 1.00 23.02 683 THR A CA 1
ATOM 5640 C C . THR A 1 683 ? -3.040 33.656 45.376 1.00 23.02 683 THR A C 1
ATOM 5642 O O . THR A 1 683 ? -2.255 34.496 45.800 1.00 23.02 683 THR A O 1
ATOM 5645 N N . LEU A 1 684 ? -4.021 33.964 44.491 1.00 22.41 684 LEU A N 1
ATOM 5646 C CA . LEU A 1 684 ? -4.860 35.198 44.564 1.00 22.41 684 LEU A CA 1
ATOM 5647 C C . LEU A 1 684 ? -6.213 35.095 43.785 1.00 22.41 684 LEU A C 1
ATOM 5649 O O . LEU A 1 684 ? -6.433 34.121 43.068 1.00 22.41 684 LEU A O 1
ATOM 5653 N N . ARG A 1 685 ? -7.138 36.059 43.980 1.00 21.08 685 ARG A N 1
ATOM 5654 C CA . ARG A 1 685 ? -8.552 36.132 43.492 1.00 21.08 685 ARG A CA 1
ATOM 5655 C C . ARG A 1 685 ? -8.916 37.561 43.030 1.00 21.08 685 ARG A C 1
ATOM 5657 O O . ARG A 1 685 ? -8.275 38.487 43.508 1.00 21.08 685 ARG A O 1
ATOM 5664 N N . TYR A 1 686 ? -10.024 37.734 42.285 1.00 20.88 686 TYR A N 1
ATOM 5665 C CA . TYR A 1 686 ? -10.983 38.859 42.447 1.00 20.88 686 TYR 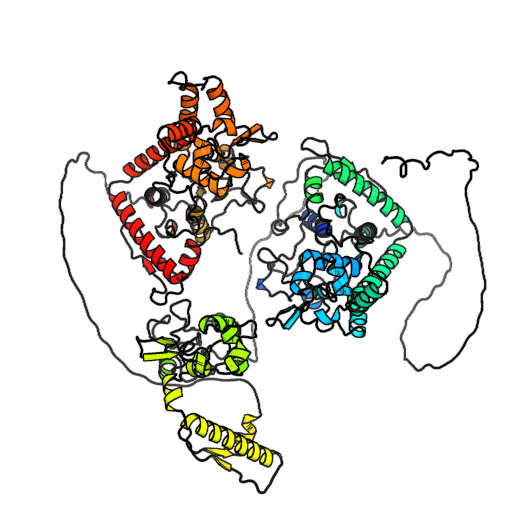A CA 1
ATOM 5666 C C . TYR A 1 686 ? -12.412 38.480 41.959 1.00 20.88 686 TYR A C 1
ATOM 5668 O O . TYR A 1 686 ? -12.551 37.480 41.254 1.00 20.88 686 TYR A O 1
ATOM 5676 N N . GLY A 1 687 ? -13.460 39.205 42.398 1.00 23.84 687 GLY A N 1
ATOM 5677 C CA . GLY A 1 687 ? -14.881 39.049 41.978 1.00 23.84 687 GLY A CA 1
ATOM 5678 C C . GLY A 1 687 ? -15.242 39.893 40.735 1.00 23.84 687 GLY A C 1
ATOM 5679 O O . GLY A 1 687 ? -14.327 40.291 40.023 1.00 23.84 687 GLY A O 1
ATOM 5680 N N . GLU A 1 688 ? -16.494 40.206 40.361 1.00 25.47 688 GLU A N 1
ATOM 5681 C CA . GLU A 1 688 ? -17.861 40.188 40.961 1.00 25.47 688 GLU A CA 1
ATOM 5682 C C . GLU A 1 688 ? -18.904 40.217 39.793 1.00 25.47 688 GLU A C 1
ATOM 5684 O O . GLU A 1 688 ? -18.483 40.380 38.650 1.00 25.47 688 GLU A O 1
ATOM 5689 N N . GLN A 1 689 ? -20.248 40.168 39.901 1.00 22.75 689 GLN A N 1
ATOM 5690 C CA . GLN A 1 689 ? -21.271 39.473 40.727 1.00 22.75 689 GLN A CA 1
ATOM 5691 C C . GLN A 1 689 ? -22.656 39.704 40.014 1.00 22.75 689 GLN A C 1
ATOM 5693 O O . GLN A 1 689 ? -22.683 40.343 38.966 1.00 22.75 689 GLN A O 1
ATOM 5698 N N . LEU A 1 690 ? -23.790 39.258 40.596 1.00 24.08 690 LEU A N 1
ATOM 5699 C CA . LEU A 1 690 ? -25.206 39.543 40.227 1.00 24.08 690 LEU A CA 1
ATOM 5700 C C . LEU A 1 690 ? -25.767 38.779 38.995 1.00 24.08 690 LEU A C 1
ATOM 5702 O O . LEU A 1 690 ? -25.080 38.623 37.996 1.00 24.08 690 LEU A O 1
ATOM 5706 N N . THR A 1 691 ? -27.016 38.277 38.968 1.00 25.02 691 THR A N 1
ATOM 5707 C CA . THR A 1 691 ? -28.124 38.220 39.965 1.00 25.02 691 THR A CA 1
ATOM 5708 C C . THR A 1 691 ? -28.827 36.848 39.938 1.00 25.02 691 THR A C 1
ATOM 5710 O O . THR A 1 691 ? -28.776 36.143 38.934 1.00 25.02 691 THR A O 1
ATOM 5713 N N . GLU A 1 692 ? -29.517 36.479 41.025 1.00 26.25 692 GLU A N 1
ATOM 5714 C CA . GLU A 1 692 ? -30.369 35.277 41.109 1.00 26.25 692 GLU A CA 1
ATOM 5715 C C . GLU A 1 692 ? -31.846 35.567 40.779 1.00 26.25 692 GLU A C 1
ATOM 5717 O O . GLU A 1 692 ? -32.359 36.646 41.069 1.00 26.25 692 GLU A O 1
ATOM 5722 N N . THR A 1 693 ? -32.577 34.560 40.290 1.00 26.27 693 THR A N 1
ATOM 5723 C CA . THR A 1 693 ? -34.009 34.327 40.592 1.00 26.27 693 THR A CA 1
ATOM 5724 C C . THR A 1 693 ? -34.394 32.899 40.178 1.00 26.27 693 THR A C 1
ATOM 5726 O O . THR A 1 693 ? -33.853 32.374 39.211 1.00 26.27 693 THR A O 1
ATOM 5729 N N . GLY A 1 694 ? -35.327 32.262 40.899 1.00 27.00 694 GLY A N 1
ATOM 5730 C CA . GLY A 1 694 ? -35.775 30.882 40.628 1.00 27.00 694 GLY A CA 1
ATOM 5731 C C . GLY A 1 694 ? -35.117 29.838 41.538 1.00 27.00 694 GLY A C 1
ATOM 5732 O O . GLY A 1 694 ? -34.080 29.265 41.218 1.00 27.00 694 GLY A O 1
ATOM 5733 N N . ARG A 1 695 ? -35.722 29.591 42.705 1.00 27.95 695 ARG A N 1
ATOM 5734 C CA . ARG A 1 695 ? -35.172 28.721 43.756 1.00 27.95 695 ARG A CA 1
ATOM 5735 C C . ARG A 1 695 ? -35.755 27.305 43.675 1.00 27.95 695 ARG A C 1
ATOM 5737 O O . ARG A 1 695 ? -36.968 27.173 43.598 1.00 27.95 695 ARG A O 1
ATOM 5744 N N . LYS A 1 696 ? -34.895 26.301 43.885 1.00 27.28 696 LYS A N 1
ATOM 5745 C CA . LYS A 1 696 ? -35.216 24.912 44.278 1.00 27.28 696 LYS A CA 1
ATOM 5746 C C . LYS A 1 696 ? -36.191 24.141 43.373 1.00 27.28 696 LYS A C 1
ATOM 5748 O O . LYS A 1 696 ? -37.397 24.188 43.571 1.00 27.28 696 LYS A O 1
ATOM 5753 N N . ASP A 1 697 ? -35.625 23.200 42.626 1.00 28.58 697 ASP A N 1
ATOM 5754 C CA . ASP A 1 697 ? -35.950 21.807 42.945 1.00 28.58 697 ASP A CA 1
ATOM 5755 C C . ASP A 1 697 ? -34.657 20.994 43.153 1.00 28.58 697 ASP A C 1
ATOM 5757 O O . ASP A 1 697 ? -33.562 21.559 43.075 1.00 28.58 697 ASP A O 1
ATOM 5761 N N . LYS A 1 698 ? -34.782 19.735 43.582 1.00 29.28 698 LYS A N 1
ATOM 5762 C CA . LYS A 1 698 ? -33.720 19.009 44.311 1.00 29.28 698 LYS A CA 1
ATOM 5763 C C . LYS A 1 698 ? -32.604 18.380 43.461 1.00 29.28 698 LYS A C 1
ATOM 5765 O O . LYS A 1 698 ? -32.660 18.287 42.239 1.00 29.28 698 LYS A O 1
ATOM 5770 N N . GLU A 1 699 ? -31.576 17.946 44.190 1.00 34.47 699 GLU A N 1
ATOM 5771 C CA . GLU A 1 699 ? -30.393 17.204 43.744 1.00 34.47 699 GLU A CA 1
ATOM 5772 C C . GLU A 1 699 ? -30.715 15.931 42.928 1.00 34.47 699 GLU A C 1
ATOM 5774 O O . GLU A 1 699 ? -31.828 15.413 42.956 1.00 34.47 699 GLU A O 1
ATOM 5779 N N . ASN A 1 700 ? -29.682 15.379 42.273 1.00 31.50 700 ASN A N 1
ATOM 5780 C CA . ASN A 1 700 ? -29.692 14.169 41.428 1.00 31.50 700 ASN A CA 1
ATOM 5781 C C . ASN A 1 700 ? -30.206 14.314 39.982 1.00 31.50 700 ASN A C 1
ATOM 5783 O O . ASN A 1 700 ? -30.916 13.456 39.466 1.00 31.50 700 ASN A O 1
ATOM 5787 N N . ALA A 1 701 ? -29.670 15.306 39.264 1.00 30.59 701 ALA A N 1
ATOM 5788 C CA . ALA A 1 701 ? -29.546 15.272 37.801 1.00 30.59 701 ALA A CA 1
ATOM 5789 C C . ALA A 1 701 ? -28.079 15.080 37.351 1.00 30.59 701 ALA A C 1
ATOM 5791 O O . ALA A 1 701 ? -27.572 15.809 36.497 1.00 30.59 701 ALA A O 1
ATOM 5792 N N . SER A 1 702 ? -27.385 14.081 37.921 1.00 38.28 702 SER A N 1
ATOM 5793 C CA . SER A 1 702 ? -26.081 13.612 37.416 1.00 38.28 702 SER A CA 1
ATOM 5794 C C . SER A 1 702 ? -26.282 12.897 36.074 1.00 38.28 702 SER A C 1
ATOM 5796 O O . SER A 1 702 ? -26.379 11.672 35.986 1.00 38.28 702 SER A O 1
ATOM 5798 N N . THR A 1 703 ? -26.439 13.686 35.012 1.00 42.91 703 THR A N 1
ATOM 5799 C CA . THR A 1 703 ? -26.660 13.195 33.652 1.00 42.91 703 THR A CA 1
ATOM 5800 C C . THR A 1 703 ? -25.364 12.604 33.107 1.00 42.91 703 THR A C 1
ATOM 5802 O O . THR A 1 703 ? -24.501 13.302 32.580 1.00 42.91 703 THR A O 1
ATOM 5805 N N . SER A 1 704 ? -25.224 11.284 33.255 1.00 51.19 704 SER A N 1
ATOM 5806 C CA . SER A 1 704 ? -24.107 10.514 32.705 1.00 51.19 704 SER A CA 1
ATOM 5807 C C . SER A 1 704 ? -23.963 10.784 31.201 1.00 51.19 704 SER A C 1
ATOM 5809 O O . SER A 1 704 ? -24.812 10.392 30.398 1.00 51.19 704 SER A O 1
ATOM 5811 N N . CYS A 1 705 ? -22.901 11.496 30.818 1.00 73.56 705 CYS A N 1
ATOM 5812 C CA . CYS A 1 705 ? -22.632 11.876 29.433 1.00 73.56 705 CYS A CA 1
ATOM 5813 C C . CYS A 1 705 ? -22.145 10.634 28.667 1.00 73.56 705 CYS A C 1
ATOM 5815 O O . CYS A 1 705 ? -20.962 10.301 28.701 1.00 73.56 705 CYS A O 1
ATOM 5817 N N . VAL A 1 706 ? -23.058 9.910 28.013 1.00 85.06 706 VAL A N 1
ATOM 5818 C CA . VAL A 1 706 ? -22.731 8.648 27.326 1.00 85.06 706 VAL A CA 1
ATOM 5819 C C . VAL A 1 706 ? -21.896 8.916 26.059 1.00 85.06 706 VAL A C 1
ATOM 5821 O O . VAL A 1 706 ? -22.396 9.588 25.148 1.00 85.06 706 VAL A O 1
ATOM 5824 N N . PRO A 1 707 ? -20.667 8.364 25.935 1.00 90.94 707 PRO A N 1
ATOM 5825 C CA . PRO A 1 707 ? -19.803 8.572 24.771 1.00 90.94 707 PRO A CA 1
ATOM 5826 C C . PRO A 1 707 ? -20.474 8.194 23.446 1.00 90.94 707 PRO A C 1
ATOM 5828 O O . PRO A 1 707 ? -20.946 7.070 23.259 1.00 90.94 707 PRO A O 1
ATOM 5831 N N . GLN A 1 708 ? -20.519 9.141 22.509 1.00 93.00 708 GLN A N 1
ATOM 5832 C CA . GLN A 1 708 ? -21.252 8.994 21.254 1.00 93.00 708 GLN A CA 1
ATOM 5833 C C . GLN A 1 708 ? -20.482 8.108 20.264 1.00 93.00 708 GLN A C 1
ATOM 5835 O O . GLN A 1 708 ? -19.468 8.513 19.695 1.00 93.00 708 GLN A O 1
ATOM 5840 N N . LYS A 1 709 ? -20.996 6.892 20.034 1.00 92.69 709 LYS A N 1
ATOM 5841 C CA . LYS A 1 709 ? -20.391 5.871 19.154 1.00 92.69 709 LYS A CA 1
ATOM 5842 C C . LYS A 1 709 ? -20.942 5.835 17.721 1.00 92.69 709 LYS A C 1
ATOM 5844 O O . LYS A 1 709 ? -20.427 5.073 16.913 1.00 92.69 709 LYS A O 1
ATOM 5849 N N . LYS A 1 710 ? -21.971 6.631 17.404 1.00 94.44 710 LYS A N 1
ATOM 5850 C CA . LYS A 1 710 ? -22.616 6.692 16.079 1.00 94.44 710 LYS A CA 1
ATOM 5851 C C . LYS A 1 710 ? -22.328 8.042 15.417 1.00 94.44 710 LYS A C 1
ATOM 5853 O O . LYS A 1 710 ? -22.890 9.054 15.843 1.00 94.44 710 LYS A O 1
ATOM 5858 N N . PHE A 1 711 ? -21.456 8.097 14.409 1.00 94.62 711 PHE A N 1
ATOM 5859 C CA . PHE A 1 711 ? -21.078 9.369 13.774 1.00 94.62 711 PHE A CA 1
ATOM 5860 C C . PHE A 1 711 ? -20.680 9.253 12.297 1.00 94.62 711 PHE A C 1
ATOM 5862 O O . PHE A 1 711 ? -20.139 8.255 11.836 1.00 94.62 711 PHE A O 1
ATOM 5869 N N . VAL A 1 712 ? -20.880 10.330 11.546 1.00 93.75 712 VAL A N 1
ATOM 5870 C CA . VAL A 1 712 ? -20.488 10.442 10.137 1.00 93.75 712 VAL A CA 1
ATOM 5871 C C . VAL A 1 712 ? -19.624 11.689 9.985 1.00 93.75 712 VAL A C 1
ATOM 5873 O O . VAL A 1 712 ? -20.118 12.806 10.131 1.00 93.75 712 VAL A O 1
ATOM 5876 N N . PHE A 1 713 ? -18.333 11.501 9.699 1.00 93.31 713 PHE A N 1
ATOM 5877 C CA . PHE A 1 713 ? -17.396 12.587 9.420 1.00 93.31 713 PHE A CA 1
ATOM 5878 C C . PHE A 1 713 ? -17.284 12.819 7.909 1.00 93.31 713 PHE A C 1
ATOM 5880 O O . PHE A 1 713 ? -16.544 12.126 7.205 1.00 93.31 713 PHE A O 1
ATOM 5887 N N . ILE A 1 714 ? -18.021 13.815 7.418 1.00 89.06 714 ILE A N 1
ATOM 5888 C CA . ILE A 1 714 ? -17.969 14.263 6.027 1.00 89.06 714 ILE A CA 1
ATOM 5889 C C . ILE A 1 714 ? -16.644 14.986 5.799 1.00 89.06 714 ILE A C 1
ATOM 5891 O O . ILE A 1 714 ? -16.320 15.975 6.459 1.00 89.06 714 ILE A O 1
ATOM 5895 N N . LYS A 1 715 ? -15.857 14.477 4.852 1.00 87.81 715 LYS A N 1
ATOM 5896 C CA . LYS A 1 715 ? -14.572 15.066 4.479 1.00 87.81 715 LYS A CA 1
ATOM 5897 C C . LYS A 1 715 ? -14.757 15.955 3.264 1.00 87.81 715 LYS A C 1
ATOM 5899 O O . LYS A 1 715 ? -14.913 15.439 2.166 1.00 87.81 715 LYS A O 1
ATOM 5904 N N . THR A 1 716 ? -14.653 17.261 3.466 1.00 88.00 716 THR A N 1
ATOM 5905 C CA . THR A 1 716 ? -14.502 18.219 2.371 1.00 88.00 716 THR A CA 1
ATOM 5906 C C . THR A 1 716 ? -13.036 18.314 1.917 1.00 88.00 716 THR A C 1
ATOM 5908 O O . THR A 1 716 ? -12.078 18.007 2.651 1.00 88.00 716 THR A O 1
ATOM 5911 N N . HIS A 1 717 ? -12.835 18.785 0.693 1.00 85.06 717 HIS A N 1
ATOM 5912 C CA . HIS A 1 717 ? -11.521 18.994 0.109 1.00 85.06 717 HIS A CA 1
ATOM 5913 C C . HIS A 1 717 ? -10.714 20.082 0.836 1.00 85.06 717 HIS A C 1
ATOM 5915 O O . HIS A 1 717 ? -11.214 21.144 1.158 1.00 85.06 717 HIS A O 1
ATOM 5921 N N . LYS A 1 718 ? -9.420 19.816 1.076 1.00 86.31 718 LYS A N 1
ATOM 5922 C CA . LYS A 1 718 ? -8.344 20.754 1.504 1.00 86.31 718 LYS A CA 1
ATOM 5923 C C . LYS A 1 718 ? -8.596 21.662 2.736 1.00 86.31 718 LYS A C 1
ATOM 5925 O O . LYS A 1 718 ? -7.726 22.476 3.066 1.00 86.31 718 LYS A O 1
ATOM 5930 N N . THR A 1 719 ? -9.662 21.432 3.495 1.00 85.75 719 THR A N 1
ATOM 5931 C CA . THR A 1 719 ? -10.029 22.087 4.772 1.00 85.75 719 THR A CA 1
ATOM 5932 C C . THR A 1 719 ? -9.284 21.548 6.001 1.00 85.75 719 THR A C 1
ATOM 5934 O O . THR A 1 719 ? -9.648 21.832 7.133 1.00 85.75 719 THR A O 1
ATOM 5937 N N . GLY A 1 720 ? -8.222 20.757 5.815 1.00 77.12 720 GLY A N 1
ATOM 5938 C CA . GLY A 1 720 ? -7.466 20.151 6.922 1.00 77.12 720 GLY A CA 1
ATOM 5939 C C . GLY A 1 720 ? -7.948 18.761 7.355 1.00 77.12 720 GLY A C 1
ATOM 5940 O O . GLY A 1 720 ? -7.363 18.186 8.271 1.00 77.12 720 GLY A O 1
ATOM 5941 N N . THR A 1 721 ? -8.919 18.172 6.647 1.00 78.88 721 THR A N 1
ATOM 5942 C CA . THR A 1 721 ? -9.453 16.810 6.862 1.00 78.88 721 THR A CA 1
ATOM 5943 C C . THR A 1 721 ? -8.394 15.718 7.067 1.00 78.88 721 THR A C 1
ATOM 5945 O O . THR A 1 721 ? -8.590 14.837 7.895 1.00 78.88 721 THR A O 1
ATOM 5948 N N . SER A 1 722 ? -7.239 15.775 6.390 1.00 70.50 722 SER A N 1
ATOM 5949 C CA . SER A 1 722 ? -6.119 14.821 6.578 1.00 70.50 722 SER A CA 1
ATOM 5950 C C . SER A 1 722 ? -5.345 14.969 7.902 1.00 70.50 722 SER A C 1
ATOM 5952 O O . SER A 1 722 ? -4.422 14.201 8.157 1.00 70.50 722 SER A O 1
ATOM 5954 N N . THR A 1 723 ? -5.665 15.974 8.718 1.00 73.44 723 THR A N 1
ATOM 5955 C CA . THR A 1 723 ? -5.157 16.130 10.090 1.00 73.44 723 THR A CA 1
ATOM 5956 C C . THR A 1 723 ? -6.235 15.726 11.100 1.00 73.44 723 THR A C 1
ATOM 5958 O O . THR A 1 723 ? -5.930 15.004 12.042 1.00 73.44 723 THR A O 1
ATOM 5961 N N . THR A 1 724 ? -7.496 16.127 10.893 1.00 79.31 724 THR A N 1
ATOM 5962 C CA . THR A 1 724 ? -8.601 15.838 11.828 1.00 79.31 724 THR A CA 1
ATOM 5963 C C . THR A 1 724 ? -9.140 14.410 11.751 1.00 79.31 724 THR A C 1
ATOM 5965 O O . THR A 1 724 ? -9.591 13.891 12.767 1.00 79.31 724 THR A O 1
ATOM 5968 N N . ILE A 1 725 ? -9.018 13.727 10.604 1.00 81.06 725 ILE A N 1
ATOM 5969 C CA . ILE A 1 725 ? -9.402 12.310 10.441 1.00 81.06 725 ILE A CA 1
ATOM 5970 C C . ILE A 1 725 ? -8.801 11.377 11.509 1.00 81.06 725 ILE A C 1
ATOM 5972 O O . ILE A 1 725 ? -9.428 10.391 11.890 1.00 81.06 725 ILE A O 1
ATOM 5976 N N . ASN A 1 726 ? -7.615 11.710 12.024 1.00 80.50 726 ASN A N 1
ATOM 5977 C CA . ASN A 1 726 ? -6.900 10.916 13.019 1.00 80.50 726 ASN A CA 1
ATOM 5978 C C . ASN A 1 726 ? -7.651 10.805 14.365 1.00 80.50 726 ASN A C 1
ATOM 5980 O O . ASN A 1 726 ? -7.530 9.784 15.036 1.00 80.50 726 ASN A O 1
ATOM 5984 N N . ILE A 1 727 ? -8.479 11.795 14.732 1.00 86.88 727 ILE A N 1
ATOM 5985 C CA . ILE A 1 727 ? -9.390 11.704 15.891 1.00 86.88 727 ILE A CA 1
ATOM 5986 C C . ILE A 1 727 ? -10.365 10.544 15.667 1.00 86.88 727 ILE A C 1
ATOM 5988 O O . ILE A 1 727 ? -10.361 9.555 16.397 1.00 86.88 727 ILE A O 1
ATOM 5992 N N . PHE A 1 728 ? -11.145 10.646 14.591 1.00 89.06 728 PHE A N 1
ATOM 5993 C CA . PHE A 1 728 ? -12.223 9.722 14.255 1.00 89.06 728 PHE A CA 1
ATOM 5994 C C . PHE A 1 728 ? -11.719 8.291 14.019 1.00 89.06 728 PHE A C 1
ATOM 5996 O O . PHE A 1 728 ? -12.334 7.342 14.499 1.00 89.06 728 PHE A O 1
ATOM 6003 N N . GLN A 1 729 ? -10.581 8.127 13.332 1.00 83.50 729 GLN A N 1
ATOM 6004 C CA . GLN A 1 729 ? -9.969 6.814 13.102 1.00 83.50 729 GLN A CA 1
ATOM 6005 C C . GLN A 1 729 ? -9.484 6.166 14.409 1.00 83.50 729 GLN A C 1
ATOM 6007 O O . GLN A 1 729 ? -9.793 5.000 14.642 1.00 83.50 729 GLN A O 1
ATOM 6012 N N . ARG A 1 730 ? -8.784 6.897 15.293 1.00 85.00 730 ARG A N 1
ATOM 6013 C CA . ARG A 1 730 ? -8.353 6.346 16.595 1.00 85.00 730 ARG A CA 1
ATOM 6014 C C . ARG A 1 730 ? -9.540 5.981 17.478 1.00 85.00 730 ARG A C 1
ATOM 6016 O O . ARG A 1 730 ? -9.558 4.880 18.017 1.00 85.00 730 ARG A O 1
ATOM 6023 N N . TYR A 1 731 ? -10.540 6.860 17.580 1.00 87.12 731 TYR A N 1
ATOM 6024 C CA . TYR A 1 731 ? -11.733 6.597 18.386 1.00 87.12 731 TYR A CA 1
ATOM 6025 C C . TYR A 1 731 ? -12.470 5.339 17.908 1.00 87.12 731 TYR A C 1
ATOM 6027 O O . TYR A 1 731 ? -12.828 4.491 18.727 1.00 87.12 731 TYR A O 1
ATOM 6035 N N . ALA A 1 732 ? -12.626 5.173 16.588 1.00 83.81 732 ALA A N 1
ATOM 6036 C CA . ALA A 1 732 ? -13.237 3.986 15.995 1.00 83.81 732 ALA A CA 1
ATOM 6037 C C . ALA A 1 732 ? -12.440 2.697 16.257 1.00 83.81 732 ALA A C 1
ATOM 6039 O O . ALA A 1 732 ? -13.044 1.670 16.563 1.00 83.81 732 ALA A O 1
ATOM 6040 N N . ILE A 1 733 ? -11.103 2.756 16.199 1.00 77.50 733 ILE A N 1
ATOM 6041 C CA . ILE A 1 733 ? -10.218 1.621 16.510 1.00 77.50 733 ILE A CA 1
ATOM 6042 C C . ILE A 1 733 ? -10.314 1.247 17.997 1.00 77.50 733 ILE A C 1
ATOM 6044 O O . ILE A 1 733 ? -10.599 0.093 18.315 1.00 77.50 733 ILE A O 1
ATOM 6048 N N . TYR A 1 734 ? -10.140 2.207 18.913 1.00 80.44 734 TYR A N 1
ATOM 6049 C CA . TYR A 1 734 ? -10.192 1.950 20.359 1.00 80.44 734 TYR A CA 1
ATOM 6050 C C . TYR A 1 734 ? -11.569 1.437 20.817 1.00 80.44 734 TYR A C 1
ATOM 6052 O O . TYR A 1 734 ? -11.639 0.569 21.686 1.00 80.44 734 TYR A O 1
ATOM 6060 N N . ASN A 1 735 ? -12.660 1.906 20.200 1.00 82.00 735 ASN A N 1
ATOM 6061 C CA . ASN A 1 735 ? -14.027 1.472 20.515 1.00 82.00 735 ASN A CA 1
ATOM 6062 C C . ASN A 1 735 ? -14.535 0.285 19.672 1.00 82.00 735 ASN A C 1
ATOM 6064 O O . ASN A 1 735 ? -15.677 -0.128 19.872 1.00 82.00 735 ASN A O 1
ATOM 6068 N N . LYS A 1 736 ? -13.714 -0.275 18.767 1.00 83.62 736 LYS A N 1
ATOM 6069 C CA . LYS A 1 736 ? -14.047 -1.419 17.889 1.00 83.62 736 LYS A CA 1
ATOM 6070 C C . LYS A 1 736 ? -15.324 -1.211 17.046 1.00 83.62 736 LYS A C 1
ATOM 6072 O O . LYS A 1 736 ? -16.150 -2.112 16.930 1.00 83.62 736 LYS A O 1
ATOM 6077 N N . LEU A 1 737 ? -15.495 -0.013 16.486 1.00 85.62 737 LEU A N 1
ATOM 6078 C CA . LEU A 1 737 ? -16.710 0.395 15.763 1.00 85.62 737 LEU A CA 1
ATOM 6079 C C . LEU A 1 737 ? -16.822 -0.231 14.358 1.00 85.62 737 LEU A C 1
ATOM 6081 O O . LEU A 1 737 ? -15.825 -0.358 13.646 1.00 85.62 737 LEU A O 1
ATOM 6085 N N . LYS A 1 738 ? -18.051 -0.524 13.908 1.00 86.44 738 LYS A N 1
ATOM 6086 C CA . LYS A 1 738 ? -18.374 -0.879 12.512 1.00 86.44 738 LYS A CA 1
ATOM 6087 C C . LYS A 1 738 ? -18.175 0.326 11.581 1.00 86.44 738 LYS A C 1
ATOM 6089 O O . LYS A 1 738 ? -19.089 1.135 11.401 1.00 86.44 738 LYS A O 1
ATOM 6094 N N . VAL A 1 739 ? -16.999 0.461 10.973 1.00 86.50 739 VAL A N 1
ATOM 6095 C CA . VAL A 1 739 ? -16.725 1.528 9.991 1.00 86.50 739 VAL A CA 1
ATOM 6096 C C . VAL A 1 739 ? -17.216 1.125 8.595 1.00 86.50 739 VAL A C 1
ATOM 6098 O O . VAL A 1 739 ? -16.905 0.035 8.121 1.00 86.50 739 VAL A O 1
ATOM 6101 N N . LEU A 1 740 ? -17.940 2.014 7.910 1.00 83.62 740 LEU A N 1
ATOM 6102 C CA . LEU A 1 740 ? -18.304 1.856 6.499 1.00 83.62 740 LEU A CA 1
ATOM 6103 C C . LEU A 1 740 ? -17.083 2.183 5.619 1.00 83.62 740 LEU A C 1
ATOM 6105 O O . LEU A 1 740 ? -16.628 3.331 5.563 1.00 83.62 740 LEU A O 1
ATOM 6109 N N . MET A 1 741 ? -16.555 1.159 4.942 1.00 78.12 741 MET A N 1
ATOM 6110 C CA . MET A 1 741 ? -15.327 1.215 4.138 1.00 78.12 741 MET A CA 1
ATOM 6111 C C . MET A 1 741 ? -15.622 1.063 2.632 1.00 78.12 741 MET A C 1
ATOM 6113 O O . MET A 1 741 ? -16.455 0.229 2.269 1.00 78.12 741 MET A O 1
ATOM 6117 N N . PRO A 1 742 ? -14.939 1.807 1.738 1.00 71.06 742 PRO A N 1
ATOM 6118 C CA . PRO A 1 742 ? -15.130 1.696 0.291 1.00 71.06 742 PRO A CA 1
ATOM 6119 C C . PRO A 1 742 ? -14.492 0.433 -0.315 1.00 71.06 742 PRO A C 1
ATOM 6121 O O . PRO A 1 742 ? -13.506 -0.107 0.191 1.00 71.06 742 PRO A O 1
ATOM 6124 N N . VAL A 1 743 ? -15.014 0.005 -1.466 1.00 54.81 743 VAL A N 1
ATOM 6125 C CA . VAL A 1 743 ? -14.529 -1.127 -2.278 1.00 54.81 743 VAL A CA 1
ATOM 6126 C C . VAL A 1 743 ? -13.276 -0.716 -3.069 1.00 54.81 743 VAL A C 1
ATOM 6128 O O . VAL A 1 743 ? -13.271 -0.507 -4.282 1.00 54.81 743 VAL A O 1
ATOM 6131 N N . GLY A 1 744 ? -12.159 -0.619 -2.344 1.00 52.78 744 GLY A N 1
ATOM 6132 C CA . GLY A 1 744 ? -10.816 -0.402 -2.887 1.00 52.78 744 GLY A CA 1
ATOM 6133 C C . GLY A 1 744 ? -10.205 0.964 -2.558 1.00 52.78 744 GLY A C 1
ATOM 6134 O O . GLY A 1 744 ? -10.598 1.648 -1.617 1.00 52.78 744 GLY A O 1
ATOM 6135 N N . GLN A 1 745 ? -9.180 1.350 -3.323 1.00 46.47 745 GLN A N 1
ATOM 6136 C CA . GLN A 1 745 ? -8.445 2.603 -3.116 1.00 46.47 745 GLN A CA 1
ATOM 6137 C C . GLN A 1 745 ? -9.192 3.787 -3.748 1.00 46.47 745 GLN A C 1
ATOM 6139 O O . GLN A 1 745 ? -9.110 3.987 -4.961 1.00 46.47 745 GLN A O 1
ATOM 6144 N N . GLY A 1 746 ? -9.879 4.597 -2.938 1.00 55.50 746 GLY A N 1
ATOM 6145 C CA . GLY A 1 746 ? -10.565 5.794 -3.427 1.00 55.50 746 GLY A CA 1
ATOM 6146 C C . GLY A 1 746 ? -11.377 6.567 -2.377 1.00 55.50 746 GLY A C 1
ATOM 6147 O O . GLY A 1 746 ? -11.360 6.224 -1.189 1.00 55.50 746 GLY A O 1
ATOM 6148 N N . PRO A 1 747 ? -12.084 7.632 -2.803 1.00 63.31 747 PRO A N 1
ATOM 6149 C CA . PRO A 1 747 ? -13.261 8.124 -2.090 1.00 63.31 747 PRO A CA 1
ATOM 6150 C C . PRO A 1 747 ? -14.355 7.041 -2.042 1.00 63.31 747 PRO A C 1
ATOM 6152 O O . PRO A 1 747 ? -14.377 6.138 -2.876 1.00 63.31 747 PRO A O 1
ATOM 6155 N N . LEU A 1 748 ? -15.276 7.154 -1.086 1.00 69.00 748 LEU A N 1
ATOM 6156 C CA . LEU A 1 748 ? -16.532 6.406 -1.078 1.00 69.00 748 LEU A CA 1
ATOM 6157 C C . LEU A 1 748 ? -17.527 7.177 -1.948 1.00 69.00 748 LEU A C 1
ATOM 6159 O O . LEU A 1 748 ? -18.164 8.091 -1.439 1.00 69.00 748 LEU A O 1
ATOM 6163 N N . SER A 1 749 ? -17.585 6.828 -3.234 1.00 66.00 749 SER A N 1
ATOM 6164 C CA . SER A 1 749 ? -18.312 7.525 -4.303 1.00 66.00 749 SER A CA 1
ATOM 6165 C C . SER A 1 749 ? -18.218 9.053 -4.245 1.00 66.00 749 SER A C 1
ATOM 6167 O O . SER A 1 749 ? -18.827 9.758 -3.441 1.00 66.00 749 SER A O 1
ATOM 6169 N N . TRP A 1 750 ? -17.401 9.602 -5.132 1.00 73.00 750 TRP A N 1
ATOM 6170 C CA . TRP A 1 750 ? -17.323 11.040 -5.326 1.00 73.00 750 TRP A CA 1
ATOM 6171 C C . TRP A 1 750 ? -17.143 11.300 -6.822 1.00 73.00 750 TRP A C 1
ATOM 6173 O O . TRP A 1 750 ? -16.279 10.654 -7.427 1.00 73.00 750 TRP A O 1
ATOM 6183 N N . PRO A 1 751 ? -17.924 12.210 -7.432 1.00 65.69 751 PRO A N 1
ATOM 6184 C CA . PRO A 1 751 ? -18.817 13.189 -6.797 1.00 65.69 751 PRO A CA 1
ATOM 6185 C C . PRO A 1 751 ? -20.304 12.770 -6.655 1.00 65.69 751 PRO A C 1
ATOM 6187 O O . PRO A 1 751 ? -21.181 13.629 -6.714 1.00 65.69 751 PRO A O 1
ATOM 6190 N N . PHE A 1 752 ? -20.623 11.480 -6.483 1.00 70.38 752 PHE A N 1
ATOM 6191 C CA . PHE A 1 752 ? -22.007 10.963 -6.532 1.00 70.38 752 PHE A CA 1
ATOM 6192 C C . PHE A 1 752 ? -22.429 10.238 -5.235 1.00 70.38 752 PHE A C 1
ATOM 6194 O O . PHE A 1 752 ? -21.570 9.904 -4.422 1.00 70.38 752 PHE A O 1
ATOM 6201 N N . PRO A 1 753 ? -23.730 9.967 -5.007 1.00 64.62 753 PRO A N 1
ATOM 6202 C CA . PRO A 1 753 ? -24.163 9.031 -3.969 1.00 64.62 753 PRO A CA 1
ATOM 6203 C C . PRO A 1 753 ? -23.681 7.600 -4.294 1.00 64.62 753 PRO A C 1
ATOM 6205 O O . PRO A 1 753 ? -23.821 7.197 -5.450 1.00 64.62 753 PRO A O 1
ATOM 6208 N N . PRO A 1 754 ? -23.172 6.816 -3.322 1.00 71.19 754 PRO A N 1
ATOM 6209 C CA . PRO A 1 754 ? -22.636 5.484 -3.586 1.00 71.19 754 PRO A CA 1
ATOM 6210 C C . PRO A 1 754 ? -23.657 4.500 -4.150 1.00 71.19 754 PRO A C 1
ATOM 6212 O O . PRO A 1 754 ? -24.687 4.229 -3.522 1.00 71.19 754 PRO A O 1
ATOM 6215 N N . GLU A 1 755 ? -23.314 3.904 -5.294 1.00 70.56 755 GLU A N 1
ATOM 6216 C CA . GLU A 1 755 ? -23.945 2.665 -5.745 1.00 70.56 755 GLU A CA 1
ATOM 6217 C C . GLU A 1 755 ? -23.590 1.539 -4.746 1.00 70.56 755 GLU A C 1
ATOM 6219 O O . GLU A 1 755 ? -22.497 1.526 -4.177 1.00 70.56 755 GLU A O 1
ATOM 6224 N N . GLU A 1 756 ? -24.490 0.571 -4.533 1.00 67.75 756 GLU A N 1
ATOM 6225 C CA . GLU A 1 756 ? -24.313 -0.519 -3.547 1.00 67.75 756 GLU A CA 1
ATOM 6226 C C . GLU A 1 756 ? -22.946 -1.226 -3.666 1.00 67.75 756 GLU A C 1
ATOM 6228 O O . GLU A 1 756 ? -22.302 -1.532 -2.670 1.00 67.75 756 GLU A O 1
ATOM 6233 N N . HIS A 1 757 ? -22.443 -1.401 -4.892 1.00 67.69 757 HIS A N 1
ATOM 6234 C CA . HIS A 1 757 ? -21.178 -2.084 -5.172 1.00 67.69 757 HIS A CA 1
ATOM 6235 C C . HIS A 1 757 ? -19.900 -1.316 -4.756 1.00 67.69 757 HIS A C 1
ATOM 6237 O O . HIS A 1 757 ? -18.798 -1.845 -4.920 1.00 67.69 757 HIS A O 1
ATOM 6243 N N . GLU A 1 758 ? -20.012 -0.080 -4.257 1.00 65.56 758 GLU A N 1
ATOM 6244 C CA . GLU A 1 758 ? -18.872 0.789 -3.929 1.00 65.56 758 GLU A CA 1
ATOM 6245 C C . GLU A 1 758 ? -18.389 0.686 -2.468 1.00 65.56 758 GLU A C 1
ATOM 6247 O O . GLU A 1 758 ? -17.414 1.351 -2.106 1.00 65.56 758 GLU A O 1
ATOM 6252 N N . TYR A 1 759 ? -19.005 -0.152 -1.624 1.00 70.56 759 TYR A N 1
ATOM 6253 C CA . TYR A 1 759 ? -18.620 -0.327 -0.215 1.00 70.56 759 TYR A CA 1
ATOM 6254 C C . TYR A 1 759 ? -18.792 -1.752 0.326 1.00 70.56 759 TYR A C 1
ATOM 6256 O O . TYR A 1 759 ? -19.384 -2.631 -0.295 1.00 70.56 759 TYR A O 1
ATOM 6264 N N . VAL A 1 760 ? -18.180 -2.004 1.485 1.00 69.81 760 VAL A N 1
ATOM 6265 C CA . VAL A 1 760 ? -18.197 -3.308 2.156 1.00 69.81 760 VAL A CA 1
ATOM 6266 C C . VAL A 1 760 ? -19.505 -3.471 2.931 1.00 69.81 760 VAL A C 1
ATOM 6268 O O . VAL A 1 760 ? -19.637 -2.923 4.023 1.00 69.81 760 VAL A O 1
ATOM 6271 N N . HIS A 1 761 ? -20.450 -4.235 2.374 1.00 70.75 761 HIS A N 1
ATOM 6272 C CA . HIS A 1 761 ? -21.709 -4.581 3.044 1.00 70.75 761 HIS A CA 1
ATOM 6273 C C . HIS A 1 761 ? -21.491 -5.336 4.364 1.00 70.75 761 HIS A C 1
ATOM 6275 O O . HIS A 1 761 ? -20.673 -6.254 4.440 1.00 70.75 761 HIS A O 1
ATOM 6281 N N . MET A 1 762 ? -22.311 -5.013 5.364 1.00 66.62 762 MET A N 1
ATOM 6282 C CA . MET A 1 762 ? -22.469 -5.775 6.608 1.00 66.62 762 MET A CA 1
ATOM 6283 C C . MET A 1 762 ? -23.841 -6.476 6.617 1.00 66.62 762 MET A C 1
ATOM 6285 O O . MET A 1 762 ? -24.787 -5.903 6.080 1.00 66.62 762 MET A O 1
ATOM 6289 N N . PRO A 1 763 ? -24.008 -7.662 7.243 1.00 59.34 763 PRO A N 1
ATOM 6290 C CA . PRO A 1 763 ? -25.268 -8.421 7.191 1.00 59.34 763 PRO A CA 1
ATOM 6291 C C . PRO A 1 763 ? -26.510 -7.690 7.726 1.00 59.34 763 PRO A C 1
ATOM 6293 O O . PRO A 1 763 ? -27.628 -8.042 7.363 1.00 59.34 763 PRO A O 1
ATOM 6296 N N . ASP A 1 764 ? -26.322 -6.688 8.588 1.00 70.50 764 ASP A N 1
ATOM 6297 C CA . ASP A 1 764 ? -27.378 -5.845 9.153 1.00 70.50 764 ASP A CA 1
ATOM 6298 C C . ASP A 1 764 ? -27.463 -4.438 8.528 1.00 70.50 764 ASP A C 1
ATOM 6300 O O . ASP A 1 764 ? -28.308 -3.650 8.947 1.00 70.50 764 ASP A O 1
ATOM 6304 N N . GLU A 1 765 ? -26.577 -4.111 7.574 1.00 69.31 765 GLU A N 1
ATOM 6305 C CA . GLU A 1 765 ? -26.385 -2.802 6.909 1.00 69.31 765 GLU A CA 1
ATOM 6306 C C . GLU A 1 765 ? -26.368 -1.554 7.820 1.00 69.31 765 GLU A C 1
ATOM 6308 O O . GLU A 1 765 ? -26.456 -0.424 7.341 1.00 69.31 765 GLU A O 1
ATOM 6313 N N . LYS A 1 766 ? -26.192 -1.739 9.133 1.00 80.00 766 LYS A N 1
ATOM 6314 C CA . LYS A 1 766 ? -26.115 -0.673 10.136 1.00 80.00 766 LYS A CA 1
ATOM 6315 C C . LYS A 1 766 ? -24.671 -0.455 10.557 1.00 80.00 766 LYS A C 1
ATOM 6317 O O . LYS A 1 766 ? -24.075 -1.281 11.252 1.00 80.00 766 LYS A O 1
ATOM 6322 N N . TYR A 1 767 ? -24.129 0.685 10.152 1.00 89.12 767 TYR A N 1
ATOM 6323 C CA . TYR A 1 767 ? -22.762 1.089 10.464 1.00 89.12 767 TYR A CA 1
ATOM 6324 C C . TYR A 1 767 ? -22.726 2.039 11.667 1.00 89.12 767 TYR A C 1
ATOM 6326 O O . TYR A 1 767 ? -23.689 2.746 11.970 1.00 89.12 767 TYR A O 1
ATOM 6334 N N . ASP A 1 768 ? -21.587 2.055 12.354 1.00 90.50 768 ASP A N 1
ATOM 6335 C CA . ASP A 1 768 ? -21.323 2.926 13.499 1.00 90.50 768 ASP A CA 1
ATOM 6336 C C . ASP A 1 768 ? -20.632 4.221 13.061 1.00 90.50 768 ASP A C 1
ATOM 6338 O O . ASP A 1 768 ? -20.929 5.295 13.585 1.00 90.50 768 ASP A O 1
ATOM 6342 N N . ALA A 1 769 ? -19.714 4.126 12.092 1.00 90.75 769 ALA A N 1
ATOM 6343 C CA . ALA A 1 769 ? -18.900 5.254 11.654 1.00 90.75 769 ALA A CA 1
ATOM 6344 C C . ALA A 1 769 ? -18.732 5.343 10.129 1.00 90.75 769 ALA A C 1
ATOM 6346 O O . ALA A 1 769 ? -18.503 4.337 9.460 1.00 90.75 769 ALA A O 1
ATOM 6347 N N . LEU A 1 770 ? -18.737 6.565 9.585 1.00 89.81 770 LEU A N 1
ATOM 6348 C CA . LEU A 1 770 ? -18.200 6.874 8.251 1.00 89.81 770 LEU A CA 1
ATOM 6349 C C . LEU A 1 770 ? -17.080 7.908 8.371 1.00 89.81 770 LEU A C 1
ATOM 6351 O O . LEU A 1 770 ? -17.258 8.948 9.003 1.00 89.81 770 LEU A O 1
ATOM 6355 N N . ILE A 1 771 ? -15.928 7.623 7.755 1.00 86.50 771 ILE A N 1
ATOM 6356 C CA . ILE A 1 771 ? -14.717 8.465 7.830 1.00 86.50 771 ILE A CA 1
ATOM 6357 C C . ILE A 1 771 ? -14.021 8.622 6.454 1.00 86.50 771 ILE A C 1
ATOM 6359 O O . ILE A 1 771 ? -12.847 9.002 6.346 1.00 86.50 771 ILE A O 1
ATOM 6363 N N . HIS A 1 772 ? -14.742 8.320 5.370 1.00 79.50 772 HIS A N 1
ATOM 6364 C CA . HIS A 1 772 ? -14.259 8.405 3.987 1.00 79.50 772 HIS A CA 1
ATOM 6365 C C . HIS A 1 772 ? -14.741 9.675 3.268 1.00 79.50 772 HIS A C 1
ATOM 6367 O O . HIS A 1 772 ? -15.533 10.450 3.791 1.00 79.50 772 HIS A O 1
ATOM 6373 N N . HIS A 1 773 ? -14.149 9.955 2.105 1.00 77.38 773 HIS A N 1
ATOM 6374 C CA . HIS A 1 773 ? -14.501 11.126 1.299 1.00 77.38 773 HIS A CA 1
ATOM 6375 C C . HIS A 1 773 ? -15.727 10.792 0.449 1.00 77.38 773 HIS A C 1
ATOM 6377 O O . HIS A 1 773 ? -15.673 9.808 -0.279 1.00 77.38 773 HIS A O 1
ATOM 6383 N N . PHE A 1 774 ? -16.798 11.569 0.584 1.00 80.69 774 PHE A N 1
ATOM 6384 C CA . PHE A 1 774 ? -18.162 11.237 0.157 1.00 80.69 774 PHE A CA 1
ATOM 6385 C C . PHE A 1 774 ? -18.969 12.545 0.096 1.00 80.69 774 PHE A C 1
ATOM 6387 O O . PHE A 1 774 ? -18.750 13.414 0.943 1.00 80.69 774 PHE A O 1
ATOM 6394 N N . VAL A 1 775 ? -19.873 12.699 -0.877 1.00 85.06 775 VAL A N 1
ATOM 6395 C CA . VAL A 1 775 ? -20.744 13.888 -0.991 1.00 85.06 775 VAL A CA 1
ATOM 6396 C C . VAL A 1 775 ? -21.954 13.734 -0.071 1.00 85.06 775 VAL A C 1
ATOM 6398 O O . VAL A 1 775 ? -22.667 12.736 -0.163 1.00 85.06 775 VAL A O 1
ATOM 6401 N N . TYR A 1 776 ? -22.214 14.707 0.811 1.00 87.38 776 TYR A N 1
ATOM 6402 C CA . TYR A 1 776 ? -23.285 14.588 1.809 1.00 87.38 776 TYR A CA 1
ATOM 6403 C C . TYR A 1 776 ? -24.674 14.358 1.182 1.00 87.38 776 TYR A C 1
ATOM 6405 O O . TYR A 1 776 ? -25.267 15.251 0.581 1.00 87.38 776 TYR A O 1
ATOM 6413 N N . ASN A 1 777 ? -25.231 13.161 1.395 1.00 86.75 777 ASN A N 1
ATOM 6414 C CA . ASN A 1 777 ? -26.602 12.807 1.030 1.00 86.75 777 ASN A CA 1
ATOM 6415 C C . ASN A 1 777 ? -27.346 12.256 2.256 1.00 86.75 777 ASN A C 1
ATOM 6417 O O . ASN A 1 777 ? -27.187 11.095 2.635 1.00 86.75 777 ASN A O 1
ATOM 6421 N N . LYS A 1 778 ? -28.187 13.099 2.865 1.00 86.00 778 LYS A N 1
ATOM 6422 C CA . LYS A 1 778 ? -28.986 12.782 4.060 1.00 86.00 778 LYS A CA 1
ATOM 6423 C C . LYS A 1 778 ? -29.882 11.551 3.895 1.00 86.00 778 LYS A C 1
ATOM 6425 O O . LYS A 1 778 ? -30.014 10.768 4.834 1.00 86.00 778 LYS A O 1
ATOM 6430 N N . THR A 1 779 ? -30.507 11.387 2.729 1.00 86.06 779 THR A N 1
ATOM 6431 C CA . THR A 1 779 ? -31.449 10.291 2.454 1.00 86.06 779 THR A CA 1
ATOM 6432 C C . THR A 1 779 ? -30.717 8.955 2.384 1.00 86.06 779 THR A C 1
ATOM 6434 O O . THR A 1 779 ? -31.133 7.996 3.026 1.00 86.06 779 THR A O 1
ATOM 6437 N N . TRP A 1 780 ? -29.580 8.919 1.683 1.00 86.69 780 TRP A N 1
ATOM 6438 C CA . TRP A 1 780 ? -28.709 7.743 1.619 1.00 86.69 780 TRP A CA 1
ATOM 6439 C C . TRP A 1 780 ? -28.122 7.410 2.999 1.00 86.69 780 TRP A C 1
ATOM 6441 O O . TRP A 1 780 ? -28.233 6.273 3.455 1.00 86.69 780 TRP A O 1
ATOM 6451 N N . LEU A 1 781 ? -27.604 8.411 3.725 1.00 89.06 781 LEU A N 1
ATOM 6452 C CA . LEU A 1 781 ? -27.051 8.221 5.071 1.00 89.06 781 LEU A CA 1
ATOM 6453 C C . LEU A 1 781 ? -28.086 7.636 6.043 1.00 89.06 781 LEU A C 1
ATOM 6455 O O . LEU A 1 781 ? -27.783 6.668 6.733 1.00 89.06 781 LEU A O 1
ATOM 6459 N N . ARG A 1 782 ? -29.331 8.131 6.035 1.00 88.44 782 ARG A N 1
ATOM 6460 C CA . ARG A 1 782 ? -30.426 7.587 6.864 1.00 88.44 782 ARG A CA 1
ATOM 6461 C C . ARG A 1 782 ? -30.851 6.154 6.514 1.00 88.44 782 ARG A C 1
ATOM 6463 O O . ARG A 1 782 ? -31.560 5.552 7.313 1.00 88.44 782 ARG A O 1
ATOM 6470 N N . SER A 1 783 ? -30.443 5.605 5.366 1.00 87.69 783 SER A N 1
ATOM 6471 C CA . SER A 1 783 ? -30.711 4.198 5.020 1.00 87.69 783 SER A CA 1
ATOM 6472 C C . SER A 1 783 ? -29.653 3.218 5.547 1.00 87.69 783 SER A C 1
ATOM 6474 O O . SER A 1 783 ? -29.971 2.050 5.748 1.00 87.69 783 SER A O 1
ATOM 6476 N N . LYS A 1 784 ? -28.423 3.687 5.818 1.00 88.12 784 LYS A N 1
ATOM 6477 C CA . LYS A 1 784 ? -27.281 2.858 6.268 1.00 88.12 784 LYS A CA 1
ATOM 6478 C C . LYS A 1 784 ? -26.802 3.188 7.699 1.00 88.12 784 LYS A C 1
ATOM 6480 O O . LYS A 1 784 ? -26.028 2.437 8.291 1.00 88.12 784 LYS A O 1
ATOM 6485 N N . PHE A 1 785 ? -27.260 4.298 8.287 1.00 90.94 785 PHE A N 1
ATOM 6486 C CA . PHE A 1 785 ? -26.893 4.740 9.639 1.00 90.94 785 PHE A CA 1
ATOM 6487 C C . PHE A 1 785 ? -28.123 4.917 10.548 1.00 90.94 785 PHE A C 1
ATOM 6489 O O . PHE A 1 785 ? -29.149 5.427 10.090 1.00 90.94 785 PHE A O 1
ATOM 6496 N N . PRO A 1 786 ? -28.036 4.547 11.843 1.00 89.50 786 PRO A N 1
ATOM 6497 C CA . PRO A 1 786 ? -29.117 4.756 12.809 1.00 89.50 786 PRO A CA 1
ATOM 6498 C C . PRO A 1 786 ? -29.552 6.231 12.966 1.00 89.50 786 PRO A C 1
ATOM 6500 O O . PRO A 1 786 ? -28.711 7.126 12.825 1.00 89.50 786 PRO A O 1
ATOM 6503 N N . PRO A 1 787 ? -30.824 6.529 13.304 1.00 87.69 787 PRO A N 1
ATOM 6504 C CA . PRO A 1 787 ? -31.341 7.902 13.389 1.00 87.69 787 PRO A CA 1
ATOM 6505 C C . PRO A 1 787 ? -30.605 8.829 14.368 1.00 87.69 787 PRO A C 1
ATOM 6507 O O . PRO A 1 787 ? -30.597 10.041 14.164 1.00 87.69 787 PRO A O 1
ATOM 6510 N N . GLU A 1 788 ? -29.982 8.282 15.415 1.00 89.12 788 GLU A N 1
ATOM 6511 C CA . GLU A 1 788 ? -29.253 9.023 16.450 1.00 89.12 788 GLU A CA 1
ATOM 6512 C C . GLU A 1 788 ? -27.858 9.524 16.021 1.00 89.12 788 GLU A C 1
ATOM 6514 O O . GLU A 1 788 ? -27.245 10.319 16.744 1.00 89.12 788 GLU A O 1
ATOM 6519 N N . THR A 1 789 ? -27.373 9.071 14.858 1.00 93.69 789 THR A N 1
ATOM 6520 C CA . THR A 1 789 ? -26.040 9.339 14.287 1.00 93.69 789 THR A CA 1
ATOM 6521 C C . THR A 1 789 ? -25.708 10.830 14.190 1.00 93.69 789 THR A C 1
ATOM 6523 O O . THR A 1 789 ? -26.474 11.614 13.631 1.00 93.69 789 THR A O 1
ATOM 6526 N N . LYS A 1 790 ? -24.527 11.225 14.684 1.00 94.69 790 LYS A N 1
ATOM 6527 C CA . LYS A 1 790 ? -24.051 12.619 14.651 1.00 94.69 790 LYS A CA 1
ATOM 6528 C C . LYS A 1 790 ? -23.331 12.943 13.341 1.00 94.69 790 LYS A C 1
ATOM 6530 O O . LYS A 1 790 ? -22.326 12.310 13.018 1.00 94.69 790 LYS A O 1
ATOM 6535 N N . TYR A 1 791 ? -23.806 13.948 12.607 1.00 94.88 791 TYR A N 1
ATOM 6536 C CA . TYR A 1 791 ? -23.149 14.435 11.388 1.00 94.88 791 TYR A CA 1
ATOM 6537 C C . TYR A 1 791 ? -22.122 15.517 11.729 1.00 94.88 791 TYR A C 1
ATOM 6539 O O . TYR A 1 791 ? -22.434 16.501 12.407 1.00 94.88 791 TYR A O 1
ATOM 6547 N N . ILE A 1 792 ? -20.885 15.314 11.275 1.00 95.25 792 ILE A N 1
ATOM 6548 C CA . ILE A 1 792 ? -19.719 16.132 11.616 1.00 95.25 792 ILE A CA 1
ATOM 6549 C C . ILE A 1 792 ? -18.960 16.482 10.330 1.00 95.25 792 ILE A C 1
ATOM 6551 O O . ILE A 1 792 ? -18.836 15.651 9.434 1.00 95.25 792 ILE A O 1
ATOM 6555 N N . SER A 1 793 ? -18.432 17.701 10.228 1.00 94.50 793 SER A N 1
ATOM 6556 C CA . SER A 1 793 ? -17.597 18.141 9.097 1.00 94.50 793 SER A CA 1
ATOM 6557 C C . SER A 1 793 ? -16.522 19.140 9.549 1.00 94.50 793 SER A C 1
ATOM 6559 O O . SER A 1 793 ? -16.450 19.501 10.725 1.00 94.50 793 SER A O 1
ATOM 6561 N N . ILE A 1 794 ? -15.672 19.590 8.626 1.00 93.38 794 ILE A N 1
ATOM 6562 C CA . ILE A 1 794 ? -14.746 20.713 8.816 1.00 93.38 794 ILE A CA 1
ATOM 6563 C C . ILE A 1 794 ? -14.681 21.573 7.553 1.00 93.38 794 ILE A C 1
ATOM 6565 O O . ILE A 1 794 ? -14.452 21.054 6.465 1.00 93.38 794 ILE A O 1
ATOM 6569 N N . ILE A 1 795 ? -14.814 22.889 7.708 1.00 94.25 795 ILE A N 1
ATOM 6570 C CA . ILE A 1 795 ? -14.647 23.874 6.633 1.00 94.25 795 ILE A CA 1
ATOM 6571 C C . ILE A 1 795 ? -13.517 24.861 6.952 1.00 94.25 795 ILE A C 1
ATOM 6573 O O . ILE A 1 795 ? -12.846 24.759 7.980 1.00 94.25 795 ILE A O 1
ATOM 6577 N N . ARG A 1 796 ? -13.255 25.784 6.027 1.00 92.75 796 ARG A N 1
ATOM 6578 C CA . ARG A 1 796 ? -12.110 26.697 6.049 1.00 92.75 796 ARG A CA 1
ATOM 6579 C C . ARG A 1 796 ? -12.476 28.030 5.407 1.00 92.75 796 ARG A C 1
ATOM 6581 O O . ARG A 1 796 ? -13.364 28.054 4.563 1.00 92.75 796 ARG A O 1
ATOM 6588 N N . GLU A 1 797 ? -11.782 29.111 5.747 1.00 93.19 797 GLU A N 1
ATOM 6589 C CA . GLU A 1 797 ? -11.952 30.400 5.060 1.00 93.19 797 GLU A CA 1
ATOM 6590 C C . GLU A 1 797 ? -11.720 30.229 3.532 1.00 93.19 797 GLU A C 1
ATOM 6592 O O . GLU A 1 797 ? -10.700 29.645 3.141 1.00 93.19 797 GLU A O 1
ATOM 6597 N N . PRO A 1 798 ? -12.638 30.665 2.643 1.00 92.44 798 PRO A N 1
ATOM 6598 C CA . PRO A 1 798 ? -12.581 30.303 1.222 1.00 92.44 798 PRO A CA 1
ATOM 6599 C C . PRO A 1 798 ? -11.319 30.748 0.464 1.00 92.44 798 PRO A C 1
ATOM 6601 O O . PRO A 1 798 ? -10.834 30.011 -0.393 1.00 92.44 798 PRO A O 1
ATOM 6604 N N . PHE A 1 799 ? -10.723 31.903 0.763 1.00 90.31 799 PHE A N 1
ATOM 6605 C CA . PHE A 1 799 ? -9.497 32.350 0.089 1.00 90.31 799 PHE A CA 1
ATOM 6606 C C . PHE A 1 799 ? -8.248 31.587 0.575 1.00 90.31 799 PHE A C 1
ATOM 6608 O O . PHE A 1 799 ? -7.387 31.169 -0.212 1.00 90.31 799 PHE A O 1
ATOM 6615 N N . SER A 1 800 ? -8.168 31.328 1.881 1.00 90.44 800 SER A N 1
ATOM 6616 C CA . SER A 1 800 ? -7.266 30.369 2.530 1.00 90.44 800 SER A CA 1
ATOM 6617 C C . SER A 1 800 ? -7.406 28.982 1.878 1.00 90.44 800 SER A C 1
ATOM 6619 O O . SER A 1 800 ? -6.393 28.315 1.613 1.00 90.44 800 SER A O 1
ATOM 6621 N N . HIS A 1 801 ? -8.634 28.571 1.544 1.00 91.62 801 HIS A N 1
ATOM 6622 C CA . HIS A 1 801 ? -8.937 27.328 0.843 1.00 91.62 801 HIS A CA 1
ATOM 6623 C C . HIS A 1 801 ? -8.431 27.318 -0.614 1.00 91.62 801 HIS A C 1
ATOM 6625 O O . HIS A 1 801 ? -7.621 26.439 -0.937 1.00 91.62 801 HIS A O 1
ATOM 6631 N N . LEU A 1 802 ? -8.774 28.311 -1.448 1.00 90.62 802 LEU A N 1
ATOM 6632 C CA . LEU A 1 802 ? -8.314 28.422 -2.845 1.00 90.62 802 LEU A CA 1
ATOM 6633 C C . LEU A 1 802 ? -6.783 28.343 -2.952 1.00 90.62 802 LEU A C 1
ATOM 6635 O O . LEU A 1 802 ? -6.246 27.535 -3.716 1.00 90.62 802 LEU A O 1
ATOM 6639 N N . LYS A 1 803 ? -6.055 29.113 -2.124 1.00 89.81 803 LYS A N 1
ATOM 6640 C CA . LYS A 1 803 ? -4.578 29.069 -2.047 1.00 89.81 803 LYS A CA 1
ATOM 6641 C C . LYS A 1 803 ? -4.048 27.645 -1.819 1.00 89.81 803 LYS A C 1
ATOM 6643 O O . LYS A 1 803 ? -2.988 27.274 -2.327 1.00 89.81 803 LYS A O 1
ATOM 6648 N N . SER A 1 804 ? -4.799 26.824 -1.088 1.00 87.81 804 SER A N 1
ATOM 6649 C CA . SER A 1 804 ? -4.456 25.437 -0.780 1.00 87.81 804 SER A CA 1
ATOM 6650 C C . SER A 1 804 ? -4.847 24.437 -1.873 1.00 87.81 804 SER A C 1
ATOM 6652 O O . SER A 1 804 ? -4.146 23.433 -2.030 1.00 87.81 804 SER A O 1
ATOM 6654 N N . GLN A 1 805 ? -5.926 24.682 -2.621 1.00 86.81 805 GLN A N 1
ATOM 6655 C CA . GLN A 1 805 ? -6.322 23.878 -3.785 1.00 86.81 805 GLN A CA 1
ATOM 6656 C C . GLN A 1 805 ? -5.369 24.111 -4.960 1.00 86.81 805 GLN A C 1
ATOM 6658 O O . GLN A 1 805 ? -4.804 23.146 -5.481 1.00 86.81 805 GLN A O 1
ATOM 6663 N N . MET A 1 806 ? -5.096 25.382 -5.284 1.00 86.94 806 MET A N 1
ATOM 6664 C CA . MET A 1 806 ? -4.165 25.822 -6.332 1.00 86.94 806 MET A CA 1
ATOM 6665 C C . MET A 1 806 ? -2.802 25.119 -6.213 1.00 86.94 806 MET A C 1
ATOM 6667 O O . MET A 1 806 ? -2.303 24.543 -7.183 1.00 86.94 806 MET A O 1
ATOM 6671 N N . ASN A 1 807 ? -2.235 25.064 -5.000 1.00 87.62 807 ASN A N 1
ATOM 6672 C CA . ASN A 1 807 ? -0.979 24.355 -4.754 1.00 87.62 807 ASN A CA 1
ATOM 6673 C C . ASN A 1 807 ? -1.121 22.823 -4.761 1.00 87.62 807 ASN A C 1
ATOM 6675 O O . ASN A 1 807 ? -0.213 22.142 -5.237 1.00 87.62 807 ASN A O 1
ATOM 6679 N N . TYR A 1 808 ? -2.196 22.254 -4.210 1.00 84.00 808 TYR A N 1
ATOM 6680 C CA . TYR A 1 808 ? -2.302 20.798 -4.067 1.00 84.00 808 TYR A CA 1
ATOM 6681 C C . TYR A 1 808 ? -2.597 20.095 -5.395 1.00 84.00 808 TYR A C 1
ATOM 6683 O O . TYR A 1 808 ? -1.863 19.187 -5.774 1.00 84.00 808 TYR A O 1
ATOM 6691 N N . PHE A 1 809 ? -3.624 20.550 -6.114 1.00 83.12 809 PHE A N 1
ATOM 6692 C CA . PHE A 1 809 ? -4.041 19.976 -7.396 1.00 83.12 809 PHE A CA 1
ATOM 6693 C C . PHE A 1 809 ? -3.239 20.517 -8.590 1.00 83.12 809 PHE A C 1
ATOM 6695 O O . PHE A 1 809 ? -3.419 20.052 -9.710 1.00 83.12 809 PHE A O 1
ATOM 6702 N N . LYS A 1 810 ? -2.338 21.486 -8.359 1.00 85.62 810 LYS A N 1
ATOM 6703 C CA . LYS A 1 810 ? -1.567 22.193 -9.399 1.00 85.62 810 LYS A CA 1
ATOM 6704 C C . LYS A 1 810 ? -2.474 22.848 -10.442 1.00 85.62 810 LYS A C 1
ATOM 6706 O O . LYS A 1 810 ? -2.186 22.793 -11.635 1.00 85.62 810 LYS A O 1
ATOM 6711 N N . LEU A 1 811 ? -3.544 23.501 -9.975 1.00 84.75 811 LEU A N 1
ATOM 6712 C CA . LEU A 1 811 ? -4.584 24.077 -10.834 1.00 84.75 811 LEU A CA 1
ATOM 6713 C C . LEU A 1 811 ? -4.028 25.091 -11.839 1.00 84.75 811 LEU A C 1
ATOM 6715 O O . LEU A 1 811 ? -4.531 25.149 -12.948 1.00 84.75 811 LEU A O 1
ATOM 6719 N N . SER A 1 812 ? -2.918 25.775 -11.547 1.00 84.88 812 SER A N 1
ATOM 6720 C CA . SER A 1 812 ? -2.237 26.640 -12.525 1.00 84.88 812 SER A CA 1
ATOM 6721 C C . SER A 1 812 ? -1.838 25.926 -13.827 1.00 84.88 812 SER A C 1
ATOM 6723 O O . SER A 1 812 ? -1.700 26.580 -14.851 1.00 84.88 812 SER A O 1
ATOM 6725 N N . LYS A 1 813 ? -1.671 24.593 -13.813 1.00 84.44 813 LYS A N 1
ATOM 6726 C CA . LYS A 1 813 ? -1.455 23.766 -15.015 1.00 84.44 813 LYS A CA 1
ATOM 6727 C C . LYS A 1 813 ? -2.747 23.273 -15.669 1.00 84.44 813 LYS A C 1
ATOM 6729 O O . LYS A 1 813 ? -2.727 22.966 -16.851 1.00 84.44 813 LYS A O 1
ATOM 6734 N N . VAL A 1 814 ? -3.832 23.149 -14.904 1.00 83.00 814 VAL A N 1
ATOM 6735 C CA . VAL A 1 814 ? -5.153 22.700 -15.388 1.00 83.00 814 VAL A CA 1
ATOM 6736 C C . VAL A 1 814 ? -5.874 23.858 -16.077 1.00 83.00 814 VAL A C 1
ATOM 6738 O O . VAL A 1 814 ? -6.367 23.721 -17.188 1.00 83.00 814 VAL A O 1
ATOM 6741 N N . LEU A 1 815 ? -5.831 25.027 -15.439 1.00 83.56 815 LEU A N 1
ATOM 6742 C CA . LEU A 1 815 ? -6.339 26.297 -15.944 1.00 83.56 815 LEU A CA 1
ATOM 6743 C C . LEU A 1 815 ? -5.411 26.938 -16.990 1.00 83.56 815 LEU A C 1
ATOM 6745 O O . LEU A 1 815 ? -5.786 27.951 -17.572 1.00 83.56 815 LEU A O 1
ATOM 6749 N N . ASP A 1 816 ? -4.222 26.359 -17.221 1.00 84.44 816 ASP A N 1
ATOM 6750 C CA . ASP A 1 816 ? -3.194 26.845 -18.156 1.00 84.44 816 ASP A CA 1
ATOM 6751 C C . ASP A 1 816 ? -2.894 28.350 -17.947 1.00 84.44 816 ASP A C 1
ATOM 6753 O O . ASP A 1 816 ? -3.053 29.196 -18.824 1.00 84.44 816 ASP A O 1
ATOM 6757 N N . ILE A 1 817 ? -2.494 28.675 -16.710 1.00 85.12 817 ILE A N 1
ATOM 6758 C CA . ILE A 1 817 ? -2.055 30.012 -16.289 1.00 85.12 817 ILE A CA 1
ATOM 6759 C C . ILE A 1 817 ? -0.584 30.174 -16.679 1.00 85.12 817 ILE A C 1
ATOM 6761 O O . ILE A 1 817 ? 0.295 29.527 -16.103 1.00 85.12 817 ILE A O 1
ATOM 6765 N N . GLN A 1 818 ? -0.327 31.045 -17.651 1.00 71.81 818 GLN A N 1
ATOM 6766 C CA . GLN A 1 818 ? 1.000 31.290 -18.213 1.00 71.81 818 GLN A CA 1
ATOM 6767 C C . GLN A 1 818 ? 1.802 32.344 -17.426 1.00 71.81 818 GLN A C 1
ATOM 6769 O O . GLN A 1 818 ? 1.243 33.241 -16.795 1.00 71.81 818 GLN A O 1
ATOM 6774 N N . GLY A 1 819 ? 3.134 32.248 -17.498 1.00 61.50 819 GLY A N 1
ATOM 6775 C CA . GLY A 1 819 ? 4.079 33.207 -16.908 1.00 61.50 819 GLY A CA 1
ATOM 6776 C C . GLY A 1 819 ? 4.696 32.798 -15.560 1.00 61.50 819 GLY A C 1
ATOM 6777 O O . GLY A 1 819 ? 4.267 31.860 -14.892 1.00 61.50 819 GLY A O 1
ATOM 6778 N N . HIS A 1 820 ? 5.740 33.526 -15.149 1.00 59.03 820 HIS A N 1
ATOM 6779 C CA . HIS A 1 820 ? 6.544 33.237 -13.946 1.00 59.03 820 HIS A CA 1
ATOM 6780 C C . HIS A 1 820 ? 5.986 33.842 -12.636 1.00 59.03 820 HIS A C 1
ATOM 6782 O O . HIS A 1 820 ? 6.646 33.788 -11.598 1.00 59.03 820 HIS A O 1
ATOM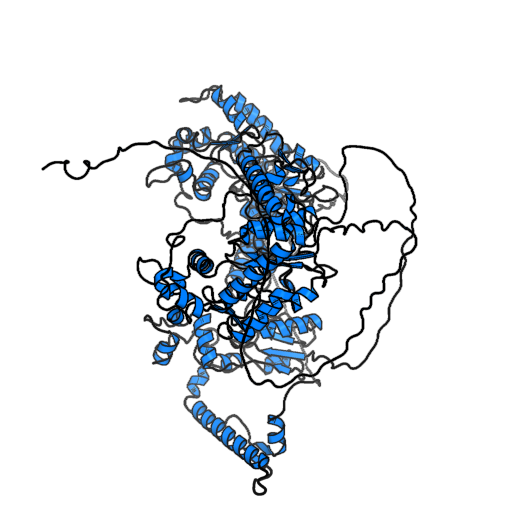 6788 N N . GLY A 1 821 ? 4.792 34.442 -12.675 1.00 72.62 821 GLY A N 1
ATOM 6789 C CA . GLY A 1 821 ? 4.179 35.137 -11.540 1.00 72.62 821 GLY A CA 1
ATOM 6790 C C . GLY A 1 821 ? 3.517 34.219 -10.502 1.00 72.62 821 GLY A C 1
ATOM 6791 O O . GLY A 1 821 ? 3.521 32.993 -10.601 1.00 72.62 821 GLY A O 1
ATOM 6792 N N . ASN A 1 822 ? 2.891 34.828 -9.490 1.00 86.38 822 ASN A N 1
ATOM 6793 C CA . ASN A 1 822 ? 2.038 34.110 -8.543 1.00 86.38 822 ASN A CA 1
ATOM 6794 C C . ASN A 1 822 ? 0.724 33.679 -9.238 1.00 86.38 822 ASN A C 1
ATOM 6796 O O . ASN A 1 822 ? -0.099 34.553 -9.520 1.00 86.38 822 ASN A O 1
ATOM 6800 N N . PRO A 1 823 ? 0.453 32.374 -9.445 1.00 88.12 823 PRO A N 1
ATOM 6801 C CA . PRO A 1 823 ? -0.746 31.930 -10.158 1.00 88.12 823 PRO A CA 1
ATOM 6802 C C . PRO A 1 823 ? -2.045 32.210 -9.395 1.00 88.12 823 PRO A C 1
ATOM 6804 O O . PRO A 1 823 ? -3.102 32.260 -10.012 1.00 88.12 823 PRO A O 1
ATOM 6807 N N . VAL A 1 824 ? -1.991 32.423 -8.072 1.00 89.75 824 VAL A N 1
ATOM 6808 C CA . VAL A 1 824 ? -3.163 32.899 -7.322 1.00 89.75 824 VAL A CA 1
ATOM 6809 C C . VAL A 1 824 ? -3.496 34.327 -7.747 1.00 89.75 824 VAL A C 1
ATOM 6811 O O . VAL A 1 824 ? -4.641 34.583 -8.084 1.00 89.75 824 VAL A O 1
ATOM 6814 N N . LYS A 1 825 ? -2.511 35.233 -7.828 1.00 90.12 825 LYS A N 1
ATOM 6815 C CA . LYS A 1 825 ? -2.752 36.614 -8.279 1.00 90.12 825 LYS A CA 1
ATOM 6816 C C . LYS A 1 825 ? -3.341 36.652 -9.694 1.00 90.12 825 LYS A C 1
ATOM 6818 O O . LYS A 1 825 ? -4.352 37.309 -9.906 1.00 90.12 825 LYS A O 1
ATOM 6823 N N . VAL A 1 826 ? -2.756 35.901 -10.630 1.00 89.06 826 VAL A N 1
ATOM 6824 C CA . VAL A 1 826 ? -3.219 35.865 -12.033 1.00 89.06 826 VAL A CA 1
ATOM 6825 C C . VAL A 1 826 ? -4.631 35.269 -12.168 1.00 89.06 826 VAL A C 1
ATOM 6827 O O . VAL A 1 826 ? -5.386 35.661 -13.054 1.00 89.06 826 VAL A O 1
ATOM 6830 N N . PHE A 1 827 ? -5.031 34.373 -11.259 1.00 90.25 827 PHE A N 1
ATOM 6831 C CA . PHE A 1 827 ? -6.415 33.901 -11.166 1.00 90.25 827 PHE A CA 1
ATOM 6832 C C . PHE A 1 827 ? -7.372 34.985 -10.636 1.00 90.25 827 PHE A C 1
ATOM 6834 O O . PHE A 1 827 ? -8.428 35.202 -11.220 1.00 90.25 827 PHE A O 1
ATOM 6841 N N . LEU A 1 828 ? -6.996 35.702 -9.568 1.00 89.19 828 LEU A N 1
ATOM 6842 C CA . LEU A 1 828 ? -7.841 36.730 -8.932 1.00 89.19 828 LEU A CA 1
ATOM 6843 C C . LEU A 1 828 ? -8.102 37.966 -9.807 1.00 89.19 828 LEU A C 1
ATOM 6845 O O . LEU A 1 828 ? -9.103 38.644 -9.598 1.00 89.19 828 LEU A O 1
ATOM 6849 N N . GLN A 1 829 ? -7.236 38.258 -10.782 1.00 87.38 829 GLN A N 1
ATOM 6850 C CA . GLN A 1 829 ? -7.438 39.369 -11.725 1.00 87.38 829 GLN A CA 1
ATOM 6851 C C . GLN A 1 829 ? -8.713 39.204 -12.566 1.00 87.38 829 GLN A C 1
ATOM 6853 O O . GLN A 1 829 ? -9.381 40.187 -12.863 1.00 87.38 829 GLN A O 1
ATOM 6858 N N . ASN A 1 830 ? -9.055 37.969 -12.945 1.00 83.25 830 ASN A N 1
ATOM 6859 C CA . ASN A 1 830 ? -10.323 37.623 -13.586 1.00 83.25 830 ASN A CA 1
ATOM 6860 C C . ASN A 1 830 ? -10.523 36.096 -13.484 1.00 83.25 830 ASN A C 1
ATOM 6862 O O . ASN A 1 830 ? -9.987 35.366 -14.324 1.00 83.25 830 ASN A O 1
ATOM 6866 N N . PRO A 1 831 ? -11.277 35.596 -12.486 1.00 84.50 831 PRO A N 1
ATOM 6867 C CA . PRO A 1 831 ? -11.562 34.165 -12.351 1.00 84.50 831 PRO A CA 1
ATOM 6868 C C . PRO A 1 831 ? -12.380 33.601 -13.524 1.00 84.50 831 PRO A C 1
ATOM 6870 O O . PRO A 1 831 ? -12.126 32.489 -13.987 1.00 84.50 831 PRO A O 1
ATOM 6873 N N . TRP A 1 832 ? -13.321 34.391 -14.054 1.00 82.75 832 TRP A N 1
ATOM 6874 C CA . TRP A 1 832 ? -14.297 33.965 -15.062 1.00 82.75 832 TRP A CA 1
ATOM 6875 C C . TRP A 1 832 ? -13.667 33.513 -16.384 1.00 82.75 832 TRP A C 1
ATOM 6877 O O . TRP A 1 832 ? -14.205 32.612 -17.025 1.00 82.75 832 TRP A O 1
ATOM 6887 N N . GLN A 1 833 ? -12.504 34.055 -16.770 1.00 82.62 833 GLN A N 1
ATOM 6888 C CA . GLN A 1 833 ? -11.782 33.607 -17.974 1.00 82.62 833 GLN A CA 1
ATOM 6889 C C . GLN A 1 833 ? -11.366 32.122 -17.908 1.00 82.62 833 GLN A C 1
ATOM 6891 O O . GLN A 1 833 ? -11.182 31.481 -18.940 1.00 82.62 833 GLN A O 1
ATOM 6896 N N . TYR A 1 834 ? -11.223 31.568 -16.698 1.00 83.12 834 TYR A N 1
ATOM 6897 C CA . TYR A 1 834 ? -10.787 30.191 -16.474 1.00 83.12 834 TYR A CA 1
ATOM 6898 C C . TYR A 1 834 ? -11.943 29.194 -16.354 1.00 83.12 834 TYR A C 1
ATOM 6900 O O . TYR A 1 834 ? -11.676 27.994 -16.327 1.00 83.12 834 TYR A O 1
ATOM 6908 N N . ARG A 1 835 ? -13.203 29.656 -16.336 1.00 79.88 835 ARG A N 1
ATOM 6909 C CA . ARG A 1 835 ? -14.409 28.838 -16.110 1.00 79.88 835 ARG A CA 1
ATOM 6910 C C . ARG A 1 835 ? -14.431 27.548 -16.939 1.00 79.88 835 ARG A C 1
ATOM 6912 O O . ARG A 1 835 ? -14.479 26.449 -16.395 1.00 79.88 835 ARG A O 1
ATOM 6919 N N . ASN A 1 836 ? -14.281 27.669 -18.257 1.00 76.50 836 ASN A N 1
ATOM 6920 C CA . ASN A 1 836 ? -14.327 26.534 -19.190 1.00 76.50 836 ASN A CA 1
ATOM 6921 C C . ASN A 1 836 ? -13.141 25.549 -19.027 1.00 76.50 836 ASN A C 1
ATOM 6923 O O . ASN A 1 836 ? -13.077 24.542 -19.729 1.00 76.50 836 ASN A O 1
ATOM 6927 N N . ARG A 1 837 ? -12.175 25.860 -18.150 1.00 80.94 837 ARG A N 1
ATOM 6928 C CA . ARG A 1 837 ? -11.019 25.029 -17.772 1.00 80.94 837 ARG A CA 1
ATOM 6929 C C . ARG A 1 837 ? -11.076 24.559 -16.306 1.00 80.94 837 ARG A C 1
ATOM 6931 O O . ARG A 1 837 ? -10.340 23.639 -15.953 1.00 80.94 837 ARG A O 1
ATOM 6938 N N . SER A 1 838 ? -11.890 25.188 -15.451 1.00 76.56 838 SER A N 1
ATOM 6939 C CA . SER A 1 838 ? -12.094 24.814 -14.042 1.00 76.56 838 SER A CA 1
ATOM 6940 C C . SER A 1 838 ? -13.265 23.848 -13.852 1.00 76.56 838 SER A C 1
ATOM 6942 O O . SER A 1 838 ? -13.218 22.998 -12.959 1.00 76.56 838 SER A O 1
ATOM 6944 N N . GLU A 1 839 ? -14.281 23.947 -14.710 1.00 77.50 839 GLU A N 1
ATOM 6945 C CA . GLU A 1 839 ? -15.471 23.099 -14.698 1.00 77.50 839 GLU A CA 1
ATOM 6946 C C . GLU A 1 839 ? -15.208 21.697 -15.268 1.00 77.50 839 GLU A C 1
ATOM 6948 O O . GLU A 1 839 ? -14.531 21.502 -16.277 1.00 77.50 839 GLU A O 1
ATOM 6953 N N . THR A 1 840 ? -15.788 20.691 -14.619 1.00 72.69 840 THR A N 1
ATOM 6954 C CA . THR A 1 840 ? -15.839 19.295 -15.054 1.00 72.69 840 THR A CA 1
ATOM 6955 C C . THR A 1 840 ? -17.292 18.836 -15.006 1.00 72.69 840 THR A C 1
ATOM 6957 O O . THR A 1 840 ? -17.858 18.653 -13.929 1.00 72.69 840 THR A O 1
ATOM 6960 N N . PHE A 1 841 ? -17.903 18.653 -16.176 1.00 71.44 841 PHE A N 1
ATOM 6961 C CA . PHE A 1 841 ? -19.246 18.087 -16.296 1.00 71.44 841 PHE A CA 1
ATOM 6962 C C . PHE A 1 841 ? -19.208 16.554 -16.232 1.00 71.44 841 PHE A C 1
ATOM 6964 O O . PHE A 1 841 ? -18.343 15.920 -16.842 1.00 71.44 841 PHE A O 1
ATOM 6971 N N . PHE A 1 842 ? -20.177 15.954 -15.538 1.00 63.78 842 PHE A N 1
ATOM 6972 C CA . PHE A 1 842 ? -20.369 14.510 -15.424 1.00 63.78 842 PHE A CA 1
ATOM 6973 C C . PHE A 1 842 ? -21.696 14.086 -16.090 1.00 63.78 842 PHE A C 1
ATOM 6975 O O . PHE A 1 842 ? -22.735 14.020 -15.424 1.00 63.78 842 PHE A O 1
ATOM 6982 N N . PRO A 1 843 ? -21.686 13.712 -17.391 1.00 55.44 843 PRO A N 1
ATOM 6983 C CA . PRO A 1 843 ? -22.907 13.448 -18.166 1.00 55.44 843 PRO A CA 1
ATOM 6984 C C . PRO A 1 843 ? -23.756 12.261 -17.689 1.00 55.44 843 PRO A C 1
ATOM 6986 O O . PRO A 1 843 ? -24.845 12.040 -18.204 1.00 55.44 843 PRO A O 1
ATOM 6989 N N . HIS A 1 844 ? -23.248 11.441 -16.765 1.00 53.59 844 HIS A N 1
ATOM 6990 C CA . HIS A 1 844 ? -23.924 10.229 -16.291 1.00 53.59 844 HIS A CA 1
ATOM 6991 C C . HIS A 1 844 ? -24.884 10.460 -15.118 1.00 53.59 844 HIS A C 1
ATOM 6993 O O . HIS A 1 844 ? -25.609 9.537 -14.762 1.00 53.59 844 HIS A O 1
ATOM 6999 N N . VAL A 1 845 ? -24.882 11.660 -14.531 1.00 57.06 845 VAL A N 1
ATOM 7000 C CA . VAL A 1 845 ? -25.745 12.035 -13.394 1.00 57.06 845 VAL A CA 1
ATOM 7001 C C . VAL A 1 845 ? -26.367 13.430 -13.531 1.00 57.06 845 VAL A C 1
ATOM 7003 O O . VAL A 1 845 ? -27.140 13.819 -12.665 1.00 57.06 845 VAL A O 1
ATOM 7006 N N . ASN A 1 846 ? -26.003 14.179 -14.582 1.00 64.81 846 ASN A N 1
ATOM 7007 C CA . ASN A 1 846 ? -26.209 15.626 -14.699 1.00 64.81 846 ASN A CA 1
ATOM 7008 C C . ASN A 1 846 ? -25.716 16.377 -13.449 1.00 64.81 846 ASN A C 1
ATOM 7010 O O . ASN A 1 846 ? -26.502 16.844 -12.632 1.00 64.81 846 ASN A O 1
ATOM 7014 N N . ILE A 1 847 ? -24.391 16.397 -13.269 1.00 68.00 847 ILE A N 1
ATOM 7015 C CA . ILE A 1 847 ? -23.721 17.198 -12.242 1.00 68.00 847 ILE A CA 1
ATOM 7016 C C . ILE A 1 847 ? -22.473 17.830 -12.855 1.00 68.00 847 ILE A C 1
ATOM 7018 O O . ILE A 1 847 ? -21.631 17.142 -13.433 1.00 68.00 847 ILE A O 1
ATOM 7022 N N . THR A 1 848 ? -22.316 19.131 -12.655 1.00 69.19 848 THR A N 1
ATOM 7023 C CA . THR A 1 848 ? -21.083 19.881 -12.895 1.00 69.19 848 THR A CA 1
ATOM 7024 C C . THR A 1 848 ? -20.349 20.081 -11.570 1.00 69.19 848 THR A C 1
ATOM 7026 O O . THR A 1 848 ? -20.975 20.311 -10.536 1.00 69.19 848 THR A O 1
ATOM 7029 N N . TRP A 1 849 ? -19.021 19.998 -11.591 1.00 75.62 849 TRP A N 1
ATOM 7030 C CA . TRP A 1 849 ? -18.149 20.336 -10.464 1.00 75.62 849 TRP A CA 1
ATOM 7031 C C . TRP A 1 849 ? -17.067 21.318 -10.904 1.00 75.62 849 TRP A C 1
ATOM 7033 O O . TRP A 1 849 ? -16.600 21.247 -12.036 1.00 75.62 849 TRP A O 1
ATOM 7043 N N . ASP A 1 850 ? -16.619 22.186 -10.001 1.00 74.31 850 ASP A N 1
ATOM 7044 C CA . ASP A 1 850 ? -15.515 23.112 -10.243 1.00 74.31 850 ASP A CA 1
ATOM 7045 C C . ASP A 1 850 ? -14.537 23.086 -9.057 1.00 74.31 850 ASP A C 1
ATOM 7047 O O . ASP A 1 850 ? -14.902 23.318 -7.903 1.00 74.31 850 ASP A O 1
ATOM 7051 N N . GLY A 1 851 ? -13.260 22.815 -9.341 1.00 76.00 851 GLY A N 1
ATOM 7052 C CA . GLY A 1 851 ? -12.203 22.721 -8.327 1.00 76.00 851 GLY A CA 1
ATOM 7053 C C . GLY A 1 851 ? -11.754 24.054 -7.712 1.00 76.00 851 GLY A C 1
ATOM 7054 O O . GLY A 1 851 ? -10.843 24.055 -6.883 1.00 76.00 851 GLY A O 1
ATOM 7055 N N . THR A 1 852 ? -12.360 25.168 -8.122 1.00 81.19 852 THR A N 1
ATOM 7056 C CA . THR A 1 852 ? -12.106 26.549 -7.677 1.00 81.19 852 THR A CA 1
ATOM 7057 C C . THR A 1 852 ? -13.363 27.309 -7.244 1.00 81.19 852 THR A C 1
ATOM 7059 O O . THR A 1 852 ? -13.221 28.363 -6.627 1.00 81.19 852 THR A O 1
ATOM 7062 N N . ARG A 1 853 ? -14.571 26.829 -7.574 1.00 82.62 853 ARG A N 1
ATOM 7063 C CA . ARG A 1 853 ? -15.839 27.556 -7.395 1.00 82.62 853 ARG A CA 1
ATOM 7064 C C . ARG A 1 853 ? -16.806 26.773 -6.510 1.00 82.62 853 ARG A C 1
ATOM 7066 O O . ARG A 1 853 ? -17.296 25.723 -6.905 1.00 82.62 853 ARG A O 1
ATOM 7073 N N . ASN A 1 854 ? -17.083 27.295 -5.314 1.00 83.19 854 ASN A N 1
ATOM 7074 C CA . ASN A 1 854 ? -17.973 26.675 -4.321 1.00 83.19 854 ASN A CA 1
ATOM 7075 C C . ASN A 1 854 ? -17.674 25.178 -3.976 1.00 83.19 854 ASN A C 1
ATOM 7077 O O . ASN A 1 854 ? -18.597 24.371 -3.840 1.00 83.19 854 ASN A O 1
ATOM 7081 N N . PRO A 1 855 ? -16.399 24.754 -3.838 1.00 85.00 855 PRO A N 1
ATOM 7082 C CA . PRO A 1 855 ? -16.043 23.347 -3.625 1.00 85.00 855 PRO A CA 1
ATOM 7083 C C . PRO A 1 855 ? -16.445 22.777 -2.251 1.00 85.00 855 PRO A C 1
ATOM 7085 O O . PRO A 1 855 ? -16.677 21.573 -2.152 1.00 85.00 855 PRO A O 1
ATOM 7088 N N . MET A 1 856 ? -16.509 23.582 -1.180 1.00 89.62 856 MET A N 1
ATOM 7089 C CA . MET A 1 856 ? -16.850 23.072 0.160 1.00 89.62 856 MET A CA 1
ATOM 7090 C C . MET A 1 856 ? -18.353 22.837 0.304 1.00 89.62 856 MET A C 1
ATOM 7092 O O . MET A 1 856 ? -18.761 21.823 0.866 1.00 89.62 856 MET A O 1
ATOM 7096 N N . THR A 1 857 ? -19.176 23.743 -0.227 1.00 86.06 857 THR A N 1
ATOM 7097 C CA . THR A 1 857 ? -20.631 23.553 -0.328 1.00 86.06 857 THR A CA 1
ATOM 7098 C C . THR A 1 857 ? -20.974 22.334 -1.178 1.00 86.06 857 THR A C 1
ATOM 7100 O O . THR A 1 857 ? -21.863 21.574 -0.796 1.00 86.06 857 THR A O 1
ATOM 7103 N N . PHE A 1 858 ? -20.225 22.083 -2.258 1.00 84.00 858 PHE A N 1
ATOM 7104 C CA . PHE A 1 858 ? -20.388 20.882 -3.076 1.00 84.00 858 PHE A CA 1
ATOM 7105 C C . PHE A 1 858 ? -20.184 19.583 -2.284 1.00 84.00 858 PHE A C 1
ATOM 7107 O O . PHE A 1 858 ? -21.072 18.734 -2.258 1.00 84.00 858 PHE A O 1
ATOM 7114 N N . ASP A 1 859 ? -19.057 19.434 -1.576 1.00 87.44 859 ASP A N 1
ATOM 7115 C CA . ASP A 1 859 ? -18.806 18.249 -0.736 1.00 87.44 859 ASP A CA 1
ATOM 7116 C C . ASP A 1 859 ? -19.864 18.099 0.388 1.00 87.44 859 ASP A C 1
ATOM 7118 O O . ASP A 1 859 ? -20.210 16.985 0.789 1.00 87.44 859 ASP A O 1
ATOM 7122 N N . MET A 1 860 ? -20.440 19.218 0.849 1.00 87.50 860 MET A N 1
ATOM 7123 C CA . MET A 1 860 ? -21.563 19.283 1.801 1.00 87.50 860 MET A CA 1
ATOM 7124 C C . MET A 1 860 ? -22.952 19.058 1.161 1.00 87.50 860 MET A C 1
ATOM 7126 O O . MET A 1 860 ? -23.969 19.263 1.824 1.00 87.50 860 MET A O 1
ATOM 7130 N N . GLY A 1 861 ? -23.021 18.589 -0.090 1.00 78.44 861 GLY A N 1
ATOM 7131 C CA . GLY A 1 861 ? -24.260 18.148 -0.745 1.00 78.44 861 GLY A CA 1
ATOM 7132 C C . GLY A 1 861 ? -24.985 19.213 -1.575 1.00 78.44 861 GLY A C 1
ATOM 7133 O O . GLY A 1 861 ? -26.133 18.996 -1.967 1.00 78.44 861 GLY A O 1
ATOM 7134 N N . TRP A 1 862 ? -24.356 20.361 -1.852 1.00 71.94 862 TRP A N 1
ATOM 7135 C CA . TRP A 1 862 ? -24.932 21.394 -2.719 1.00 71.94 862 TRP A CA 1
ATOM 7136 C C . TRP A 1 862 ? -24.616 21.140 -4.211 1.00 71.94 862 TRP A C 1
ATOM 7138 O O . TRP A 1 862 ? -23.443 21.107 -4.581 1.00 71.94 862 TRP A O 1
ATOM 7148 N N . PRO A 1 863 ? -25.609 21.037 -5.117 1.00 57.66 863 PRO A N 1
ATOM 7149 C CA . PRO A 1 863 ? -25.344 20.894 -6.549 1.00 57.66 863 PRO A CA 1
ATOM 7150 C C . PRO A 1 863 ? -24.871 22.224 -7.158 1.00 57.66 863 PRO A C 1
ATOM 7152 O O . PRO A 1 863 ? -25.604 23.215 -7.132 1.00 57.66 863 PRO A O 1
ATOM 7155 N N . ALA A 1 864 ? -23.667 22.254 -7.743 1.00 47.22 864 ALA A N 1
ATOM 7156 C CA . ALA A 1 864 ? -23.099 23.484 -8.313 1.00 47.22 864 ALA A CA 1
ATOM 7157 C C . ALA A 1 864 ? -23.966 24.089 -9.435 1.00 47.22 864 ALA A C 1
ATOM 7159 O O . ALA A 1 864 ? -24.036 25.307 -9.562 1.00 47.22 864 ALA A O 1
ATOM 7160 N N . GLU A 1 865 ? -24.683 23.254 -10.191 1.00 45.72 865 GLU A N 1
ATOM 7161 C CA . GLU A 1 865 ? -25.509 23.661 -11.340 1.00 45.72 865 GLU A CA 1
ATOM 7162 C C . GLU A 1 865 ? -26.587 24.695 -10.976 1.00 45.72 865 GLU A C 1
ATOM 7164 O O . GLU A 1 865 ? -26.809 25.643 -11.724 1.00 45.72 865 GLU A O 1
ATOM 7169 N N . ARG A 1 866 ? -27.183 24.601 -9.778 1.00 48.94 866 ARG A N 1
ATOM 7170 C CA . ARG A 1 866 ? -28.195 25.576 -9.325 1.00 48.94 866 ARG A CA 1
ATOM 7171 C C . ARG A 1 866 ? -27.623 26.959 -9.025 1.00 48.94 866 ARG A C 1
ATOM 7173 O O . ARG A 1 866 ? -28.354 27.939 -9.093 1.00 48.94 866 ARG A O 1
ATOM 7180 N N . ALA A 1 867 ? -26.331 27.055 -8.706 1.00 46.09 867 ALA A N 1
ATOM 7181 C CA . ALA A 1 867 ? -25.688 28.354 -8.526 1.00 46.09 867 ALA A CA 1
ATOM 7182 C C . ALA A 1 867 ? -25.518 29.092 -9.864 1.00 46.09 867 ALA A C 1
ATOM 7184 O O . ALA A 1 867 ? -25.430 30.315 -9.877 1.00 46.09 867 ALA A O 1
ATOM 7185 N N . ASP A 1 868 ? -25.484 28.373 -10.989 1.00 44.50 868 ASP A N 1
ATOM 7186 C CA . ASP A 1 868 ? -25.340 28.978 -12.308 1.00 44.50 868 ASP A CA 1
ATOM 7187 C C . ASP A 1 868 ? -26.637 29.562 -12.850 1.00 44.50 868 ASP A C 1
ATOM 7189 O O . ASP A 1 868 ? -26.632 30.707 -13.290 1.00 44.50 868 ASP A O 1
ATOM 7193 N N . GLU A 1 869 ? -27.742 28.822 -12.793 1.00 47.59 869 GLU A N 1
ATOM 7194 C CA . GLU A 1 869 ? -29.023 29.284 -13.342 1.00 47.59 869 GLU A CA 1
ATOM 7195 C C . GLU A 1 869 ? -29.496 30.574 -12.644 1.00 47.59 869 GLU A C 1
ATOM 7197 O O . GLU A 1 869 ? -29.836 31.554 -13.310 1.00 47.59 869 GLU A O 1
ATOM 7202 N N . GLU A 1 870 ? -29.410 30.631 -11.309 1.00 42.38 870 GLU A N 1
ATOM 7203 C CA . GLU A 1 870 ? -29.817 31.807 -10.527 1.00 42.38 870 GLU A CA 1
ATOM 7204 C C . GLU A 1 870 ? -28.848 33.000 -10.651 1.00 42.38 870 GLU A C 1
ATOM 7206 O O . GLU A 1 870 ? -29.285 34.148 -10.560 1.00 42.38 870 GLU A O 1
ATOM 7211 N N . MET A 1 871 ? -27.544 32.776 -10.876 1.00 41.97 871 MET A N 1
ATOM 7212 C CA . MET A 1 871 ? -26.583 33.877 -11.079 1.00 41.97 871 MET A CA 1
ATOM 7213 C C . MET A 1 871 ? -26.527 34.360 -12.536 1.00 41.97 871 MET A C 1
ATOM 7215 O O . MET A 1 871 ? -26.221 35.528 -12.773 1.00 41.97 871 MET A O 1
ATOM 7219 N N . GLN A 1 872 ? -26.876 33.517 -13.514 1.00 43.12 872 GLN A N 1
ATOM 7220 C CA . GLN A 1 872 ? -26.981 33.913 -14.923 1.00 43.12 872 GLN A CA 1
ATOM 7221 C C . GLN A 1 872 ? -28.290 34.663 -15.209 1.00 43.12 872 GLN A C 1
ATOM 7223 O O . GLN A 1 872 ? -28.248 35.686 -15.893 1.00 43.12 872 GLN A O 1
ATOM 7228 N N . GLN A 1 873 ? -29.421 34.269 -14.604 1.00 41.12 873 GLN A N 1
ATOM 7229 C CA . GLN A 1 873 ? -30.668 35.057 -14.661 1.00 41.12 873 GLN A CA 1
ATOM 7230 C C . GLN A 1 873 ? -30.548 36.450 -14.013 1.00 41.12 873 GLN A C 1
ATOM 7232 O O . GLN A 1 873 ? -31.395 37.314 -14.249 1.00 41.12 873 GLN A O 1
ATOM 7237 N N . HIS A 1 874 ? -29.522 36.686 -13.189 1.00 43.16 874 HIS A N 1
ATOM 7238 C CA . HIS A 1 874 ? -29.322 37.939 -12.451 1.00 43.16 874 HIS A CA 1
ATOM 7239 C C . HIS A 1 874 ? -27.995 38.660 -12.773 1.00 43.16 874 HIS A C 1
ATOM 7241 O O . HIS A 1 874 ? -27.575 39.548 -12.037 1.00 43.16 874 HIS A O 1
ATOM 7247 N N . GLY A 1 875 ? -27.394 38.359 -13.933 1.00 36.22 875 GLY A N 1
ATOM 7248 C CA . GLY A 1 875 ? -26.712 39.364 -14.762 1.00 36.22 875 GLY A CA 1
ATOM 7249 C C . GLY A 1 875 ? -25.451 40.040 -14.208 1.00 36.22 875 GLY A C 1
ATOM 7250 O O . GLY A 1 875 ? -25.350 41.263 -14.257 1.00 36.22 875 GLY A O 1
ATOM 7251 N N . VAL A 1 876 ? -24.441 39.285 -13.760 1.00 35.19 876 VAL A N 1
ATOM 7252 C CA . VAL A 1 876 ? -23.159 39.878 -13.320 1.00 35.19 876 VAL A CA 1
ATOM 7253 C C . VAL A 1 876 ? -22.236 40.219 -14.506 1.00 35.19 876 VAL A C 1
ATOM 7255 O O . VAL A 1 876 ? -21.278 39.510 -14.814 1.00 35.19 876 VAL A O 1
ATOM 7258 N N . ARG A 1 877 ? -22.486 41.371 -15.141 1.00 35.16 877 ARG A N 1
ATOM 7259 C CA . ARG A 1 877 ? -21.450 42.186 -15.801 1.00 35.16 877 ARG A CA 1
ATOM 7260 C C . ARG A 1 877 ? -21.400 43.547 -15.105 1.00 35.16 877 ARG A C 1
ATOM 7262 O O . ARG A 1 877 ? -22.391 44.260 -15.117 1.00 35.16 877 ARG A O 1
ATOM 7269 N N . SER A 1 878 ? -20.239 43.887 -14.540 1.00 32.94 878 SER A N 1
ATOM 7270 C CA . SER A 1 878 ? -19.867 45.232 -14.058 1.00 32.94 878 SER A CA 1
ATOM 7271 C C . SER A 1 878 ? -20.909 45.994 -13.212 1.00 32.94 878 SER A C 1
ATOM 7273 O O . SER A 1 878 ? -21.623 46.847 -13.732 1.00 32.94 878 SER A O 1
ATOM 7275 N N . GLY A 1 879 ? -20.868 45.801 -11.887 1.00 32.09 879 GLY A N 1
ATOM 7276 C CA . GLY A 1 879 ? -21.302 46.820 -10.919 1.00 32.09 879 GLY A CA 1
ATOM 7277 C C . GLY A 1 879 ? -22.573 46.543 -10.097 1.00 32.09 879 GLY A C 1
ATOM 7278 O O . GLY A 1 879 ? -23.596 46.105 -10.601 1.00 32.09 879 GLY A O 1
ATOM 7279 N N . ILE A 1 880 ? -22.474 46.887 -8.807 1.00 33.62 880 ILE A N 1
ATOM 7280 C CA . ILE A 1 880 ? -23.536 47.391 -7.912 1.00 33.62 880 ILE A CA 1
ATOM 7281 C C . ILE A 1 880 ? -24.848 46.572 -7.808 1.00 33.62 880 ILE A C 1
ATOM 7283 O O . ILE A 1 880 ? -25.861 46.863 -8.433 1.00 33.62 880 ILE A O 1
ATOM 7287 N N . GLN A 1 881 ? -24.843 45.656 -6.831 1.00 37.00 881 GLN A N 1
ATOM 7288 C CA . GLN A 1 881 ? -25.932 45.300 -5.889 1.00 37.00 881 GLN A CA 1
ATOM 7289 C C . GLN A 1 881 ? -27.308 44.784 -6.376 1.00 37.00 881 GLN A C 1
ATOM 7291 O O . GLN A 1 881 ? -27.979 44.118 -5.581 1.00 37.00 881 GLN A O 1
ATOM 7296 N N . ALA A 1 882 ? -27.759 45.021 -7.608 1.00 34.25 882 ALA A N 1
ATOM 7297 C CA . ALA A 1 882 ? -29.088 44.592 -8.053 1.00 34.25 882 ALA A CA 1
ATOM 7298 C C . ALA A 1 882 ? -29.216 43.056 -8.180 1.00 34.25 882 ALA A C 1
ATOM 7300 O O . ALA A 1 882 ? -28.270 42.355 -8.526 1.00 34.25 882 ALA A O 1
ATOM 7301 N N . ASN A 1 883 ? -30.409 42.525 -7.885 1.00 40.25 883 ASN A N 1
ATOM 7302 C CA . ASN A 1 883 ? -30.842 41.129 -8.089 1.00 40.25 883 ASN A CA 1
ATOM 7303 C C . ASN A 1 883 ? -29.996 39.978 -7.497 1.00 40.25 883 ASN A C 1
ATOM 7305 O O . ASN A 1 883 ? -30.351 38.816 -7.667 1.00 40.25 883 ASN A O 1
ATOM 7309 N N . PHE A 1 884 ? -29.006 40.242 -6.642 1.00 44.66 884 PHE A N 1
ATOM 7310 C CA . PHE A 1 884 ? -28.297 39.207 -5.861 1.00 44.66 884 PHE A CA 1
ATOM 7311 C C . PHE A 1 884 ? -29.179 38.449 -4.830 1.00 44.66 884 PHE A C 1
ATOM 7313 O O . PHE A 1 884 ? -28.665 37.722 -3.979 1.00 44.66 884 PHE A O 1
ATOM 7320 N N . SER A 1 885 ? -30.500 38.656 -4.824 1.00 49.84 885 SER A N 1
ATOM 7321 C CA . SER A 1 885 ? -31.393 38.349 -3.702 1.00 49.84 885 SER A CA 1
ATOM 7322 C C . SER A 1 885 ? -31.958 36.925 -3.709 1.00 49.84 885 SER A C 1
ATOM 7324 O O . SER A 1 885 ? -31.955 36.288 -2.658 1.00 49.84 885 SER A O 1
ATOM 7326 N N . ASN A 1 886 ? -32.423 36.397 -4.846 1.00 49.09 886 ASN A N 1
ATOM 7327 C CA . ASN A 1 886 ? -33.107 35.095 -4.880 1.00 49.09 886 ASN A CA 1
ATOM 7328 C C . ASN A 1 886 ? -32.137 33.913 -4.731 1.00 49.09 886 ASN A C 1
ATOM 7330 O O . ASN A 1 886 ? -32.314 33.125 -3.802 1.00 49.09 886 ASN A O 1
ATOM 7334 N N . GLY A 1 887 ? -31.032 33.888 -5.484 1.00 56.69 887 GLY A N 1
ATOM 7335 C CA . GLY A 1 887 ? -29.973 32.890 -5.279 1.00 56.69 887 GLY A CA 1
ATOM 7336 C C . GLY A 1 887 ? -29.384 32.920 -3.861 1.00 56.69 887 GLY A C 1
ATOM 7337 O O . GLY A 1 887 ? -29.135 31.874 -3.263 1.00 56.69 887 GLY A O 1
ATOM 7338 N N . ARG A 1 888 ? -29.267 34.107 -3.234 1.00 62.97 888 ARG A N 1
ATOM 7339 C CA . ARG A 1 888 ? -28.910 34.203 -1.803 1.00 62.97 888 ARG A CA 1
ATOM 7340 C C . ARG A 1 888 ? -29.994 33.639 -0.880 1.00 62.97 888 ARG A C 1
ATOM 7342 O O . ARG A 1 888 ? -29.641 33.016 0.117 1.00 62.97 888 ARG A O 1
ATOM 7349 N N . LYS A 1 889 ? -31.289 33.820 -1.169 1.00 65.25 889 LYS A N 1
ATOM 7350 C CA . LYS A 1 889 ? -32.382 33.215 -0.379 1.00 65.25 889 LYS A CA 1
ATOM 7351 C C . LYS A 1 889 ? -32.353 31.690 -0.461 1.00 65.25 889 LYS A C 1
ATOM 7353 O O . LYS A 1 889 ? -32.477 31.054 0.586 1.00 65.25 889 LYS A O 1
ATOM 7358 N N . LEU A 1 890 ? -32.156 31.094 -1.642 1.00 66.75 890 LEU A N 1
ATOM 7359 C CA . LEU A 1 890 ? -32.049 29.635 -1.769 1.00 66.75 890 LEU A CA 1
ATOM 7360 C C . LEU A 1 890 ? -30.777 29.105 -1.094 1.00 66.75 890 LEU A C 1
ATOM 7362 O O . LEU A 1 890 ? -30.873 28.167 -0.296 1.00 66.75 890 LEU A O 1
ATOM 7366 N N . ALA A 1 891 ? -29.623 29.743 -1.332 1.00 68.44 891 ALA A N 1
ATOM 7367 C CA . ALA A 1 891 ? -28.363 29.437 -0.651 1.00 68.44 891 ALA A CA 1
ATOM 7368 C C . ALA A 1 891 ? -28.527 29.454 0.876 1.00 68.44 891 ALA A C 1
ATOM 7370 O O . ALA A 1 891 ? -28.286 28.438 1.525 1.00 68.44 891 ALA A O 1
ATOM 7371 N N . ASN A 1 892 ? -29.036 30.553 1.443 1.00 75.00 892 ASN A N 1
ATOM 7372 C CA . ASN A 1 892 ? -29.340 30.657 2.872 1.00 75.00 892 ASN A CA 1
ATOM 7373 C C . ASN A 1 892 ? -30.283 29.538 3.335 1.00 75.00 892 ASN A C 1
ATOM 7375 O O . ASN A 1 892 ? -29.958 28.825 4.277 1.00 75.00 892 ASN A O 1
ATOM 7379 N N . THR A 1 893 ? -31.413 29.330 2.651 1.00 77.44 893 THR A N 1
ATOM 7380 C CA . THR A 1 893 ? -32.447 28.361 3.061 1.00 77.44 893 THR A CA 1
ATOM 7381 C C . THR A 1 893 ? -31.901 26.939 3.193 1.00 77.44 893 THR A C 1
ATOM 7383 O O . THR A 1 893 ? -32.248 26.230 4.138 1.00 77.44 893 THR A O 1
ATOM 7386 N N . SER A 1 894 ? -31.048 26.500 2.265 1.00 78.38 894 SER A N 1
ATOM 7387 C CA . SER A 1 894 ? -30.476 25.150 2.315 1.00 78.38 894 SER A CA 1
ATOM 7388 C C . SER A 1 894 ? -29.166 25.066 3.116 1.00 78.38 894 SER A C 1
ATOM 7390 O O . SER A 1 894 ? -28.911 24.016 3.700 1.00 78.38 894 SER A O 1
ATOM 7392 N N . ILE A 1 895 ? -28.406 26.155 3.294 1.00 84.25 895 ILE A N 1
ATOM 7393 C CA . ILE A 1 895 ? -27.330 26.215 4.305 1.00 84.25 895 ILE A CA 1
ATOM 7394 C C . ILE A 1 895 ? -27.918 26.146 5.730 1.00 84.25 895 ILE A C 1
ATOM 7396 O O . ILE A 1 895 ? -27.383 25.433 6.575 1.00 84.25 895 ILE A O 1
ATOM 7400 N N . SER A 1 896 ? -29.063 26.783 6.001 1.00 83.50 896 SER A N 1
ATOM 7401 C CA . SER A 1 896 ? -29.771 26.653 7.285 1.00 83.50 896 SER A CA 1
ATOM 7402 C C . SER A 1 896 ? -30.267 25.227 7.549 1.00 83.50 896 SER A C 1
ATOM 7404 O O . SER A 1 896 ? -30.238 24.779 8.694 1.00 83.50 896 SER A O 1
ATOM 7406 N N . LYS A 1 897 ? -30.657 24.473 6.508 1.00 84.75 897 LYS A N 1
ATOM 7407 C CA . LYS A 1 897 ? -30.949 23.031 6.640 1.00 84.75 897 LYS A CA 1
ATOM 7408 C C . LYS A 1 897 ? -29.696 22.240 7.029 1.00 84.75 897 LYS A C 1
ATOM 7410 O O . LYS A 1 897 ? -29.787 21.359 7.877 1.00 84.75 897 LYS A O 1
ATOM 7415 N N . LEU A 1 898 ? -28.528 22.591 6.482 1.00 87.31 898 LEU A N 1
ATOM 7416 C CA . LEU A 1 898 ? -27.259 21.978 6.880 1.00 87.31 898 LEU A CA 1
ATOM 7417 C C . LEU A 1 898 ? -26.878 22.308 8.339 1.00 87.31 898 LEU A C 1
ATOM 7419 O O . LEU A 1 898 ? -26.404 21.409 9.025 1.00 87.31 898 LEU A O 1
ATOM 7423 N N . ASP A 1 899 ? -27.107 23.522 8.866 1.00 87.06 899 ASP A N 1
ATOM 7424 C CA . ASP A 1 899 ? -26.820 23.806 10.297 1.00 87.06 899 ASP A CA 1
ATOM 7425 C C . ASP A 1 899 ? -27.781 23.096 11.267 1.00 87.06 899 ASP A C 1
ATOM 7427 O O . ASP A 1 899 ? -27.402 22.775 12.395 1.00 87.06 899 ASP A O 1
ATOM 7431 N N . ALA A 1 900 ? -29.005 22.792 10.823 1.00 87.44 900 ALA A N 1
ATOM 7432 C CA . ALA A 1 900 ? -29.928 21.939 11.570 1.00 87.44 900 ALA A CA 1
ATOM 7433 C C . ALA A 1 900 ? -29.508 20.455 11.559 1.00 87.44 900 ALA A C 1
ATOM 7435 O O . ALA A 1 900 ? -29.727 19.749 12.542 1.00 87.44 900 ALA A O 1
ATOM 7436 N N . ASP A 1 901 ? -28.897 19.980 10.467 1.00 90.12 901 ASP A N 1
ATOM 7437 C CA . ASP A 1 901 ? -28.511 18.574 10.301 1.00 90.12 901 ASP A CA 1
ATOM 7438 C C . ASP A 1 901 ? -27.123 18.232 10.865 1.00 90.12 901 ASP A C 1
ATOM 7440 O O . ASP A 1 901 ? -26.911 17.112 11.336 1.00 90.12 901 ASP A O 1
ATOM 7444 N N . PHE A 1 902 ? -26.171 19.169 10.843 1.00 93.56 902 PHE A N 1
ATOM 7445 C CA . PHE A 1 902 ? -24.822 18.943 11.361 1.00 93.56 902 PHE A CA 1
ATOM 7446 C C . PHE A 1 902 ? -24.711 19.282 12.850 1.00 93.56 902 PHE A C 1
ATOM 7448 O O . PHE A 1 902 ? -24.761 20.441 13.270 1.00 93.56 902 PHE A O 1
ATOM 7455 N N . THR A 1 903 ? -24.437 18.248 13.651 1.00 94.31 903 THR A N 1
ATOM 7456 C CA . THR A 1 903 ? -24.110 18.369 15.078 1.00 94.31 903 THR A CA 1
ATOM 7457 C C . THR A 1 903 ? -22.960 19.359 15.276 1.00 94.31 903 THR A C 1
ATOM 7459 O O . THR A 1 903 ? -23.072 20.291 16.075 1.00 94.31 903 THR A O 1
ATOM 7462 N N . LEU A 1 904 ? -21.895 19.226 14.475 1.00 95.56 904 LEU A N 1
ATOM 7463 C CA . LEU A 1 904 ? -20.786 20.177 14.442 1.00 95.56 904 LEU A CA 1
ATOM 7464 C C . LEU A 1 904 ? -20.143 20.264 13.052 1.00 95.56 904 LEU A C 1
ATOM 7466 O O . LEU A 1 904 ? -19.649 19.272 12.521 1.00 95.56 904 LEU A O 1
ATOM 7470 N N . VAL A 1 905 ? -20.048 21.476 12.508 1.00 95.50 905 VAL A N 1
ATOM 7471 C CA . VAL A 1 905 ? -19.077 21.796 11.456 1.00 95.50 905 VAL A CA 1
ATOM 7472 C C . VAL A 1 905 ? -17.948 22.584 12.105 1.00 95.50 905 VAL A C 1
ATOM 7474 O O . VAL A 1 905 ? -18.163 23.669 12.640 1.00 95.50 905 VAL A O 1
ATOM 7477 N N . MET A 1 906 ? -16.753 22.005 12.102 1.00 95.38 906 MET A N 1
ATOM 7478 C CA . MET A 1 906 ? -15.548 22.627 12.643 1.00 95.38 906 MET A CA 1
ATOM 7479 C C . MET A 1 906 ? -15.035 23.714 11.688 1.00 95.38 906 MET A C 1
ATOM 7481 O O . MET A 1 906 ? -15.138 23.571 10.470 1.00 95.38 906 MET A O 1
ATOM 7485 N N . ILE A 1 907 ? -14.427 24.771 12.224 1.00 93.81 907 ILE A N 1
ATOM 7486 C CA . ILE A 1 907 ? -13.765 25.820 11.436 1.00 93.81 907 ILE A CA 1
ATOM 7487 C C . ILE A 1 907 ? -12.252 25.631 11.569 1.00 93.81 907 ILE A C 1
ATOM 7489 O O . ILE A 1 907 ? -11.737 25.629 12.684 1.00 93.81 907 ILE A O 1
ATOM 7493 N N . LEU A 1 908 ? -11.515 25.471 10.462 1.00 91.00 908 LEU A N 1
ATOM 7494 C CA . LEU A 1 908 ? -10.061 25.240 10.511 1.00 91.00 908 LEU A CA 1
ATOM 7495 C C . LEU A 1 908 ? -9.300 26.410 11.158 1.00 91.00 908 LEU A C 1
ATOM 7497 O O . LEU A 1 908 ? -8.336 26.197 11.893 1.00 91.00 908 LEU A O 1
ATOM 7501 N N . GLU A 1 909 ? -9.742 27.637 10.901 1.00 88.94 909 GLU A N 1
ATOM 7502 C CA . GLU A 1 909 ? -9.220 28.863 11.505 1.00 88.94 909 GLU A CA 1
ATOM 7503 C C . GLU A 1 909 ? -9.489 28.953 13.031 1.00 88.94 909 GLU A C 1
ATOM 7505 O O . GLU A 1 909 ? -8.765 29.655 13.737 1.00 88.94 909 GLU A O 1
ATOM 7510 N N . HIS A 1 910 ? -10.450 28.181 13.559 1.00 92.50 910 HIS A N 1
ATOM 7511 C CA . HIS A 1 910 ? -10.793 28.056 14.986 1.00 92.50 910 HIS A CA 1
ATOM 7512 C C . HIS A 1 910 ? -10.790 26.575 15.416 1.00 92.50 910 HIS A C 1
ATOM 7514 O O . HIS A 1 910 ? -11.746 26.056 16.002 1.00 92.50 910 HIS A O 1
ATOM 7520 N N . LEU A 1 911 ? -9.736 25.846 15.028 1.00 90.56 911 LEU A N 1
ATOM 7521 C CA . LEU A 1 911 ? -9.683 24.388 15.168 1.00 90.56 911 LEU A CA 1
ATOM 7522 C C . LEU A 1 911 ? -9.629 23.922 16.629 1.00 90.56 911 LEU A C 1
ATOM 7524 O O . LEU A 1 911 ? -10.203 22.885 16.941 1.00 90.56 911 LEU A O 1
ATOM 7528 N N . ASP A 1 912 ? -8.966 24.658 17.524 1.00 90.81 912 ASP A N 1
ATOM 7529 C CA . ASP A 1 912 ? -8.862 24.249 18.933 1.00 90.81 912 ASP A CA 1
ATOM 7530 C C . ASP A 1 912 ? -10.201 24.437 19.654 1.00 90.81 912 ASP A C 1
ATOM 7532 O O . ASP A 1 912 ? -10.667 23.530 20.338 1.00 90.81 912 ASP A O 1
ATOM 7536 N N . GLU A 1 913 ? -10.868 25.563 19.406 1.00 94.12 913 GLU A N 1
ATOM 7537 C CA . GLU A 1 913 ? -12.243 25.847 19.815 1.00 94.12 913 GLU A CA 1
ATOM 7538 C C . GLU A 1 913 ? -13.201 24.759 19.307 1.00 94.12 913 GLU A C 1
ATOM 7540 O O . GLU A 1 913 ? -13.987 24.189 20.066 1.00 94.12 913 GLU A O 1
ATOM 7545 N N . SER A 1 914 ? -13.082 24.412 18.023 1.00 94.75 914 SER A N 1
ATOM 7546 C CA . SER A 1 914 ? -13.867 23.348 17.393 1.00 94.75 914 SER A CA 1
ATOM 7547 C C . SER A 1 914 ? -13.617 21.974 18.029 1.00 94.75 914 SER A C 1
ATOM 7549 O O . SER A 1 914 ? -14.541 21.171 18.126 1.00 94.75 914 SER A O 1
ATOM 7551 N N . VAL A 1 915 ? -12.391 21.695 18.486 1.00 93.50 915 VAL A N 1
ATOM 7552 C CA . VAL A 1 915 ? -12.004 20.427 19.126 1.00 93.50 915 VAL A CA 1
ATOM 7553 C C . VAL A 1 915 ? -12.511 20.324 20.572 1.00 93.50 915 VAL A C 1
ATOM 7555 O O . VAL A 1 915 ? -12.979 19.251 20.956 1.00 93.50 915 VAL A O 1
ATOM 7558 N N . VAL A 1 916 ? -12.511 21.412 21.355 1.00 94.06 916 VAL A N 1
ATOM 7559 C CA . VAL A 1 916 ? -13.183 21.431 22.676 1.00 94.06 916 VAL A CA 1
ATOM 7560 C C . VAL A 1 916 ? -14.687 21.211 22.511 1.00 94.06 916 VAL A C 1
ATOM 7562 O O . VAL A 1 916 ? -15.280 20.391 23.212 1.00 94.06 916 VAL A O 1
ATOM 7565 N N . LEU A 1 917 ? -15.313 21.896 21.549 1.00 95.00 917 LEU A N 1
ATOM 7566 C CA . LEU A 1 917 ? -16.745 21.741 21.306 1.00 95.00 917 LEU A CA 1
ATOM 7567 C C . LEU A 1 917 ? -17.091 20.326 20.806 1.00 95.00 917 LEU A C 1
ATOM 7569 O O . LEU A 1 917 ? -18.086 19.760 21.252 1.00 95.00 917 LEU A O 1
ATOM 7573 N N . LEU A 1 918 ? -16.255 19.718 19.954 1.00 95.56 918 LEU A N 1
ATOM 7574 C CA . LEU A 1 918 ? -16.389 18.314 19.547 1.00 95.56 918 LEU A CA 1
ATOM 7575 C C . LEU A 1 918 ? -16.362 17.377 20.763 1.00 95.56 918 LEU A C 1
ATOM 7577 O O . LEU A 1 918 ? -17.220 16.505 20.876 1.00 95.56 918 LEU A O 1
ATOM 7581 N N . LYS A 1 919 ? -15.412 17.580 21.686 1.00 94.25 919 LYS A N 1
ATOM 7582 C CA . LYS A 1 919 ? -15.285 16.793 22.920 1.00 94.25 919 LYS A CA 1
ATOM 7583 C C . LYS A 1 919 ? -16.561 16.850 23.766 1.00 94.25 919 LYS A C 1
ATOM 7585 O O . LYS A 1 919 ? -17.086 15.797 24.127 1.00 94.25 919 LYS A O 1
ATOM 7590 N N . ARG A 1 920 ? -17.077 18.061 24.034 1.00 93.62 920 ARG A N 1
ATOM 7591 C CA . ARG A 1 920 ? -18.315 18.269 24.812 1.00 93.62 920 ARG A CA 1
ATOM 7592 C C . ARG A 1 920 ? -19.538 17.659 24.116 1.00 93.62 920 ARG A C 1
ATOM 7594 O O . ARG A 1 920 ? -20.246 16.871 24.730 1.00 93.62 920 ARG A O 1
ATOM 7601 N N . LEU A 1 921 ? -19.752 17.946 22.827 1.00 93.31 921 LEU A N 1
ATOM 7602 C CA . LEU A 1 921 ? -20.927 17.469 22.076 1.00 93.31 921 LEU A CA 1
ATOM 7603 C C . LEU A 1 921 ? -20.960 15.947 21.844 1.00 93.31 921 LEU A C 1
ATOM 7605 O O . LEU A 1 921 ? -22.033 15.399 21.593 1.00 93.31 921 LEU A O 1
ATOM 7609 N N . MET A 1 922 ? -19.812 15.268 21.908 1.00 94.25 922 MET A N 1
ATOM 7610 C CA . MET A 1 922 ? -19.710 13.818 21.702 1.00 94.25 922 MET A CA 1
ATOM 7611 C C . MET A 1 922 ? -19.554 13.011 23.002 1.00 94.25 922 MET A C 1
ATOM 7613 O O . MET A 1 922 ? -19.491 11.783 22.935 1.00 94.25 922 MET A O 1
ATOM 7617 N N . CYS A 1 923 ? -19.486 13.660 24.172 1.00 92.12 923 CYS A N 1
ATOM 7618 C CA . CYS A 1 923 ? -19.097 13.024 25.440 1.00 92.12 923 CYS A CA 1
ATOM 7619 C C . CYS A 1 923 ? -17.787 12.206 25.308 1.00 92.12 923 CYS A C 1
ATOM 7621 O O . CYS A 1 923 ? -17.706 11.066 25.764 1.00 92.12 923 CYS A O 1
ATOM 7623 N N . TRP A 1 924 ? -16.782 12.743 24.607 1.00 92.31 924 TRP A N 1
ATOM 7624 C CA . TRP A 1 924 ? -15.491 12.070 24.382 1.00 92.31 924 TRP A CA 1
ATOM 7625 C C . TRP A 1 924 ? -14.427 12.522 25.391 1.00 92.31 924 TRP A C 1
ATOM 7627 O O . TRP A 1 924 ? -14.529 13.593 25.996 1.00 92.31 924 TRP A O 1
ATOM 7637 N N . GLU A 1 925 ? -13.378 11.720 25.571 1.00 89.31 925 GLU A N 1
ATOM 7638 C CA . GLU A 1 925 ? -12.268 12.081 26.450 1.00 89.31 925 GLU A CA 1
ATOM 7639 C C . GLU A 1 925 ? -11.248 12.978 25.734 1.00 89.31 925 GLU A C 1
ATOM 7641 O O . GLU A 1 925 ? -11.144 13.017 24.505 1.00 89.31 925 GLU A O 1
ATOM 7646 N N . LEU A 1 926 ? -10.422 13.691 26.510 1.00 88.31 926 LEU A N 1
ATOM 7647 C CA . LEU A 1 926 ? -9.351 14.521 25.948 1.00 88.31 926 LEU A CA 1
ATOM 7648 C C . LEU A 1 926 ? -8.362 13.688 25.108 1.00 88.31 926 LEU A C 1
ATOM 7650 O O . LEU A 1 926 ? -7.932 14.130 24.041 1.00 88.31 926 LEU A O 1
ATOM 7654 N N . ARG A 1 927 ? -8.067 12.455 25.544 1.00 87.62 927 ARG A N 1
ATOM 7655 C CA . ARG A 1 927 ? -7.199 11.499 24.836 1.00 87.62 927 ARG A CA 1
ATOM 7656 C C . ARG A 1 927 ? -7.673 11.162 23.418 1.00 87.62 927 ARG A C 1
ATOM 7658 O O . ARG A 1 927 ? -6.836 10.851 22.571 1.00 87.62 927 ARG A O 1
ATOM 7665 N N . ASP A 1 928 ? -8.972 11.245 23.140 1.00 87.88 928 ASP A N 1
ATOM 7666 C CA . ASP A 1 928 ? -9.539 10.908 21.830 1.00 87.88 928 ASP A CA 1
ATOM 7667 C C . ASP A 1 928 ? -9.325 12.043 20.821 1.00 87.88 928 ASP A C 1
ATOM 7669 O O . ASP A 1 928 ? -8.990 11.813 19.654 1.00 87.88 928 ASP A O 1
ATOM 7673 N N . VAL A 1 929 ? -9.483 13.285 21.289 1.00 88.94 929 VAL A N 1
ATOM 7674 C CA . VAL A 1 929 ? -9.577 14.487 20.446 1.00 88.94 929 VAL A CA 1
ATOM 7675 C C . VAL A 1 929 ? -8.256 15.241 20.241 1.00 88.94 929 VAL A C 1
ATOM 7677 O O . VAL A 1 929 ? -8.177 16.099 19.364 1.00 88.94 929 VAL A O 1
ATOM 7680 N N . LEU A 1 930 ? -7.202 14.933 21.007 1.00 87.31 930 LEU A N 1
ATOM 7681 C CA . LEU A 1 930 ? -5.886 15.576 20.866 1.00 87.31 930 LEU A CA 1
ATOM 7682 C C . LEU A 1 930 ? -5.308 15.434 19.444 1.00 87.31 930 LEU A C 1
ATOM 7684 O O . LEU A 1 930 ? -5.281 14.340 18.880 1.00 87.31 930 LEU A O 1
ATOM 7688 N N . LEU A 1 931 ? -4.770 16.532 18.897 1.00 79.56 931 LEU A N 1
ATOM 7689 C CA . LEU A 1 931 ? -4.172 16.611 17.556 1.00 79.56 931 LEU A CA 1
ATOM 7690 C C . LEU A 1 931 ? -2.676 16.940 17.604 1.00 79.56 931 LEU A C 1
ATOM 7692 O O . LEU A 1 931 ? -2.268 17.902 18.255 1.00 79.56 931 LEU A O 1
ATOM 7696 N N . TYR A 1 932 ? -1.860 16.224 16.824 1.00 71.56 932 TYR A N 1
ATOM 7697 C CA . TYR A 1 932 ? -0.427 16.510 16.722 1.00 71.56 932 TYR A CA 1
ATOM 7698 C C . TYR A 1 932 ? -0.150 17.830 15.986 1.00 71.56 932 TYR A C 1
ATOM 7700 O O . TYR A 1 932 ? -0.370 17.961 14.778 1.00 71.56 932 TYR A O 1
ATOM 7708 N N . SER A 1 933 ? 0.391 18.804 16.718 1.00 57.31 933 SER A N 1
ATOM 7709 C CA . SER A 1 933 ? 0.563 20.186 16.260 1.00 57.31 933 SER A CA 1
ATOM 7710 C C . SER A 1 933 ? 1.544 20.319 15.082 1.00 57.31 933 SER A C 1
ATOM 7712 O O . SER A 1 933 ? 1.320 21.098 14.155 1.00 57.31 933 SER A O 1
ATOM 7714 N N . LYS A 1 934 ? 2.602 19.495 15.032 1.00 55.56 934 LYS A N 1
ATOM 7715 C CA . LYS A 1 934 ? 3.652 19.563 13.990 1.00 55.56 934 LYS A CA 1
ATOM 7716 C C . LYS A 1 934 ? 3.321 18.714 12.753 1.00 55.56 934 LYS A C 1
ATOM 7718 O O . LYS A 1 934 ? 4.148 17.951 12.252 1.00 55.56 934 LYS A O 1
ATOM 7723 N N . SER A 1 935 ? 2.089 18.833 12.255 1.00 49.31 935 SER A N 1
ATOM 7724 C CA . SER A 1 935 ? 1.589 18.067 11.106 1.00 49.31 935 SER A CA 1
ATOM 7725 C C . SER A 1 935 ? 2.447 18.257 9.842 1.00 49.31 935 SER A C 1
ATOM 7727 O O . SER A 1 935 ? 2.652 19.377 9.354 1.00 49.31 935 SER A O 1
ATOM 7729 N N . ARG A 1 936 ? 2.883 17.128 9.251 1.00 45.25 936 ARG A N 1
ATOM 7730 C CA . ARG A 1 936 ? 3.679 17.039 8.003 1.00 45.25 936 ARG A CA 1
ATOM 7731 C C . ARG A 1 936 ? 3.012 17.699 6.784 1.00 45.25 936 ARG A C 1
ATOM 7733 O O . ARG A 1 936 ? 3.681 17.937 5.777 1.00 45.25 936 ARG A O 1
ATOM 7740 N N . ASN A 1 937 ? 1.713 17.992 6.868 1.00 47.41 937 ASN A N 1
ATOM 7741 C CA . ASN A 1 937 ? 0.909 18.579 5.794 1.00 47.41 937 ASN A CA 1
ATOM 7742 C C . ASN A 1 937 ? 1.057 20.107 5.670 1.00 47.41 937 ASN A C 1
ATOM 7744 O O . ASN A 1 937 ? 0.634 20.683 4.671 1.00 47.41 937 ASN A O 1
ATOM 7748 N N . SER A 1 938 ? 1.687 20.776 6.639 1.00 53.44 938 SER A N 1
ATOM 7749 C CA . SER A 1 938 ? 1.798 22.244 6.701 1.00 53.44 938 SER A CA 1
ATOM 7750 C C . SER A 1 938 ? 2.830 22.878 5.743 1.00 53.44 938 SER A C 1
ATOM 7752 O O . SER A 1 938 ? 3.043 24.093 5.820 1.00 53.44 938 SER A O 1
ATOM 7754 N N . ARG A 1 939 ? 3.448 22.083 4.849 1.00 57.78 939 ARG A N 1
ATOM 7755 C CA . ARG A 1 939 ? 4.598 22.442 3.987 1.00 57.78 939 ARG A CA 1
ATOM 7756 C C . ARG A 1 939 ? 4.501 23.860 3.388 1.00 57.78 939 ARG A C 1
ATOM 7758 O O . ARG A 1 939 ? 3.422 24.247 2.930 1.00 57.78 939 ARG A O 1
ATOM 7765 N N . PRO A 1 940 ? 5.604 24.632 3.347 1.00 67.81 940 PRO A N 1
ATOM 7766 C CA . PRO A 1 940 ? 5.613 25.934 2.689 1.00 67.81 940 PRO A CA 1
ATOM 7767 C C . PRO A 1 940 ? 5.372 25.792 1.179 1.00 67.81 940 PRO A C 1
ATOM 7769 O O . PRO A 1 940 ? 5.774 24.810 0.556 1.00 67.81 940 PRO A O 1
ATOM 7772 N N . TYR A 1 941 ? 4.710 26.789 0.600 1.00 77.75 941 TYR A N 1
ATOM 7773 C CA . TYR A 1 941 ? 4.551 26.976 -0.843 1.00 77.75 941 TYR A CA 1
ATOM 7774 C C . TYR A 1 941 ? 4.513 28.485 -1.140 1.00 77.75 941 TYR A C 1
ATOM 7776 O O . TYR A 1 941 ? 4.095 29.236 -0.253 1.00 77.75 941 TYR A O 1
ATOM 7784 N N . PRO A 1 942 ? 4.951 28.952 -2.329 1.00 77.31 942 PRO A N 1
ATOM 7785 C CA . PRO A 1 942 ? 5.359 30.351 -2.525 1.00 77.31 942 PRO A CA 1
ATOM 7786 C C . PRO A 1 942 ? 4.296 31.384 -2.131 1.00 77.31 942 PRO A C 1
ATOM 7788 O O . PRO A 1 942 ? 4.575 32.328 -1.402 1.00 77.31 942 PRO A O 1
ATOM 7791 N N . TYR A 1 943 ? 3.045 31.144 -2.522 1.00 82.00 943 TYR A N 1
ATOM 7792 C CA . TYR A 1 943 ? 1.904 32.027 -2.273 1.00 82.00 943 TYR A CA 1
ATOM 7793 C C . TYR A 1 943 ? 1.088 31.678 -1.014 1.00 82.00 943 TYR A C 1
ATOM 7795 O O . TYR A 1 943 ? -0.017 32.185 -0.834 1.00 82.00 943 TYR A O 1
ATOM 7803 N N . LYS A 1 944 ? 1.607 30.846 -0.096 1.00 83.19 944 LYS A N 1
ATOM 7804 C CA . LYS A 1 944 ? 0.906 30.510 1.163 1.00 83.19 944 LYS A CA 1
ATOM 7805 C C . LYS A 1 944 ? 0.633 31.752 2.022 1.00 83.19 944 LYS A C 1
ATOM 7807 O O . LYS A 1 944 ? -0.451 31.880 2.583 1.00 83.19 944 LYS A O 1
ATOM 7812 N N . LYS A 1 945 ? 1.611 32.664 2.093 1.00 84.06 945 LYS A N 1
ATOM 7813 C CA . LYS A 1 945 ? 1.520 33.966 2.779 1.00 84.06 945 LYS A CA 1
ATOM 7814 C C . LYS A 1 945 ? 0.951 35.089 1.891 1.00 84.06 945 LYS A C 1
ATOM 7816 O O . LYS A 1 945 ? 1.014 36.243 2.290 1.00 84.06 945 LYS A O 1
ATOM 7821 N N . TYR A 1 946 ? 0.427 34.788 0.697 1.00 86.44 946 TYR A N 1
ATOM 7822 C CA . TYR A 1 946 ? -0.101 35.829 -0.187 1.00 86.44 946 TYR A CA 1
ATOM 7823 C C . TYR A 1 946 ? -1.338 36.502 0.424 1.00 86.44 946 TYR A C 1
ATOM 7825 O O . TYR A 1 946 ? -2.301 35.820 0.804 1.00 86.44 946 TYR A O 1
ATOM 7833 N N . VAL A 1 947 ? -1.285 37.830 0.495 1.00 88.19 947 VAL A N 1
ATOM 7834 C CA . VAL A 1 947 ? -2.379 38.730 0.868 1.00 88.19 947 VAL A CA 1
ATOM 7835 C C . VAL A 1 947 ? -2.919 39.322 -0.433 1.00 88.19 947 VAL A C 1
ATOM 7837 O O . VAL A 1 947 ? -2.131 39.772 -1.260 1.00 88.19 947 VAL A O 1
ATOM 7840 N N . ALA A 1 948 ? -4.234 39.257 -0.628 1.00 88.50 948 ALA A N 1
ATOM 7841 C CA . ALA A 1 948 ? -4.904 39.851 -1.783 1.00 88.50 948 ALA A CA 1
ATOM 7842 C C . ALA A 1 948 ? -5.131 41.354 -1.563 1.00 88.50 948 ALA A C 1
ATOM 7844 O O . ALA A 1 948 ? -5.230 41.802 -0.418 1.00 88.50 948 ALA A O 1
ATOM 7845 N N . THR A 1 949 ? -5.258 42.122 -2.645 1.00 90.56 949 THR A N 1
ATOM 7846 C CA . THR A 1 949 ? -5.860 43.466 -2.570 1.00 90.56 949 THR A CA 1
ATOM 7847 C C . THR A 1 949 ? -7.366 43.357 -2.258 1.00 90.56 949 THR A C 1
ATOM 7849 O O . THR A 1 949 ? -7.939 42.276 -2.424 1.00 90.56 949 THR A O 1
ATOM 7852 N N . PRO A 1 950 ? -8.042 44.441 -1.826 1.00 86.62 950 PRO A N 1
ATOM 7853 C CA . PRO A 1 950 ? -9.496 44.428 -1.641 1.00 86.62 950 PRO A CA 1
ATOM 7854 C C . PRO A 1 950 ? -10.254 44.015 -2.914 1.00 86.62 950 PRO A C 1
ATOM 7856 O O . PRO A 1 950 ? -11.136 43.169 -2.846 1.00 86.62 950 PRO A O 1
ATOM 7859 N N . GLU A 1 951 ? -9.830 44.526 -4.072 1.00 82.62 951 GLU A N 1
ATOM 7860 C CA . GLU A 1 951 ? -10.335 44.175 -5.409 1.00 82.62 951 GLU A CA 1
ATOM 7861 C C . GLU A 1 951 ? -10.127 42.685 -5.747 1.00 82.62 951 GLU A C 1
ATOM 7863 O O . GLU A 1 951 ? -11.061 41.983 -6.130 1.00 82.62 951 GLU A O 1
ATOM 7868 N N . GLU A 1 952 ? -8.912 42.160 -5.544 1.00 86.12 952 GLU A N 1
ATOM 7869 C CA . GLU A 1 952 ? -8.606 40.738 -5.750 1.00 86.12 952 GLU A CA 1
ATOM 7870 C C . GLU A 1 952 ? -9.454 39.830 -4.829 1.00 86.12 952 GLU A C 1
ATOM 7872 O O . GLU A 1 952 ? -9.809 38.713 -5.214 1.00 86.12 952 GLU A O 1
ATOM 7877 N N . LEU A 1 953 ? -9.797 40.294 -3.621 1.00 84.69 953 LEU A N 1
ATOM 7878 C CA . LEU A 1 953 ? -10.668 39.579 -2.685 1.00 84.69 953 LEU A CA 1
ATOM 7879 C C . LEU A 1 953 ? -12.155 39.687 -3.065 1.00 84.69 953 LEU A C 1
ATOM 7881 O O . LEU A 1 953 ? -12.874 38.695 -2.948 1.00 84.69 953 LEU A O 1
ATOM 7885 N N . GLU A 1 954 ? -12.613 40.838 -3.561 1.00 80.12 954 GLU A N 1
ATOM 7886 C CA . GLU A 1 954 ? -13.974 41.026 -4.079 1.00 80.12 954 GLU A CA 1
ATOM 7887 C C . GLU A 1 954 ? -14.227 40.138 -5.306 1.00 80.12 954 GLU A C 1
ATOM 7889 O O . GLU A 1 954 ? -15.236 39.432 -5.355 1.00 80.12 954 GLU A O 1
ATOM 7894 N N . ASN A 1 955 ? -13.260 40.042 -6.225 1.00 80.06 955 ASN A N 1
ATOM 7895 C CA . ASN A 1 955 ? -13.303 39.100 -7.348 1.00 80.06 955 ASN A CA 1
ATOM 7896 C C . ASN A 1 955 ? -13.433 37.638 -6.879 1.00 80.06 955 ASN A C 1
ATOM 7898 O O . ASN A 1 955 ? -14.190 36.860 -7.466 1.00 80.06 955 ASN A O 1
ATOM 7902 N N . HIS A 1 956 ? -12.741 37.250 -5.800 1.00 86.44 956 HIS A N 1
ATOM 7903 C CA . HIS A 1 956 ? -12.886 35.912 -5.217 1.00 86.44 956 HIS A CA 1
ATOM 7904 C C . HIS A 1 956 ? -14.251 35.698 -4.547 1.00 86.44 956 HIS A C 1
ATOM 7906 O O . HIS A 1 956 ? -14.834 34.617 -4.657 1.00 86.44 956 HIS A O 1
ATOM 7912 N N . LEU A 1 957 ? -14.772 36.721 -3.866 1.00 82.12 957 LEU A N 1
ATOM 7913 C CA . LEU A 1 957 ? -16.076 36.687 -3.209 1.00 82.12 957 LEU A CA 1
ATOM 7914 C C . LEU A 1 957 ? -17.226 36.619 -4.221 1.00 82.12 957 LEU A C 1
ATOM 7916 O O . LEU A 1 957 ? -18.189 35.896 -3.982 1.00 82.12 957 LEU A O 1
ATOM 7920 N N . GLY A 1 958 ? -17.104 37.292 -5.368 1.00 77.06 958 GLY A N 1
ATOM 7921 C CA . GLY A 1 958 ? -18.030 37.154 -6.494 1.00 77.06 958 GLY A CA 1
ATOM 7922 C C . GLY A 1 958 ? -17.986 35.764 -7.137 1.00 77.06 958 GLY A C 1
ATOM 7923 O O . GLY A 1 958 ? -19.033 35.213 -7.468 1.00 77.06 958 GLY A O 1
ATOM 7924 N N . TRP A 1 959 ? -16.793 35.170 -7.268 1.00 82.06 959 TRP A N 1
ATOM 7925 C CA . TRP A 1 959 ? -16.608 33.830 -7.838 1.00 82.06 959 TRP A CA 1
ATOM 7926 C C . TRP A 1 959 ? -17.155 32.715 -6.931 1.00 82.06 959 TRP A C 1
ATOM 7928 O O . TRP A 1 959 ? -17.942 31.884 -7.378 1.00 82.06 959 TRP A O 1
ATOM 7938 N N . SER A 1 960 ? -16.776 32.698 -5.649 1.00 82.81 960 SER A N 1
ATOM 7939 C CA . SER A 1 960 ? -17.072 31.599 -4.714 1.00 82.81 960 SER A CA 1
ATOM 7940 C C . SER A 1 960 ? -18.021 32.005 -3.573 1.00 82.81 960 SER A C 1
ATOM 7942 O O . SER A 1 960 ? -17.839 31.609 -2.417 1.00 82.81 960 SER A O 1
ATOM 7944 N N . ALA A 1 961 ? -19.037 32.810 -3.898 1.00 81.31 961 ALA A N 1
ATOM 7945 C CA . ALA A 1 961 ? -19.961 33.431 -2.945 1.00 81.31 961 ALA A CA 1
ATOM 7946 C C . ALA A 1 961 ? -20.661 32.450 -1.982 1.00 81.31 961 ALA A C 1
ATOM 7948 O O . ALA A 1 961 ? -20.877 32.782 -0.815 1.00 81.31 961 ALA A O 1
ATOM 7949 N N . VAL A 1 962 ? -21.009 31.242 -2.437 1.00 81.44 962 VAL A N 1
ATOM 7950 C CA . VAL A 1 962 ? -21.785 30.276 -1.637 1.00 81.44 962 VAL A CA 1
ATOM 7951 C C . VAL A 1 962 ? -20.908 29.630 -0.558 1.00 81.44 962 VAL A C 1
ATOM 7953 O O . VAL A 1 962 ? -21.359 29.460 0.573 1.00 81.44 962 VAL A O 1
ATOM 7956 N N . ASP A 1 963 ? -19.626 29.378 -0.845 1.00 87.44 963 ASP A N 1
ATOM 7957 C CA . ASP A 1 963 ? -18.645 28.948 0.165 1.00 87.44 963 ASP A CA 1
ATOM 7958 C C . ASP A 1 963 ? -18.375 30.046 1.218 1.00 87.44 963 ASP A C 1
ATOM 7960 O O . ASP A 1 963 ? -18.164 29.723 2.388 1.00 87.44 963 ASP A O 1
ATOM 7964 N N . TYR A 1 964 ? -18.451 31.337 0.859 1.00 86.06 964 TYR A N 1
ATOM 7965 C CA . TYR A 1 964 ? -18.416 32.439 1.839 1.00 86.06 964 TYR A CA 1
ATOM 7966 C C . TYR A 1 964 ? -19.663 32.468 2.733 1.00 86.06 964 TYR A C 1
ATOM 7968 O O . TYR A 1 964 ? -19.549 32.658 3.946 1.00 86.06 964 TYR A O 1
ATOM 7976 N N . MET A 1 965 ? -20.852 32.235 2.170 1.00 85.56 965 MET A N 1
ATOM 7977 C CA . MET A 1 965 ? -22.097 32.131 2.943 1.00 85.56 965 MET A CA 1
ATOM 7978 C C . MET A 1 965 ? -22.084 30.918 3.886 1.00 85.56 965 MET A C 1
ATOM 7980 O O . MET A 1 965 ? -22.464 31.045 5.054 1.00 85.56 965 MET A O 1
ATOM 7984 N N . LEU A 1 966 ? -21.584 29.769 3.413 1.00 89.06 966 LEU A N 1
ATOM 7985 C CA . LEU A 1 966 ? -21.365 28.562 4.214 1.00 89.06 966 LEU A CA 1
ATOM 7986 C C . LEU A 1 966 ? -20.419 28.851 5.386 1.00 89.06 966 LEU A C 1
ATOM 7988 O O . LEU A 1 966 ? -20.767 28.573 6.535 1.00 89.06 966 LEU A O 1
ATOM 7992 N N . TYR A 1 967 ? -19.255 29.448 5.104 1.00 92.81 967 TYR A N 1
ATOM 7993 C CA . TYR A 1 967 ? -18.263 29.794 6.121 1.00 92.81 967 TYR A CA 1
ATOM 7994 C C . TYR A 1 967 ? -18.840 30.728 7.187 1.00 92.81 967 TYR A C 1
ATOM 7996 O O . TYR A 1 967 ? -18.753 30.426 8.374 1.00 92.81 967 TYR A O 1
ATOM 8004 N N . ASN A 1 968 ? -19.494 31.819 6.782 1.00 90.75 968 ASN A N 1
ATOM 8005 C CA . ASN A 1 968 ? -20.058 32.792 7.718 1.00 90.75 968 ASN A CA 1
ATOM 8006 C C . ASN A 1 968 ? -21.175 32.185 8.581 1.00 90.75 968 ASN A C 1
ATOM 8008 O O . ASN A 1 968 ? -21.208 32.415 9.791 1.00 90.75 968 ASN A O 1
ATOM 8012 N N . THR A 1 969 ? -22.053 31.362 7.998 1.00 91.06 969 THR A N 1
ATOM 8013 C CA . THR A 1 969 ? -23.150 30.722 8.742 1.00 91.06 969 THR A CA 1
ATOM 8014 C C . THR A 1 969 ? -22.621 29.719 9.765 1.00 91.06 969 THR A C 1
ATOM 8016 O O . THR A 1 969 ? -23.008 29.773 10.933 1.00 91.06 969 THR A O 1
ATOM 8019 N N . PHE A 1 970 ? -21.684 28.848 9.378 1.00 94.19 970 PHE A N 1
ATOM 8020 C CA . PHE A 1 970 ? -21.127 27.855 10.297 1.00 94.19 970 PHE A CA 1
ATOM 8021 C C . PHE A 1 970 ? -20.135 28.440 11.305 1.00 94.19 970 PHE A C 1
ATOM 8023 O O . PHE A 1 970 ? -20.089 27.955 12.432 1.00 94.19 970 PHE A O 1
ATOM 8030 N N . ASN A 1 971 ? -19.426 29.525 10.981 1.00 94.19 971 ASN A N 1
ATOM 8031 C CA . ASN A 1 971 ? -18.645 30.281 11.961 1.00 94.19 971 ASN A CA 1
ATOM 8032 C C . ASN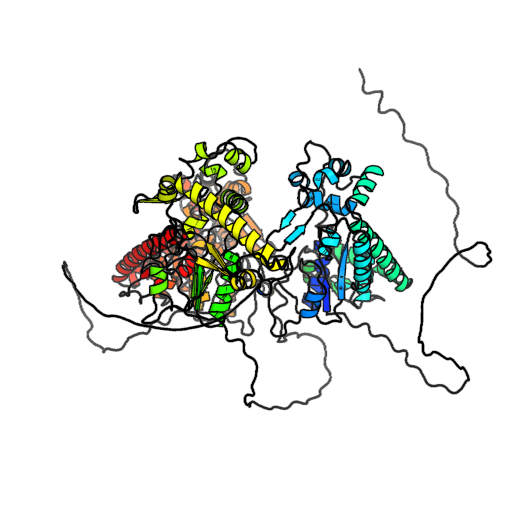 A 1 971 ? -19.567 30.904 13.027 1.00 94.19 971 ASN A C 1
ATOM 8034 O O . ASN A 1 971 ? -19.351 30.724 14.224 1.00 94.19 971 ASN A O 1
ATOM 8038 N N . ASN A 1 972 ? -20.670 31.539 12.613 1.00 93.50 972 ASN A N 1
ATOM 8039 C CA . ASN A 1 972 ? -21.679 32.053 13.543 1.00 93.50 972 ASN A CA 1
ATOM 8040 C C . ASN A 1 972 ? -22.328 30.929 14.368 1.00 93.50 972 ASN A C 1
ATOM 8042 O O . ASN A 1 972 ? -22.530 31.094 15.574 1.00 93.50 972 ASN A O 1
ATOM 8046 N N . SER A 1 973 ? -22.602 29.761 13.771 1.00 93.12 973 SER A N 1
ATOM 8047 C CA . SER A 1 973 ? -23.078 28.603 14.531 1.00 93.12 973 SER A CA 1
ATOM 8048 C C . SER A 1 973 ? -22.032 28.064 15.507 1.00 93.12 973 SER A C 1
ATOM 8050 O O . SER A 1 973 ? -22.428 27.642 16.593 1.00 93.12 973 SER A O 1
ATOM 8052 N N . LEU A 1 974 ? -20.745 28.040 15.155 1.00 94.50 974 LEU A N 1
ATOM 8053 C CA . LEU A 1 974 ? -19.668 27.622 16.052 1.00 94.50 974 LEU A CA 1
ATOM 8054 C C . LEU A 1 974 ? -19.647 28.535 17.281 1.00 94.50 974 LEU A C 1
ATOM 8056 O O . LEU A 1 974 ? -19.798 28.049 18.398 1.00 94.50 974 LEU A O 1
ATOM 8060 N N . TRP A 1 975 ? -19.581 29.855 17.092 1.00 94.81 975 TRP A N 1
ATOM 8061 C CA . TRP A 1 975 ? -19.565 30.811 18.206 1.00 94.81 975 TRP A CA 1
ATOM 8062 C C . TRP A 1 975 ? -20.857 30.805 19.035 1.00 94.81 975 TRP A C 1
ATOM 8064 O O . TRP A 1 975 ? -20.797 30.958 20.254 1.00 94.81 975 TRP A O 1
ATOM 8074 N N . ARG A 1 976 ? -22.018 30.554 18.417 1.00 94.62 976 ARG A N 1
ATOM 8075 C CA . ARG A 1 976 ? -23.295 30.315 19.116 1.00 94.62 976 ARG A CA 1
ATOM 8076 C C . ARG A 1 976 ? -23.244 29.050 19.982 1.00 94.62 976 ARG A C 1
ATOM 8078 O O . ARG A 1 976 ? -23.607 29.107 21.154 1.00 94.62 976 ARG A O 1
ATOM 8085 N N . LYS A 1 977 ? -22.769 27.928 19.428 1.00 94.94 977 LYS A N 1
ATOM 8086 C CA . LYS A 1 977 ? -22.634 26.640 20.134 1.00 94.94 977 LYS A CA 1
ATOM 8087 C C . LYS A 1 977 ? -21.587 26.725 21.263 1.00 94.94 977 LYS A C 1
ATOM 8089 O O . LYS A 1 977 ? -21.834 26.168 22.328 1.00 94.94 977 LYS A O 1
ATOM 8094 N N . ILE A 1 978 ? -20.498 27.487 21.079 1.00 93.69 978 ILE A N 1
ATOM 8095 C CA . ILE A 1 978 ? -19.476 27.807 22.100 1.00 93.69 978 ILE A CA 1
ATOM 8096 C C . ILE A 1 978 ? -20.057 28.639 23.248 1.00 93.69 978 ILE A C 1
ATOM 8098 O O . ILE A 1 978 ? -19.909 28.254 24.402 1.00 93.69 978 ILE A O 1
ATOM 8102 N N . LYS A 1 979 ? -20.750 29.751 22.958 1.00 92.38 979 LYS A N 1
ATOM 8103 C CA . LYS A 1 979 ? -21.367 30.604 23.996 1.00 92.38 979 LYS A CA 1
ATOM 8104 C C . LYS A 1 979 ? -22.353 29.829 24.882 1.00 92.38 979 LYS A C 1
ATOM 8106 O O . LYS A 1 979 ? -22.471 30.131 26.063 1.00 92.38 979 LYS A O 1
ATOM 8111 N N . ALA A 1 980 ? -23.004 28.803 24.332 1.00 92.62 980 ALA A N 1
ATOM 8112 C CA . ALA A 1 980 ? -23.896 27.906 25.064 1.00 92.62 980 ALA A CA 1
ATOM 8113 C C . ALA A 1 980 ? -23.185 26.838 25.931 1.00 92.62 980 ALA A C 1
ATOM 8115 O O . ALA A 1 980 ? -23.869 26.113 26.645 1.00 92.62 980 ALA A O 1
ATOM 8116 N N . GLN A 1 981 ? -21.849 26.710 25.896 1.00 88.75 981 GLN A N 1
ATOM 8117 C CA . GLN A 1 981 ? -21.113 25.732 26.721 1.00 88.75 981 GLN A CA 1
ATOM 8118 C C . GLN A 1 981 ? -20.850 26.196 28.163 1.00 88.75 981 GLN A C 1
ATOM 8120 O O . GLN A 1 981 ? -20.375 25.393 28.962 1.00 88.75 981 GLN A O 1
ATOM 8125 N N . GLY A 1 982 ? -21.128 27.462 28.493 1.00 85.56 982 GLY A N 1
ATOM 8126 C CA . GLY A 1 982 ? -20.779 28.069 29.781 1.00 85.56 982 GLY A CA 1
ATOM 8127 C C . GLY A 1 982 ? -19.379 28.712 29.807 1.00 85.56 982 GLY A C 1
ATOM 8128 O O . GLY A 1 982 ? -18.609 28.586 28.850 1.00 85.56 982 GLY A O 1
ATOM 8129 N N . PRO A 1 983 ? -19.038 29.443 30.886 1.00 83.12 983 PRO A N 1
ATOM 8130 C CA . PRO A 1 983 ? -17.816 30.251 30.956 1.00 83.12 983 PRO A CA 1
ATOM 8131 C C . PRO A 1 983 ? -16.526 29.418 31.028 1.00 83.12 983 PRO A C 1
ATOM 8133 O O . PRO A 1 983 ? -15.483 29.858 30.547 1.00 83.12 983 PRO A O 1
ATOM 8136 N N . ASP A 1 984 ? -16.590 28.199 31.569 1.00 89.81 984 ASP A N 1
ATOM 8137 C CA . ASP A 1 984 ? -15.427 27.324 31.772 1.00 89.81 984 ASP A CA 1
ATOM 8138 C C . ASP A 1 984 ? -14.840 26.753 30.461 1.00 89.81 984 ASP A C 1
ATOM 8140 O O . ASP A 1 984 ? -13.752 26.175 30.461 1.00 89.81 984 ASP A O 1
ATOM 8144 N N . PHE A 1 985 ? -15.539 26.929 29.335 1.00 92.69 985 PHE A N 1
ATOM 8145 C CA . PHE A 1 985 ? -15.088 26.504 28.011 1.00 92.69 985 PHE A CA 1
ATOM 8146 C C . PHE A 1 985 ? -13.721 27.098 27.638 1.00 92.69 985 PHE A C 1
ATOM 8148 O O . PHE A 1 985 ? -12.886 26.415 27.043 1.00 92.69 985 PHE A O 1
ATOM 8155 N N . TYR A 1 986 ? -13.465 28.359 28.000 1.00 91.62 986 TYR A N 1
ATOM 8156 C CA . TYR A 1 986 ? -12.185 29.009 27.704 1.00 91.62 986 TYR A CA 1
ATOM 8157 C C . TYR A 1 986 ? -11.051 28.511 28.612 1.00 91.62 986 TYR A C 1
ATOM 8159 O O . TYR A 1 986 ? -9.906 28.437 28.157 1.00 91.62 986 TYR A O 1
ATOM 8167 N N . ASP A 1 987 ? -11.356 28.072 29.839 1.00 90.62 987 ASP A N 1
ATOM 8168 C CA . ASP A 1 987 ? -10.391 27.340 30.664 1.00 90.62 987 ASP A CA 1
ATOM 8169 C C . ASP A 1 987 ? -10.019 26.007 29.990 1.00 90.62 987 ASP A C 1
ATOM 8171 O O . ASP A 1 987 ? -8.836 25.686 29.869 1.00 90.62 987 ASP A O 1
ATOM 8175 N N . GLU A 1 988 ? -11.016 25.245 29.508 1.00 92.94 988 GLU A N 1
ATOM 8176 C CA . GLU A 1 988 ? -10.793 23.965 28.819 1.00 92.94 988 GLU A CA 1
ATOM 8177 C C . GLU A 1 988 ? -9.990 24.152 27.529 1.00 92.94 988 GLU A C 1
ATOM 8179 O O . GLU A 1 988 ? -9.092 23.366 27.235 1.00 92.94 988 GLU A O 1
ATOM 8184 N N . LEU A 1 989 ? -10.256 25.221 26.778 1.00 92.19 989 LEU A N 1
ATOM 8185 C CA . LEU A 1 989 ? -9.507 25.588 25.578 1.00 92.19 989 LEU A CA 1
ATOM 8186 C C . LEU A 1 989 ? -8.036 25.892 25.884 1.00 92.19 989 LEU A C 1
ATOM 8188 O O . LEU A 1 989 ? -7.146 25.457 25.149 1.00 92.19 989 LEU A O 1
ATOM 8192 N N . ASN A 1 990 ? -7.763 26.601 26.978 1.00 91.12 990 ASN A N 1
ATOM 8193 C CA . ASN A 1 990 ? -6.401 26.883 27.421 1.00 91.12 990 ASN A CA 1
ATOM 8194 C C . ASN A 1 990 ? -5.705 25.621 27.966 1.00 91.12 990 ASN A C 1
ATOM 8196 O O . ASN A 1 990 ? -4.526 25.401 27.676 1.00 91.12 990 ASN A O 1
ATOM 8200 N N . TYR A 1 991 ? -6.436 24.745 28.665 1.00 90.69 991 TYR A N 1
ATOM 8201 C CA . TYR A 1 991 ? -5.952 23.430 29.094 1.00 90.69 991 TYR A CA 1
ATOM 8202 C C . TYR A 1 991 ? -5.607 22.538 27.886 1.00 90.69 991 TYR A C 1
ATOM 8204 O O . TYR A 1 991 ? -4.477 22.056 27.788 1.00 90.69 991 TYR A O 1
ATOM 8212 N N . LEU A 1 992 ? -6.518 22.402 26.912 1.00 90.50 992 LEU A N 1
ATOM 8213 C CA . LEU A 1 992 ? -6.299 21.698 25.644 1.00 90.50 992 LEU A CA 1
ATOM 8214 C C . LEU A 1 992 ? -5.061 22.241 24.930 1.00 90.50 992 LEU A C 1
ATOM 8216 O O . LEU A 1 992 ? -4.210 21.458 24.522 1.00 90.50 992 LEU A O 1
ATOM 8220 N N . ARG A 1 993 ? -4.931 23.565 24.782 1.00 89.75 993 ARG A N 1
ATOM 8221 C CA . ARG A 1 993 ? -3.792 24.200 24.094 1.00 89.75 993 ARG A CA 1
ATOM 8222 C C . ARG A 1 993 ? -2.450 23.920 24.765 1.00 89.75 993 ARG A C 1
ATOM 8224 O O . ARG A 1 993 ? -1.451 23.790 24.053 1.00 89.75 993 ARG A O 1
ATOM 8231 N N . ARG A 1 994 ? -2.428 23.802 26.096 1.00 89.06 994 ARG A N 1
ATOM 8232 C CA . ARG A 1 994 ? -1.253 23.380 26.867 1.00 89.06 994 ARG A CA 1
ATOM 8233 C C . ARG A 1 994 ? -0.948 21.901 26.620 1.00 89.06 994 ARG A C 1
ATOM 8235 O O . ARG A 1 994 ? 0.046 21.612 25.965 1.00 89.06 994 ARG A O 1
ATOM 8242 N N . ILE A 1 995 ? -1.859 20.987 26.969 1.00 89.38 995 ILE A N 1
ATOM 8243 C CA . ILE A 1 995 ? -1.646 19.535 26.801 1.00 89.38 995 ILE A CA 1
ATOM 8244 C C . ILE A 1 995 ? -1.329 19.164 25.342 1.00 89.38 995 ILE A C 1
ATOM 8246 O O . ILE A 1 995 ? -0.433 18.368 25.081 1.00 89.38 995 ILE A O 1
ATOM 8250 N N . LYS A 1 996 ? -1.984 19.793 24.359 1.00 88.00 996 LYS A N 1
ATOM 8251 C CA . LYS A 1 996 ? -1.694 19.630 22.924 1.00 88.00 996 LYS A CA 1
ATOM 8252 C C . LYS A 1 996 ? -0.261 20.026 22.563 1.00 88.00 996 LYS A C 1
ATOM 8254 O O . LYS A 1 996 ? 0.336 19.372 21.706 1.00 88.00 996 LYS A O 1
ATOM 8259 N N . ARG A 1 997 ? 0.286 21.091 23.160 1.00 85.75 997 ARG A N 1
ATOM 8260 C CA . ARG A 1 997 ? 1.687 21.503 22.979 1.00 85.75 997 ARG A CA 1
ATOM 8261 C C . ARG A 1 997 ? 2.611 20.474 23.611 1.00 85.75 997 ARG A C 1
ATOM 8263 O O . ARG A 1 997 ? 3.451 19.932 22.903 1.00 85.75 997 ARG A O 1
ATOM 8270 N N . ASP A 1 998 ? 2.372 20.148 24.874 1.00 86.12 998 ASP A N 1
ATOM 8271 C CA . ASP A 1 998 ? 3.205 19.257 25.678 1.00 86.12 998 ASP A CA 1
ATOM 8272 C C . ASP A 1 998 ? 3.294 17.863 25.036 1.00 86.12 998 ASP A C 1
ATOM 8274 O O . ASP A 1 998 ? 4.386 17.404 24.714 1.00 86.12 998 ASP A O 1
ATOM 8278 N N . VAL A 1 999 ? 2.152 17.261 24.681 1.00 85.62 999 VAL A N 1
ATOM 8279 C CA . VAL A 1 999 ? 2.056 15.994 23.929 1.00 85.62 999 VAL A CA 1
ATOM 8280 C C . VAL A 1 999 ? 2.692 16.100 22.538 1.00 85.62 999 VAL A C 1
ATOM 8282 O O . VAL A 1 999 ? 3.335 15.161 22.068 1.00 85.62 999 VAL A O 1
ATOM 8285 N N . SER A 1 1000 ? 2.566 17.242 21.853 1.00 83.25 1000 SER A N 1
ATOM 8286 C CA . SER A 1 1000 ? 3.222 17.433 20.551 1.00 83.25 1000 SER A CA 1
ATOM 8287 C C . SER A 1 1000 ? 4.738 17.550 20.670 1.00 83.25 1000 SER A C 1
ATOM 8289 O O . SER A 1 1000 ? 5.444 17.086 19.775 1.00 83.25 1000 SER A O 1
ATOM 8291 N N . ASP A 1 1001 ? 5.261 18.164 21.726 1.00 82.69 1001 ASP A N 1
ATOM 8292 C CA . ASP A 1 1001 ? 6.695 18.278 21.971 1.00 82.69 1001 ASP A CA 1
ATOM 8293 C C . ASP A 1 1001 ? 7.272 16.965 22.493 1.00 82.69 1001 ASP A C 1
ATOM 8295 O O . ASP A 1 1001 ? 8.275 16.513 21.944 1.00 82.69 1001 ASP A O 1
ATOM 8299 N N . PHE A 1 1002 ? 6.581 16.290 23.411 1.00 81.62 1002 PHE A N 1
ATOM 8300 C CA . PHE A 1 1002 ? 6.847 14.917 23.834 1.00 81.62 1002 PHE A CA 1
ATOM 8301 C C . PHE A 1 1002 ? 6.963 13.982 22.623 1.00 81.62 1002 PHE A C 1
ATOM 8303 O O . PHE A 1 1002 ? 8.067 13.576 22.264 1.00 81.62 1002 PHE A O 1
ATOM 8310 N N . CYS A 1 1003 ? 5.881 13.786 21.858 1.00 81.31 1003 CYS A N 1
ATOM 8311 C CA . CYS A 1 1003 ? 5.899 12.938 20.664 1.00 81.31 1003 CYS A CA 1
ATOM 8312 C C . CYS A 1 1003 ? 6.850 13.439 19.554 1.00 81.31 1003 CYS A C 1
ATOM 8314 O O . CYS A 1 1003 ? 7.165 12.685 18.632 1.00 81.31 1003 CYS A O 1
ATOM 8316 N N . SER A 1 1004 ? 7.333 14.691 19.600 1.00 76.69 1004 SER A N 1
ATOM 8317 C CA . SER A 1 1004 ? 8.431 15.147 18.731 1.00 76.69 1004 SER A CA 1
ATOM 8318 C C . SER A 1 1004 ? 9.788 14.617 19.188 1.00 76.69 1004 SER A C 1
ATOM 8320 O O . SER A 1 1004 ? 10.569 14.184 18.341 1.00 76.69 1004 SER A O 1
ATOM 8322 N N . ARG A 1 1005 ? 10.067 14.646 20.496 1.00 71.62 1005 ARG A N 1
ATOM 8323 C CA . ARG A 1 1005 ? 11.292 14.119 21.116 1.00 71.62 1005 ARG A CA 1
ATOM 8324 C C . ARG A 1 1005 ? 11.358 12.597 20.951 1.00 71.62 1005 ARG A C 1
ATOM 8326 O O . ARG A 1 1005 ? 12.273 12.095 20.295 1.00 71.62 1005 ARG A O 1
ATOM 8333 N N . THR A 1 1006 ? 10.287 11.889 21.325 1.00 69.12 1006 THR A N 1
ATOM 8334 C CA . THR A 1 1006 ? 10.114 10.430 21.155 1.00 69.12 1006 THR A CA 1
ATOM 8335 C C . THR A 1 1006 ? 10.262 9.958 19.695 1.00 69.12 1006 THR A C 1
ATOM 8337 O O . THR A 1 1006 ? 10.620 8.804 19.438 1.00 69.12 1006 THR A O 1
ATOM 8340 N N . ARG A 1 1007 ? 9.988 10.839 18.716 1.00 65.69 1007 ARG A N 1
ATOM 8341 C CA . ARG A 1 1007 ? 10.145 10.577 17.270 1.00 65.69 1007 ARG A CA 1
ATOM 8342 C C . ARG A 1 1007 ? 11.509 10.988 16.704 1.00 65.69 1007 ARG A C 1
ATOM 8344 O O . ARG A 1 1007 ? 11.909 10.443 15.678 1.00 65.69 1007 ARG A O 1
ATOM 8351 N N . LYS A 1 1008 ? 12.214 11.931 17.337 1.00 60.97 1008 LYS A N 1
ATOM 8352 C CA . LYS A 1 1008 ? 13.597 12.302 16.991 1.00 60.97 1008 LYS A CA 1
ATOM 8353 C C . LYS A 1 1008 ? 14.644 11.352 17.584 1.00 60.97 1008 LYS A C 1
ATOM 8355 O O . LYS A 1 1008 ? 15.762 11.350 17.086 1.00 60.97 1008 LYS A O 1
ATOM 8360 N N . GLY A 1 1009 ? 14.280 10.554 18.591 1.00 57.06 1009 GLY A N 1
ATOM 8361 C CA . GLY A 1 1009 ? 15.231 9.721 19.337 1.00 57.06 1009 GLY A CA 1
ATOM 8362 C C . GLY A 1 1009 ? 15.956 10.491 20.443 1.00 57.06 1009 GLY A C 1
ATOM 8363 O O . GLY A 1 1009 ? 17.073 10.140 20.793 1.00 57.06 1009 GLY A O 1
ATOM 8364 N N . ASP A 1 1010 ? 15.333 11.554 20.952 1.00 48.84 1010 ASP A N 1
ATOM 8365 C CA . ASP A 1 1010 ? 15.795 12.291 22.129 1.00 48.84 1010 ASP A CA 1
ATOM 8366 C C . ASP A 1 1010 ? 15.581 11.425 23.380 1.00 48.84 1010 ASP A C 1
ATOM 8368 O O . ASP A 1 1010 ? 14.447 11.053 23.693 1.00 48.84 1010 ASP A O 1
ATOM 8372 N N . THR A 1 1011 ? 16.683 11.077 24.043 1.00 45.28 1011 THR A N 1
ATOM 8373 C CA . THR A 1 1011 ? 16.748 10.182 25.207 1.00 45.28 1011 THR A CA 1
ATOM 8374 C C . THR A 1 1011 ? 16.376 10.857 26.527 1.00 45.28 1011 THR A C 1
ATOM 8376 O O . THR A 1 1011 ? 16.243 10.168 27.529 1.00 45.28 1011 THR A O 1
ATOM 8379 N N . THR A 1 1012 ? 16.163 12.179 26.547 1.00 41.22 1012 THR A N 1
ATOM 8380 C CA . THR A 1 1012 ? 15.792 12.926 27.768 1.00 41.22 1012 THR A CA 1
ATOM 8381 C C . THR A 1 1012 ? 14.279 13.052 27.982 1.00 41.22 1012 THR A C 1
ATOM 8383 O O . THR A 1 1012 ? 13.826 13.597 28.988 1.00 41.22 1012 THR A O 1
ATOM 8386 N N . ALA A 1 1013 ? 13.467 12.568 27.038 1.00 45.50 1013 ALA A N 1
ATOM 8387 C CA . ALA A 1 1013 ? 12.017 12.509 27.190 1.00 45.50 1013 ALA A CA 1
ATOM 8388 C C . ALA A 1 1013 ? 11.598 11.238 27.945 1.00 45.50 1013 ALA A C 1
ATOM 8390 O O . ALA A 1 1013 ? 12.065 10.150 27.615 1.00 45.50 1013 ALA A O 1
ATOM 8391 N N . GLN A 1 1014 ? 10.669 11.371 28.900 1.00 54.75 1014 GLN A N 1
ATOM 8392 C CA . GLN A 1 1014 ? 10.064 10.238 29.617 1.00 54.75 1014 GLN A CA 1
ATOM 8393 C C . GLN A 1 1014 ? 9.550 9.162 28.634 1.00 54.75 1014 GLN A C 1
ATOM 8395 O O . GLN A 1 1014 ? 9.118 9.479 27.525 1.00 54.75 1014 GLN A O 1
ATOM 8400 N N . GLN A 1 1015 ? 9.539 7.886 29.032 1.00 59.31 1015 GLN A N 1
ATOM 8401 C CA . GLN A 1 1015 ? 8.966 6.816 28.196 1.00 59.31 1015 GLN A CA 1
ATOM 8402 C C . GLN A 1 1015 ? 7.469 7.028 27.928 1.00 59.31 1015 GLN A C 1
ATOM 8404 O O . GLN A 1 1015 ? 6.991 6.784 26.815 1.00 59.31 1015 GLN A O 1
ATOM 8409 N N . THR A 1 1016 ? 6.768 7.526 28.946 1.00 70.75 1016 THR A N 1
ATOM 8410 C CA . THR A 1 1016 ? 5.331 7.785 28.963 1.00 70.75 1016 THR A CA 1
ATOM 8411 C C . THR A 1 1016 ? 5.098 9.138 29.625 1.00 70.75 1016 THR A C 1
ATOM 8413 O O . THR A 1 1016 ? 5.618 9.395 30.709 1.00 70.75 1016 THR A O 1
ATOM 8416 N N . MET A 1 1017 ? 4.324 10.013 28.985 1.00 82.88 1017 MET A N 1
ATOM 8417 C CA . MET A 1 1017 ? 3.862 11.264 29.589 1.00 82.88 1017 MET A CA 1
ATOM 8418 C C . MET A 1 1017 ? 2.482 11.025 30.208 1.00 82.88 1017 MET A C 1
ATOM 8420 O O . MET A 1 1017 ? 1.522 10.755 29.488 1.00 82.88 1017 MET A O 1
ATOM 8424 N N . VAL A 1 1018 ? 2.364 11.149 31.529 1.00 84.94 1018 VAL A N 1
ATOM 8425 C CA . VAL A 1 1018 ? 1.067 11.076 32.221 1.00 84.94 1018 VAL A CA 1
ATOM 8426 C C . VAL A 1 1018 ? 0.385 12.443 32.153 1.00 84.94 1018 VAL A C 1
ATOM 8428 O O . VAL A 1 1018 ? 0.937 13.448 32.604 1.00 84.94 1018 VAL A O 1
ATOM 8431 N N . VAL A 1 1019 ? -0.824 12.500 31.592 1.00 85.62 1019 VAL A N 1
ATOM 8432 C CA . VAL A 1 1019 ? -1.696 13.676 31.683 1.00 85.62 1019 VAL A CA 1
ATOM 8433 C C . VAL A 1 1019 ? -2.569 13.507 32.921 1.00 85.62 1019 VAL A C 1
ATOM 8435 O O . VAL A 1 1019 ? -3.587 12.818 32.879 1.00 85.62 1019 VAL A O 1
ATOM 8438 N N . ALA A 1 1020 ? -2.135 14.137 34.015 1.00 79.31 1020 ALA A N 1
ATOM 8439 C CA . ALA A 1 1020 ? -2.792 14.113 35.320 1.00 79.31 1020 ALA A CA 1
ATOM 8440 C C . ALA A 1 1020 ? -4.302 14.458 35.245 1.00 79.31 1020 ALA A C 1
ATOM 8442 O O . ALA A 1 1020 ? -4.716 15.250 34.381 1.00 79.31 1020 ALA A O 1
ATOM 8443 N N . PRO A 1 1021 ? -5.130 13.908 36.156 1.00 85.62 1021 PRO A N 1
ATOM 8444 C CA . PRO A 1 1021 ? -6.573 14.111 36.147 1.00 85.62 1021 PRO A CA 1
ATOM 8445 C C . PRO A 1 1021 ? -6.933 15.583 36.387 1.00 85.62 1021 PRO A C 1
ATOM 8447 O O . PRO A 1 1021 ? -6.229 16.325 37.076 1.00 85.62 1021 PRO A O 1
ATOM 8450 N N . SER A 1 1022 ? -8.043 16.025 35.802 1.00 87.06 1022 SER A N 1
ATOM 8451 C CA . SER A 1 1022 ? -8.490 17.420 35.837 1.00 87.06 1022 SER A CA 1
ATOM 8452 C C . SER A 1 1022 ? -10.020 17.519 35.830 1.00 87.06 1022 SER A C 1
ATOM 8454 O O . SER A 1 1022 ? -10.704 16.524 35.594 1.00 87.06 1022 SER A O 1
ATOM 8456 N N . LYS A 1 1023 ? -10.590 18.729 35.982 1.00 85.81 1023 LYS A N 1
ATOM 8457 C CA . LYS A 1 1023 ? -12.047 18.929 35.809 1.00 85.81 1023 LYS A CA 1
ATOM 8458 C C . LYS A 1 1023 ? -12.552 18.670 34.373 1.00 85.81 1023 LYS A C 1
ATOM 8460 O O . LYS A 1 1023 ? -13.752 18.753 34.140 1.00 85.81 1023 LYS A O 1
ATOM 8465 N N . TRP A 1 1024 ? -11.664 18.358 33.419 1.00 85.12 1024 TRP A N 1
ATOM 8466 C CA . TRP A 1 1024 ? -11.988 18.126 32.004 1.00 85.12 1024 TRP A CA 1
ATOM 8467 C C . TRP A 1 1024 ? -11.622 16.725 31.484 1.00 85.12 1024 TRP A C 1
ATOM 8469 O O . TRP A 1 1024 ? -12.074 16.358 30.395 1.00 85.12 1024 TRP A O 1
ATOM 8479 N N . ASN A 1 1025 ? -10.809 15.946 32.209 1.00 85.25 1025 ASN A N 1
ATOM 8480 C CA . ASN A 1 1025 ? -10.386 14.597 31.814 1.00 85.25 1025 ASN A CA 1
ATOM 8481 C C . ASN A 1 1025 ? -10.012 13.717 33.023 1.00 85.25 1025 ASN A C 1
ATOM 8483 O O . ASN A 1 1025 ? -9.410 14.230 33.969 1.00 85.25 1025 ASN A O 1
ATOM 8487 N N . PRO A 1 1026 ? -10.266 12.394 32.964 1.00 84.38 1026 PRO A N 1
ATOM 8488 C CA . PRO A 1 1026 ? -9.571 11.439 33.825 1.00 84.38 1026 PRO A CA 1
ATOM 8489 C C . PRO A 1 1026 ? -8.070 11.429 33.500 1.00 84.38 1026 PRO A C 1
ATOM 8491 O O . PRO A 1 1026 ? -7.640 11.986 32.484 1.00 84.38 1026 PRO A O 1
ATOM 8494 N N . GLU A 1 1027 ? -7.267 10.791 34.347 1.00 86.75 1027 GLU A N 1
ATOM 8495 C CA . GLU A 1 1027 ? -5.853 10.566 34.043 1.00 86.75 1027 GLU A CA 1
ATOM 8496 C C . GLU A 1 1027 ? -5.699 9.709 32.779 1.00 86.75 1027 GLU A C 1
ATOM 8498 O O . GLU A 1 1027 ? -6.438 8.740 32.585 1.00 86.75 1027 GLU A O 1
ATOM 8503 N N . PHE A 1 1028 ? -4.749 10.052 31.907 1.00 87.06 1028 PHE A N 1
ATOM 8504 C CA . PHE A 1 1028 ? -4.397 9.186 30.783 1.00 87.06 1028 PHE A CA 1
ATOM 8505 C C . PHE A 1 1028 ? -2.921 9.270 30.409 1.00 87.06 1028 PHE A C 1
ATOM 8507 O O . PHE A 1 1028 ? -2.284 10.322 30.463 1.00 87.06 1028 PHE A O 1
ATOM 8514 N N . GLU A 1 1029 ? -2.397 8.135 29.965 1.00 84.69 1029 GLU A N 1
ATOM 8515 C CA . GLU A 1 1029 ? -1.020 7.995 29.516 1.00 84.69 1029 GLU A CA 1
ATOM 8516 C C . GLU A 1 1029 ? -0.858 8.300 28.024 1.00 84.69 1029 GLU A C 1
ATOM 8518 O O . GLU A 1 1029 ? -1.668 7.911 27.176 1.00 84.69 1029 GLU A O 1
ATOM 8523 N N . VAL A 1 1030 ? 0.240 8.979 27.704 1.00 82.00 1030 VAL A N 1
ATOM 8524 C CA . VAL A 1 1030 ? 0.718 9.258 26.352 1.00 82.00 1030 VAL A CA 1
ATOM 8525 C C . VAL A 1 1030 ? 2.033 8.507 26.178 1.00 82.00 1030 VAL A C 1
ATOM 8527 O O . VAL A 1 1030 ? 3.108 9.001 26.514 1.00 82.00 1030 VAL A O 1
ATOM 8530 N N . ASP A 1 1031 ? 1.932 7.276 25.686 1.00 79.50 1031 ASP A N 1
ATOM 8531 C CA . ASP A 1 1031 ? 3.063 6.385 25.431 1.00 79.50 1031 ASP A CA 1
ATOM 8532 C C . ASP A 1 1031 ? 3.579 6.513 23.980 1.00 79.50 1031 ASP A C 1
ATOM 8534 O O . ASP A 1 1031 ? 3.053 7.267 23.147 1.00 79.50 1031 ASP A O 1
ATOM 8538 N N . LYS A 1 1032 ? 4.606 5.730 23.624 1.00 75.62 1032 LYS A N 1
ATOM 8539 C CA . LYS A 1 1032 ? 5.134 5.729 22.253 1.00 75.62 1032 LYS A CA 1
ATOM 8540 C C . LYS A 1 1032 ? 4.140 5.189 21.210 1.00 75.62 1032 LYS A C 1
ATOM 8542 O O . LYS A 1 1032 ? 4.193 5.625 20.058 1.00 75.62 1032 LYS A O 1
ATOM 8547 N N . THR A 1 1033 ? 3.218 4.309 21.588 1.00 74.31 1033 THR A N 1
ATOM 8548 C CA . THR A 1 1033 ? 2.134 3.785 20.739 1.00 74.31 1033 THR A CA 1
ATOM 8549 C C . THR A 1 1033 ? 1.109 4.875 20.428 1.00 74.31 1033 THR A C 1
ATOM 8551 O O . THR A 1 1033 ? 0.778 5.108 19.263 1.00 74.31 1033 THR A O 1
ATOM 8554 N N . TYR A 1 1034 ? 0.673 5.630 21.437 1.00 77.31 1034 TYR A N 1
ATOM 8555 C CA . TYR A 1 1034 ? -0.164 6.814 21.266 1.00 77.31 1034 TYR A CA 1
ATOM 8556 C C . TYR A 1 1034 ? 0.538 7.863 20.387 1.00 77.31 1034 TYR A C 1
ATOM 8558 O O . TYR A 1 1034 ? -0.059 8.379 19.436 1.00 77.31 1034 TYR A O 1
ATOM 8566 N N . CYS A 1 1035 ? 1.834 8.112 20.614 1.00 77.81 1035 CYS A N 1
ATOM 8567 C CA . CYS A 1 1035 ? 2.650 8.975 19.755 1.00 77.81 1035 CYS A CA 1
ATOM 8568 C C . CYS A 1 1035 ? 2.791 8.459 18.310 1.00 77.81 1035 CYS A C 1
ATOM 8570 O O . CYS A 1 1035 ? 2.863 9.259 17.373 1.00 77.81 1035 CYS A O 1
ATOM 8572 N N . PHE A 1 1036 ? 2.816 7.145 18.078 1.00 75.00 1036 PHE A N 1
ATOM 8573 C CA . PHE A 1 1036 ? 2.793 6.581 16.727 1.00 75.00 1036 PHE A CA 1
ATOM 8574 C C . PHE A 1 1036 ? 1.463 6.898 16.029 1.00 75.00 1036 PHE A C 1
ATOM 8576 O O . PHE A 1 1036 ? 1.472 7.458 14.928 1.00 75.00 1036 PHE A O 1
ATOM 8583 N N . TYR A 1 1037 ? 0.332 6.640 16.695 1.00 72.00 1037 TYR A N 1
ATOM 8584 C CA . TYR A 1 1037 ? -0.993 6.897 16.131 1.00 72.00 1037 TYR A CA 1
ATOM 8585 C C . TYR A 1 1037 ? -1.263 8.387 15.888 1.00 72.00 1037 TYR A C 1
ATOM 8587 O O . TYR A 1 1037 ? -1.620 8.750 14.768 1.00 72.00 1037 TYR A O 1
ATOM 8595 N N . ILE A 1 1038 ? -1.033 9.273 16.866 1.00 74.12 1038 ILE A N 1
ATOM 8596 C CA . ILE A 1 1038 ? -1.316 10.717 16.720 1.00 74.12 1038 ILE A CA 1
ATOM 8597 C C . ILE A 1 1038 ? -0.422 11.403 15.664 1.00 74.12 1038 ILE A C 1
ATOM 8599 O O . ILE A 1 1038 ? -0.775 12.455 15.130 1.00 74.12 1038 ILE A O 1
ATOM 8603 N N . THR A 1 1039 ? 0.735 10.816 15.318 1.00 69.25 1039 THR A N 1
ATOM 8604 C CA . THR A 1 1039 ? 1.694 11.401 14.359 1.00 69.25 1039 THR A CA 1
ATOM 8605 C C . THR A 1 1039 ? 1.658 10.794 12.942 1.00 69.25 1039 THR A C 1
ATOM 8607 O O . THR A 1 1039 ? 2.497 11.162 12.099 1.00 69.25 1039 THR A O 1
ATOM 8610 N N . ARG A 1 1040 ? 0.693 9.904 12.645 1.00 63.12 1040 ARG A N 1
ATOM 8611 C CA . ARG A 1 1040 ? 0.377 9.373 11.299 1.00 63.12 1040 ARG A CA 1
ATOM 8612 C C . ARG A 1 1040 ? -0.797 10.159 10.676 1.00 63.12 1040 ARG A C 1
ATOM 8614 O O . ARG A 1 1040 ? -1.911 10.149 11.182 1.00 63.12 1040 ARG A O 1
ATOM 8621 N N . THR A 1 1041 ? -0.559 10.832 9.544 1.00 47.75 1041 THR A N 1
ATOM 8622 C CA . THR A 1 1041 ? -1.575 11.633 8.808 1.00 47.75 1041 THR A CA 1
ATOM 8623 C C . THR A 1 1041 ? -2.384 10.835 7.773 1.00 47.75 1041 THR A C 1
ATOM 8625 O O . THR A 1 1041 ? -3.137 11.415 6.993 1.00 47.75 1041 THR A O 1
ATOM 8628 N N . ARG A 1 1042 ? -2.173 9.517 7.731 1.00 42.69 1042 ARG A N 1
ATOM 8629 C CA . ARG A 1 1042 ? -2.936 8.492 7.011 1.00 42.69 1042 ARG A CA 1
ATOM 8630 C C . ARG A 1 1042 ? -2.838 7.210 7.835 1.00 42.69 1042 ARG A C 1
ATOM 8632 O O . ARG A 1 1042 ? -1.759 6.921 8.357 1.00 42.69 1042 ARG A O 1
ATOM 8639 N N . VAL A 1 1043 ? -3.938 6.471 7.930 1.00 37.59 1043 VAL A N 1
ATOM 8640 C CA . VAL A 1 1043 ? -3.945 5.057 8.356 1.00 37.59 1043 VAL A CA 1
ATOM 8641 C C . VAL A 1 1043 ? -3.950 4.138 7.120 1.00 37.59 1043 VAL A C 1
ATOM 8643 O O . VAL A 1 1043 ? -3.561 2.984 7.199 1.00 37.59 1043 VAL A O 1
ATOM 8646 N N . ASP A 1 1044 ? -4.266 4.702 5.953 1.00 32.78 1044 ASP A N 1
ATOM 8647 C CA . ASP A 1 1044 ? -4.411 4.086 4.627 1.00 32.78 1044 ASP A CA 1
ATOM 8648 C C . ASP A 1 1044 ? -3.119 3.451 4.031 1.00 32.78 1044 ASP A C 1
ATOM 8650 O O . ASP A 1 1044 ? -3.106 3.061 2.863 1.00 32.78 1044 ASP A O 1
ATOM 8654 N N . GLU A 1 1045 ? -2.017 3.392 4.790 1.00 30.25 1045 GLU A N 1
ATOM 8655 C CA . GLU A 1 1045 ? -0.671 2.995 4.342 1.00 30.25 1045 GLU A CA 1
ATOM 8656 C C . GLU A 1 1045 ? 0.027 2.106 5.401 1.00 30.25 1045 GLU A C 1
ATOM 8658 O O . GLU A 1 1045 ? 0.668 2.619 6.318 1.00 30.25 1045 GLU A O 1
ATOM 8663 N N . GLU A 1 1046 ? -0.074 0.780 5.216 1.00 24.91 1046 GLU A N 1
ATOM 8664 C CA . GLU A 1 1046 ? 0.621 -0.329 5.918 1.00 24.91 1046 GLU A CA 1
ATOM 8665 C C . GLU A 1 1046 ? 0.313 -0.579 7.417 1.00 24.91 1046 GLU A C 1
ATOM 8667 O O . GLU A 1 1046 ? 0.561 0.306 8.256 1.00 24.91 1046 GLU A O 1
ATOM 8672 N N . PRO A 1 1047 ? 0.035 -1.851 7.784 1.00 30.30 1047 PRO A N 1
ATOM 8673 C CA . PRO A 1 1047 ? -0.791 -2.841 7.063 1.00 30.30 1047 PRO A CA 1
ATOM 8674 C C . PRO A 1 1047 ? -2.084 -3.210 7.811 1.00 30.30 1047 PRO A C 1
ATOM 8676 O O . PRO A 1 1047 ? -2.078 -3.195 9.061 1.00 30.30 1047 PRO A O 1
#

Radius of gyration: 39.61 Å; chains: 1; bounding box: 98×113×122 Å

Foldseek 3Di:
DDPPDPPPDDDDDDDDDDDDDDDDDDDDDDDDDDDDDDDDDDDDDDDDDDDDDDDDDDDDDDDDDDPPDPPQDFQQAAEEQEFPPLCLLFQLLLVLVSCQVVLWFEWAFADDAAQPPPADHDPNGTDDDPVLEGRYYSGHYADDPVVCVSNYPPVGAYEYEAEDLLLQLVRLCVPVVLCVQLVPDDPDDSLQVCLVAVVNSPVRQWDADVVRRAIAGSQAQRRVSSHHDGPVCSVVQVVLLVVLVVVLVRHLAHHYSVCNLLRLLLVCRSSVHALLSSAAQPPCPPPDDDDCSVPDYDPSSVVSSCNRHVSSVSNNVVRVVVSVVSCVVVDPCSVVVSVVSVVVSVVLNVVLVPDDPDDDWDWDDDDPRHHIDTHDNVSSVSRVDSDDDSPNSPPDDDDDDDDDDDDDDDDDDDDDDDDDDDDDDDDDDDDDPDDQQFAEEAEFAPLPQVVVLVVVVVVCVVVVWQEFAFQFPDFQDPLAAHDPQGTDDDPDDAGRYYRTHYADDPVVNVVRGPPWYYYHYGDDDLLVQLVRLCVPVVVCVQLVVDDPDDSSVSCVVDVPSSVVSQWDADVVVRAIDGSNPPRRVSSHHDTPVVVVVVVVVVVVVVVLVVVVVVVLVVLLVCVVVVVPPRDQWDWSPDDPPGHIDIDGNVNSVVVPDDDDDDDDDYDDDDDDDDDDDDDDDDDDDDDDDDDDDDDDDDDDPPPPQDFQQAEEEAEFPPLCLLFQLLLVVVVCVVVVFFEWAFPDPDFQDPPDAHDPNGTDADPVLEGRYYSGHYADDPVSCVVRYPPVYAYEYEHEDLLLRLVRLCVPVVVCVQLVPDDDDDSLLVCLVAVVSSVVSQWDADVVPGAIDGSNAQRRVSSHNDGVVLLCVQVVVFDPDDDDDPSPPPSVVVLVVVLVVSLVRHLAYHYSVCNLLSLLLVCVSRVHALLSRQAQPPAPSPDDDDCSVPDDDPSSVVSSCVRHVSSVVSNVVRVVVSVVSSVVVDDCSVVVSVVSVVVSVVLNVLLVCSVVVNPPRGQWDWPDDDPRHHIDIDHNVSSVSNHDSDPPDGD

Organism: Branchiostoma lanceolatum (NCBI:txid7740)

Secondary structure (DSSP, 8-state):
--S-SSS-S---------------------------------------------------------------PPP--EEE---SSSSHHHHHHHHHHHHHHTT--B--BSSSS-SSTTSPPPGGGB---TT---SEE-S-----HHHHHHHS-TT-EEEEEE--HHHHHHHHHHHS-HHHHTT--SSS-HHHHHHH-SGGGHHHHEEEETTTTEEEESSSSHHHHHTT--GGGTT-HHHHHHHHHHHHHHEEEEEEGGGHHHHHHHHHHHTT--HHHH----S-TT----GGGGPPPPHHHHHHHHHHTHHHHHHHHHHHHHHHHHHHHT-THHHHHHHHHHHHHHHHHHHTTT--TTPPPEEE--BTTB--EEE-HHHHHHHH-S----TTSSS--S----------------------------------------EEEEBPTTSSHHHHHHHHHHHHHHTT--EE-BSSSS-SSTTSPPPGGGB---TT---SEE-SB----HHHHHHHS-TTPEEEE----HHHHHHHHHHHTTHHHHTT--SSS-HHHHHHH-SGGGHHHHEEEETTTTEEEESSSSHHHHHTT--STHHHHTTTHHHHHHHHHHHHHHHHHHHHHHHHTT-TTS-SEEEE---SS---EEEEHHHHHHTT------------------------------------------S-----------EEE---SSSSHHHHHHHHHHHHHHTT--EE-BSSSS-SSSSSPPPGGGB---TT---SEE-S-----HHHHHHHS-TTPEEEEEE--HHHHHHHHHHHHTHHHHTT--SSS-HHHHHHT-SGGGHHHHEEEETTTTEEEESSSSHHHHHTT--HHHHHHHHHTTT-SS-S-TTTHHHHHHHHHHHHHHHHHEEEEEEGGGHHHHHHHHHHHHT--HHHH---SS-GGG---TTTTPPPPHHHHHHHHHHSHHHHHHHHHHHHHHHHHHHTT-TTHHHHHHHHHHHHHHHHHHHHHHHHT-TTS-SSEEE--BTTB--EEE-HHHHHHHT-S-SSS--

pLDDT: mean 70.61, std 23.31, range [19.88, 98.12]

Sequence (1047 aa):
MTLRTLLAYGLTVGVFTTLLLFTVHQSSLSYVGSRGGNDRLQTSLPTKNTLRYGEQLTETGRKDEESASISCVPQKKFVFIKTHKTGTSTTINIFQRYAIYNKLKVLMPVGQGPLSWPFPPEENEYVHMPDEKYDALIHHFVYNKTWLLSKFPPETKYISIIREPFSHLKSQMNYFKLSKVLKIQGHGNPVKVFLQDPWQYRNRSETFFPHVNITWDGTRNPMTFDMGWPAERADEEEEARQYISKLDADFTLVMILEHFDESLVLLRRLMCWELRDVLLYSKRKNSRPYPYKKYVATPEELENHRGWSAVDYMLYNTFNNSLWRNIKAQGPGFYDELKYFRRIKSDVSNFCSKTKKGRQAMVVAPSKWNPEFEVDNTYCHYITRTRSNLSHVGSRGGNDRLQTSLPTKNTLRYGEQLTETGRKDKENASTSCVPQKKFVFIKTHKTGTSTTINIFQRYAIYNKLKVLMPVGQGPLSWPFPPEENEYVHMPDEKYDALMHHFVYNKTWLLSKFPPETKYISIIREPFSHLKSQMNYFKLSKVLEIQGHGNPVKVFLQNPWQYRNRSETFFPHVNITWDGTRNPMTFDMGWPAERADEEGPDFYDELKYFRRIKSDVSDFCSRTRKGDTTAQQTMVVAPSKWNPEFEVDNTYCHYITRTRSNLSYVGSRGGNDKLQTSLPTKNTLRYGEQLTETGRKDKENASTSCVPQKKFVFIKTHKTGTSTTINIFQRYAIYNKLKVLMPVGQGPLSWPFPPEEHEYVHMPDEKYDALIHHFVYNKTWLRSKFPPETKYISIIREPFSHLKSQMNYFKLSKVLDIQGHGNPVKVFLQNPWQYRNRSETFFPHVNITWDGTRNPMTFDMGWPAERADEEMQQHGVRSGIQANFSNGRKLANTSISKLDADFTLVMILEHLDESVVLLKRLMCWELRDVLLYSKSRNSRPYPYKKYVATPEELENHLGWSAVDYMLYNTFNNSLWRKIKAQGPDFYDELNYLRRIKRDVSDFCSRTRKGDTTAQQTMVVAPSKWNPEFEVDKTYCFYITRTRVDEEP